Protein AF-W2GTE9-F1 (afdb_monomer_lite)

Organism: Phytophthora nicotianae (NCBI:txid4792)

Foldseek 3Di:
DDDDDDDDDDDDDDDDDDDDDDDDDDDDDDDDDDDDDDDDDDDDDDDDDDDDDDDDDDDDDDDDDDDDDDDDDDDDDDDDDDDDDDDDDDDDDDDDDDDDDDDDDDDDPPPPPDPPDQLDDDPPDDPVVVVVSVVVVVVVVVVVVVVVVVVVVVVVVVVVVVVVVVVVVVVVVVVVVVVVVVVVVVVVVVVVVVVVVVVVVVVVVVVVVVVVVVVVVVVVVVVVVVVVVVVVVVVVVVVVVVVVVVVVVVCVVVVVVVVVVVVVCVVVVVVVVVVVVVVVVVVVVVVVVVVVVVVVCVVVVVVVVVVVVVVVVVVVVVVVVVVVVVVVVVVVVVVVVVVVVVVVVVVVVVVVVVVVVVVVVVVVVVVVVVVVVVVVVVVVVVVVVVVVVVVVVVVVVVVVVVVVVVVVVVVVVVVVVVVVVVVVVVVVVVVVVVVVVVVVVVVVVVVVVVVVVVVVVVVVVVVVPVVPDDDDDDDDDPPVVVVVVVVVVVVVVVVVVVVVVVVVVVVVVVVVVVVVVVVVVVVVVVVVVVVVVVVVVVVVVVVVVVVVVVVVVVVVVVVVVVVVVVVVVVCVVVPNDPPVVVVVVVVVVVVVVVVVVVVVVVVVVVVVVVVVVVVVVVVVVVVVVVVVVVVVVVVVVVVVVVVVVVVVVVVVVVVVVVVVVVVVVVVVVVVVVVVVVVVVVVVVVVVVVVVVVVVVVVVVVVVVVVVVVVVVVVVVVVVVVVVVVVVVVVVVVVVVVVVVVVVVVVVVVVVPDDDDDDDDYDDDDDDDDDDDVVVVVVVVVVVVVVVVVVVVVVVVVVVVVVVVVVVVVVVVVVVVSVVSVVVVPPPDDCPDPVVVVVVVVVVVVVVVVVVVVVVVVVVVVVVVVVVVVVVVVVVVVVVVVVVVVVVVVVVVVVVVVVVVVVVVVVVVVVVVVVVVVVVVVVVVVVCVVDPDDPDPPDDDPVRVVVVVVVVVLVVQQVLQVVVVVCVVPVVCVVVVQVVCVVVPHHRDPDRPPPDDDDDDDDDDDDDDDDDDDDDDDDDDDDDDDDDDDDDDDDDDDDDDDDDDDDDDDDDD

Secondary structure (DSSP, 8-state):
-------------------------------------------------------------------------------------------------------------------SSSSSPPTT--HHHHHHHHHHHHHHHHHHHHHHHHHHHHHHHHHHHHHHHHHHHHHHHHHHHHHHHHHHHHHHHHHHHHHHHHHHHHHHHHHHHHHHHHHHHHHHHHHHHHHHHHHHHHHHHHHHHHHHHHHHHHHHHHHHHHHHHHHHHHHHHHHHHHHHHHHHHHHHHHHHHHHHHHHHHHHHHHHHHHHHHHHHHHHHHHHHHHHHHHHHHHHHHHHHHHHHHHHHHHHHHHHHHHHHHHHHHHHHHHHHHHHHHHHHHHHHHHHHHHHHHHHHHHHHHHHHHHHHHHHHHHHHHHHHHHHHHHHHHHHHHHHHHHHHHHHHHHHHHHHHHHHHHHHHHHHHHHHHHTTS-------S--SHHHHHHHHHHHHHHHHHHHHHHHHHHHHHHHHHHHHHHHHHHHHHHHHHHHHHHHHHHHHHHHHHHHHHHHHHHHHHHHHHHHHHHHHHHHHHHTT---HHHHHHHHHHHHHHHHHHHHHHHHHHHHHHHHHHHHHHHHHHHHHHHHHHHHHHHHHHHHHHHHHHHHHHHHHHHHHHHHHHHHHHHHHHHHHHHHHHHHHHHHHHHHHHHHHHHHHHHHHHHHHHHHHHHHHHHHHHHHHHHHHHHHHHHHHHHHHHHHHHHHHHHHHHHHTT-------------------TTHHHHHHHHHHHHHHHHHHHHHHHHHHHHHHHHHHHHHHHHHHHHHHHHHHTT----TTSHHHHHHHHHHHHHHHHHHHHHHHHHHHHHHHHHHHHHHHHHHHHHHHHHHHHHHHHHHHHHHHHHHHHHHHHHHHHHHHHHHHHHHHHHHHHHHHHHS-----TT---HHHHHHHHHHHHHHHHHHHHHHHHHHHH-GGGHHHHHHHHHHTT----SS-TT-SSS-------------------------------------------------------

Radius of gyration: 98.83 Å; chains: 1; bounding box: 204×147×346 Å

InterPro domains:
  IPR033290 Coiled-coil domain-containing protein 39 [PF24161] (120-968)
  IPR033290 Coiled-coil domain-containing protein 39 [PTHR18962] (83-1035)

pLDDT: mean 71.69, std 21.59, range [23.38, 97.81]

Sequence (1052 aa):
MPGSYASNDDASEAAVGEAPIDFDAEDAGAAGDVDLKSPVIDTGGDNNWEEENTQQNDVDKDDGPQSVDSEPGHYSWKRADGRQRSQSLDEEDEDEADNNSEVSDKRDVTVRTLPTGIDDLPLFADEKNRELHAQIRIKEARYEAAKRELAETRSRVEIMTEHLKNVQQELLHTQALHGAKLKEVESEEHMRQLAEREIGRVAQEAKVLDAEAAELERKLAGLQGSLFKGNEAMDAFKLQMNWNQDEMEQWAVAARQKEEDAMALERYRRADEARIKELTLALEKLTQQLTRAKREVDDEATETQAKQIELDKTAEEFRSLHAERAKLVAQWQSTLEAMRARDEEITQASEQFALAQRGLQSKQELLGEQKRRLQQQEAANNEAQAQLAGKERTQSKAQQELQETGARLQAFRDQVELLKSELSSAVAALNQQRSNNSNRDDRLEAMKQELEVARARFKGTRKALERCRDTTLDAEALAKQAEADLAAMENEVKRLDKEIAAQKEQMFRKSQQLFALRQQEANLVAELSGAKSAAQNLRAKLRSLDAQALRQQELVYNGEFQIQQMERKVARASGERSADETKALQAQIQVLQMELDRVQAEQVMLTAQCKKLEDERRAQERSRKALIAQQREVDAQIAEHELRNESCAHALKAALKNKEELLIQHDLQALEVRRLRDLLHARADEVLSLENRDFQLKKSMEERKREIAAHQELQRAANKAFEDERHRVSVELADRESRVRKLQAKFETLCKMGAYADDGDDAGEVGKERSQAYFVIRAAQRREELQREGDELDDKIRIAEKDVRALKKTLAHLEERNSAYRKSFHRADLAGDDAQRLAALETQAKMAEDTFFKKKKELARVELDVTSETQRLREVETQRDFARANATQLEGALAQVDREVQTERAKWGKVVKKLERQMREHKQFAVSAGGFDDDGTWRTKEQVMLEALELKEISASLLYTLGQLANEFPEIGDPLQMAVHEVGMHIPAVPPGRTAAARADGAGLPRPMSARSDKSDRSVRSAGSNGSYRSNGSTGSGVRVAAPISKVQLGF

Structure (mmCIF, N/CA/C/O backbone):
data_AF-W2GTE9-F1
#
_entry.id   AF-W2GTE9-F1
#
loop_
_atom_site.group_PDB
_atom_site.id
_atom_site.type_symbol
_atom_site.label_atom_id
_atom_site.label_alt_id
_atom_site.label_comp_id
_atom_site.label_asym_id
_atom_site.label_entity_id
_atom_site.label_seq_id
_atom_site.pdbx_PDB_ins_code
_atom_site.Cartn_x
_atom_site.Cartn_y
_atom_site.Cartn_z
_atom_site.occupancy
_atom_site.B_iso_or_equiv
_atom_site.auth_seq_id
_atom_site.auth_comp_id
_atom_site.auth_asym_id
_atom_site.auth_atom_id
_atom_site.pdbx_PDB_model_num
ATOM 1 N N . MET A 1 1 ? 39.087 -50.801 23.832 1.00 28.39 1 MET A N 1
ATOM 2 C CA . MET A 1 1 ? 39.394 -50.633 22.393 1.00 28.39 1 MET A CA 1
ATOM 3 C C . MET A 1 1 ? 38.844 -49.283 21.934 1.00 28.39 1 MET A C 1
ATOM 5 O O . MET A 1 1 ? 37.946 -48.798 22.616 1.00 28.39 1 MET A O 1
ATOM 9 N N . PRO A 1 2 ? 39.470 -48.621 20.943 1.00 47.47 2 PRO A N 1
ATOM 10 C CA . PRO A 1 2 ? 39.851 -47.202 21.065 1.00 47.47 2 PRO A CA 1
ATOM 11 C C . PRO A 1 2 ? 39.222 -46.312 19.965 1.00 47.47 2 PRO A C 1
ATOM 13 O O . PRO A 1 2 ? 38.417 -46.810 19.186 1.00 47.47 2 PRO A O 1
ATOM 16 N N . GLY A 1 3 ? 39.517 -45.011 19.832 1.00 36.88 3 GLY A N 1
ATOM 17 C CA . GLY A 1 3 ? 40.464 -44.109 20.528 1.00 36.88 3 GLY A CA 1
ATOM 18 C C . GLY A 1 3 ? 40.067 -42.632 20.301 1.00 36.88 3 GLY A C 1
ATOM 19 O O . GLY A 1 3 ? 39.115 -42.400 19.567 1.00 36.88 3 GLY A O 1
ATOM 20 N N . SER A 1 4 ? 40.616 -41.575 20.920 1.00 38.06 4 SER A N 1
ATOM 21 C CA . SER A 1 4 ? 41.922 -41.271 21.559 1.00 38.06 4 SER A CA 1
ATOM 22 C C . SER A 1 4 ? 43.070 -40.888 20.602 1.00 38.06 4 SER A C 1
ATOM 24 O O . SER A 1 4 ? 43.428 -41.715 19.768 1.00 38.06 4 SER A O 1
ATOM 26 N N . TYR A 1 5 ? 43.711 -39.729 20.867 1.00 36.69 5 TYR A N 1
ATOM 27 C CA . TYR A 1 5 ? 44.859 -39.085 20.170 1.00 36.69 5 TYR A CA 1
ATOM 28 C C . TYR A 1 5 ? 44.521 -38.353 18.840 1.00 36.69 5 TYR A C 1
ATOM 30 O O . TYR A 1 5 ? 43.675 -38.833 18.096 1.00 36.69 5 TYR A O 1
ATOM 38 N N . ALA A 1 6 ? 45.119 -37.198 18.478 1.00 34.75 6 ALA A N 1
ATOM 39 C CA . ALA A 1 6 ? 46.128 -36.358 19.162 1.00 34.75 6 ALA A CA 1
ATOM 40 C C . ALA A 1 6 ? 46.194 -34.880 18.651 1.00 34.75 6 ALA A C 1
ATOM 42 O O . ALA A 1 6 ? 45.901 -34.617 17.491 1.00 34.75 6 ALA A O 1
ATOM 43 N N . SER A 1 7 ? 46.595 -33.972 19.561 1.00 34.28 7 SER A N 1
ATOM 44 C CA . SER A 1 7 ? 47.542 -32.816 19.482 1.00 34.28 7 SER A CA 1
ATOM 45 C C . SER A 1 7 ? 48.217 -32.425 18.130 1.00 34.28 7 SER A C 1
ATOM 47 O O . SER A 1 7 ? 48.515 -33.323 17.348 1.00 34.28 7 SER A O 1
ATOM 49 N N . ASN A 1 8 ? 48.652 -31.175 17.845 1.00 35.53 8 ASN A N 1
ATOM 50 C CA . ASN A 1 8 ? 48.775 -29.950 18.676 1.00 35.53 8 ASN A CA 1
ATOM 51 C C . ASN A 1 8 ? 49.121 -28.646 17.877 1.00 35.53 8 ASN A C 1
ATOM 53 O O . ASN A 1 8 ? 49.469 -28.727 16.704 1.00 35.53 8 ASN A O 1
ATOM 57 N N . ASP A 1 9 ? 49.159 -27.522 18.622 1.00 33.81 9 ASP A N 1
ATOM 58 C CA . ASP A 1 9 ? 50.021 -26.308 18.521 1.00 33.81 9 ASP A CA 1
ATOM 59 C C . ASP A 1 9 ? 49.685 -25.059 17.655 1.00 33.81 9 ASP A C 1
ATOM 61 O O . ASP A 1 9 ? 49.223 -25.135 16.520 1.00 33.81 9 ASP A O 1
ATOM 65 N N . ASP A 1 10 ? 50.022 -23.914 18.286 1.00 32.41 10 ASP A N 1
ATOM 66 C CA . ASP A 1 10 ? 50.207 -22.505 17.866 1.00 32.41 10 ASP A CA 1
ATOM 67 C C . ASP A 1 10 ? 49.034 -21.657 17.290 1.00 32.41 10 ASP A C 1
ATOM 69 O O . ASP A 1 10 ? 48.365 -22.043 16.339 1.00 32.41 10 ASP A O 1
ATOM 73 N N . ALA A 1 11 ? 48.765 -20.423 17.774 1.00 33.59 11 ALA A N 1
ATOM 74 C CA . ALA A 1 11 ? 49.326 -19.680 18.927 1.00 33.59 11 ALA A CA 1
ATOM 75 C C . ALA A 1 11 ? 48.423 -18.502 19.410 1.00 33.59 11 ALA A C 1
ATOM 77 O O . ALA A 1 11 ? 47.488 -18.097 18.725 1.00 33.59 11 ALA A O 1
ATOM 78 N N . SER A 1 12 ? 48.785 -17.912 20.566 1.00 34.38 12 SER A N 1
ATOM 79 C CA . SER A 1 12 ? 48.313 -16.640 21.182 1.00 34.38 12 SER A CA 1
ATOM 80 C C . SER A 1 12 ? 46.837 -16.492 21.627 1.00 34.38 12 SER A C 1
ATOM 82 O O . SER A 1 12 ? 45.940 -16.251 20.829 1.00 34.38 12 SER A O 1
ATOM 84 N N . GLU A 1 13 ? 46.652 -16.590 22.954 1.00 34.44 13 GLU A N 1
ATOM 85 C CA . GLU A 1 13 ? 46.175 -15.540 23.897 1.00 34.44 13 GLU A CA 1
ATOM 86 C C . GLU A 1 13 ? 44.920 -14.696 23.540 1.00 34.44 13 GLU A C 1
ATOM 88 O O . GLU A 1 13 ? 44.914 -13.979 22.549 1.00 34.44 13 GLU A O 1
ATOM 93 N N . ALA A 1 14 ? 43.782 -14.756 24.260 1.00 32.41 14 ALA A N 1
ATOM 94 C CA . ALA A 1 14 ? 43.482 -14.490 25.694 1.00 32.41 14 ALA A CA 1
ATOM 95 C C . ALA A 1 14 ? 43.058 -13.021 25.984 1.00 32.41 14 ALA A C 1
ATOM 97 O O . ALA A 1 14 ? 43.575 -12.107 25.360 1.00 32.41 14 ALA A O 1
ATOM 98 N N . ALA A 1 15 ? 42.176 -12.692 26.945 1.00 33.78 15 ALA A N 1
ATOM 99 C CA . ALA A 1 15 ? 41.101 -13.437 27.633 1.00 33.78 15 ALA A CA 1
ATOM 100 C C . ALA A 1 15 ? 40.252 -12.463 28.501 1.00 33.78 15 ALA A C 1
ATOM 102 O O . ALA A 1 15 ? 40.849 -11.630 29.173 1.00 33.78 15 ALA A O 1
ATOM 103 N N . VAL A 1 16 ? 38.918 -12.661 28.591 1.00 32.28 16 VAL A N 1
ATOM 104 C CA . VAL A 1 16 ? 37.971 -12.018 29.561 1.00 32.28 16 VAL A CA 1
ATOM 105 C C . VAL A 1 16 ? 37.824 -10.474 29.431 1.00 32.28 16 VAL A C 1
ATOM 107 O O . VAL A 1 16 ? 38.778 -9.771 29.141 1.00 32.28 16 VAL A O 1
ATOM 110 N N . GLY A 1 17 ? 36.663 -9.837 29.637 1.00 31.61 17 GLY A N 1
ATOM 111 C CA . GLY A 1 17 ? 35.296 -10.323 29.871 1.00 31.61 17 GLY A CA 1
ATOM 112 C C . GLY A 1 17 ? 34.441 -9.315 30.670 1.00 31.61 17 GLY A C 1
ATOM 113 O O . GLY A 1 17 ? 34.983 -8.501 31.408 1.00 31.61 17 GLY A O 1
ATOM 114 N N . GLU A 1 18 ? 33.114 -9.441 30.541 1.00 31.62 18 GLU A N 1
ATOM 115 C CA . GLU A 1 18 ? 32.053 -8.751 31.313 1.00 31.62 18 GLU A CA 1
ATOM 116 C C . GLU A 1 18 ? 31.859 -7.222 31.112 1.00 31.62 18 GLU A C 1
ATOM 118 O O . GLU A 1 18 ? 32.712 -6.501 30.604 1.00 31.62 18 GLU A O 1
ATOM 123 N N . ALA A 1 19 ? 30.641 -6.766 31.438 1.00 32.28 19 ALA A N 1
ATOM 124 C CA . ALA A 1 19 ? 30.058 -5.435 31.172 1.00 32.28 19 ALA A CA 1
ATOM 125 C C . ALA A 1 19 ? 29.883 -4.664 32.528 1.00 32.28 19 ALA A C 1
ATOM 127 O O . ALA A 1 19 ? 30.718 -4.926 33.400 1.00 32.28 19 ALA A O 1
ATOM 128 N N . PRO A 1 20 ? 28.880 -3.787 32.838 1.00 50.00 20 PRO A N 1
ATOM 129 C CA . PRO A 1 20 ? 27.760 -3.198 32.059 1.00 50.00 20 PRO A CA 1
ATOM 130 C C . PRO A 1 20 ? 27.426 -1.688 32.362 1.00 50.00 20 PRO A C 1
ATOM 132 O O . PRO A 1 20 ? 28.143 -1.075 33.142 1.00 50.00 20 PRO A O 1
ATOM 135 N N . ILE A 1 21 ? 26.327 -1.143 31.771 1.00 34.72 21 ILE A N 1
ATOM 136 C CA . ILE A 1 21 ? 25.236 -0.287 32.377 1.00 34.72 21 ILE A CA 1
ATOM 137 C C . ILE A 1 21 ? 25.628 1.015 33.156 1.00 34.72 21 ILE A C 1
ATOM 139 O O . ILE A 1 21 ? 26.518 0.973 33.998 1.00 34.72 21 ILE A O 1
ATOM 143 N N . ASP A 1 22 ? 24.986 2.201 33.060 1.00 31.56 22 ASP A N 1
ATOM 144 C CA . ASP A 1 22 ? 23.800 2.746 32.333 1.00 31.56 22 ASP A CA 1
ATOM 145 C C . ASP A 1 22 ? 23.712 4.309 32.497 1.00 31.56 22 ASP A C 1
ATOM 147 O O . ASP A 1 22 ? 24.492 4.838 33.285 1.00 31.56 22 ASP A O 1
ATOM 151 N N . PHE A 1 23 ? 22.768 4.994 31.797 1.00 31.14 23 PHE A N 1
ATOM 152 C CA . PHE A 1 23 ? 21.902 6.181 32.162 1.00 31.14 23 PHE A CA 1
ATOM 153 C C . PHE A 1 23 ? 22.464 7.421 32.961 1.00 31.14 23 PHE A C 1
ATOM 155 O O . PHE A 1 23 ? 23.319 7.268 33.825 1.00 31.14 23 PHE A O 1
ATOM 162 N N . ASP A 1 24 ? 22.004 8.694 32.847 1.00 32.12 24 ASP A N 1
ATOM 163 C CA . ASP A 1 24 ? 21.029 9.415 31.973 1.00 32.12 24 ASP A CA 1
ATOM 164 C C . ASP A 1 24 ? 21.099 10.980 32.132 1.00 32.12 24 ASP A C 1
ATOM 166 O O . ASP A 1 24 ? 21.828 11.465 32.999 1.00 32.12 24 ASP A O 1
ATOM 170 N N . ALA A 1 25 ? 20.253 11.709 31.371 1.00 34.56 25 ALA A N 1
ATOM 171 C CA . ALA A 1 25 ? 19.489 12.954 31.685 1.00 34.56 25 ALA A CA 1
ATOM 172 C C . ALA A 1 25 ? 20.090 14.406 31.734 1.00 34.56 25 ALA A C 1
ATOM 174 O O . ALA A 1 25 ? 20.950 14.712 32.554 1.00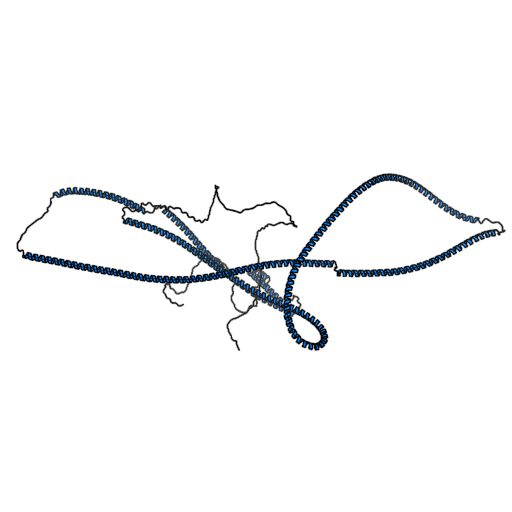 34.56 25 ALA A O 1
ATOM 175 N N . GLU A 1 26 ? 19.448 15.297 30.934 1.00 34.97 26 GLU A N 1
ATOM 176 C CA . GLU A 1 26 ? 18.990 16.716 31.165 1.00 34.97 26 GLU A CA 1
ATOM 177 C C . GLU A 1 26 ? 20.026 17.852 31.482 1.00 34.97 26 GLU A C 1
ATOM 179 O O . GLU A 1 26 ? 21.171 17.573 31.818 1.00 34.97 26 GLU A O 1
ATOM 184 N N . ASP A 1 27 ? 19.794 19.179 31.311 1.00 31.89 27 ASP A N 1
ATOM 185 C CA . ASP A 1 27 ? 18.585 20.050 31.171 1.00 31.89 27 ASP A CA 1
ATOM 186 C C . ASP A 1 27 ? 18.837 21.342 30.286 1.00 31.89 27 ASP A C 1
ATOM 188 O O . ASP A 1 27 ? 19.883 21.467 29.647 1.00 31.89 27 ASP A O 1
ATOM 192 N N . ALA A 1 28 ? 17.878 22.290 30.208 1.00 33.28 28 ALA A N 1
ATOM 193 C CA . ALA A 1 28 ? 17.751 23.490 29.333 1.00 33.28 28 ALA A CA 1
ATOM 194 C C . ALA A 1 28 ? 18.516 24.785 29.796 1.00 33.28 28 ALA A C 1
ATOM 196 O O . ALA A 1 28 ? 19.281 24.729 30.751 1.00 33.28 28 ALA A O 1
ATOM 197 N N . GLY A 1 29 ? 18.410 26.012 29.219 1.00 33.56 29 GLY A N 1
ATOM 198 C CA . GLY A 1 29 ? 17.621 26.603 28.104 1.00 33.56 29 GLY A CA 1
ATOM 199 C C . GLY A 1 29 ? 17.705 28.166 28.012 1.00 33.56 29 GLY A C 1
ATOM 200 O O . GLY A 1 29 ? 18.511 28.767 28.715 1.00 33.56 29 GLY A O 1
ATOM 201 N N . ALA A 1 30 ? 16.809 28.810 27.219 1.00 36.34 30 ALA A N 1
ATOM 202 C CA . ALA A 1 30 ? 16.474 30.275 27.150 1.00 36.34 30 ALA A CA 1
ATOM 203 C C . ALA A 1 30 ? 17.510 31.267 26.506 1.00 36.34 30 ALA A C 1
ATOM 205 O O . ALA A 1 30 ? 18.694 30.958 26.483 1.00 36.34 30 ALA A O 1
ATOM 206 N N . ALA A 1 31 ? 17.204 32.471 25.951 1.00 35.41 31 ALA A N 1
ATOM 207 C CA . ALA A 1 31 ? 15.970 33.228 25.577 1.00 35.41 31 ALA A CA 1
ATOM 208 C C . ALA A 1 31 ? 16.257 34.226 24.397 1.00 35.41 31 ALA A C 1
ATOM 210 O O . ALA A 1 31 ? 17.398 34.658 24.259 1.00 35.41 31 ALA A O 1
ATOM 211 N N . GLY A 1 32 ? 15.305 34.574 23.503 1.00 32.59 32 GLY A N 1
ATOM 212 C CA . GLY A 1 32 ? 14.514 35.846 23.491 1.00 32.59 32 GLY A CA 1
ATOM 213 C C . GLY A 1 32 ? 14.658 36.614 22.138 1.00 32.59 32 GLY A C 1
ATOM 214 O O . GLY A 1 32 ? 15.614 36.325 21.425 1.00 32.59 32 GLY A O 1
ATOM 215 N N . ASP A 1 33 ? 13.821 37.570 21.679 1.00 33.97 33 ASP A N 1
ATOM 216 C CA . ASP A 1 33 ? 12.537 38.159 22.152 1.00 33.97 33 ASP A CA 1
ATOM 217 C C . ASP A 1 33 ? 11.866 39.075 21.045 1.00 33.97 33 ASP A C 1
ATOM 219 O O . ASP A 1 33 ? 12.492 39.300 20.008 1.00 33.97 33 ASP A O 1
ATOM 223 N N . VAL A 1 34 ? 10.669 39.661 21.305 1.00 33.88 34 VAL A N 1
ATOM 224 C CA . VAL A 1 34 ? 10.015 40.885 20.707 1.00 33.88 34 VAL A CA 1
ATOM 225 C C . VAL A 1 34 ? 8.959 40.775 19.551 1.00 33.88 34 VAL A C 1
ATOM 227 O O . VAL A 1 34 ? 9.316 40.763 18.377 1.00 33.88 34 VAL A O 1
ATOM 230 N N . ASP A 1 35 ? 7.654 40.834 19.917 1.00 33.66 35 ASP A N 1
ATOM 231 C CA . ASP A 1 35 ? 6.525 41.733 19.478 1.00 33.66 35 ASP A CA 1
ATOM 232 C C . ASP A 1 35 ? 6.219 42.121 17.988 1.00 33.66 35 ASP A C 1
ATOM 234 O O . ASP A 1 35 ? 7.111 42.222 17.157 1.00 33.66 35 ASP A O 1
ATOM 238 N N . LEU A 1 36 ? 4.996 42.509 17.532 1.00 35.19 36 LEU A N 1
ATOM 239 C CA . LEU A 1 36 ? 3.596 42.549 18.056 1.00 35.19 36 LEU A CA 1
ATOM 240 C C . LEU A 1 36 ? 2.571 42.882 16.923 1.00 35.19 36 LEU A C 1
ATOM 242 O O . LEU A 1 36 ? 2.816 43.846 16.195 1.00 35.19 36 LEU A O 1
ATOM 246 N N . LYS A 1 37 ? 1.380 42.231 16.868 1.00 30.53 37 LYS A N 1
ATOM 247 C CA . LYS A 1 37 ? 0.006 42.839 16.734 1.00 30.53 37 LYS A CA 1
ATOM 248 C C . LYS A 1 37 ? -1.124 41.878 16.290 1.00 30.53 37 LYS A C 1
ATOM 250 O O . LYS A 1 37 ? -0.923 40.977 15.488 1.00 30.53 37 LYS A O 1
ATOM 255 N N . SER A 1 38 ? -2.332 42.150 16.799 1.00 33.56 38 SER A N 1
ATOM 256 C CA . SER A 1 38 ? -3.639 41.489 16.542 1.00 33.56 38 SER A CA 1
ATOM 257 C C . SER A 1 38 ? -4.482 42.274 15.485 1.00 33.56 38 SER A C 1
ATOM 259 O O . SER A 1 38 ? -3.957 43.293 15.023 1.00 33.56 38 SER A O 1
ATOM 261 N N . PRO A 1 39 ? -5.735 41.902 15.075 1.00 45.78 39 PRO A N 1
ATOM 262 C CA . PRO A 1 39 ? -6.889 41.512 15.921 1.00 45.78 39 PRO A CA 1
ATOM 263 C C . PRO A 1 39 ? -7.787 40.351 15.405 1.00 45.78 39 PRO A C 1
ATOM 265 O O . PRO A 1 39 ? -7.500 39.707 14.402 1.00 45.78 39 PRO A O 1
ATOM 268 N N . VAL A 1 40 ? -8.889 40.108 16.131 1.00 32.41 40 VAL A N 1
ATOM 269 C CA . VAL A 1 40 ? -9.946 39.091 15.916 1.00 32.41 40 VAL A CA 1
ATOM 270 C C . VAL A 1 40 ? -11.323 39.778 15.862 1.00 32.41 40 VAL A C 1
ATOM 272 O O . VAL A 1 40 ? -11.482 40.797 16.528 1.00 32.41 40 VAL A O 1
ATOM 275 N N . ILE A 1 41 ? -12.275 39.214 15.101 1.00 31.19 41 ILE A N 1
ATOM 276 C CA . ILE A 1 41 ? -13.767 39.265 15.172 1.00 31.19 41 ILE A CA 1
ATOM 277 C C . ILE A 1 41 ? -14.232 38.427 13.953 1.00 31.19 41 ILE A C 1
ATOM 279 O O . ILE A 1 41 ? -13.698 38.634 12.868 1.00 31.19 41 ILE A O 1
ATOM 283 N N . ASP A 1 42 ? -15.026 37.353 14.014 1.00 30.55 42 ASP A N 1
ATOM 284 C CA . ASP A 1 42 ? -16.249 36.979 14.758 1.00 30.55 42 ASP A CA 1
ATOM 285 C C . ASP A 1 42 ? -17.576 37.407 14.089 1.00 30.55 42 ASP A C 1
ATOM 287 O O . ASP A 1 42 ? -17.818 38.577 13.814 1.00 30.55 42 ASP A O 1
ATOM 291 N N . THR A 1 43 ? -18.403 36.405 13.783 1.00 32.44 43 THR A N 1
ATOM 292 C CA . THR A 1 43 ? -19.860 36.386 13.529 1.00 32.44 43 THR A CA 1
ATOM 293 C C . THR A 1 43 ? -20.217 34.932 13.171 1.00 32.44 43 THR A C 1
ATOM 295 O O . THR A 1 43 ? -19.457 34.257 12.483 1.00 32.44 43 THR A O 1
ATOM 298 N N . GLY A 1 44 ? -21.359 34.368 13.555 1.00 29.73 44 GLY A N 1
ATOM 299 C CA . GLY A 1 44 ? -22.413 34.863 14.439 1.00 29.73 44 GLY A CA 1
ATOM 300 C C . GLY A 1 44 ? -23.639 33.951 14.307 1.00 29.73 44 GLY A C 1
ATOM 301 O O . GLY A 1 44 ? -23.992 33.560 13.196 1.00 29.73 44 GLY A O 1
ATOM 302 N N . GLY A 1 45 ? -24.278 33.584 15.416 1.00 26.81 45 GLY A N 1
ATOM 303 C CA . GLY A 1 45 ? -25.435 32.686 15.407 1.00 26.81 45 GLY A CA 1
ATOM 304 C C . GLY A 1 45 ? -26.200 32.790 16.717 1.00 26.81 45 GLY A C 1
ATOM 305 O O . GLY A 1 45 ? -25.696 32.372 17.754 1.00 26.81 45 GLY A O 1
ATOM 306 N N . ASP A 1 46 ? -27.387 33.387 16.661 1.00 34.00 46 ASP A N 1
ATOM 307 C CA . ASP A 1 46 ? -28.144 33.799 17.840 1.00 34.00 46 ASP A CA 1
ATOM 308 C C . ASP A 1 46 ? -29.639 33.535 17.632 1.00 34.00 46 ASP A C 1
ATOM 310 O O . ASP A 1 46 ? -30.204 33.952 16.617 1.00 34.00 46 ASP A O 1
ATOM 314 N N . ASN A 1 47 ? -30.247 32.798 18.564 1.00 31.89 47 ASN A N 1
ATOM 315 C CA . ASN A 1 47 ? -31.497 33.139 19.254 1.00 31.89 47 ASN A CA 1
ATOM 316 C C . ASN A 1 47 ? -31.934 31.981 20.172 1.00 31.89 47 ASN A C 1
ATOM 318 O O . ASN A 1 47 ? -31.771 30.804 19.852 1.00 31.89 47 ASN A O 1
ATOM 322 N N . ASN A 1 48 ? -32.528 32.341 21.307 1.00 30.97 48 ASN A N 1
ATOM 323 C CA . ASN A 1 48 ? -33.149 31.441 22.284 1.00 30.97 48 ASN A CA 1
ATOM 324 C C . ASN A 1 48 ? -34.682 31.645 22.300 1.00 30.97 48 ASN A C 1
ATOM 326 O O . ASN A 1 48 ? -35.162 32.603 21.697 1.00 30.97 48 ASN A O 1
ATOM 330 N N . TRP A 1 49 ? -35.379 30.796 23.068 1.00 29.14 49 TRP A N 1
ATOM 331 C CA . TRP A 1 49 ? -36.641 31.015 23.809 1.00 29.14 49 TRP A CA 1
ATOM 332 C C . TRP A 1 49 ? -37.779 30.010 23.528 1.00 29.14 49 TRP A C 1
ATOM 334 O O . TRP A 1 49 ? -38.353 29.971 22.449 1.00 29.14 49 TRP A O 1
ATOM 344 N N . GLU A 1 50 ? -38.078 29.257 24.595 1.00 28.84 50 GLU A N 1
ATOM 345 C CA . GLU A 1 50 ? -39.376 28.727 25.060 1.00 28.84 50 GLU A CA 1
ATOM 346 C C . GLU A 1 50 ? -40.269 27.820 24.173 1.00 28.84 50 GLU A C 1
ATOM 348 O O . GLU A 1 50 ? -40.959 28.249 23.260 1.00 28.84 50 GLU A O 1
ATOM 353 N N . GLU A 1 51 ? -40.338 26.564 24.640 1.00 28.94 51 GLU A N 1
ATOM 354 C CA . GLU A 1 51 ? -41.556 25.833 25.051 1.00 28.94 51 GLU A CA 1
ATOM 355 C C . GLU A 1 51 ? -42.580 25.213 24.063 1.00 28.94 51 GLU A C 1
ATOM 357 O O . GLU A 1 51 ? -42.854 25.652 22.956 1.00 28.94 51 GLU A O 1
ATOM 362 N N . GLU A 1 52 ? -43.139 24.114 24.587 1.00 28.88 52 GLU A N 1
ATOM 363 C CA . GLU A 1 52 ? -44.452 23.488 24.378 1.00 28.88 52 GLU A CA 1
ATOM 364 C C . GLU A 1 52 ? -45.030 23.157 22.973 1.00 28.88 52 GLU A C 1
ATOM 366 O O . GLU A 1 52 ? -45.775 23.916 22.368 1.00 28.88 52 GLU A O 1
ATOM 371 N N . ASN A 1 53 ? -44.922 21.856 22.650 1.00 28.55 53 ASN A N 1
ATOM 372 C CA . ASN A 1 53 ? -46.057 20.902 22.705 1.00 28.55 53 ASN A CA 1
ATOM 373 C C . ASN A 1 53 ? -47.118 20.855 21.564 1.00 28.55 53 ASN A C 1
ATOM 375 O O . ASN A 1 53 ? -47.391 21.792 20.826 1.00 28.55 53 ASN A O 1
ATOM 379 N N . THR A 1 54 ? -47.804 19.706 21.529 1.00 30.20 54 THR A N 1
ATOM 380 C CA . THR A 1 54 ? -49.059 19.354 20.832 1.00 30.20 54 THR A CA 1
ATOM 381 C C . THR A 1 54 ? -49.113 19.255 19.301 1.00 30.20 54 THR A C 1
ATOM 383 O O . THR A 1 54 ? -48.716 20.120 18.532 1.00 30.20 54 THR A O 1
ATOM 386 N N . GLN A 1 55 ? -49.717 18.144 18.873 1.00 29.12 55 GLN A N 1
ATOM 387 C CA . GLN A 1 55 ? -50.166 17.858 17.513 1.00 29.12 55 GLN A CA 1
ATOM 388 C C . GLN A 1 55 ? -51.490 18.581 17.234 1.00 29.12 55 GLN A C 1
ATOM 390 O O . GLN A 1 55 ? -52.355 18.579 18.109 1.00 29.12 55 GLN A O 1
ATOM 395 N N . GLN A 1 56 ? -51.748 18.973 15.982 1.00 30.44 56 GLN A N 1
ATOM 396 C CA . GLN A 1 56 ? -53.076 18.737 15.401 1.00 30.44 56 GLN A CA 1
ATOM 397 C C . GLN A 1 56 ? -53.061 18.711 13.867 1.00 30.44 56 GLN A C 1
ATOM 399 O O . GLN A 1 56 ? -52.318 19.448 13.224 1.00 30.44 56 GLN A O 1
ATOM 404 N N . ASN A 1 57 ? -53.894 17.842 13.290 1.00 30.97 57 ASN A N 1
ATOM 405 C CA . ASN A 1 57 ? -54.320 17.956 11.895 1.00 30.97 57 ASN A CA 1
ATOM 406 C C . ASN A 1 57 ? -55.415 19.026 11.812 1.00 30.97 57 ASN A C 1
ATOM 408 O O . ASN A 1 57 ? -56.209 19.111 12.746 1.00 30.97 57 ASN A O 1
ATOM 412 N N . ASP A 1 58 ? -55.567 19.686 10.662 1.00 31.09 58 ASP A N 1
ATOM 413 C CA . ASP A 1 58 ? -56.876 19.685 9.994 1.00 31.09 58 ASP A CA 1
ATOM 414 C C . ASP A 1 58 ? -56.780 20.035 8.496 1.00 31.09 58 ASP A C 1
ATOM 416 O O . ASP A 1 58 ? -55.697 20.311 7.975 1.00 31.09 58 ASP A O 1
ATOM 420 N N . VAL A 1 59 ? -57.907 19.924 7.787 1.00 31.95 59 VAL A N 1
ATOM 421 C CA . VAL A 1 59 ? -58.009 19.878 6.315 1.00 31.95 59 VAL A CA 1
ATOM 422 C C . VAL A 1 59 ? -58.960 20.955 5.785 1.00 31.95 59 VAL A C 1
ATOM 424 O O . VAL A 1 59 ? -60.094 20.984 6.251 1.00 31.95 59 VAL A O 1
ATOM 427 N N . ASP A 1 60 ? -58.563 21.739 4.763 1.00 32.50 60 ASP A N 1
ATOM 428 C CA . ASP A 1 60 ? -59.359 21.966 3.526 1.00 32.50 60 ASP A CA 1
ATOM 429 C C . ASP A 1 60 ? -58.784 23.015 2.529 1.00 32.50 60 ASP A C 1
ATOM 431 O O . ASP A 1 60 ? -58.306 24.057 2.960 1.00 32.50 60 ASP A O 1
ATOM 435 N N . LYS A 1 61 ? -58.972 22.745 1.215 1.00 33.88 61 LYS A N 1
ATOM 436 C CA . LYS A 1 61 ? -59.401 23.652 0.098 1.00 33.88 61 LYS A CA 1
ATOM 437 C C . LYS A 1 61 ? -58.640 24.961 -0.245 1.00 33.88 61 LYS A C 1
ATOM 439 O O . LYS A 1 61 ? -58.167 25.665 0.632 1.00 33.88 61 LYS A O 1
ATOM 444 N N . ASP A 1 62 ? -58.596 25.439 -1.501 1.00 32.69 62 ASP A N 1
ATOM 445 C CA . ASP A 1 62 ? -58.813 24.860 -2.856 1.00 32.69 62 ASP A CA 1
ATOM 446 C C . ASP A 1 62 ? -58.226 25.844 -3.922 1.00 32.69 62 ASP A C 1
ATOM 448 O O . ASP A 1 62 ? -57.497 26.765 -3.557 1.00 32.69 62 ASP A O 1
ATOM 452 N N . ASP A 1 63 ? -58.599 25.678 -5.200 1.00 33.34 63 ASP A N 1
ATOM 453 C CA . ASP A 1 63 ? -58.371 26.536 -6.385 1.00 33.34 63 ASP A CA 1
ATOM 454 C C . ASP A 1 63 ? -56.975 26.467 -7.060 1.00 33.34 63 ASP A C 1
ATOM 456 O O . ASP A 1 63 ? -55.984 27.056 -6.631 1.00 33.34 63 ASP A O 1
ATOM 460 N N . GLY A 1 64 ? -56.928 25.760 -8.203 1.00 29.33 64 GLY A N 1
ATOM 461 C CA . GLY A 1 64 ? -55.815 25.727 -9.174 1.00 29.33 64 GLY A CA 1
ATOM 462 C C . GLY A 1 64 ? -56.066 26.657 -10.383 1.00 29.33 64 GLY A C 1
ATOM 463 O O . GLY A 1 64 ? -56.473 27.797 -10.163 1.00 29.33 64 GLY A O 1
ATOM 464 N N . PRO A 1 65 ? -55.922 26.223 -11.663 1.00 46.59 65 PRO A N 1
ATOM 465 C CA . PRO A 1 65 ? -55.420 24.934 -12.183 1.00 46.59 65 PRO A CA 1
ATOM 466 C C . PRO A 1 65 ? -54.418 25.042 -13.377 1.00 46.59 65 PRO A C 1
ATOM 468 O O . PRO A 1 65 ? -54.402 26.057 -14.052 1.00 46.59 65 PRO A O 1
ATOM 471 N N . GLN A 1 66 ? -53.702 23.938 -13.694 1.00 30.91 66 GLN A N 1
ATOM 472 C CA . GLN A 1 66 ? -53.293 23.423 -15.045 1.00 30.91 66 GLN A CA 1
ATOM 473 C C . GLN A 1 66 ? -52.590 24.402 -16.068 1.00 30.91 66 GLN A C 1
ATOM 475 O O . GLN A 1 66 ? -52.530 25.600 -15.869 1.00 30.91 66 GLN A O 1
ATOM 480 N N . SER A 1 67 ? -51.947 24.020 -17.189 1.00 29.36 67 SER A N 1
ATOM 481 C CA . SER A 1 67 ? -52.000 22.808 -18.025 1.00 29.36 67 SER A CA 1
ATOM 482 C C . SER A 1 67 ? -50.782 22.652 -18.990 1.00 29.36 67 SER A C 1
ATOM 484 O O . SER A 1 67 ? -50.385 23.639 -19.596 1.00 29.36 67 SER A O 1
ATOM 486 N N . VAL A 1 68 ? -50.303 21.411 -19.197 1.00 31.50 68 VAL A N 1
ATOM 487 C CA . VAL A 1 68 ? -49.645 20.785 -20.393 1.00 31.50 68 VAL A CA 1
ATOM 488 C C . VAL A 1 68 ? -48.552 21.443 -21.295 1.00 31.50 68 VAL A C 1
ATOM 490 O O . VAL A 1 68 ? -48.725 22.513 -21.865 1.00 31.50 68 VAL A O 1
ATOM 493 N N . ASP A 1 69 ? -47.543 20.592 -21.580 1.00 28.88 69 ASP A N 1
ATOM 494 C CA . ASP A 1 69 ? -46.950 20.196 -22.889 1.00 28.88 69 ASP A CA 1
ATOM 495 C C . ASP A 1 69 ? -45.834 20.949 -23.665 1.00 28.88 69 ASP A C 1
ATOM 497 O O . ASP A 1 69 ? -45.830 22.160 -23.857 1.00 28.88 69 ASP A O 1
ATOM 501 N N . SER A 1 70 ? -45.021 20.082 -24.306 1.00 31.84 70 SER A N 1
ATOM 502 C CA . SER A 1 70 ? -44.286 20.191 -25.591 1.00 31.84 70 SER A CA 1
ATOM 503 C C . SER A 1 70 ? -42.751 20.359 -25.606 1.00 31.84 70 SER A C 1
ATOM 505 O O . SER A 1 70 ? -42.145 21.108 -24.848 1.00 31.84 70 SER A O 1
ATOM 507 N N . GLU A 1 71 ? -42.146 19.599 -26.530 1.00 29.55 71 GLU A N 1
ATOM 508 C CA . GLU A 1 71 ? -40.711 19.332 -26.743 1.00 29.55 71 GLU A CA 1
ATOM 509 C C . GLU A 1 71 ? -39.971 20.379 -27.628 1.00 29.55 71 GLU A C 1
ATOM 511 O O . GLU A 1 71 ? -40.613 21.236 -28.240 1.00 29.55 71 GLU A O 1
ATOM 516 N N . PRO A 1 72 ? -38.616 20.351 -27.710 1.00 52.38 72 PRO A N 1
ATOM 517 C CA . PRO A 1 72 ? -37.807 21.428 -28.308 1.00 52.38 72 PRO A CA 1
ATOM 518 C C . PRO A 1 72 ? -37.435 21.237 -29.798 1.00 52.38 72 PRO A C 1
ATOM 520 O O . PRO A 1 72 ? -37.434 20.122 -30.315 1.00 52.38 72 PRO A O 1
ATOM 523 N N . GLY A 1 73 ? -36.989 22.310 -30.482 1.00 29.47 73 GLY A N 1
ATOM 524 C CA . GLY A 1 73 ? -36.444 22.194 -31.849 1.00 29.47 73 GLY A CA 1
ATOM 525 C C . GLY A 1 73 ? -35.733 23.418 -32.474 1.00 29.47 73 GLY A C 1
ATOM 526 O O . GLY A 1 73 ? -36.296 24.498 -32.576 1.00 29.47 73 GLY A O 1
ATOM 527 N N . HIS A 1 74 ? -34.519 23.167 -32.990 1.00 27.14 74 HIS A N 1
ATOM 528 C CA . HIS A 1 74 ? -33.831 23.779 -34.154 1.00 27.14 74 HIS A CA 1
ATOM 529 C C . HIS A 1 74 ? -33.498 25.298 -34.295 1.00 27.14 74 HIS A C 1
ATOM 531 O O . HIS A 1 74 ? -34.296 26.116 -34.733 1.00 27.14 74 HIS A O 1
ATOM 537 N N . TYR A 1 75 ? -32.197 25.596 -34.133 1.00 26.67 75 TYR A N 1
ATOM 538 C CA . TYR A 1 75 ? -31.284 26.399 -34.990 1.00 26.67 75 TYR A CA 1
ATOM 539 C C . TYR A 1 75 ? -31.777 27.510 -35.969 1.00 26.67 75 TYR A C 1
ATOM 541 O O . TYR A 1 75 ? -32.307 27.218 -37.034 1.00 26.67 75 TYR A O 1
ATOM 549 N N . SER A 1 76 ? -31.268 28.735 -35.722 1.00 29.50 76 SER A N 1
ATOM 550 C CA . SER A 1 76 ? -30.463 29.616 -36.625 1.00 29.50 76 SER A CA 1
ATOM 551 C C . SER A 1 76 ? -30.974 30.092 -38.010 1.00 29.50 76 SER A C 1
ATOM 553 O O . SER A 1 76 ? -31.210 29.273 -38.891 1.00 29.50 76 SER A O 1
ATOM 555 N N . TRP A 1 77 ? -30.943 31.423 -38.267 1.00 23.38 77 TRP A N 1
ATOM 556 C CA . TRP A 1 77 ? -30.085 32.095 -39.295 1.00 23.38 77 TRP A CA 1
ATOM 557 C C . TRP A 1 77 ? -30.329 33.632 -39.444 1.00 23.38 77 TRP A C 1
ATOM 559 O O . TRP A 1 77 ? -31.433 34.103 -39.200 1.00 23.38 77 TRP A O 1
ATOM 569 N N . LYS A 1 78 ? -29.327 34.361 -40.001 1.00 27.64 78 LYS A N 1
ATOM 570 C CA . LYS A 1 78 ? -29.282 35.804 -40.444 1.00 27.64 78 LYS A CA 1
ATOM 571 C C . LYS A 1 78 ? -29.107 36.857 -39.317 1.00 27.64 78 LYS A C 1
ATOM 573 O O . LYS A 1 78 ? -29.623 36.651 -38.233 1.00 27.64 78 LYS A O 1
ATOM 578 N N . ARG A 1 79 ? -28.266 37.917 -39.411 1.00 29.58 79 ARG A N 1
ATOM 579 C CA . ARG A 1 79 ? -27.918 38.958 -40.443 1.00 29.58 79 ARG A CA 1
ATOM 580 C C . ARG A 1 79 ? -28.984 40.076 -40.578 1.00 29.58 79 ARG A C 1
ATOM 582 O O . ARG A 1 79 ? -30.147 39.724 -40.714 1.00 29.58 79 ARG A O 1
ATOM 589 N N . ALA A 1 80 ? -28.668 41.385 -40.653 1.00 28.84 80 ALA A N 1
ATOM 590 C CA . ALA A 1 80 ? -27.391 42.141 -40.557 1.00 28.84 80 ALA A CA 1
ATOM 591 C C . ALA A 1 80 ? -27.629 43.684 -40.382 1.00 28.84 80 ALA A C 1
ATOM 593 O O . ALA A 1 80 ? -28.772 44.102 -40.233 1.00 28.84 80 ALA A O 1
ATOM 594 N N . ASP A 1 81 ? -26.548 44.483 -40.492 1.00 31.83 81 ASP A N 1
ATOM 595 C CA . ASP A 1 81 ? -26.451 45.953 -40.722 1.00 31.83 81 ASP A CA 1
ATOM 596 C C . ASP A 1 81 ? -26.641 46.931 -39.527 1.00 31.83 81 ASP A C 1
ATOM 598 O O . ASP A 1 81 ? -27.345 46.632 -38.570 1.00 31.83 81 ASP A O 1
ATOM 602 N N . GLY A 1 82 ? -25.976 48.113 -39.553 1.00 31.20 82 GLY A N 1
ATOM 603 C CA . GLY A 1 82 ? -26.045 49.093 -38.434 1.00 31.20 82 GLY A CA 1
ATOM 604 C C . GLY A 1 82 ? -25.370 50.487 -38.566 1.00 31.20 82 GLY A C 1
ATOM 605 O O . GLY A 1 82 ? -26.033 51.481 -38.301 1.00 31.20 82 GLY A O 1
ATOM 606 N N . ARG A 1 83 ? -24.106 50.586 -39.032 1.00 31.39 83 ARG A N 1
ATOM 607 C CA . ARG A 1 83 ? -23.316 51.829 -39.329 1.00 31.39 83 ARG A CA 1
ATOM 608 C C . ARG A 1 83 ? -22.844 52.795 -38.193 1.00 31.39 83 ARG A C 1
ATOM 610 O O . ARG A 1 83 ? -23.621 53.338 -37.429 1.00 31.39 83 ARG A O 1
ATOM 617 N N . GLN A 1 84 ? -21.570 53.207 -38.356 1.00 27.56 84 GLN A N 1
ATOM 618 C CA . GLN A 1 84 ? -20.989 54.574 -38.231 1.00 27.56 84 GLN A CA 1
ATOM 619 C C . GLN A 1 84 ? -20.521 55.203 -36.881 1.00 27.56 84 GLN A C 1
ATOM 621 O O . GLN A 1 84 ? -21.279 55.862 -36.183 1.00 27.56 84 GLN A O 1
ATOM 626 N N . ARG A 1 85 ? -19.173 55.289 -36.774 1.00 25.58 85 ARG A N 1
ATOM 627 C CA . ARG A 1 85 ? -18.354 56.541 -36.737 1.00 25.58 85 ARG A CA 1
ATOM 628 C C . ARG A 1 85 ? -17.695 57.009 -35.411 1.00 25.58 85 ARG A C 1
ATOM 630 O O . ARG A 1 85 ? -18.101 58.002 -34.828 1.00 25.58 85 ARG A O 1
ATOM 637 N N . SER A 1 86 ? -16.542 56.389 -35.123 1.00 25.50 86 SER A N 1
ATOM 638 C CA . SER A 1 86 ? -15.229 56.991 -34.763 1.00 25.50 86 SER A CA 1
ATOM 639 C C . SER A 1 86 ? -15.091 58.081 -33.681 1.00 25.50 86 SER A C 1
ATOM 641 O O . SER A 1 86 ? -15.553 59.202 -33.894 1.00 25.50 86 SER A O 1
ATOM 643 N N . GLN A 1 87 ? -14.172 57.853 -32.729 1.00 27.34 87 GLN A N 1
ATOM 644 C CA . GLN A 1 87 ? -13.020 58.745 -32.471 1.00 27.34 87 GLN A CA 1
ATOM 645 C C . GLN A 1 87 ? -11.990 58.102 -31.518 1.00 27.34 87 GLN A C 1
ATOM 647 O O . GLN A 1 87 ? -12.420 57.549 -30.515 1.00 27.34 87 GLN A O 1
ATOM 652 N N . SER A 1 88 ? -10.683 58.292 -31.802 1.00 26.83 88 SER A N 1
ATOM 653 C CA . SER A 1 88 ? -9.509 58.206 -30.881 1.00 26.83 88 SER A CA 1
ATOM 654 C C . SER A 1 88 ? -9.257 56.907 -30.084 1.00 26.83 88 SER A C 1
ATOM 656 O O . SER A 1 88 ? -10.191 56.177 -29.788 1.00 26.83 88 SER A O 1
ATOM 658 N N . LEU A 1 89 ? -8.041 56.577 -29.636 1.00 28.69 89 LEU A N 1
ATOM 659 C CA . LEU A 1 89 ? -6.644 56.960 -29.953 1.00 28.69 89 LEU A CA 1
ATOM 660 C C . LEU A 1 89 ? -5.768 55.900 -29.244 1.00 28.69 89 LEU A C 1
ATOM 662 O O . LEU A 1 89 ? -6.145 55.541 -28.133 1.00 28.69 89 LEU A O 1
ATOM 666 N N . ASP A 1 90 ? -4.633 55.513 -29.843 1.00 30.20 90 ASP A N 1
ATOM 667 C CA . ASP A 1 90 ? -3.450 54.906 -29.183 1.00 30.20 90 ASP A CA 1
ATOM 668 C C . ASP A 1 90 ? -3.682 53.541 -28.450 1.00 30.20 90 ASP A C 1
ATOM 670 O O . ASP A 1 90 ? -4.805 53.185 -28.107 1.00 30.20 90 ASP A O 1
ATOM 674 N N . GLU A 1 91 ? -2.718 52.641 -28.225 1.00 31.97 91 GLU A N 1
ATOM 675 C CA . GLU A 1 91 ? -1.315 52.492 -28.657 1.00 31.97 91 GLU A CA 1
ATOM 676 C C . GLU A 1 91 ? -0.959 50.973 -28.636 1.00 31.97 91 GLU A C 1
ATOM 678 O O . GLU A 1 91 ? -1.624 50.210 -27.942 1.00 31.97 91 GLU A O 1
ATOM 683 N N . GLU A 1 92 ? 0.052 50.572 -29.420 1.00 30.36 92 GLU A N 1
ATOM 684 C CA . GLU A 1 92 ? 0.958 49.396 -29.287 1.00 30.36 92 GLU A CA 1
ATOM 685 C C . GLU A 1 92 ? 0.428 47.979 -28.894 1.00 30.36 92 GLU A C 1
ATOM 687 O O . GLU A 1 92 ? 0.022 47.733 -27.764 1.00 30.36 92 GLU A O 1
ATOM 692 N N . ASP A 1 93 ? 0.576 47.042 -29.853 1.00 30.17 93 ASP A N 1
ATOM 693 C CA . ASP A 1 93 ? 1.271 45.728 -29.778 1.00 30.17 93 ASP A CA 1
ATOM 694 C C . ASP A 1 93 ? 0.848 44.642 -28.737 1.00 30.17 93 ASP A C 1
ATOM 696 O O . ASP A 1 93 ? 0.441 44.919 -27.617 1.00 30.17 93 ASP A O 1
ATOM 700 N N . GLU A 1 94 ? 0.909 43.328 -29.011 1.00 31.98 94 GLU A N 1
ATOM 701 C CA . GLU A 1 94 ? 1.545 42.547 -30.093 1.00 31.98 94 GLU A CA 1
ATOM 702 C C . GLU A 1 94 ? 0.710 41.253 -30.347 1.00 31.98 94 GLU A C 1
ATOM 704 O O . GLU A 1 94 ? 0.293 40.605 -29.386 1.00 31.98 94 GLU A O 1
ATOM 709 N N . ASP A 1 95 ? 0.453 40.855 -31.605 1.00 29.34 95 ASP A N 1
ATOM 710 C CA . ASP A 1 95 ? -0.322 39.636 -31.956 1.00 29.34 95 ASP A CA 1
ATOM 711 C C . ASP A 1 95 ? 0.602 38.481 -32.413 1.00 29.34 95 ASP A C 1
ATOM 713 O O . ASP A 1 95 ? 1.215 38.539 -33.483 1.00 29.34 95 ASP A O 1
ATOM 717 N N . GLU A 1 96 ? 0.655 37.391 -31.639 1.00 37.97 96 GLU A N 1
ATOM 718 C CA . GLU A 1 96 ? 1.272 36.107 -32.026 1.00 37.97 96 GLU A CA 1
ATOM 719 C C . GLU A 1 96 ? 0.299 35.305 -32.912 1.00 37.97 96 GLU A C 1
ATOM 721 O O . GLU A 1 96 ? -0.710 34.779 -32.433 1.00 37.97 96 GLU A O 1
ATOM 726 N N . ALA A 1 97 ? 0.578 35.217 -34.219 1.00 33.12 97 ALA A N 1
ATOM 727 C CA . ALA A 1 97 ? -0.256 34.472 -35.165 1.00 33.12 97 ALA A CA 1
ATOM 728 C C . ALA A 1 97 ? 0.545 33.859 -36.332 1.00 33.12 97 ALA A C 1
ATOM 730 O O . ALA A 1 97 ? 0.676 34.449 -37.407 1.00 33.12 97 ALA A O 1
ATOM 731 N N . ASP A 1 98 ? 1.010 32.622 -36.144 1.00 39.56 98 ASP A N 1
ATOM 732 C CA . ASP A 1 98 ? 1.404 31.732 -37.244 1.00 39.56 98 ASP A CA 1
ATOM 733 C C . ASP A 1 98 ? 0.230 31.547 -38.224 1.00 39.56 98 ASP A C 1
ATOM 735 O O . ASP A 1 98 ? -0.879 31.182 -37.816 1.00 39.56 98 ASP A O 1
ATOM 739 N N . ASN A 1 99 ? 0.442 31.797 -39.524 1.00 31.50 99 ASN A N 1
ATOM 740 C CA . ASN A 1 99 ? -0.544 31.398 -40.524 1.00 31.50 99 ASN A CA 1
ATOM 741 C C . ASN A 1 99 ? 0.008 31.171 -41.939 1.00 31.50 99 ASN A C 1
ATOM 743 O O . ASN A 1 99 ? 0.681 32.004 -42.548 1.00 31.50 99 ASN A O 1
ATOM 747 N N . ASN A 1 100 ? -0.398 30.037 -42.498 1.00 39.72 100 ASN A N 1
ATOM 748 C CA . ASN A 1 100 ? -0.125 29.603 -43.857 1.00 39.72 100 ASN A CA 1
ATOM 749 C C . ASN A 1 100 ? -1.083 30.291 -44.848 1.00 39.72 100 ASN A C 1
ATOM 751 O O . ASN A 1 100 ? -2.296 30.099 -44.760 1.00 39.72 100 ASN A O 1
ATOM 755 N N . SER A 1 101 ? -0.567 31.020 -45.845 1.00 30.58 101 SER A N 1
ATOM 756 C CA . SER A 1 101 ? -1.382 31.392 -47.011 1.00 30.58 101 SER A CA 1
ATOM 757 C C . SER A 1 101 ? -0.611 31.376 -48.332 1.00 30.58 101 SER A C 1
ATOM 759 O O . SER A 1 101 ? 0.502 31.883 -48.465 1.00 30.58 101 SER A O 1
ATOM 761 N N . GLU A 1 102 ? -1.248 30.771 -49.330 1.00 40.94 102 GLU A N 1
ATOM 762 C CA . GLU A 1 102 ? -0.768 30.634 -50.698 1.00 40.94 102 GLU A CA 1
ATOM 763 C C . GLU A 1 102 ? -1.179 31.873 -51.511 1.00 40.94 102 GLU A C 1
ATOM 765 O O . GLU A 1 102 ? -2.349 32.038 -51.859 1.00 40.94 102 GLU A O 1
ATOM 770 N N . VAL A 1 103 ? -0.225 32.754 -51.833 1.00 30.70 103 VAL A N 1
ATOM 771 C CA . VAL A 1 103 ? -0.465 33.909 -52.716 1.00 30.70 103 VAL A CA 1
ATOM 772 C C . VAL A 1 103 ? 0.504 33.890 -53.891 1.00 30.70 103 VAL A C 1
ATOM 774 O O . VAL A 1 103 ? 1.683 34.224 -53.774 1.00 30.70 103 VAL A O 1
ATOM 777 N N . SER A 1 104 ? -0.027 33.546 -55.062 1.00 36.81 104 SER A N 1
ATOM 778 C CA . SER A 1 104 ? 0.611 33.873 -56.333 1.00 36.81 104 SER A CA 1
ATOM 779 C C . SER A 1 104 ? 0.378 35.351 -56.638 1.00 36.81 104 SER A C 1
ATOM 781 O O . SER A 1 104 ? -0.765 35.753 -56.846 1.00 36.81 104 SER A O 1
ATOM 783 N N . ASP A 1 105 ? 1.444 36.148 -56.738 1.00 30.00 105 ASP A N 1
ATOM 784 C CA . ASP A 1 105 ? 1.373 37.372 -57.535 1.00 30.00 105 ASP A CA 1
ATOM 785 C C . ASP A 1 105 ? 2.680 37.681 -58.275 1.00 30.00 105 ASP A C 1
ATOM 787 O O . ASP A 1 105 ? 3.768 37.196 -57.945 1.00 30.00 105 ASP A O 1
ATOM 791 N N . LYS A 1 106 ? 2.544 38.440 -59.359 1.00 40.44 106 LYS A N 1
ATOM 792 C CA . LYS A 1 106 ? 3.551 38.583 -60.408 1.00 40.44 106 LYS A CA 1
ATOM 793 C C . LYS A 1 106 ? 4.647 39.549 -59.983 1.00 40.44 106 LYS A C 1
ATOM 795 O O . LYS A 1 106 ? 4.386 40.675 -59.568 1.00 40.44 106 LYS A O 1
ATOM 800 N N . ARG A 1 107 ? 5.894 39.156 -60.233 1.00 31.42 107 ARG A N 1
ATOM 801 C CA . ARG A 1 107 ? 7.005 40.098 -60.380 1.00 31.42 107 ARG A CA 1
ATOM 802 C C . ARG A 1 107 ? 7.527 40.002 -61.801 1.00 31.42 107 ARG A C 1
ATOM 804 O O . ARG A 1 107 ? 8.271 39.080 -62.127 1.00 31.42 107 ARG A O 1
ATOM 811 N N . ASP A 1 108 ? 7.131 40.963 -62.631 1.00 32.94 108 ASP A N 1
ATOM 812 C CA . ASP A 1 108 ? 7.773 41.194 -63.919 1.00 32.94 108 ASP A CA 1
ATOM 813 C C . ASP A 1 108 ? 9.257 41.478 -63.675 1.00 32.94 108 ASP A C 1
ATOM 815 O O . ASP A 1 108 ? 9.641 42.554 -63.209 1.00 32.94 108 ASP A O 1
ATOM 819 N N . VAL A 1 109 ? 10.112 40.505 -63.991 1.00 32.53 109 VAL A N 1
ATOM 820 C CA . VAL A 1 109 ? 11.553 40.738 -64.063 1.00 32.53 109 VAL A CA 1
ATOM 821 C C . VAL A 1 109 ? 11.788 41.590 -65.302 1.00 32.53 109 VAL A C 1
ATOM 823 O O . VAL A 1 109 ? 11.994 41.078 -66.402 1.00 32.53 109 VAL A O 1
ATOM 826 N N . THR A 1 110 ? 11.738 42.911 -65.125 1.00 32.53 110 THR A N 1
ATOM 827 C CA . THR A 1 110 ? 12.095 43.879 -66.162 1.00 32.53 110 THR A CA 1
ATOM 828 C C . THR A 1 110 ? 13.577 43.721 -66.482 1.00 32.53 110 THR A C 1
ATOM 830 O O . THR A 1 110 ? 14.437 44.373 -65.881 1.00 32.53 110 THR A O 1
ATOM 833 N N . VAL A 1 111 ? 13.885 42.826 -67.421 1.00 32.72 111 VAL A N 1
ATOM 834 C CA . VAL A 1 111 ? 15.222 42.660 -67.980 1.00 32.72 111 VAL A CA 1
ATOM 835 C C . VAL A 1 111 ? 15.627 44.008 -68.562 1.00 32.72 111 VAL A C 1
ATOM 837 O O . VAL A 1 111 ? 15.137 44.415 -69.614 1.00 32.72 111 VAL A O 1
ATOM 840 N N . ARG A 1 112 ? 16.526 44.718 -67.870 1.00 32.94 112 ARG A N 1
ATOM 841 C CA . ARG A 1 112 ? 17.196 45.900 -68.414 1.00 32.94 112 ARG A CA 1
ATOM 842 C C . ARG A 1 112 ? 18.107 45.441 -69.548 1.00 32.94 112 ARG A C 1
ATOM 844 O O . ARG A 1 112 ? 19.296 45.205 -69.346 1.00 32.94 112 ARG A O 1
ATOM 851 N N . THR A 1 113 ? 17.537 45.314 -70.741 1.00 31.91 113 THR A N 1
ATOM 852 C CA . THR A 1 113 ? 18.281 45.171 -71.988 1.00 31.91 113 THR A CA 1
ATOM 853 C C . THR A 1 113 ? 19.150 46.412 -72.158 1.00 31.91 113 THR A C 1
ATOM 855 O O . THR A 1 113 ? 18.662 47.478 -72.542 1.00 31.91 113 THR A O 1
ATOM 858 N N . LEU A 1 114 ? 20.433 46.288 -71.815 1.00 32.59 114 LEU A N 1
ATOM 859 C CA . LEU A 1 114 ? 21.444 47.299 -72.109 1.00 32.59 114 LEU A CA 1
ATOM 860 C C . LEU A 1 114 ? 21.408 47.611 -73.617 1.00 32.59 114 LEU A C 1
ATOM 862 O O . LEU A 1 114 ? 21.279 46.668 -74.400 1.00 32.59 114 LEU A O 1
ATOM 866 N N . PRO A 1 115 ? 21.505 48.885 -74.047 1.00 33.97 115 PRO A N 1
ATOM 867 C CA . PRO A 1 115 ? 21.395 49.242 -75.460 1.00 33.97 115 PRO A CA 1
ATOM 868 C C . PRO A 1 115 ? 22.400 48.487 -76.345 1.00 33.97 115 PRO A C 1
ATOM 870 O O . PRO A 1 115 ? 23.604 48.749 -76.322 1.00 33.97 115 PRO A O 1
ATOM 873 N N . THR A 1 116 ? 21.898 47.548 -77.148 1.00 44.34 116 THR A N 1
ATOM 874 C CA . THR A 1 116 ? 22.689 46.665 -78.017 1.00 44.34 116 THR A CA 1
ATOM 875 C C . THR A 1 116 ? 23.178 47.415 -79.258 1.00 44.34 116 THR A C 1
ATOM 877 O O . THR A 1 116 ? 22.588 47.300 -80.330 1.00 44.34 116 THR A O 1
ATOM 880 N N . GLY A 1 117 ? 24.220 48.241 -79.099 1.00 50.22 117 GLY A N 1
ATOM 881 C CA . GLY A 1 117 ? 24.712 49.114 -80.176 1.00 50.22 117 GLY A CA 1
ATOM 882 C C . GLY A 1 117 ? 26.217 49.416 -80.219 1.00 50.22 117 GLY A C 1
ATOM 883 O O . GLY A 1 117 ? 26.638 50.144 -81.113 1.00 50.22 117 GLY A O 1
ATOM 884 N N . ILE A 1 118 ? 27.032 48.906 -79.283 1.00 50.03 118 ILE A N 1
ATOM 885 C CA . ILE A 1 118 ? 28.480 49.226 -79.197 1.00 50.03 118 ILE A CA 1
ATOM 886 C C . ILE A 1 118 ? 29.379 47.968 -79.241 1.00 50.03 118 ILE A C 1
ATOM 888 O O . ILE A 1 118 ? 30.541 48.058 -79.633 1.00 50.03 118 ILE A O 1
ATOM 892 N N . ASP A 1 119 ? 28.827 46.789 -78.942 1.00 54.91 119 ASP A N 1
ATOM 893 C CA . ASP A 1 119 ? 29.580 45.548 -78.687 1.00 54.91 119 ASP A CA 1
ATOM 894 C C . ASP A 1 119 ? 29.792 44.634 -79.918 1.00 54.91 119 ASP A C 1
ATOM 896 O O . ASP A 1 119 ? 30.405 43.570 -79.794 1.00 54.91 119 ASP A O 1
ATOM 900 N N . ASP A 1 120 ? 29.321 45.041 -81.103 1.00 60.88 120 ASP A N 1
ATOM 901 C CA . ASP A 1 120 ? 29.432 44.266 -82.348 1.00 60.88 120 ASP A CA 1
ATOM 902 C C . ASP A 1 120 ? 30.671 44.613 -83.195 1.00 60.88 120 ASP A C 1
ATOM 904 O O . ASP A 1 120 ? 31.030 45.780 -83.430 1.00 60.88 120 ASP A O 1
ATOM 908 N N . LEU A 1 121 ? 31.305 43.561 -83.727 1.00 59.19 121 LEU A N 1
ATOM 909 C CA . LEU A 1 121 ? 32.458 43.674 -84.621 1.00 59.19 121 LEU A CA 1
ATOM 910 C C . LEU A 1 121 ? 32.090 44.370 -85.947 1.00 59.19 121 LEU A C 1
ATOM 912 O O . LEU A 1 121 ? 30.982 44.201 -86.457 1.00 59.19 121 LEU A O 1
ATOM 916 N N . PRO A 1 122 ? 33.026 45.116 -86.568 1.00 61.31 122 PRO A N 1
ATOM 917 C CA . PRO A 1 122 ? 32.791 45.740 -87.866 1.00 61.31 122 PRO A CA 1
ATOM 918 C C . PRO A 1 122 ? 32.368 44.747 -88.960 1.00 61.31 122 PRO A C 1
ATOM 920 O O . PRO A 1 122 ? 32.884 43.631 -89.052 1.00 61.31 122 PRO A O 1
ATOM 923 N N . LEU A 1 123 ? 31.525 45.208 -89.889 1.00 57.56 123 LEU A N 1
ATOM 924 C CA . LEU A 1 123 ? 31.097 44.434 -91.065 1.00 57.56 123 LEU A CA 1
ATOM 925 C C . LEU A 1 123 ? 32.257 43.986 -91.980 1.00 57.56 123 LEU A C 1
ATOM 927 O O . LEU A 1 123 ? 32.078 43.046 -92.750 1.00 57.56 123 LEU A O 1
ATOM 931 N N . PHE A 1 124 ? 33.443 44.596 -91.862 1.00 58.59 124 PHE A N 1
ATOM 932 C CA . PHE A 1 124 ? 34.661 44.196 -92.581 1.00 58.59 124 PHE A CA 1
ATOM 933 C C . PHE A 1 124 ? 35.593 43.254 -91.792 1.00 58.59 124 PHE A C 1
ATOM 935 O O . PHE A 1 124 ? 36.611 42.838 -92.330 1.00 58.59 124 PHE A O 1
ATOM 942 N N . ALA A 1 125 ? 35.297 42.935 -90.525 1.00 62.34 125 ALA A N 1
ATOM 943 C CA . ALA A 1 125 ? 36.181 42.110 -89.701 1.00 62.34 125 ALA A CA 1
ATOM 944 C C . ALA A 1 125 ? 36.297 40.676 -90.246 1.00 62.34 125 ALA A C 1
ATOM 946 O O . ALA A 1 125 ? 35.272 40.022 -90.457 1.00 62.34 125 ALA A O 1
ATOM 947 N N . ASP A 1 126 ? 37.536 40.200 -90.414 1.00 69.88 126 ASP A N 1
ATOM 948 C CA . ASP A 1 126 ? 37.851 38.859 -90.924 1.00 69.88 126 ASP A CA 1
ATOM 949 C C . ASP A 1 126 ? 37.144 37.752 -90.134 1.00 69.88 126 ASP A C 1
ATOM 951 O O . ASP A 1 126 ? 36.940 37.863 -88.921 1.00 69.88 126 ASP A O 1
ATOM 955 N N . GLU A 1 127 ? 36.851 36.633 -90.796 1.00 75.38 127 GLU A N 1
ATOM 956 C CA . GLU A 1 127 ? 36.156 35.486 -90.193 1.00 75.38 127 GLU A CA 1
ATOM 957 C C . GLU A 1 127 ? 36.856 34.997 -88.916 1.00 75.38 127 GLU A C 1
ATOM 959 O O . GLU A 1 127 ? 36.211 34.866 -87.879 1.00 75.38 127 GLU A O 1
ATOM 964 N N . LYS A 1 128 ? 38.192 34.897 -88.932 1.00 76.88 128 LYS A N 1
ATOM 965 C CA . LYS A 1 128 ? 39.022 34.556 -87.759 1.00 76.88 128 LYS A CA 1
ATOM 966 C C . LYS A 1 128 ? 38.804 35.490 -86.563 1.00 76.88 128 LYS A C 1
ATOM 968 O O . LYS A 1 128 ? 38.841 35.051 -85.417 1.00 76.88 128 LYS A O 1
ATOM 973 N N . ASN A 1 129 ? 38.570 36.780 -86.812 1.00 77.25 129 ASN A N 1
ATOM 974 C CA . ASN A 1 129 ? 38.327 37.770 -85.762 1.00 77.25 129 ASN A CA 1
ATOM 975 C C . ASN A 1 129 ? 36.895 37.657 -85.208 1.00 77.25 129 ASN A C 1
ATOM 977 O O . ASN A 1 129 ? 36.686 37.838 -84.007 1.00 77.25 129 ASN A O 1
ATOM 981 N N . ARG A 1 130 ? 35.920 37.277 -86.048 1.00 76.75 130 ARG A N 1
ATOM 982 C CA . ARG A 1 130 ? 34.552 36.940 -85.613 1.00 76.75 130 ARG A CA 1
ATOM 983 C C . ARG A 1 130 ? 34.519 35.652 -84.794 1.00 76.75 130 ARG A C 1
ATOM 985 O O . ARG A 1 130 ? 33.902 35.638 -83.733 1.00 76.75 130 ARG A O 1
ATOM 992 N N . GLU A 1 131 ? 35.230 34.614 -85.231 1.00 80.31 131 GLU A N 1
ATOM 993 C CA . GLU A 1 131 ? 35.411 33.368 -84.479 1.00 80.31 131 GLU A CA 1
ATOM 994 C C . GLU A 1 131 ? 36.079 33.622 -83.123 1.00 80.31 131 GLU A C 1
ATOM 996 O O . GLU A 1 131 ? 35.596 33.131 -82.104 1.00 80.31 131 GLU A O 1
ATOM 1001 N N . LEU A 1 132 ? 37.146 34.430 -83.080 1.00 81.31 132 LEU A N 1
ATOM 1002 C CA . LEU A 1 132 ? 37.804 34.810 -81.829 1.00 81.31 132 LEU A CA 1
ATOM 1003 C C . LEU A 1 132 ? 36.868 35.588 -80.898 1.00 81.31 132 LEU A C 1
ATOM 1005 O O . LEU A 1 132 ? 36.808 35.257 -79.715 1.00 81.31 132 LEU A O 1
ATOM 1009 N N . HIS A 1 133 ? 36.095 36.558 -81.398 1.00 79.88 133 HIS A N 1
ATOM 1010 C CA . HIS A 1 133 ? 35.110 37.263 -80.570 1.00 79.88 133 HIS A CA 1
ATOM 1011 C C . HIS A 1 133 ? 34.013 36.319 -80.060 1.00 79.88 133 HIS A C 1
ATOM 1013 O O . HIS A 1 133 ? 33.710 36.336 -78.870 1.00 79.88 133 HIS A O 1
ATOM 1019 N N . ALA A 1 134 ? 33.474 35.431 -80.901 1.00 80.94 134 ALA A N 1
ATOM 1020 C CA . ALA A 1 134 ? 32.493 34.430 -80.480 1.00 80.94 134 ALA A CA 1
ATOM 1021 C C . ALA A 1 134 ? 33.064 33.482 -79.407 1.00 80.94 134 ALA A C 1
ATOM 1023 O O . ALA A 1 134 ? 32.414 33.225 -78.394 1.00 80.94 134 ALA A O 1
ATOM 1024 N N . GLN A 1 135 ? 34.310 33.021 -79.565 1.00 84.38 135 GLN A N 1
ATOM 1025 C CA . GLN A 1 135 ? 35.008 32.232 -78.546 1.00 84.38 135 GLN A CA 1
ATOM 1026 C C . GLN A 1 135 ? 35.246 33.020 -77.251 1.00 84.38 135 GLN A C 1
ATOM 1028 O O . GLN A 1 135 ? 35.151 32.435 -76.172 1.00 84.38 135 GLN A O 1
ATOM 1033 N N . ILE A 1 136 ? 35.552 34.319 -77.333 1.00 83.25 136 ILE A N 1
ATOM 1034 C CA . ILE A 1 136 ? 35.686 35.201 -76.167 1.00 83.25 136 ILE A CA 1
ATOM 1035 C C . ILE A 1 136 ? 34.334 35.341 -75.464 1.00 83.25 136 ILE A C 1
ATOM 1037 O O . ILE A 1 136 ? 34.273 35.059 -74.275 1.00 83.25 136 ILE A O 1
ATOM 1041 N N . ARG A 1 137 ? 33.234 35.624 -76.172 1.00 82.50 137 ARG A N 1
ATOM 1042 C CA . ARG A 1 137 ? 31.889 35.705 -75.570 1.00 82.50 137 ARG A CA 1
ATOM 1043 C C . ARG A 1 137 ? 31.432 34.390 -74.940 1.00 82.50 137 ARG A C 1
ATOM 1045 O O . ARG A 1 137 ? 30.869 34.401 -73.850 1.00 82.50 137 ARG A O 1
ATOM 1052 N N . ILE A 1 138 ? 31.740 33.245 -75.553 1.00 85.38 138 ILE A N 1
ATOM 1053 C CA . ILE A 1 138 ? 31.487 31.924 -74.951 1.00 85.38 138 ILE A CA 1
ATOM 1054 C C . ILE A 1 138 ? 32.334 31.724 -73.680 1.00 85.38 138 ILE A C 1
ATOM 1056 O O . ILE A 1 138 ? 31.847 31.143 -72.709 1.00 85.38 138 ILE A O 1
ATOM 1060 N N . LYS A 1 139 ? 33.581 32.214 -73.645 1.00 86.62 139 LYS A N 1
ATOM 1061 C CA . LYS A 1 139 ? 34.445 32.173 -72.450 1.00 86.62 139 LYS A CA 1
ATOM 1062 C C . LYS A 1 139 ? 33.986 33.151 -71.362 1.00 86.62 139 LYS A C 1
ATOM 1064 O O . LYS A 1 139 ? 33.983 32.758 -70.203 1.00 86.62 139 LYS A O 1
ATOM 1069 N N . GLU A 1 140 ? 33.541 34.357 -71.709 1.00 82.19 140 GLU A N 1
ATOM 1070 C CA . GLU A 1 140 ? 32.947 35.343 -70.791 1.00 82.19 140 GLU A CA 1
ATOM 1071 C C . GLU A 1 140 ? 31.656 34.808 -70.161 1.00 82.19 140 GLU A C 1
ATOM 1073 O O . GLU A 1 140 ? 31.512 34.829 -68.941 1.00 82.19 140 GLU A O 1
ATOM 1078 N N . ALA A 1 141 ? 30.749 34.248 -70.968 1.00 82.62 141 ALA A N 1
ATOM 1079 C CA . ALA A 1 141 ? 29.510 33.646 -70.482 1.00 82.62 141 ALA A CA 1
ATOM 1080 C C . ALA A 1 141 ? 29.775 32.447 -69.554 1.00 82.62 141 ALA A C 1
ATOM 1082 O O . ALA A 1 141 ? 29.134 32.326 -6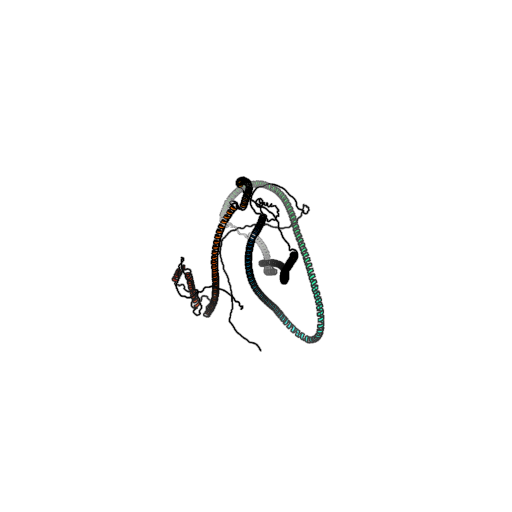8.510 1.00 82.62 141 ALA A O 1
ATOM 1083 N N . ARG A 1 142 ? 30.757 31.594 -69.888 1.00 87.56 142 ARG A N 1
ATOM 1084 C CA . ARG A 1 142 ? 31.216 30.500 -69.012 1.00 87.56 142 ARG A CA 1
ATOM 1085 C C . ARG A 1 142 ? 31.894 31.011 -67.742 1.00 87.56 142 ARG A C 1
ATOM 1087 O O . ARG A 1 142 ? 31.682 30.426 -66.689 1.00 87.56 142 ARG A O 1
ATOM 1094 N N . TYR A 1 143 ? 32.671 32.090 -67.819 1.00 87.50 143 TYR A N 1
ATOM 1095 C CA . TYR A 1 143 ? 33.315 32.703 -66.659 1.00 87.50 143 TYR A CA 1
ATOM 1096 C C . TYR A 1 143 ? 32.283 33.299 -65.698 1.00 87.50 143 TYR A C 1
ATOM 1098 O O . TYR A 1 143 ? 32.321 32.992 -64.513 1.00 87.50 143 TYR A O 1
ATOM 1106 N N . GLU A 1 144 ? 31.313 34.076 -66.186 1.00 85.69 144 GLU A N 1
ATOM 1107 C CA . GLU A 1 144 ? 30.250 34.632 -65.339 1.00 85.69 144 GLU A CA 1
ATOM 1108 C C . GLU A 1 144 ? 29.250 33.569 -64.852 1.00 85.69 144 GLU A C 1
ATOM 1110 O O . GLU A 1 144 ? 28.598 33.786 -63.833 1.00 85.69 144 GLU A O 1
ATOM 1115 N N . ALA A 1 145 ? 29.122 32.421 -65.531 1.00 88.50 145 ALA A N 1
ATOM 1116 C CA . ALA A 1 145 ? 28.404 31.253 -65.008 1.00 88.50 145 ALA A CA 1
ATOM 1117 C C . ALA A 1 145 ? 29.183 30.590 -63.861 1.00 88.50 145 ALA A C 1
ATOM 1119 O O . ALA A 1 145 ? 28.689 30.559 -62.738 1.00 88.50 145 ALA A O 1
ATOM 1120 N N . ALA A 1 146 ? 30.437 30.191 -64.100 1.00 88.81 146 ALA A N 1
ATOM 1121 C CA . ALA A 1 146 ? 31.302 29.588 -63.085 1.00 88.81 146 ALA A CA 1
ATOM 1122 C C . ALA A 1 146 ? 31.533 30.514 -61.875 1.00 88.81 146 ALA A C 1
ATOM 1124 O O . ALA A 1 146 ? 31.668 30.050 -60.751 1.00 88.81 146 ALA A O 1
ATOM 1125 N N . LYS A 1 147 ? 31.542 31.836 -62.075 1.00 90.19 147 LYS A N 1
ATOM 1126 C CA . LYS A 1 147 ? 31.636 32.850 -61.012 1.00 90.19 147 LYS A CA 1
ATOM 1127 C C . LYS A 1 147 ? 30.356 32.960 -60.177 1.00 90.19 147 LYS A C 1
ATOM 1129 O O . LYS A 1 147 ? 30.462 33.239 -58.986 1.00 90.19 147 LYS A O 1
ATOM 1134 N N . ARG A 1 148 ? 29.175 32.713 -60.761 1.00 89.94 148 ARG A N 1
ATOM 1135 C CA . ARG A 1 148 ? 27.910 32.575 -60.014 1.00 89.94 148 ARG A CA 1
ATOM 1136 C C . ARG A 1 148 ? 27.871 31.261 -59.241 1.00 89.94 148 ARG A C 1
ATOM 1138 O O . ARG A 1 148 ? 27.726 31.310 -58.029 1.00 89.94 148 ARG A O 1
ATOM 1145 N N . GLU A 1 149 ? 28.177 30.136 -59.885 1.00 91.06 149 GLU A N 1
ATOM 1146 C CA . GLU A 1 149 ? 28.327 28.828 -59.221 1.00 91.06 149 GLU A CA 1
ATOM 1147 C C . GLU A 1 149 ? 29.340 28.884 -58.058 1.00 91.06 149 GLU A C 1
ATOM 1149 O O . GLU A 1 149 ? 29.114 28.319 -56.988 1.00 91.06 149 GLU A O 1
ATOM 1154 N N . LEU A 1 150 ? 30.450 29.611 -58.221 1.00 90.56 150 LEU A N 1
ATOM 1155 C CA . LEU A 1 150 ? 31.482 29.785 -57.194 1.00 90.56 150 LEU A CA 1
ATOM 1156 C C . LEU A 1 150 ? 31.062 30.755 -56.072 1.00 90.56 150 LEU A C 1
ATOM 1158 O O . LEU A 1 150 ? 31.518 30.603 -54.941 1.00 90.56 150 LEU A O 1
ATOM 1162 N N . ALA A 1 151 ? 30.176 31.718 -56.340 1.00 90.12 151 ALA A N 1
ATOM 1163 C CA . ALA A 1 151 ? 29.562 32.556 -55.307 1.00 90.12 151 ALA A CA 1
ATOM 1164 C C . ALA A 1 151 ? 28.481 31.789 -54.522 1.00 90.12 151 ALA A C 1
ATOM 1166 O O . ALA A 1 151 ? 28.481 31.813 -53.294 1.00 90.12 151 ALA A O 1
ATOM 1167 N N . GLU A 1 152 ? 27.620 31.045 -55.218 1.00 91.25 152 GLU A N 1
ATOM 1168 C CA . GLU A 1 152 ? 26.584 30.185 -54.636 1.00 91.25 152 GLU A CA 1
ATOM 1169 C C . GLU A 1 152 ? 27.200 29.075 -53.772 1.00 91.25 152 GLU A C 1
ATOM 1171 O O . GLU A 1 152 ? 26.769 28.852 -52.643 1.00 91.25 152 GLU A O 1
ATOM 1176 N N . THR A 1 153 ? 28.265 28.418 -54.246 1.00 89.56 153 THR A N 1
ATOM 1177 C CA . THR A 1 153 ? 28.977 27.402 -53.453 1.00 89.56 153 THR A CA 1
ATOM 1178 C C . THR A 1 153 ? 29.765 27.995 -52.288 1.00 89.56 153 THR A C 1
ATOM 1180 O O . THR A 1 153 ? 29.829 27.339 -51.251 1.00 89.56 153 THR A O 1
ATOM 1183 N N . ARG A 1 154 ? 30.303 29.222 -52.389 1.00 92.50 154 ARG A N 1
ATOM 1184 C CA . ARG A 1 154 ? 30.878 29.934 -51.230 1.00 92.50 154 ARG A CA 1
ATOM 1185 C C . ARG A 1 154 ? 29.823 30.232 -50.175 1.00 92.50 154 ARG A C 1
ATOM 1187 O O . ARG A 1 154 ? 29.995 29.787 -49.049 1.00 92.50 154 ARG A O 1
ATOM 1194 N N . SER A 1 155 ? 28.709 30.856 -50.558 1.00 90.88 155 SER A N 1
ATOM 1195 C CA . SER A 1 155 ? 27.595 31.134 -49.644 1.00 90.88 155 SER A CA 1
ATOM 1196 C C . SER A 1 155 ? 27.052 29.849 -49.007 1.00 90.88 155 SER A C 1
ATOM 1198 O O . SER A 1 155 ? 26.847 29.794 -47.796 1.00 90.88 155 SER A O 1
ATOM 1200 N N . ARG A 1 156 ? 26.923 28.757 -49.777 1.00 92.56 156 ARG A N 1
ATOM 1201 C CA . ARG A 1 156 ? 26.534 27.450 -49.227 1.00 92.56 156 ARG A CA 1
ATOM 1202 C C . ARG A 1 156 ? 27.573 26.890 -48.252 1.00 92.56 156 ARG A C 1
ATOM 1204 O O . ARG A 1 156 ? 27.184 26.305 -47.250 1.00 92.56 156 ARG A O 1
ATOM 1211 N N . VAL A 1 157 ? 28.871 27.043 -48.522 1.00 92.88 157 VAL A N 1
ATOM 1212 C CA . VAL A 1 157 ? 29.940 26.630 -47.594 1.00 92.88 157 VAL A CA 1
ATOM 1213 C C . VAL A 1 157 ? 29.923 27.485 -46.328 1.00 92.88 157 VAL A C 1
ATOM 1215 O O . VAL A 1 157 ? 30.014 26.923 -45.244 1.00 92.88 157 VAL A O 1
ATOM 1218 N N . GLU A 1 158 ? 29.741 28.799 -46.436 1.00 93.62 158 GLU A N 1
ATOM 1219 C CA . GLU A 1 158 ? 29.612 29.721 -45.301 1.00 93.62 158 GLU A CA 1
ATOM 1220 C C . GLU A 1 158 ? 28.441 29.290 -44.400 1.00 93.62 158 GLU A C 1
ATOM 1222 O O . GLU A 1 158 ? 28.681 28.912 -43.250 1.00 93.62 158 GLU A O 1
ATOM 1227 N N . ILE A 1 159 ? 27.230 29.159 -44.958 1.00 94.50 159 ILE A N 1
ATOM 1228 C CA . ILE A 1 159 ? 26.032 28.655 -44.259 1.00 94.50 159 ILE A CA 1
ATOM 1229 C C . ILE A 1 159 ? 26.275 27.265 -43.644 1.00 94.50 159 ILE A C 1
ATOM 1231 O O . ILE A 1 159 ? 25.924 27.026 -42.490 1.00 94.50 159 ILE A O 1
ATOM 1235 N N . MET A 1 160 ? 26.917 26.338 -44.367 1.00 89.31 160 MET A N 1
ATOM 1236 C CA . MET A 1 160 ? 27.246 25.011 -43.829 1.00 89.31 160 MET A CA 1
ATOM 1237 C C . MET A 1 160 ? 28.278 25.067 -42.693 1.00 89.31 160 MET A C 1
ATOM 1239 O O . MET A 1 160 ? 28.193 24.254 -41.776 1.00 89.31 160 MET A O 1
ATOM 1243 N N . THR A 1 161 ? 29.231 26.006 -42.706 1.00 92.94 161 THR A N 1
ATOM 1244 C CA . THR A 1 161 ? 30.179 26.185 -41.591 1.00 92.94 161 THR A CA 1
ATOM 1245 C C . THR A 1 161 ? 29.543 26.854 -40.379 1.00 92.94 161 THR A C 1
ATOM 1247 O O . THR A 1 161 ? 29.940 26.552 -39.258 1.00 92.94 161 THR A O 1
ATOM 1250 N N . GLU A 1 162 ? 28.550 27.722 -40.563 1.00 93.19 162 GLU A N 1
ATOM 1251 C CA . GLU A 1 162 ? 27.773 28.299 -39.461 1.00 93.19 162 GLU A CA 1
ATOM 1252 C C . GLU A 1 162 ? 26.837 27.259 -38.848 1.00 93.19 162 GLU A C 1
ATOM 1254 O O . GLU A 1 162 ? 26.899 27.021 -37.644 1.00 93.19 162 GLU A O 1
ATOM 1259 N N . HIS A 1 163 ? 26.097 26.515 -39.671 1.00 91.25 163 HIS A N 1
ATOM 1260 C CA . HIS A 1 163 ? 25.318 25.366 -39.211 1.00 91.25 163 HIS A CA 1
ATOM 1261 C C . HIS A 1 163 ? 26.195 24.329 -38.484 1.00 91.25 163 HIS A C 1
ATOM 1263 O O . HIS A 1 163 ? 25.788 23.782 -37.463 1.00 91.25 163 HIS A O 1
ATOM 1269 N N . LEU A 1 164 ? 27.421 24.072 -38.957 1.00 92.50 164 LEU A N 1
ATOM 1270 C CA . LEU A 1 164 ? 28.360 23.167 -38.287 1.00 92.50 164 LEU A CA 1
ATOM 1271 C C . LEU A 1 164 ? 28.852 23.712 -36.934 1.00 92.50 164 LEU A C 1
ATOM 1273 O O . LEU A 1 164 ? 28.979 22.921 -36.002 1.00 92.50 164 LEU A O 1
ATOM 1277 N N . LYS A 1 165 ? 29.072 25.028 -36.782 1.00 94.31 165 LYS A N 1
ATOM 1278 C CA . LYS A 1 165 ? 29.352 25.644 -35.467 1.00 94.31 165 LYS A CA 1
ATOM 1279 C C . LYS A 1 165 ? 28.162 25.481 -34.521 1.00 94.31 165 LYS A C 1
ATOM 1281 O O . LYS A 1 165 ? 28.364 25.100 -33.374 1.00 94.31 165 LYS A O 1
ATOM 1286 N N . ASN A 1 166 ? 26.940 25.705 -35.005 1.00 94.06 166 ASN A N 1
ATOM 1287 C CA . ASN A 1 166 ? 25.725 25.570 -34.198 1.00 94.06 166 ASN A CA 1
ATOM 1288 C C . ASN A 1 166 ? 25.524 24.110 -33.753 1.00 94.06 166 ASN A C 1
ATOM 1290 O O . ASN A 1 166 ? 25.302 23.850 -32.577 1.00 94.06 166 ASN A O 1
ATOM 1294 N N . VAL A 1 167 ? 25.720 23.137 -34.651 1.00 95.12 167 VAL A N 1
ATOM 1295 C CA . VAL A 1 167 ? 25.706 21.700 -34.310 1.00 95.12 167 VAL A CA 1
ATOM 1296 C C . VAL A 1 167 ? 26.820 21.332 -33.320 1.00 95.12 167 VAL A C 1
ATOM 1298 O O . VAL A 1 167 ? 26.604 20.491 -32.453 1.00 95.12 167 VAL A O 1
ATOM 1301 N N . GLN A 1 168 ? 27.998 21.959 -33.397 1.00 93.00 168 GLN A N 1
ATOM 1302 C CA . GLN A 1 168 ? 29.058 21.777 -32.396 1.00 93.00 168 GLN A CA 1
ATOM 1303 C C . GLN A 1 168 ? 28.693 22.386 -31.033 1.00 93.00 168 GLN A C 1
ATOM 1305 O O . GLN A 1 168 ? 29.014 21.786 -30.010 1.00 93.00 168 GLN A O 1
ATOM 1310 N N . GLN A 1 169 ? 28.006 23.530 -31.000 1.00 94.81 169 GLN A N 1
ATOM 1311 C CA . GLN A 1 169 ? 27.495 24.130 -29.763 1.00 94.81 169 GLN A CA 1
ATOM 1312 C C . GLN A 1 169 ? 26.412 23.249 -29.132 1.00 94.81 169 GLN A C 1
ATOM 1314 O O . GLN A 1 169 ? 26.539 22.896 -27.966 1.00 94.81 169 GLN A O 1
ATOM 1319 N N . GLU A 1 170 ? 25.437 22.772 -29.908 1.00 91.81 170 GLU A N 1
ATOM 1320 C CA . GLU A 1 170 ? 24.410 21.842 -29.420 1.00 91.81 170 GLU A CA 1
ATOM 1321 C C . GLU A 1 170 ? 24.986 20.492 -28.972 1.00 91.81 170 GLU A C 1
ATOM 1323 O O . GLU A 1 170 ? 24.527 19.909 -27.988 1.00 91.81 170 GLU A O 1
ATOM 1328 N N . LEU A 1 171 ? 26.051 20.007 -29.616 1.00 93.88 171 LEU A N 1
ATOM 1329 C CA . LEU A 1 171 ? 26.786 18.828 -29.154 1.00 93.88 171 LEU A CA 1
ATOM 1330 C C . LEU A 1 171 ? 27.492 19.079 -27.809 1.00 93.88 171 LEU A C 1
ATOM 1332 O O . LEU A 1 171 ? 27.517 18.188 -26.963 1.00 93.88 171 LEU A O 1
ATOM 1336 N N . LEU A 1 172 ? 28.013 20.286 -27.564 1.00 94.31 172 LEU A N 1
ATOM 1337 C CA . LEU A 1 172 ? 28.574 20.664 -26.261 1.00 94.31 172 LEU A CA 1
ATOM 1338 C C . LEU A 1 172 ? 27.482 20.875 -25.197 1.00 94.31 172 LEU A C 1
ATOM 1340 O O . LEU A 1 172 ? 27.659 20.437 -24.061 1.00 94.31 172 LEU A O 1
ATOM 1344 N N . HIS A 1 173 ? 26.340 21.473 -25.549 1.00 93.44 173 HIS A N 1
ATOM 1345 C CA . HIS A 1 173 ? 25.190 21.638 -24.652 1.00 93.44 173 HIS A CA 1
ATOM 1346 C C . HIS A 1 173 ? 24.609 20.281 -24.231 1.00 93.44 173 HIS A C 1
ATOM 1348 O O . HIS A 1 173 ? 24.408 20.033 -23.042 1.00 93.44 173 HIS A O 1
ATOM 1354 N N . THR A 1 174 ? 24.414 19.360 -25.179 1.00 92.75 174 THR A N 1
ATOM 1355 C CA . THR A 1 174 ? 23.934 17.997 -24.891 1.00 92.75 174 THR A CA 1
ATOM 1356 C C . THR A 1 174 ? 24.959 17.161 -24.120 1.00 92.75 174 THR A C 1
ATOM 1358 O O . THR A 1 174 ? 24.565 16.417 -23.223 1.00 92.75 174 THR A O 1
ATOM 1361 N N . GLN A 1 175 ? 26.266 17.325 -24.364 1.00 91.31 175 GLN A N 1
ATOM 1362 C CA . GLN A 1 175 ? 27.311 16.719 -23.525 1.00 91.31 175 GLN A CA 1
ATOM 1363 C C . GLN A 1 175 ? 27.316 17.276 -22.093 1.00 91.31 175 GLN A C 1
ATOM 1365 O O . GLN A 1 175 ? 27.442 16.501 -21.145 1.00 91.31 175 GLN A O 1
ATOM 1370 N N . ALA A 1 176 ? 27.139 18.588 -21.913 1.00 92.69 176 ALA A N 1
ATOM 1371 C CA . ALA A 1 176 ? 27.044 19.206 -20.591 1.00 92.69 176 ALA A CA 1
ATOM 1372 C C . ALA A 1 176 ? 25.791 18.735 -19.831 1.00 92.69 176 ALA A C 1
ATOM 1374 O O . ALA A 1 176 ? 25.888 18.365 -18.661 1.00 92.69 176 ALA A O 1
ATOM 1375 N N . LEU A 1 177 ? 24.640 18.665 -20.508 1.00 93.25 177 LEU A N 1
ATOM 1376 C CA . LEU A 1 177 ? 23.388 18.138 -19.958 1.00 93.25 177 LEU A CA 1
ATOM 1377 C C . LEU A 1 177 ? 23.504 16.651 -19.587 1.00 93.25 177 LEU A C 1
ATOM 1379 O O . LEU A 1 177 ? 23.057 16.249 -18.516 1.00 93.25 177 LEU A O 1
ATOM 1383 N N . HIS A 1 178 ? 24.151 15.838 -20.426 1.00 93.69 178 HIS A N 1
ATOM 1384 C CA . HIS A 1 178 ? 24.427 14.434 -20.116 1.00 93.69 178 HIS A CA 1
ATOM 1385 C C . HIS A 1 178 ? 25.365 14.292 -18.906 1.00 93.69 178 HIS A C 1
ATOM 1387 O O . HIS A 1 178 ? 25.093 13.496 -18.013 1.00 93.69 178 HIS A O 1
ATOM 1393 N N . GLY A 1 179 ? 26.417 15.113 -18.821 1.00 93.50 179 GLY A N 1
ATOM 1394 C CA . GLY A 1 179 ? 27.324 15.156 -17.669 1.00 93.50 179 GLY A CA 1
ATOM 1395 C C . GLY A 1 179 ? 26.670 15.650 -16.372 1.00 93.50 179 GLY A C 1
ATOM 1396 O O . GLY A 1 179 ? 27.088 15.240 -15.291 1.00 93.50 179 GLY A O 1
ATOM 1397 N N . ALA A 1 180 ? 25.636 16.493 -16.456 1.00 93.50 180 ALA A N 1
ATOM 1398 C CA . ALA A 1 180 ? 24.787 16.839 -15.316 1.00 93.50 180 ALA A CA 1
ATOM 1399 C C . ALA A 1 180 ? 23.894 15.653 -14.915 1.00 93.50 180 ALA A C 1
ATOM 1401 O O . ALA A 1 180 ? 23.913 15.242 -13.758 1.00 93.50 180 ALA A O 1
ATOM 1402 N N . LYS A 1 181 ? 23.208 15.025 -15.880 1.00 93.38 181 LYS A N 1
ATOM 1403 C CA . LYS A 1 181 ? 22.342 13.860 -15.635 1.00 93.38 181 LYS A CA 1
ATOM 1404 C C . LYS A 1 181 ? 23.086 12.649 -15.068 1.00 93.38 181 LYS A C 1
ATOM 1406 O O . LYS A 1 181 ? 22.523 11.953 -14.233 1.00 93.38 181 LYS A O 1
ATOM 1411 N N . LEU A 1 182 ? 24.345 12.418 -15.447 1.00 94.75 182 LEU A N 1
ATOM 1412 C CA . LEU A 1 182 ? 25.177 11.384 -14.818 1.00 94.75 182 LEU A CA 1
ATOM 1413 C C . LEU A 1 182 ? 25.418 11.668 -13.327 1.00 94.75 182 LEU A C 1
ATOM 1415 O O . LEU A 1 182 ? 25.273 10.762 -12.516 1.00 94.75 182 LEU A O 1
ATOM 1419 N N . LYS A 1 183 ? 25.696 12.922 -12.947 1.00 93.81 183 LYS A N 1
ATOM 1420 C CA . LYS A 1 183 ? 25.866 13.315 -11.534 1.00 93.81 183 LYS A CA 1
ATOM 1421 C C . LYS A 1 183 ? 24.565 13.253 -10.739 1.00 93.81 183 LYS A C 1
ATOM 1423 O O . LYS A 1 183 ? 24.590 12.931 -9.556 1.00 93.81 183 LYS A O 1
ATOM 1428 N N . GLU A 1 184 ? 23.436 13.555 -11.379 1.00 92.06 184 GLU A N 1
ATOM 1429 C CA . GLU A 1 184 ? 22.117 13.358 -10.775 1.00 92.06 184 GLU A CA 1
ATOM 1430 C C . GLU A 1 184 ? 21.901 11.868 -10.465 1.00 92.06 184 GLU A C 1
ATOM 1432 O O . GLU A 1 184 ? 21.653 11.532 -9.310 1.00 92.06 184 GLU A O 1
ATOM 1437 N N . VAL A 1 185 ? 22.141 10.970 -11.430 1.00 93.62 185 VAL A N 1
ATOM 1438 C CA . VAL A 1 185 ? 22.077 9.507 -11.229 1.00 93.62 185 VAL A CA 1
ATOM 1439 C C . VAL A 1 185 ? 23.052 9.025 -10.146 1.00 93.62 185 VAL A C 1
ATOM 1441 O O . VAL A 1 185 ? 22.647 8.266 -9.272 1.00 93.62 185 VAL A O 1
ATOM 1444 N N . GLU A 1 186 ? 24.303 9.498 -10.123 1.00 94.62 186 GLU A N 1
ATOM 1445 C CA . GLU A 1 186 ? 25.267 9.194 -9.046 1.00 94.62 186 GLU A CA 1
ATOM 1446 C C . GLU A 1 186 ? 24.734 9.609 -7.658 1.00 94.62 186 GLU A C 1
ATOM 1448 O O . GLU A 1 186 ? 24.931 8.901 -6.665 1.00 94.62 186 GLU A O 1
ATOM 1453 N N . SER A 1 187 ? 24.024 10.739 -7.575 1.00 93.06 187 SER A N 1
ATOM 1454 C CA . SER A 1 187 ? 23.428 11.219 -6.325 1.00 93.06 187 SER A CA 1
ATOM 1455 C C . SER A 1 187 ? 22.149 10.466 -5.936 1.00 93.06 187 SER A C 1
ATOM 1457 O O . SER A 1 187 ? 21.962 10.166 -4.756 1.00 93.06 187 SER A O 1
ATOM 1459 N N . GLU A 1 188 ? 21.314 10.077 -6.905 1.00 92.94 188 GLU A N 1
ATOM 1460 C CA . GLU A 1 188 ? 20.158 9.196 -6.701 1.00 92.94 188 GLU A CA 1
ATOM 1461 C C . GLU A 1 188 ? 20.597 7.795 -6.250 1.00 92.94 188 GLU A C 1
ATOM 1463 O O . GLU A 1 188 ? 20.025 7.248 -5.306 1.00 92.94 188 GLU A O 1
ATOM 1468 N N . GLU A 1 189 ? 21.659 7.230 -6.835 1.00 93.12 189 GLU A N 1
ATOM 1469 C CA . GLU A 1 189 ? 22.240 5.960 -6.391 1.00 93.12 189 GLU A CA 1
ATOM 1470 C C . GLU A 1 189 ? 22.791 6.046 -4.964 1.00 93.12 189 GLU A C 1
ATOM 1472 O O . GLU A 1 189 ? 22.579 5.127 -4.169 1.00 93.12 189 GLU A O 1
ATOM 1477 N N . HIS A 1 190 ? 23.457 7.146 -4.605 1.00 94.19 190 HIS A N 1
ATOM 1478 C CA . HIS A 1 190 ? 23.925 7.369 -3.237 1.00 94.19 190 HIS A CA 1
ATOM 1479 C C . HIS A 1 190 ? 22.757 7.481 -2.240 1.00 94.19 190 HIS A C 1
ATOM 1481 O O . HIS A 1 190 ? 22.791 6.855 -1.176 1.00 94.19 190 HIS A O 1
ATOM 1487 N N . MET A 1 191 ? 21.694 8.211 -2.596 1.00 90.62 191 MET A N 1
ATOM 1488 C CA . MET A 1 191 ? 20.478 8.320 -1.780 1.00 90.62 191 MET A CA 1
ATOM 1489 C C . MET A 1 191 ? 19.748 6.977 -1.649 1.00 90.62 191 MET A C 1
ATOM 1491 O O . MET A 1 191 ? 19.339 6.618 -0.543 1.00 90.62 191 MET A O 1
ATOM 1495 N N . ARG A 1 192 ? 19.663 6.182 -2.726 1.00 93.50 192 ARG A N 1
ATOM 1496 C CA . ARG A 1 192 ? 19.136 4.808 -2.686 1.00 93.50 192 ARG A CA 1
ATOM 1497 C C . ARG A 1 192 ? 19.946 3.932 -1.733 1.00 93.50 192 ARG A C 1
ATOM 1499 O O . ARG A 1 192 ? 19.358 3.266 -0.890 1.00 93.50 192 ARG A O 1
ATOM 1506 N N . GLN A 1 193 ? 21.278 3.972 -1.798 1.00 94.69 193 GLN A N 1
ATOM 1507 C CA . GLN A 1 193 ? 22.126 3.203 -0.880 1.00 94.69 193 GLN A CA 1
ATOM 1508 C C . GLN A 1 193 ? 21.972 3.635 0.589 1.00 94.69 193 GLN A C 1
ATOM 1510 O O . GLN A 1 193 ? 22.118 2.805 1.484 1.00 94.69 193 GLN A O 1
ATOM 1515 N N . LEU A 1 194 ? 21.712 4.917 0.869 1.00 92.81 194 LEU A N 1
ATOM 1516 C CA . LEU A 1 194 ? 21.397 5.379 2.226 1.00 92.81 194 LEU A CA 1
ATOM 1517 C C . LEU A 1 194 ? 20.040 4.838 2.696 1.00 92.81 194 LEU A C 1
ATOM 1519 O O . LEU A 1 194 ? 19.964 4.286 3.793 1.00 92.81 194 LEU A O 1
ATOM 1523 N N . ALA A 1 195 ? 19.008 4.911 1.852 1.00 90.12 195 ALA A N 1
ATOM 1524 C CA . ALA A 1 195 ? 17.695 4.343 2.149 1.00 90.12 195 ALA A CA 1
ATOM 1525 C C . ALA A 1 195 ? 17.756 2.817 2.355 1.00 90.12 195 ALA A C 1
ATOM 1527 O O . ALA A 1 195 ? 17.177 2.308 3.307 1.00 90.12 195 ALA A O 1
ATOM 1528 N N . GLU A 1 196 ? 18.509 2.082 1.533 1.00 92.81 196 GLU A N 1
ATOM 1529 C CA . GLU A 1 196 ? 18.703 0.630 1.668 1.00 92.81 196 GLU A CA 1
ATOM 1530 C C . GLU A 1 196 ? 19.430 0.247 2.967 1.00 92.81 196 GLU A C 1
ATOM 1532 O O . GLU A 1 196 ? 19.069 -0.745 3.602 1.00 92.81 196 GLU A O 1
ATOM 1537 N N . ARG A 1 197 ? 20.412 1.047 3.410 1.00 94.06 197 ARG A N 1
ATOM 1538 C CA . ARG A 1 197 ? 21.074 0.859 4.716 1.00 94.06 197 ARG A CA 1
ATOM 1539 C C . ARG A 1 197 ? 20.114 1.103 5.878 1.00 94.06 197 ARG A C 1
ATOM 1541 O O . ARG A 1 197 ? 20.114 0.321 6.824 1.00 94.06 197 ARG A O 1
ATOM 1548 N N . GLU A 1 198 ? 19.283 2.139 5.795 1.00 90.75 198 GLU A N 1
ATOM 1549 C CA . GLU A 1 198 ? 18.314 2.476 6.844 1.00 90.75 198 GLU A CA 1
ATOM 1550 C C . GLU A 1 198 ? 17.156 1.467 6.908 1.00 90.75 198 GLU A C 1
ATOM 1552 O O . GLU A 1 198 ? 16.800 1.004 7.990 1.00 90.75 198 GLU A O 1
ATOM 1557 N N . ILE A 1 199 ? 16.644 1.013 5.759 1.00 92.44 199 ILE A N 1
ATOM 1558 C CA . ILE A 1 199 ? 15.710 -0.121 5.673 1.00 92.44 199 ILE A CA 1
ATOM 1559 C C . ILE A 1 199 ? 16.351 -1.378 6.278 1.00 92.44 199 ILE A C 1
ATOM 1561 O O . ILE A 1 199 ? 15.696 -2.096 7.029 1.00 92.44 199 ILE A O 1
ATOM 1565 N N . GLY A 1 200 ? 17.640 -1.625 6.014 1.00 93.25 200 GLY A N 1
ATOM 1566 C CA . GLY A 1 200 ? 18.402 -2.713 6.630 1.00 93.25 200 GLY A CA 1
ATOM 1567 C C . GLY A 1 200 ? 18.509 -2.603 8.156 1.00 93.25 200 GLY A C 1
ATOM 1568 O O . GLY A 1 200 ? 18.359 -3.616 8.842 1.00 93.25 200 GLY A O 1
ATOM 1569 N N . ARG A 1 201 ? 18.712 -1.389 8.691 1.00 94.56 201 ARG A N 1
ATOM 1570 C CA . ARG A 1 201 ? 18.729 -1.098 10.135 1.00 94.56 201 ARG A CA 1
ATOM 1571 C C . ARG A 1 201 ? 17.362 -1.362 10.766 1.00 94.56 201 ARG A C 1
ATOM 1573 O O . ARG A 1 201 ? 17.261 -2.194 11.665 1.00 94.56 201 ARG A O 1
ATOM 1580 N N . VAL A 1 202 ? 16.305 -0.748 10.235 1.00 92.00 202 VAL A N 1
ATOM 1581 C CA . VAL A 1 202 ? 14.926 -0.902 10.733 1.00 92.00 202 VAL A CA 1
ATOM 1582 C C . VAL A 1 202 ? 14.453 -2.359 10.631 1.00 92.00 202 VAL A C 1
ATOM 1584 O O . VAL A 1 202 ? 13.841 -2.874 11.562 1.00 92.00 202 VAL A O 1
ATOM 1587 N N . ALA A 1 203 ? 14.800 -3.079 9.560 1.00 92.81 203 ALA A N 1
ATOM 1588 C CA . ALA A 1 203 ? 14.492 -4.504 9.411 1.00 92.81 203 ALA A CA 1
ATOM 1589 C C . ALA A 1 203 ? 15.321 -5.424 10.330 1.00 92.81 203 ALA A C 1
ATOM 1591 O O . ALA A 1 203 ? 14.990 -6.604 10.471 1.00 92.81 203 ALA A O 1
ATOM 1592 N N . GLN A 1 204 ? 16.407 -4.933 10.931 1.00 93.62 204 GLN A N 1
ATOM 1593 C CA . GLN A 1 204 ? 17.148 -5.651 11.966 1.00 93.62 204 GLN A CA 1
ATOM 1594 C C . GLN A 1 204 ? 16.589 -5.341 13.361 1.00 93.62 204 GLN A C 1
ATOM 1596 O O . GLN A 1 204 ? 16.439 -6.261 14.160 1.00 93.62 204 GLN A O 1
ATOM 1601 N N . GLU A 1 205 ? 16.205 -4.091 13.623 1.00 93.19 205 GLU A N 1
ATOM 1602 C CA . GLU A 1 205 ? 15.518 -3.670 14.853 1.00 93.19 205 GLU A CA 1
ATOM 1603 C C . GLU A 1 205 ? 14.148 -4.352 14.994 1.00 93.19 205 GLU A C 1
ATOM 1605 O O . GLU A 1 205 ? 13.850 -4.910 16.049 1.00 93.19 205 GLU A O 1
ATOM 1610 N N . ALA A 1 206 ? 13.373 -4.450 13.908 1.00 90.88 206 ALA A N 1
ATOM 1611 C CA . ALA A 1 206 ? 12.121 -5.206 13.874 1.00 90.88 206 ALA A CA 1
ATOM 1612 C C . ALA A 1 206 ? 12.308 -6.678 14.290 1.00 90.88 206 ALA A C 1
ATOM 1614 O O . ALA A 1 206 ? 11.550 -7.176 15.112 1.00 90.88 206 ALA A O 1
ATOM 1615 N N . LYS A 1 207 ? 13.366 -7.359 13.820 1.00 93.56 207 LYS A N 1
ATOM 1616 C CA . LYS A 1 207 ? 13.657 -8.755 14.212 1.00 93.56 207 LYS A CA 1
ATOM 1617 C C . LYS A 1 207 ? 14.040 -8.907 15.684 1.00 93.56 207 LYS A C 1
ATOM 1619 O O . LYS A 1 207 ? 13.825 -9.978 16.248 1.00 93.56 207 LYS A O 1
ATOM 1624 N N . VAL A 1 208 ? 14.647 -7.884 16.290 1.00 95.38 208 VAL A N 1
ATOM 1625 C CA . VAL A 1 208 ? 14.936 -7.878 17.733 1.00 95.38 208 VAL A CA 1
ATOM 1626 C C . VAL A 1 208 ? 13.626 -7.745 18.507 1.00 95.38 208 VAL A C 1
ATOM 1628 O O . VAL A 1 208 ? 13.362 -8.567 19.379 1.00 95.38 208 VAL A O 1
ATOM 1631 N N . LEU A 1 209 ? 12.757 -6.811 18.110 1.00 91.69 209 LEU A N 1
ATOM 1632 C CA . LEU A 1 209 ? 11.429 -6.636 18.708 1.00 91.69 209 LEU A CA 1
ATOM 1633 C C . LEU A 1 209 ? 10.529 -7.874 18.523 1.00 91.69 209 LEU A C 1
ATOM 1635 O O . LEU A 1 209 ? 9.859 -8.276 19.470 1.00 91.69 209 LEU A O 1
ATOM 1639 N N . ASP A 1 210 ? 10.563 -8.538 17.363 1.00 93.50 210 ASP A N 1
ATOM 1640 C CA . ASP A 1 210 ? 9.868 -9.814 17.122 1.00 93.50 210 ASP A CA 1
ATOM 1641 C C . ASP A 1 210 ? 10.395 -10.935 18.038 1.00 93.50 210 ASP A C 1
ATOM 1643 O O . ASP A 1 210 ? 9.625 -11.757 18.543 1.00 93.50 210 ASP A O 1
ATOM 1647 N N . ALA A 1 211 ? 11.710 -10.982 18.281 1.00 93.56 211 ALA A N 1
ATOM 1648 C CA . ALA A 1 211 ? 12.319 -11.959 19.182 1.00 93.56 211 ALA A CA 1
ATOM 1649 C C . ALA A 1 211 ? 11.959 -11.690 20.654 1.00 93.56 211 ALA A C 1
ATOM 1651 O O . ALA A 1 211 ? 11.652 -12.634 21.388 1.00 93.56 211 ALA A O 1
ATOM 1652 N N . GLU A 1 212 ? 11.937 -10.423 21.070 1.00 94.56 212 GLU A N 1
ATOM 1653 C CA . GLU A 1 212 ? 11.479 -9.990 22.394 1.00 94.56 212 GLU A CA 1
ATOM 1654 C C . GLU A 1 212 ? 9.984 -10.268 22.594 1.00 94.56 212 GLU A C 1
ATOM 1656 O O . GLU A 1 212 ? 9.600 -10.815 23.630 1.00 94.56 212 GLU A O 1
ATOM 1661 N N . ALA A 1 213 ? 9.147 -9.996 21.590 1.00 90.75 213 ALA A N 1
ATOM 1662 C CA . ALA A 1 213 ? 7.727 -10.336 21.592 1.00 90.75 213 ALA A CA 1
ATOM 1663 C C . ALA A 1 213 ? 7.518 -11.853 21.718 1.00 90.75 213 ALA A C 1
ATOM 1665 O O . ALA A 1 213 ? 6.794 -12.297 22.609 1.00 90.75 213 ALA A O 1
ATOM 1666 N N . ALA A 1 214 ? 8.225 -12.666 20.926 1.00 92.88 214 ALA A N 1
ATOM 1667 C CA . ALA A 1 214 ? 8.173 -14.125 21.028 1.00 92.88 214 ALA A CA 1
ATOM 1668 C C . ALA A 1 214 ? 8.703 -14.652 22.379 1.00 92.88 214 ALA A C 1
ATOM 1670 O O . ALA A 1 214 ? 8.261 -15.696 22.864 1.00 92.88 214 ALA A O 1
ATOM 1671 N N . GLU A 1 215 ? 9.640 -13.956 23.028 1.00 94.50 215 GLU A N 1
ATOM 1672 C CA . GLU A 1 215 ? 10.020 -14.254 24.409 1.00 94.50 215 GLU A CA 1
ATOM 1673 C C . GLU A 1 215 ? 8.937 -13.872 25.422 1.00 94.50 215 GLU A C 1
ATOM 1675 O O . GLU A 1 215 ? 8.697 -14.640 26.355 1.00 94.50 215 GLU A O 1
ATOM 1680 N N . LEU A 1 216 ? 8.285 -12.719 25.267 1.00 91.38 216 LEU A N 1
ATOM 1681 C CA . LEU A 1 216 ? 7.173 -12.293 26.117 1.00 91.38 216 LEU A CA 1
ATOM 1682 C C . LEU A 1 216 ? 5.976 -13.240 25.976 1.00 91.38 216 LEU A C 1
ATOM 1684 O O . LEU A 1 216 ? 5.409 -13.631 26.993 1.00 91.38 216 LEU A O 1
ATOM 1688 N N . GLU A 1 217 ? 5.664 -13.713 24.769 1.00 91.44 217 GLU A N 1
ATOM 1689 C CA . GLU A 1 217 ? 4.668 -14.763 24.531 1.00 91.44 217 GLU A CA 1
ATOM 1690 C C . GLU A 1 217 ? 5.045 -16.082 25.217 1.00 91.44 217 GLU A C 1
ATOM 1692 O O . GLU A 1 217 ? 4.207 -16.677 25.891 1.00 91.44 217 GLU A O 1
ATOM 1697 N N . ARG A 1 218 ? 6.309 -16.531 25.138 1.00 92.88 218 ARG A N 1
ATOM 1698 C CA . ARG A 1 218 ? 6.773 -17.731 25.870 1.00 92.88 218 ARG A CA 1
ATOM 1699 C C . ARG A 1 218 ? 6.681 -17.553 27.387 1.00 92.88 218 ARG A C 1
ATOM 1701 O O . ARG A 1 218 ? 6.274 -18.485 28.082 1.00 92.88 218 ARG A O 1
ATOM 1708 N N . LYS A 1 219 ? 7.036 -16.374 27.910 1.00 92.44 219 LYS A N 1
ATOM 1709 C CA . LYS A 1 219 ? 6.926 -16.029 29.339 1.00 92.44 219 LYS A CA 1
ATOM 1710 C C . LYS A 1 219 ? 5.454 -16.017 29.774 1.00 92.44 219 LYS A C 1
ATOM 1712 O O . LYS A 1 219 ? 5.117 -16.621 30.789 1.00 92.44 219 LYS A O 1
ATOM 1717 N N . LEU A 1 220 ? 4.568 -15.429 28.970 1.00 91.56 220 LEU A N 1
ATOM 1718 C CA . LEU A 1 220 ? 3.123 -15.366 29.199 1.00 91.56 220 LEU A CA 1
ATOM 1719 C C . LEU A 1 220 ? 2.463 -16.750 29.113 1.00 91.56 220 LEU A C 1
ATOM 1721 O O . LEU A 1 220 ? 1.693 -17.097 30.002 1.00 91.56 220 LEU A O 1
ATOM 1725 N N . ALA A 1 221 ? 2.816 -17.580 28.130 1.00 91.06 221 ALA A N 1
ATOM 1726 C CA . ALA A 1 221 ? 2.371 -18.972 28.037 1.00 91.06 221 ALA A CA 1
ATOM 1727 C C . ALA A 1 221 ? 2.892 -19.821 29.214 1.00 91.06 221 ALA A C 1
ATOM 1729 O O . ALA A 1 221 ? 2.176 -20.678 29.730 1.00 91.06 221 ALA A O 1
ATOM 1730 N N . GLY A 1 222 ? 4.109 -19.548 29.698 1.00 92.94 222 GLY A N 1
ATOM 1731 C CA . GLY A 1 222 ? 4.649 -20.137 30.926 1.00 92.94 222 GLY A CA 1
ATOM 1732 C C . GLY A 1 222 ? 3.851 -19.750 32.176 1.00 92.94 222 GLY A C 1
ATOM 1733 O O . GLY A 1 222 ? 3.547 -20.616 32.996 1.00 92.94 222 GLY A O 1
ATOM 1734 N N . LEU A 1 223 ? 3.454 -18.478 32.294 1.00 90.12 223 LEU A N 1
ATOM 1735 C CA . LEU A 1 223 ? 2.604 -17.968 33.378 1.00 90.12 223 LEU A CA 1
ATOM 1736 C C . LEU A 1 223 ? 1.156 -18.474 33.286 1.00 90.12 223 LEU A C 1
ATOM 1738 O O . LEU A 1 223 ? 0.561 -18.811 34.304 1.00 90.12 223 LEU A O 1
ATOM 1742 N N . GLN A 1 224 ? 0.593 -18.600 32.083 1.00 90.12 224 GLN A N 1
ATOM 1743 C CA . GLN A 1 224 ? -0.701 -19.253 31.866 1.00 90.12 224 GLN A CA 1
ATOM 1744 C C . GLN A 1 224 ? -0.631 -20.744 32.215 1.00 90.12 224 GLN A C 1
ATOM 1746 O O . GLN A 1 224 ? -1.541 -21.265 32.850 1.00 90.12 224 GLN A O 1
ATOM 1751 N N . GLY A 1 225 ? 0.465 -21.425 31.872 1.00 90.94 225 GLY A N 1
ATOM 1752 C CA . GLY A 1 225 ? 0.701 -22.822 32.231 1.00 90.94 225 GLY A CA 1
ATOM 1753 C C . GLY A 1 225 ? 0.903 -23.045 33.734 1.00 90.94 225 GLY A C 1
ATOM 1754 O O . GLY A 1 225 ? 0.476 -24.077 34.253 1.00 90.94 225 GLY A O 1
ATOM 1755 N N . SER A 1 226 ? 1.513 -22.097 34.456 1.00 90.94 226 SER A N 1
ATOM 1756 C CA . SER A 1 226 ? 1.626 -22.164 35.920 1.00 90.94 226 SER A CA 1
ATOM 1757 C C . SER A 1 226 ? 0.323 -21.777 36.624 1.00 90.94 226 SER A C 1
ATOM 1759 O O . SER A 1 226 ? -0.033 -22.436 37.598 1.00 90.94 226 SER A O 1
ATOM 1761 N N . LEU A 1 227 ? -0.440 -20.809 36.101 1.00 89.94 227 LEU A N 1
ATOM 1762 C CA . LEU A 1 227 ? -1.806 -20.509 36.550 1.00 89.94 227 LEU A CA 1
ATOM 1763 C C . LEU A 1 227 ? -2.749 -21.694 36.332 1.00 89.94 227 LEU A C 1
ATOM 1765 O O . LEU A 1 227 ? -3.482 -22.048 37.249 1.00 89.94 227 LEU A O 1
ATOM 1769 N N . PHE A 1 228 ? -2.700 -22.341 35.164 1.00 90.88 228 PHE A N 1
ATOM 1770 C CA . PHE A 1 228 ? -3.510 -23.524 34.877 1.00 90.88 228 PHE A CA 1
ATOM 1771 C C . PHE A 1 228 ? -3.176 -24.657 35.846 1.00 90.88 228 PHE A C 1
ATOM 1773 O O . PHE A 1 228 ? -4.075 -25.155 36.508 1.00 90.88 228 PHE A O 1
ATOM 1780 N N . LYS A 1 229 ? -1.890 -24.995 36.023 1.00 90.19 229 LYS A N 1
ATOM 1781 C CA . LYS A 1 229 ? -1.455 -26.012 37.000 1.00 90.19 229 LYS A CA 1
ATOM 1782 C C . LYS A 1 229 ? -1.783 -25.632 38.445 1.00 90.19 229 LYS A C 1
ATOM 1784 O O . LYS A 1 229 ? -2.086 -26.507 39.245 1.00 90.19 229 LYS A O 1
ATOM 1789 N N . GLY A 1 230 ? -1.726 -24.347 38.790 1.00 90.69 230 GLY A N 1
ATOM 1790 C CA . GLY A 1 230 ? -2.118 -23.839 40.105 1.00 90.69 230 GLY A CA 1
ATOM 1791 C C . GLY A 1 230 ? -3.621 -23.960 40.352 1.00 90.69 230 GLY A C 1
ATOM 1792 O O . GLY A 1 230 ? -4.030 -24.344 41.445 1.00 90.69 230 GLY A O 1
ATOM 1793 N N . ASN A 1 231 ? -4.445 -23.700 39.333 1.00 89.69 231 ASN A N 1
ATOM 1794 C CA . ASN A 1 231 ? -5.889 -23.881 39.416 1.00 89.69 231 ASN A CA 1
ATOM 1795 C C . ASN A 1 231 ? -6.285 -25.365 39.376 1.00 89.69 231 ASN A C 1
ATOM 1797 O O . ASN A 1 231 ? -7.108 -25.776 40.178 1.00 89.69 231 ASN A O 1
ATOM 1801 N N . GLU A 1 232 ? -5.656 -26.182 38.531 1.00 89.31 232 GLU A N 1
ATOM 1802 C CA . GLU A 1 232 ? -5.799 -27.645 38.501 1.00 89.31 232 GLU A CA 1
ATOM 1803 C C . GLU A 1 232 ? -5.422 -28.260 39.855 1.00 89.31 232 GLU A C 1
ATOM 1805 O O . GLU A 1 232 ? -6.175 -29.066 40.390 1.00 89.31 232 GLU A O 1
ATOM 1810 N N . ALA A 1 233 ? -4.320 -27.820 40.474 1.00 87.94 233 ALA A N 1
ATOM 1811 C CA . ALA A 1 233 ? -3.952 -28.223 41.829 1.00 87.94 233 ALA A CA 1
ATOM 1812 C C . ALA A 1 233 ? -4.955 -27.723 42.882 1.00 87.94 233 ALA A C 1
ATOM 1814 O O . ALA A 1 233 ? -5.265 -28.454 43.816 1.00 87.94 233 ALA A O 1
ATOM 1815 N N . MET A 1 234 ? -5.498 -26.509 42.745 1.00 88.81 234 MET A N 1
ATOM 1816 C CA . MET A 1 234 ? -6.521 -25.993 43.659 1.00 88.81 234 MET A CA 1
ATOM 1817 C C . MET A 1 234 ? -7.869 -26.713 43.503 1.00 88.81 234 MET A C 1
ATOM 1819 O O . MET A 1 234 ? -8.533 -26.962 44.504 1.00 88.81 234 MET A O 1
ATOM 1823 N N . ASP A 1 235 ? -8.265 -27.095 42.292 1.00 86.56 235 ASP A N 1
ATOM 1824 C CA . ASP A 1 235 ? -9.470 -27.884 42.030 1.00 86.56 235 ASP A CA 1
ATOM 1825 C C . ASP A 1 235 ? -9.273 -29.355 42.424 1.00 86.56 235 ASP A C 1
ATOM 1827 O O . ASP A 1 235 ? -10.187 -29.956 42.983 1.00 86.56 235 ASP A O 1
ATOM 1831 N N . ALA A 1 236 ? -8.062 -29.902 42.281 1.00 86.19 236 ALA A N 1
ATOM 1832 C CA . ALA A 1 236 ? -7.678 -31.180 42.876 1.00 86.19 236 ALA A CA 1
ATOM 1833 C C . ALA A 1 236 ? -7.694 -31.120 44.412 1.00 86.19 236 ALA A C 1
ATOM 1835 O O . ALA A 1 236 ? -8.176 -32.057 45.038 1.00 86.19 236 ALA A O 1
ATOM 1836 N N . PHE A 1 237 ? -7.262 -30.017 45.037 1.00 86.56 237 PHE A N 1
ATOM 1837 C CA . PHE A 1 237 ? -7.405 -29.818 46.483 1.00 86.56 237 PHE A CA 1
ATOM 1838 C C . PHE A 1 237 ? -8.864 -29.623 46.910 1.00 86.56 237 PHE A C 1
ATOM 1840 O O . PHE A 1 237 ? -9.225 -30.116 47.971 1.00 86.56 237 PHE A O 1
ATOM 1847 N N . LYS A 1 238 ? -9.729 -28.976 46.114 1.00 88.12 238 LYS A N 1
ATOM 1848 C CA . LYS A 1 238 ? -11.182 -28.927 46.381 1.00 88.12 238 LYS A CA 1
ATOM 1849 C C . LYS A 1 238 ? -11.810 -30.312 46.266 1.00 88.12 238 LYS A C 1
ATOM 1851 O O . LYS A 1 238 ? -12.575 -30.691 47.144 1.00 88.12 238 LYS A O 1
ATOM 1856 N N . LEU A 1 239 ? -11.467 -31.077 45.229 1.00 85.88 239 LEU A N 1
ATOM 1857 C CA . LEU A 1 239 ? -11.947 -32.445 45.044 1.00 85.88 239 LEU A CA 1
ATOM 1858 C C . LEU A 1 239 ? -11.428 -33.363 46.153 1.00 85.88 239 LEU A C 1
ATOM 1860 O O . LEU A 1 239 ? -12.199 -34.153 46.671 1.00 85.88 239 LEU A O 1
ATOM 1864 N N . GLN A 1 240 ? -10.171 -33.215 46.579 1.00 86.94 240 GLN A N 1
ATOM 1865 C CA . GLN A 1 240 ? -9.613 -33.938 47.720 1.00 86.94 240 GLN A CA 1
ATOM 1866 C C . GLN A 1 240 ? -10.227 -33.475 49.047 1.00 86.94 240 GLN A C 1
ATOM 1868 O O . GLN A 1 240 ? -10.430 -34.297 49.925 1.00 86.94 240 GLN A O 1
ATOM 1873 N N . MET A 1 241 ? -10.559 -32.194 49.218 1.00 82.38 241 MET A N 1
ATOM 1874 C CA . MET A 1 241 ? -11.280 -31.693 50.395 1.00 82.38 241 MET A CA 1
ATOM 1875 C C . MET A 1 241 ? -12.692 -32.286 50.451 1.00 82.38 241 MET A C 1
ATOM 1877 O O . MET A 1 241 ? -13.104 -32.763 51.506 1.00 82.38 241 MET A O 1
ATOM 1881 N N . ASN A 1 242 ? -13.398 -32.316 49.314 1.00 86.31 242 ASN A N 1
ATOM 1882 C CA . ASN A 1 242 ? -14.714 -32.935 49.201 1.00 86.31 242 ASN A CA 1
ATOM 1883 C C . ASN A 1 242 ? -14.614 -34.444 49.419 1.00 86.31 242 ASN A C 1
ATOM 1885 O O . ASN A 1 242 ? -15.320 -34.947 50.269 1.00 86.31 242 ASN A O 1
ATOM 1889 N N . TRP A 1 243 ? -13.677 -35.148 48.776 1.00 83.06 243 TRP A N 1
ATOM 1890 C CA . TRP A 1 243 ? -13.434 -36.573 49.012 1.00 83.06 243 TRP A CA 1
ATOM 1891 C C . TRP A 1 243 ? -13.023 -36.872 50.448 1.00 83.06 243 TRP A C 1
ATOM 1893 O O . TRP A 1 243 ? -13.521 -37.839 50.990 1.00 83.06 243 TRP A O 1
ATOM 1903 N N . ASN A 1 244 ? -12.187 -36.061 51.100 1.00 83.88 244 ASN A N 1
ATOM 1904 C CA . ASN A 1 244 ? -11.841 -36.238 52.513 1.00 83.88 244 ASN A CA 1
ATOM 1905 C C . ASN A 1 244 ? -13.067 -36.021 53.418 1.00 83.88 244 ASN A C 1
ATOM 1907 O O . ASN A 1 244 ? -13.168 -36.657 54.465 1.00 83.88 244 ASN A O 1
ATOM 1911 N N . GLN A 1 245 ? -13.989 -35.126 53.044 1.00 82.75 245 GLN A N 1
ATOM 1912 C CA . GLN A 1 245 ? -15.246 -34.917 53.763 1.00 82.75 245 GLN A CA 1
ATOM 1913 C C . GLN A 1 245 ? -16.241 -36.054 53.489 1.00 82.75 245 GLN A C 1
ATOM 1915 O O . GLN A 1 245 ? -16.730 -36.651 54.440 1.00 82.75 245 GLN A O 1
ATOM 1920 N N . ASP A 1 246 ? -16.476 -36.409 52.227 1.00 80.06 246 ASP A N 1
ATOM 1921 C CA . ASP A 1 246 ? -17.272 -37.557 51.791 1.00 80.06 246 ASP A CA 1
ATOM 1922 C C . ASP A 1 246 ? -16.738 -38.849 52.418 1.00 80.06 246 ASP A C 1
ATOM 1924 O O . ASP A 1 246 ? -17.527 -39.703 52.799 1.00 80.06 246 ASP A O 1
ATOM 1928 N N . GLU A 1 247 ? -15.416 -39.008 52.531 1.00 80.25 247 GLU A N 1
ATOM 1929 C CA . GLU A 1 247 ? -14.730 -40.136 53.162 1.00 80.25 247 GLU A CA 1
ATOM 1930 C C . GLU A 1 247 ? -14.875 -40.080 54.686 1.00 80.25 247 GLU A C 1
ATOM 1932 O O . GLU A 1 247 ? -15.157 -41.106 55.288 1.00 80.25 247 GLU A O 1
ATOM 1937 N N . MET A 1 248 ? -14.772 -38.918 55.337 1.00 74.81 248 MET A N 1
ATOM 1938 C CA . MET A 1 248 ? -15.070 -38.774 56.772 1.00 74.81 248 MET A CA 1
ATOM 1939 C C . MET A 1 248 ? -16.539 -39.085 57.093 1.00 74.81 248 MET A C 1
ATOM 1941 O O . MET A 1 248 ? -16.827 -39.782 58.068 1.00 74.81 248 MET A O 1
ATOM 1945 N N . GLU A 1 249 ? -17.471 -38.610 56.269 1.00 79.50 249 GLU A N 1
ATOM 1946 C CA . GLU A 1 249 ? -18.901 -38.896 56.383 1.00 79.50 249 GLU A CA 1
ATOM 1947 C C . GLU A 1 249 ? -19.184 -40.372 56.063 1.00 79.50 249 GLU A C 1
ATOM 1949 O O . GLU A 1 249 ? -19.917 -41.025 56.807 1.00 79.50 249 GLU A O 1
ATOM 1954 N N . GLN A 1 250 ? -18.520 -40.952 55.057 1.00 76.81 250 GLN A N 1
ATOM 1955 C CA . GLN A 1 250 ? -18.562 -42.387 54.767 1.00 76.81 250 GLN A CA 1
ATOM 1956 C C . GLN A 1 250 ? -17.899 -43.231 55.853 1.00 76.81 250 GLN A C 1
ATOM 1958 O O . GLN A 1 250 ? -18.421 -44.299 56.117 1.00 76.81 250 GLN A O 1
ATOM 1963 N N . TRP A 1 251 ? -16.834 -42.807 56.537 1.00 76.69 251 TRP A N 1
ATOM 1964 C CA . TRP A 1 251 ? -16.264 -43.538 57.677 1.00 76.69 251 TRP A CA 1
ATOM 1965 C C . TRP A 1 251 ? -17.146 -43.409 58.917 1.00 76.69 251 TRP A C 1
ATOM 1967 O O . TRP A 1 251 ? -17.268 -44.377 59.661 1.00 76.69 251 TRP A O 1
ATOM 1977 N N . ALA A 1 252 ? -17.818 -42.276 59.134 1.00 74.06 252 ALA A N 1
ATOM 1978 C CA . ALA A 1 252 ? -18.799 -42.130 60.209 1.00 74.06 252 ALA A CA 1
ATOM 1979 C C . ALA A 1 252 ? -20.046 -43.000 59.960 1.00 74.06 252 ALA A C 1
ATOM 1981 O O . ALA A 1 252 ? -20.505 -43.713 60.858 1.00 74.06 252 ALA A O 1
ATOM 1982 N N . VAL A 1 253 ? -20.565 -42.995 58.728 1.00 77.00 253 VAL A N 1
ATOM 1983 C CA . VAL A 1 253 ? -21.677 -43.851 58.295 1.00 77.00 253 VAL A CA 1
ATOM 1984 C C . VAL A 1 253 ? -21.252 -45.318 58.259 1.00 77.00 253 VAL A C 1
ATOM 1986 O O . VAL A 1 253 ? -21.988 -46.150 58.772 1.00 77.00 253 VAL A O 1
ATOM 1989 N N . ALA A 1 254 ? -20.065 -45.652 57.752 1.00 69.06 254 ALA A N 1
ATOM 1990 C CA . ALA A 1 254 ? -19.555 -47.018 57.683 1.00 69.06 254 ALA A CA 1
ATOM 1991 C C . ALA A 1 254 ? -19.139 -47.559 59.050 1.00 69.06 254 ALA A C 1
ATOM 1993 O O . ALA A 1 254 ? -19.296 -48.749 59.258 1.00 69.06 254 ALA A O 1
ATOM 1994 N N . ALA A 1 255 ? -18.670 -46.751 60.005 1.00 73.81 255 ALA A N 1
ATOM 1995 C CA . ALA A 1 255 ? -18.454 -47.209 61.379 1.00 73.81 255 ALA A CA 1
ATOM 1996 C C . ALA A 1 255 ? -19.788 -47.621 62.016 1.00 73.81 255 ALA A C 1
ATOM 1998 O O . ALA A 1 255 ? -19.923 -48.737 62.513 1.00 73.81 255 ALA A O 1
ATOM 1999 N N . ARG A 1 256 ? -20.809 -46.766 61.890 1.00 72.44 256 ARG A N 1
ATOM 2000 C CA . ARG A 1 256 ? -22.174 -47.016 62.374 1.00 72.44 256 ARG A CA 1
ATOM 2001 C C . ARG A 1 256 ? -22.823 -48.221 61.681 1.00 72.44 256 ARG A C 1
ATOM 2003 O O . ARG A 1 256 ? -23.322 -49.128 62.340 1.00 72.44 256 ARG A O 1
ATOM 2010 N N . GLN A 1 257 ? -22.710 -48.291 60.356 1.00 66.75 257 GLN A N 1
ATOM 2011 C CA . GLN A 1 257 ? -23.111 -49.447 59.556 1.00 66.75 257 GLN A CA 1
ATOM 2012 C C . GLN A 1 257 ? -22.232 -50.673 59.813 1.00 66.75 257 GLN A C 1
ATOM 2014 O O . GLN A 1 257 ? -22.682 -51.763 59.516 1.00 66.75 257 GLN A O 1
ATOM 2019 N N . LYS A 1 258 ? -21.015 -50.565 60.363 1.00 70.06 258 LYS A N 1
ATOM 2020 C CA . LYS A 1 258 ? -20.186 -51.722 60.748 1.00 70.06 258 LYS A CA 1
ATOM 2021 C C . LYS A 1 258 ? -20.508 -52.237 62.143 1.00 70.06 258 LYS A C 1
ATOM 2023 O O . LYS A 1 258 ? -20.356 -53.433 62.360 1.00 70.06 258 LYS A O 1
ATOM 2028 N N . GLU A 1 259 ? -21.033 -51.411 63.044 1.00 69.69 259 GLU A N 1
ATOM 2029 C CA . GLU A 1 259 ? -21.688 -51.895 64.267 1.00 69.69 259 GLU A CA 1
ATOM 2030 C C . GLU A 1 259 ? -23.003 -52.623 63.929 1.00 69.69 259 GLU A C 1
ATOM 2032 O O . GLU A 1 259 ? -23.242 -53.739 64.403 1.00 69.69 259 GLU A O 1
ATOM 2037 N N . GLU A 1 260 ? -23.821 -52.048 63.041 1.00 70.00 260 GLU A N 1
ATOM 2038 C CA . GLU A 1 260 ? -25.065 -52.662 62.556 1.00 70.00 260 GLU A CA 1
ATOM 2039 C C . GLU A 1 260 ? -24.796 -53.916 61.694 1.00 70.00 260 GLU A C 1
ATOM 2041 O O . GLU A 1 260 ? -25.393 -54.968 61.943 1.00 70.00 260 GLU A O 1
ATOM 2046 N N . ASP A 1 261 ? -23.828 -53.871 60.770 1.00 57.50 261 ASP A N 1
ATOM 2047 C CA . ASP A 1 261 ? -23.368 -55.020 59.978 1.00 57.50 261 ASP A CA 1
ATOM 2048 C C . ASP A 1 261 ? -22.710 -56.077 60.854 1.00 57.50 261 ASP A C 1
ATOM 2050 O O . ASP A 1 261 ? -22.877 -57.246 60.557 1.00 57.50 261 ASP A O 1
ATOM 2054 N N . ALA A 1 262 ? -21.969 -55.755 61.919 1.00 69.88 262 ALA A N 1
ATOM 2055 C CA . ALA A 1 262 ? -21.415 -56.794 62.793 1.00 69.88 262 ALA A CA 1
ATOM 2056 C C . ALA A 1 262 ? -22.548 -57.601 63.447 1.00 69.88 262 ALA A C 1
ATOM 2058 O O . ALA A 1 262 ? -22.531 -58.836 63.442 1.00 69.88 262 ALA A O 1
ATOM 2059 N N . MET A 1 263 ? -23.591 -56.910 63.920 1.00 68.69 263 MET A N 1
ATOM 2060 C CA . MET A 1 263 ? -24.808 -57.540 64.441 1.00 68.69 263 MET A CA 1
ATOM 2061 C C . MET A 1 263 ? -25.625 -58.275 63.364 1.00 68.69 263 MET A C 1
ATOM 2063 O O . MET A 1 263 ? -26.358 -59.213 63.700 1.00 68.69 263 MET A O 1
ATOM 2067 N N . ALA A 1 264 ? -25.504 -57.889 62.090 1.00 61.44 264 ALA A N 1
ATOM 2068 C CA . ALA A 1 264 ? -26.146 -58.555 60.960 1.00 61.44 264 ALA A CA 1
ATOM 2069 C C . ALA A 1 264 ? -25.338 -59.754 60.429 1.00 61.44 264 ALA A C 1
ATOM 2071 O O . ALA A 1 264 ? -25.914 -60.811 60.211 1.00 61.44 264 ALA A O 1
ATOM 2072 N N . LEU A 1 265 ? -24.016 -59.649 60.290 1.00 61.00 265 LEU A N 1
ATOM 2073 C CA . LEU A 1 265 ? -23.076 -60.679 59.829 1.00 61.00 265 LEU A CA 1
ATOM 2074 C C . LEU A 1 265 ? -23.025 -61.868 60.788 1.00 61.00 265 LEU A C 1
ATOM 2076 O O . LEU A 1 265 ? -22.980 -63.009 60.337 1.00 61.00 265 LEU A O 1
ATOM 2080 N N . GLU A 1 266 ? -23.138 -61.637 62.099 1.00 62.41 266 GLU A N 1
ATOM 2081 C CA . GLU A 1 266 ? -23.317 -62.702 63.099 1.00 62.41 266 GLU A CA 1
ATOM 2082 C C . GLU A 1 266 ? -24.587 -63.547 62.819 1.00 62.41 266 GLU A C 1
ATOM 2084 O O . GLU A 1 266 ? -24.666 -64.723 63.181 1.00 62.41 266 GLU A O 1
ATOM 2089 N N . ARG A 1 267 ? -25.582 -62.981 62.122 1.00 63.91 267 ARG A N 1
ATOM 2090 C CA . ARG A 1 267 ? -26.826 -63.658 61.711 1.00 63.91 267 ARG A CA 1
ATOM 2091 C C . ARG A 1 267 ? -26.726 -64.198 60.279 1.00 63.91 267 ARG A C 1
ATOM 2093 O O . ARG A 1 267 ? -27.042 -65.366 60.058 1.00 63.91 267 ARG A O 1
ATOM 2100 N N . TYR A 1 268 ? -26.238 -63.395 59.333 1.00 54.62 268 TYR A N 1
ATOM 2101 C CA . TYR A 1 268 ? -26.106 -63.753 57.921 1.00 54.62 268 TYR A CA 1
ATOM 2102 C C . TYR A 1 268 ? -25.061 -64.836 57.681 1.00 54.62 268 TYR A C 1
ATOM 2104 O O . TYR A 1 268 ? -25.377 -65.783 56.978 1.00 54.62 268 TYR A O 1
ATOM 2112 N N . ARG A 1 269 ? -23.912 -64.846 58.371 1.00 66.94 269 ARG A N 1
ATOM 2113 C CA . ARG A 1 269 ? -22.907 -65.921 58.240 1.00 66.94 269 ARG A CA 1
ATOM 2114 C C . ARG A 1 269 ? -23.494 -67.322 58.474 1.00 66.94 269 ARG A C 1
ATOM 2116 O O . ARG A 1 269 ? -23.108 -68.273 57.799 1.00 66.94 269 ARG A O 1
ATOM 2123 N N . ARG A 1 270 ? -24.467 -67.447 59.389 1.00 61.41 270 ARG A N 1
ATOM 2124 C CA . ARG A 1 270 ? -25.192 -68.705 59.666 1.00 61.41 270 ARG A CA 1
ATOM 2125 C C . ARG A 1 270 ? -26.203 -69.085 58.568 1.00 61.41 270 ARG A C 1
ATOM 2127 O O . ARG A 1 270 ? -26.586 -70.248 58.488 1.00 61.41 270 ARG A O 1
ATOM 2134 N N . ALA A 1 271 ? -26.619 -68.138 57.728 1.00 62.97 271 ALA A N 1
ATOM 2135 C CA . ALA A 1 271 ? -27.436 -68.361 56.533 1.00 62.97 271 ALA A CA 1
ATOM 2136 C C . ALA A 1 271 ? -26.579 -68.540 55.261 1.00 62.97 271 ALA A C 1
ATOM 2138 O O . ALA A 1 271 ? -26.900 -69.374 54.414 1.00 62.97 271 ALA A O 1
ATOM 2139 N N . ASP A 1 272 ? -25.461 -67.824 55.140 1.00 55.25 272 ASP A N 1
ATOM 2140 C CA . ASP A 1 272 ? -24.583 -67.826 53.969 1.00 55.25 272 ASP A CA 1
ATOM 2141 C C . ASP A 1 272 ? -23.872 -69.171 53.778 1.00 55.25 272 ASP A C 1
ATOM 2143 O O . ASP A 1 272 ? -23.769 -69.655 52.654 1.00 55.25 272 ASP A O 1
ATOM 2147 N N . GLU A 1 273 ? -23.487 -69.868 54.853 1.00 66.75 273 GLU A N 1
ATOM 2148 C CA . GLU A 1 273 ? -22.939 -71.238 54.767 1.00 66.75 273 GLU A CA 1
ATOM 2149 C C . GLU A 1 273 ? -23.943 -72.279 54.207 1.00 66.75 273 GLU A C 1
ATOM 2151 O O . GLU A 1 273 ? -23.545 -73.368 53.756 1.00 66.75 273 GLU A O 1
ATOM 2156 N N . ALA A 1 274 ? -25.241 -71.947 54.189 1.00 64.12 274 ALA A N 1
ATOM 2157 C CA . ALA A 1 274 ? -26.262 -72.660 53.422 1.00 64.12 274 ALA A CA 1
ATOM 2158 C C . ALA A 1 274 ? -26.426 -72.059 52.012 1.00 64.12 274 ALA A C 1
ATOM 2160 O O . ALA A 1 274 ? -26.387 -72.794 51.022 1.00 64.12 274 ALA A O 1
ATOM 2161 N N . ARG A 1 275 ? -26.533 -70.728 51.901 1.00 61.16 275 ARG A N 1
ATOM 2162 C CA . ARG A 1 275 ? -26.806 -70.013 50.644 1.00 61.16 275 ARG A CA 1
ATOM 2163 C C . ARG A 1 275 ? -25.695 -70.160 49.599 1.00 61.16 275 ARG A C 1
ATOM 2165 O O . ARG A 1 275 ? -26.000 -70.284 48.419 1.00 61.16 275 ARG A O 1
ATOM 2172 N N . ILE A 1 276 ? -24.426 -70.252 50.001 1.00 65.44 276 ILE A N 1
ATOM 2173 C CA . ILE A 1 276 ? -23.263 -70.482 49.118 1.00 65.44 276 ILE A CA 1
ATOM 2174 C C . ILE A 1 276 ? -23.405 -71.785 48.302 1.00 65.44 276 ILE A C 1
ATOM 2176 O O . ILE A 1 276 ? -22.957 -71.853 47.153 1.00 65.44 276 ILE A O 1
ATOM 2180 N N . LYS A 1 277 ? -24.075 -72.806 48.857 1.00 62.16 277 LYS A N 1
ATOM 2181 C CA . LYS A 1 277 ? -24.316 -74.101 48.191 1.00 62.16 277 LYS A CA 1
ATOM 2182 C C . LYS A 1 277 ? -25.463 -74.042 47.176 1.00 62.16 277 LYS A C 1
ATOM 2184 O O . LYS A 1 277 ? -25.438 -74.779 46.198 1.00 62.16 277 LYS A O 1
ATOM 2189 N N . GLU A 1 278 ? -26.434 -73.146 47.363 1.00 70.19 278 GLU A N 1
ATOM 2190 C CA . GLU A 1 278 ? -27.400 -72.806 46.308 1.00 70.19 278 GLU A CA 1
ATOM 2191 C C . GLU A 1 278 ? -26.761 -71.911 45.238 1.00 70.19 278 GLU A C 1
ATOM 2193 O O . GLU A 1 278 ? -26.949 -72.141 44.046 1.00 70.19 278 GLU A O 1
ATOM 2198 N N . LEU A 1 279 ? -25.990 -70.899 45.651 1.00 56.19 279 LEU A N 1
ATOM 2199 C CA . LEU A 1 279 ? -25.438 -69.875 44.761 1.00 56.19 279 LEU A CA 1
ATOM 2200 C C . LEU A 1 279 ? -24.406 -70.422 43.771 1.00 56.19 279 LEU A C 1
ATOM 2202 O O . LEU A 1 279 ? -24.338 -69.928 42.651 1.00 56.19 279 LEU A O 1
ATOM 2206 N N . THR A 1 280 ? -23.653 -71.465 44.123 1.00 64.25 280 THR A N 1
ATOM 2207 C CA . THR A 1 280 ? -22.761 -72.153 43.169 1.00 64.25 280 THR A CA 1
ATOM 2208 C C . THR A 1 280 ? -23.539 -72.853 42.051 1.00 64.25 280 THR A C 1
ATOM 2210 O O . THR A 1 280 ? -23.161 -72.742 40.888 1.00 64.25 280 THR A O 1
ATOM 2213 N N . LEU A 1 281 ? -24.675 -73.482 42.365 1.00 68.06 281 LEU A N 1
ATOM 2214 C CA . LEU A 1 281 ? -25.563 -74.106 41.372 1.00 68.06 281 LEU A CA 1
ATOM 2215 C C . LEU A 1 281 ? -26.398 -73.053 40.608 1.00 68.06 281 LEU A C 1
ATOM 2217 O O . LEU A 1 281 ? -26.763 -73.249 39.447 1.00 68.06 281 LEU A O 1
ATOM 2221 N N . ALA A 1 282 ? -26.657 -71.896 41.225 1.00 60.88 282 ALA A N 1
ATOM 2222 C CA . ALA A 1 282 ? -27.254 -70.742 40.559 1.00 60.88 282 ALA A CA 1
ATOM 2223 C C . ALA A 1 282 ? -26.282 -70.061 39.580 1.00 60.88 282 ALA A C 1
ATOM 2225 O O . ALA A 1 282 ? -26.715 -69.693 38.495 1.00 60.88 282 ALA A O 1
ATOM 2226 N N . LEU A 1 283 ? -24.988 -69.931 39.906 1.00 60.91 283 LEU A N 1
ATOM 2227 C CA . LEU A 1 283 ? -23.958 -69.298 39.061 1.00 60.91 283 LEU A CA 1
ATOM 2228 C C . LEU A 1 283 ? -23.831 -69.947 37.674 1.00 60.91 283 LEU A C 1
ATOM 2230 O O . LEU A 1 283 ? -23.651 -69.255 36.670 1.00 60.91 283 LEU A O 1
ATOM 2234 N N . GLU A 1 284 ? -23.972 -71.268 37.599 1.00 67.56 284 GLU A N 1
ATOM 2235 C CA . GLU A 1 284 ? -23.883 -72.027 36.345 1.00 67.56 284 GLU A CA 1
ATOM 2236 C C . GLU A 1 284 ? -25.121 -71.820 35.446 1.00 67.56 284 GLU A C 1
ATOM 2238 O O . GLU A 1 284 ? -25.018 -71.772 34.219 1.00 67.56 284 GLU A O 1
ATOM 2243 N N . LYS A 1 285 ? -26.296 -71.574 36.045 1.00 65.56 285 LYS A N 1
ATOM 2244 C CA . LYS A 1 285 ? -27.492 -71.108 35.317 1.00 65.56 285 LYS A CA 1
ATOM 2245 C C . LYS A 1 285 ? -27.398 -69.624 34.964 1.00 65.56 285 LYS A C 1
ATOM 2247 O O . LYS A 1 285 ? -27.720 -69.247 33.841 1.00 65.56 285 LYS A O 1
ATOM 2252 N N . LEU A 1 286 ? -26.908 -68.800 35.888 1.00 58.91 286 LEU A N 1
ATOM 2253 C CA . LEU A 1 286 ? -26.752 -67.357 35.726 1.00 58.91 286 LEU A CA 1
ATOM 2254 C C . LEU A 1 286 ? -25.728 -66.997 34.651 1.00 58.91 286 LEU A C 1
ATOM 2256 O O . LEU A 1 286 ? -25.887 -65.964 34.025 1.00 58.91 286 LEU A O 1
ATOM 2260 N N . THR A 1 287 ? -24.730 -67.832 34.357 1.00 66.69 287 THR A N 1
ATOM 2261 C CA . THR A 1 287 ? -23.807 -67.617 33.222 1.00 66.69 287 THR A CA 1
ATOM 2262 C C . THR A 1 287 ? -24.435 -67.965 31.864 1.00 66.69 287 THR A C 1
ATOM 2264 O O . THR A 1 287 ? -24.191 -67.269 30.873 1.00 66.69 287 THR A O 1
ATOM 2267 N N . GLN A 1 288 ? -25.326 -68.961 31.804 1.00 71.94 288 GLN A N 1
ATOM 2268 C CA . GLN A 1 288 ? -26.162 -69.199 30.616 1.00 71.94 288 GLN A CA 1
ATOM 2269 C C . GLN A 1 288 ? -27.251 -68.128 30.446 1.00 71.94 288 GLN A C 1
ATOM 2271 O O . GLN A 1 288 ? -27.591 -67.768 29.322 1.00 71.94 288 GLN A O 1
ATOM 2276 N N . GLN A 1 289 ? -27.771 -67.577 31.546 1.00 67.94 289 GLN A N 1
ATOM 2277 C CA . GLN A 1 289 ? -28.662 -66.419 31.507 1.00 67.94 289 GLN A CA 1
ATOM 2278 C C . GLN A 1 289 ? -27.894 -65.153 31.116 1.00 67.94 289 GLN A C 1
ATOM 2280 O O . GLN A 1 289 ? -28.354 -64.461 30.228 1.00 67.94 289 GLN A O 1
ATOM 2285 N N . LEU A 1 290 ? -26.689 -64.902 31.638 1.00 67.50 290 LEU A N 1
ATOM 2286 C CA . LEU A 1 290 ? -25.830 -63.762 31.276 1.00 67.50 290 LEU A CA 1
ATOM 2287 C C . LEU A 1 290 ? -25.535 -63.714 29.771 1.00 67.50 290 LEU A C 1
ATOM 2289 O O . LEU A 1 290 ? -25.458 -62.639 29.195 1.00 67.50 290 LEU A O 1
ATOM 2293 N N . THR A 1 291 ? -25.364 -64.863 29.116 1.00 71.50 291 THR A N 1
ATOM 2294 C CA . THR A 1 291 ? -25.103 -64.921 27.665 1.00 71.50 291 THR A CA 1
ATOM 2295 C C . THR A 1 291 ? -26.357 -64.755 26.801 1.00 71.50 291 THR A C 1
ATOM 2297 O O . THR A 1 291 ? -26.225 -64.406 25.629 1.00 71.50 291 THR A O 1
ATOM 2300 N N . ARG A 1 292 ? -27.559 -64.938 27.366 1.00 73.94 292 ARG A N 1
ATOM 2301 C CA . ARG A 1 292 ? -28.836 -64.554 26.736 1.00 73.94 292 ARG A CA 1
ATOM 2302 C C . ARG A 1 292 ? -29.169 -63.099 27.029 1.00 73.94 292 ARG A C 1
ATOM 2304 O O . ARG A 1 292 ? -29.278 -62.331 26.090 1.00 73.94 292 ARG A O 1
ATOM 2311 N N . ALA A 1 293 ? -29.135 -62.712 28.300 1.00 67.38 293 ALA A N 1
ATOM 2312 C CA . ALA A 1 293 ? -29.281 -61.351 28.792 1.00 67.38 293 ALA A CA 1
ATOM 2313 C C . ALA A 1 293 ? -28.302 -60.373 28.134 1.00 67.38 293 ALA A C 1
ATOM 2315 O O . ALA A 1 293 ? -28.656 -59.224 27.953 1.00 67.38 293 ALA A O 1
ATOM 2316 N N . LYS A 1 294 ? -27.094 -60.794 27.728 1.00 71.38 294 LYS A N 1
ATOM 2317 C CA . LYS A 1 294 ? -26.209 -59.951 26.906 1.00 71.38 294 LYS A CA 1
ATOM 2318 C C . LYS A 1 294 ? -26.769 -59.684 25.514 1.00 71.38 294 LYS A C 1
ATOM 2320 O O . LYS A 1 294 ? -26.741 -58.541 25.107 1.00 71.38 294 LYS A O 1
ATOM 2325 N N . ARG A 1 295 ? -27.322 -60.689 24.829 1.00 74.69 295 ARG A N 1
ATOM 2326 C CA . ARG A 1 295 ? -27.999 -60.479 23.537 1.00 74.69 295 ARG A CA 1
ATOM 2327 C C . ARG A 1 295 ? -29.283 -59.685 23.706 1.00 74.69 295 ARG A C 1
ATOM 2329 O O . ARG A 1 295 ? -29.490 -58.752 22.965 1.00 74.69 295 ARG A O 1
ATOM 2336 N N . GLU A 1 296 ? -30.077 -59.997 24.725 1.00 75.00 296 GLU A N 1
ATOM 2337 C CA . GLU A 1 296 ? -31.279 -59.236 25.075 1.00 75.00 296 GLU A CA 1
ATOM 2338 C C . GLU A 1 296 ? -30.925 -57.780 25.440 1.00 75.00 296 GLU A C 1
ATOM 2340 O O . GLU A 1 296 ? -31.686 -56.888 25.104 1.00 75.00 296 GLU A O 1
ATOM 2345 N N . VAL A 1 297 ? -29.755 -57.514 26.041 1.00 75.25 297 VAL A N 1
ATOM 2346 C CA . VAL A 1 297 ? -29.214 -56.161 26.286 1.00 75.25 297 VAL A CA 1
ATOM 2347 C C . VAL A 1 297 ? -28.607 -55.528 25.035 1.00 75.25 297 VAL A C 1
ATOM 2349 O O . VAL A 1 297 ? -28.707 -54.319 24.909 1.00 75.25 297 VAL A O 1
ATOM 2352 N N . ASP A 1 298 ? -28.002 -56.278 24.113 1.00 76.81 298 ASP A N 1
ATOM 2353 C CA . ASP A 1 298 ? -27.528 -55.746 22.827 1.00 76.81 298 ASP A CA 1
ATOM 2354 C C . ASP A 1 298 ? -28.735 -55.366 21.940 1.00 76.81 298 ASP A C 1
ATOM 2356 O O . ASP A 1 298 ? -28.795 -54.258 21.406 1.00 76.81 298 ASP A O 1
ATOM 2360 N N . ASP A 1 299 ? -29.741 -56.242 21.864 1.00 80.25 299 ASP A N 1
ATOM 2361 C CA . ASP A 1 299 ? -31.014 -56.045 21.169 1.00 80.25 299 ASP A CA 1
ATOM 2362 C C . ASP A 1 299 ? -31.786 -54.870 21.802 1.00 80.25 299 ASP A C 1
ATOM 2364 O O . ASP A 1 299 ? -32.049 -53.886 21.110 1.00 80.25 299 ASP A O 1
ATOM 2368 N N . GLU A 1 300 ? -32.043 -54.875 23.120 1.00 77.19 300 GLU A N 1
ATOM 2369 C CA . GLU A 1 300 ? -32.655 -53.736 23.830 1.00 77.19 300 GLU A CA 1
ATOM 2370 C C . GLU A 1 300 ? -31.767 -52.488 23.825 1.00 77.19 300 GLU A C 1
ATOM 2372 O O . GLU A 1 300 ? -32.303 -51.395 23.938 1.00 77.19 300 GLU A O 1
ATOM 2377 N N . ALA A 1 301 ? -30.442 -52.569 23.661 1.00 79.38 301 ALA A N 1
ATOM 2378 C CA . ALA A 1 301 ? -29.611 -51.381 23.457 1.00 79.38 301 ALA A CA 1
ATOM 2379 C C . ALA A 1 301 ? -29.821 -50.797 22.058 1.00 79.38 301 ALA A C 1
ATOM 2381 O O . ALA A 1 301 ? -29.880 -49.576 21.937 1.00 79.38 301 ALA A O 1
ATOM 2382 N N . THR A 1 302 ? -29.996 -51.617 21.016 1.00 77.81 302 THR A N 1
ATOM 2383 C CA . THR A 1 302 ? -30.389 -51.110 19.689 1.00 77.81 302 THR A CA 1
ATOM 2384 C C . THR A 1 302 ? -31.831 -50.606 19.671 1.00 77.81 302 THR A C 1
ATOM 2386 O O . THR A 1 302 ? -32.090 -49.555 19.090 1.00 77.81 302 THR A O 1
ATOM 2389 N N . GLU A 1 303 ? -32.760 -51.266 20.369 1.00 80.06 303 GLU A N 1
ATOM 2390 C CA . GLU A 1 303 ? -34.148 -50.813 20.476 1.00 80.06 303 GLU A CA 1
ATOM 2391 C C . GLU A 1 303 ? -34.259 -49.571 21.374 1.00 80.06 303 GLU A C 1
ATOM 2393 O O . GLU A 1 303 ? -35.024 -48.665 21.067 1.00 80.06 303 GLU A O 1
ATOM 2398 N N . THR A 1 304 ? -33.446 -49.456 22.428 1.00 78.81 304 THR A N 1
ATOM 2399 C CA . THR A 1 304 ? -33.327 -48.244 23.255 1.00 78.81 304 THR A CA 1
ATOM 2400 C C . THR A 1 304 ? -32.606 -47.133 22.506 1.00 78.81 304 THR A C 1
ATOM 2402 O O . THR A 1 304 ? -32.992 -45.991 22.674 1.00 78.81 304 THR A O 1
ATOM 2405 N N . GLN A 1 305 ? -31.633 -47.409 21.631 1.00 79.50 305 GLN A N 1
ATOM 2406 C CA . GLN A 1 305 ? -31.052 -46.391 20.743 1.00 79.50 305 GLN A CA 1
ATOM 2407 C C . GLN A 1 305 ? -32.057 -45.928 19.681 1.00 79.50 305 GLN A C 1
ATOM 2409 O O . GLN A 1 305 ? -32.139 -44.733 19.418 1.00 79.50 305 GLN A O 1
ATOM 2414 N N . ALA A 1 306 ? -32.872 -46.827 19.123 1.00 77.62 306 ALA A N 1
ATOM 2415 C CA . ALA A 1 306 ? -33.971 -46.459 18.232 1.00 77.62 306 ALA A CA 1
ATOM 2416 C C . ALA A 1 306 ? -35.019 -45.609 18.971 1.00 77.62 306 ALA A C 1
ATOM 2418 O O . ALA A 1 306 ? -35.325 -44.506 18.528 1.00 77.62 306 ALA A O 1
ATOM 2419 N N . LYS A 1 307 ? -35.473 -46.053 20.152 1.00 79.81 307 LYS A N 1
ATOM 2420 C CA . LYS A 1 307 ? -36.355 -45.288 21.051 1.00 79.81 307 LYS A CA 1
ATOM 2421 C C . LYS A 1 307 ? -35.710 -43.979 21.513 1.00 79.81 307 LYS A C 1
ATOM 2423 O O . LYS A 1 307 ? -36.429 -43.011 21.685 1.00 79.81 307 LYS A O 1
ATOM 2428 N N . GLN A 1 308 ? -34.390 -43.908 21.692 1.00 78.00 308 GLN A N 1
ATOM 2429 C CA . GLN A 1 308 ? -33.663 -42.682 22.043 1.00 78.00 308 GLN A CA 1
ATOM 2430 C C . GLN A 1 308 ? -33.645 -41.722 20.856 1.00 78.00 308 GLN A C 1
ATOM 2432 O O . GLN A 1 308 ? -33.913 -40.551 21.052 1.00 78.00 308 GLN A O 1
ATOM 2437 N N . ILE A 1 309 ? -33.432 -42.197 19.627 1.00 79.44 309 ILE A N 1
ATOM 2438 C CA . ILE A 1 309 ? -33.540 -41.376 18.411 1.00 79.44 309 ILE A CA 1
ATOM 2439 C C . ILE A 1 309 ? -34.989 -40.907 18.201 1.00 79.44 309 ILE A C 1
ATOM 2441 O O . ILE A 1 309 ? -35.212 -39.757 17.831 1.00 79.44 309 ILE A O 1
ATOM 2445 N N . GLU A 1 310 ? -35.987 -41.747 18.485 1.00 80.25 310 GLU A N 1
ATOM 2446 C CA . GLU A 1 310 ? -37.401 -41.356 18.479 1.00 80.25 310 GLU A CA 1
ATOM 2447 C C . GLU A 1 310 ? -37.748 -40.386 19.619 1.00 80.25 310 GLU A C 1
ATOM 2449 O O . GLU A 1 310 ? -38.526 -39.461 19.401 1.00 80.25 310 GLU A O 1
ATOM 2454 N N . LEU A 1 311 ? -37.154 -40.525 20.808 1.00 82.00 311 LEU A N 1
ATOM 2455 C CA . LEU A 1 311 ? -37.311 -39.608 21.944 1.00 82.00 311 LEU A CA 1
ATOM 2456 C C . LEU A 1 311 ? -36.577 -38.286 21.723 1.00 82.00 311 LEU A C 1
ATOM 2458 O O . LEU A 1 311 ? -37.108 -37.246 22.082 1.00 82.00 311 LEU A O 1
ATOM 2462 N N . ASP A 1 312 ? -35.407 -38.296 21.094 1.00 82.19 312 ASP A N 1
ATOM 2463 C CA . ASP A 1 312 ? -34.635 -37.105 20.750 1.00 82.19 312 ASP A CA 1
ATOM 2464 C C . ASP A 1 312 ? -35.336 -36.350 19.620 1.00 82.19 312 ASP A C 1
ATOM 2466 O O . ASP A 1 312 ? -35.528 -35.139 19.733 1.00 82.19 312 ASP A O 1
ATOM 2470 N N . LYS A 1 313 ? -35.825 -37.058 18.589 1.00 85.00 313 LYS A N 1
ATOM 2471 C CA . LYS A 1 313 ? -36.643 -36.490 17.507 1.00 85.00 313 LYS A CA 1
ATOM 2472 C C . LYS A 1 313 ? -37.987 -35.980 18.018 1.00 85.00 313 LYS A C 1
ATOM 2474 O O . LYS A 1 313 ? -38.356 -34.856 17.701 1.00 85.00 313 LYS A O 1
ATOM 2479 N N . THR A 1 314 ? -38.707 -36.739 18.846 1.00 82.56 314 THR A N 1
ATOM 2480 C CA . THR A 1 314 ? -39.934 -36.220 19.473 1.00 82.56 314 THR A CA 1
ATOM 2481 C C . THR A 1 314 ? -39.625 -35.127 20.488 1.00 82.56 314 TH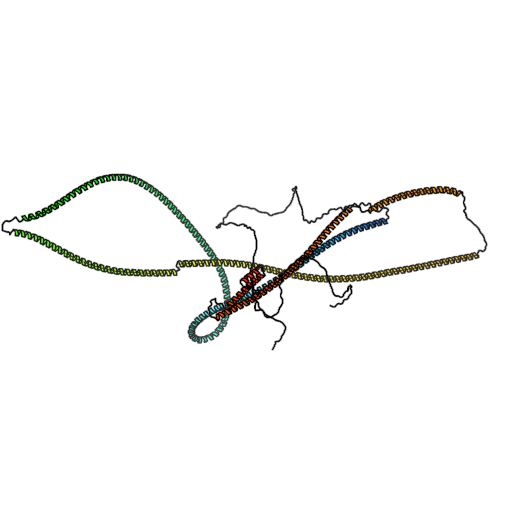R A C 1
ATOM 2483 O O . THR A 1 314 ? -40.454 -34.248 20.658 1.00 82.56 314 THR A O 1
ATOM 2486 N N . ALA A 1 315 ? -38.432 -35.066 21.090 1.00 81.06 315 ALA A N 1
ATOM 2487 C CA . ALA A 1 315 ? -37.979 -33.919 21.877 1.00 81.06 315 ALA A CA 1
ATOM 2488 C C . ALA A 1 315 ? -37.586 -32.717 21.003 1.00 81.06 315 ALA A C 1
ATOM 2490 O O . ALA A 1 315 ? -37.658 -31.589 21.481 1.00 81.06 315 ALA A O 1
ATOM 2491 N N . GLU A 1 316 ? -37.162 -32.902 19.750 1.00 82.56 316 GLU A N 1
ATOM 2492 C CA . GLU A 1 316 ? -37.001 -31.830 18.756 1.00 82.56 316 GLU A CA 1
ATOM 2493 C C . GLU A 1 316 ? -38.359 -31.320 18.270 1.00 82.56 316 GLU A C 1
ATOM 2495 O O . GLU A 1 316 ? -38.571 -30.111 18.258 1.00 82.56 316 GLU A O 1
ATOM 2500 N N . GLU A 1 317 ? -39.308 -32.214 17.988 1.00 84.69 317 GLU A N 1
ATOM 2501 C CA . GLU A 1 317 ? -40.702 -31.879 17.667 1.00 84.69 317 GLU A CA 1
ATOM 2502 C C . GLU A 1 317 ? -41.414 -31.238 18.872 1.00 84.69 317 GLU A C 1
ATOM 2504 O O . GLU A 1 317 ? -42.118 -30.246 18.721 1.00 84.69 317 GLU A O 1
ATOM 2509 N N . PHE A 1 318 ? -41.171 -31.698 20.103 1.00 83.06 318 PHE A N 1
ATOM 2510 C CA . PHE A 1 318 ? -41.628 -31.013 21.313 1.00 83.06 318 PHE A CA 1
ATOM 2511 C C . PHE A 1 318 ? -40.922 -29.671 21.479 1.00 83.06 318 PHE A C 1
ATOM 2513 O O . PHE A 1 318 ? -41.583 -28.723 21.879 1.00 83.06 318 PHE A O 1
ATOM 2520 N N . ARG A 1 319 ? -39.628 -29.527 21.159 1.00 85.81 319 ARG A N 1
ATOM 2521 C CA . ARG A 1 319 ? -38.938 -28.223 21.185 1.00 85.81 319 ARG A CA 1
ATOM 2522 C C . ARG A 1 319 ? -39.492 -27.268 20.124 1.00 85.81 319 ARG A C 1
ATOM 2524 O O . ARG A 1 319 ? -39.667 -26.092 20.439 1.00 85.81 319 ARG A O 1
ATOM 2531 N N . SER A 1 320 ? -39.836 -27.737 18.922 1.00 85.06 320 SER A N 1
ATOM 2532 C CA . SER A 1 320 ? -40.477 -26.909 17.894 1.00 85.06 320 SER A CA 1
ATOM 2533 C C . SER A 1 320 ? -41.907 -26.544 18.291 1.00 85.06 320 SER A C 1
ATOM 2535 O O . SER A 1 320 ? -42.234 -25.362 18.299 1.00 85.06 320 SER A O 1
ATOM 2537 N N . LEU A 1 321 ? -42.716 -27.503 18.751 1.00 86.44 321 LEU A N 1
ATOM 2538 C CA . LEU A 1 321 ? -44.071 -27.267 19.263 1.00 86.44 321 LEU A CA 1
ATOM 2539 C C . LEU A 1 321 ? -44.076 -26.403 20.532 1.00 86.44 321 LEU A C 1
ATOM 2541 O O . LEU A 1 321 ? -44.993 -25.610 20.718 1.00 86.44 321 LEU A O 1
ATOM 2545 N N . HIS A 1 322 ? -43.058 -26.481 21.393 1.00 86.81 322 HIS A N 1
ATOM 2546 C CA . HIS A 1 322 ? -42.886 -25.564 22.524 1.00 86.81 322 HIS A CA 1
ATOM 2547 C C . HIS A 1 322 ? -42.432 -24.176 22.072 1.00 86.81 322 HIS A C 1
ATOM 2549 O O . HIS A 1 322 ? -42.871 -23.201 22.672 1.00 86.81 322 HIS A O 1
ATOM 2555 N N . ALA A 1 323 ? -41.617 -24.048 21.022 1.00 84.25 323 ALA A N 1
ATOM 2556 C CA . ALA A 1 323 ? -41.258 -22.753 20.442 1.00 84.25 323 ALA A CA 1
ATOM 2557 C C . ALA A 1 323 ? -42.442 -22.108 19.696 1.00 84.25 323 ALA A C 1
ATOM 2559 O O . ALA A 1 323 ? -42.638 -20.899 19.780 1.00 84.25 323 ALA A O 1
ATOM 2560 N N . GLU A 1 324 ? -43.268 -22.895 19.009 1.00 86.25 324 GLU A N 1
ATOM 2561 C CA . GLU A 1 324 ? -44.524 -22.461 18.387 1.00 86.25 324 GLU A CA 1
ATOM 2562 C C . GLU A 1 324 ? -45.570 -22.107 19.439 1.00 86.25 324 GLU A C 1
ATOM 2564 O O . GLU A 1 324 ? -46.159 -21.032 19.370 1.00 86.25 324 GLU A O 1
ATOM 2569 N N . ARG A 1 325 ? -45.731 -22.932 20.481 1.00 88.38 325 ARG A N 1
ATOM 2570 C CA . ARG A 1 325 ? -46.558 -22.609 21.648 1.00 88.38 325 ARG A CA 1
ATOM 2571 C C . ARG A 1 325 ? -46.042 -21.372 22.375 1.00 88.38 325 ARG A C 1
ATOM 2573 O O . ARG A 1 325 ? -46.861 -20.579 22.807 1.00 88.38 325 ARG A O 1
ATOM 2580 N N . ALA A 1 326 ? -44.731 -21.167 22.498 1.00 85.50 326 ALA A N 1
ATOM 2581 C CA . ALA A 1 326 ? -44.165 -19.959 23.098 1.00 85.50 326 ALA A CA 1
ATOM 2582 C C . ALA A 1 326 ? -44.419 -18.723 22.225 1.00 85.50 326 ALA A C 1
ATOM 2584 O O . ALA A 1 326 ? -44.780 -17.684 22.763 1.00 85.50 326 ALA A O 1
ATOM 2585 N N . LYS A 1 327 ? -44.327 -18.834 20.892 1.00 86.06 327 LYS A N 1
ATOM 2586 C CA . LYS A 1 327 ? -44.731 -17.766 19.957 1.00 86.06 327 LYS A CA 1
ATOM 2587 C C . LYS A 1 327 ? -46.228 -17.465 20.056 1.00 86.06 327 LYS A C 1
ATOM 2589 O O . LYS A 1 327 ? -46.588 -16.301 20.155 1.00 86.06 327 LYS A O 1
ATOM 2594 N N . LEU A 1 328 ? -47.086 -18.487 20.093 1.00 89.44 328 LEU A N 1
ATOM 2595 C CA . LEU A 1 328 ? -48.537 -18.348 20.267 1.00 89.44 328 LEU A CA 1
ATOM 2596 C C . LEU A 1 328 ? -48.904 -17.774 21.639 1.00 89.44 328 LEU A C 1
ATOM 2598 O O . LEU A 1 328 ? -49.797 -16.942 21.724 1.00 89.44 328 LEU A O 1
ATOM 2602 N N . VAL A 1 329 ? -48.210 -18.174 22.707 1.00 89.19 329 VAL A N 1
ATOM 2603 C CA . VAL A 1 329 ? -48.396 -17.626 24.057 1.00 89.19 329 VAL A CA 1
ATOM 2604 C C . VAL A 1 329 ? -47.889 -16.189 24.130 1.00 89.19 329 VAL A C 1
ATOM 2606 O O . VAL A 1 329 ? -48.595 -15.373 24.698 1.00 89.19 329 VAL A O 1
ATOM 2609 N N . ALA A 1 330 ? -46.764 -15.840 23.501 1.00 84.06 330 ALA A N 1
ATOM 2610 C CA . ALA A 1 330 ? -46.274 -14.462 23.429 1.00 84.06 330 ALA A CA 1
ATOM 2611 C C . ALA A 1 330 ? -47.186 -13.564 22.571 1.00 84.06 330 ALA A C 1
ATOM 2613 O O . ALA A 1 330 ? -47.461 -12.430 22.946 1.00 84.06 330 ALA A O 1
ATOM 2614 N N . GLN A 1 331 ? -47.719 -14.076 21.457 1.00 86.81 331 GLN A N 1
ATOM 2615 C CA . GLN A 1 331 ? -48.754 -13.398 20.667 1.00 86.81 331 GLN A CA 1
ATOM 2616 C C . GLN A 1 331 ? -50.036 -13.215 21.486 1.00 86.81 331 GLN A C 1
ATOM 2618 O O . GLN A 1 331 ? -50.594 -12.124 21.506 1.00 86.81 331 GLN A O 1
ATOM 2623 N N . TRP A 1 332 ? -50.479 -14.249 22.206 1.00 88.94 332 TRP A N 1
ATOM 2624 C CA . TRP A 1 332 ? -51.672 -14.191 23.050 1.00 88.94 332 TRP A CA 1
ATOM 2625 C C . TRP A 1 332 ? -51.495 -13.249 24.249 1.00 88.94 332 TRP A C 1
ATOM 2627 O O . TRP A 1 332 ? -52.391 -12.458 24.530 1.00 88.94 332 TRP A O 1
ATOM 2637 N N . GLN A 1 333 ? -50.327 -13.268 24.898 1.00 87.12 333 GLN A N 1
ATOM 2638 C CA . GLN A 1 333 ? -49.918 -12.316 25.933 1.00 87.12 333 GLN A CA 1
ATOM 2639 C C . GLN A 1 333 ? -49.907 -10.897 25.377 1.00 87.12 333 GLN A C 1
ATOM 2641 O O . GLN A 1 333 ? -50.573 -10.048 25.946 1.00 87.12 333 GLN A O 1
ATOM 2646 N N . SER A 1 334 ? -49.300 -10.660 24.212 1.00 82.88 334 SER A N 1
ATOM 2647 C CA . SER A 1 334 ? -49.329 -9.352 23.549 1.00 82.88 334 SER A CA 1
ATOM 2648 C C . SER A 1 334 ? -50.757 -8.899 23.203 1.00 82.88 334 SER A C 1
ATOM 2650 O O . SER A 1 334 ? -51.091 -7.735 23.410 1.00 82.88 334 SER A O 1
ATOM 2652 N N . THR A 1 335 ? -51.654 -9.800 22.774 1.00 85.81 335 THR A N 1
ATOM 2653 C CA . THR A 1 335 ? -53.078 -9.452 22.589 1.00 85.81 335 THR A CA 1
ATOM 2654 C C . THR A 1 335 ? -53.827 -9.227 23.904 1.00 85.81 335 THR A C 1
ATOM 2656 O O . THR A 1 335 ? -54.749 -8.420 23.927 1.00 85.81 335 THR A O 1
ATOM 2659 N N . LEU A 1 336 ? -53.439 -9.890 24.998 1.00 86.12 336 LEU A N 1
ATOM 2660 C CA . LEU A 1 336 ? -53.986 -9.662 26.340 1.00 86.12 336 LEU A CA 1
ATOM 2661 C C . LEU A 1 336 ? -53.457 -8.374 26.971 1.00 86.12 336 LEU A C 1
ATOM 2663 O O . LEU A 1 336 ? -54.187 -7.724 27.704 1.00 86.12 336 LEU A O 1
ATOM 2667 N N . GLU A 1 337 ? -52.214 -8.000 26.697 1.00 85.69 337 GLU A N 1
ATOM 2668 C CA . GLU A 1 337 ? -51.595 -6.743 27.113 1.00 85.69 337 GLU A CA 1
ATOM 2669 C C . GLU A 1 337 ? -52.197 -5.583 26.322 1.00 85.69 337 GLU A C 1
ATOM 2671 O O . GLU A 1 337 ? -52.592 -4.593 26.922 1.00 85.69 337 GLU A O 1
ATOM 2676 N N . ALA A 1 338 ? -52.406 -5.741 25.011 1.00 82.62 338 ALA A N 1
ATOM 2677 C CA . ALA A 1 338 ? -53.162 -4.787 24.201 1.00 82.62 338 ALA A CA 1
ATOM 2678 C C . ALA A 1 338 ? -54.644 -4.695 24.618 1.00 82.62 338 ALA A C 1
ATOM 2680 O O . ALA A 1 338 ? -55.213 -3.606 24.604 1.00 82.62 338 ALA A O 1
ATOM 2681 N N . MET A 1 339 ? -55.271 -5.811 25.016 1.00 81.31 339 MET A N 1
ATOM 2682 C CA . MET A 1 339 ? -56.634 -5.822 25.564 1.00 81.31 339 MET A CA 1
ATOM 2683 C C . MET A 1 339 ? -56.692 -5.140 26.933 1.00 81.31 339 MET A C 1
ATOM 2685 O O . MET A 1 339 ? -57.549 -4.294 27.126 1.00 81.31 339 MET A O 1
ATOM 2689 N N . ARG A 1 340 ? -55.753 -5.421 27.844 1.00 84.00 340 ARG A N 1
ATOM 2690 C CA . ARG A 1 340 ? -55.662 -4.761 29.157 1.00 84.00 340 ARG A CA 1
ATOM 2691 C C . ARG A 1 340 ? -55.354 -3.279 29.038 1.00 84.00 340 ARG A C 1
ATOM 2693 O O . ARG A 1 340 ? -56.023 -2.499 29.689 1.00 84.00 340 ARG A O 1
ATOM 2700 N N . ALA A 1 341 ? -54.419 -2.885 28.176 1.00 81.25 341 ALA A N 1
ATOM 2701 C CA . ALA A 1 341 ? -54.155 -1.480 27.888 1.00 81.25 341 ALA A CA 1
ATOM 2702 C C . ALA A 1 341 ? -55.413 -0.792 27.337 1.00 81.25 341 ALA A C 1
ATOM 2704 O O . ALA A 1 341 ? -55.728 0.314 27.753 1.00 81.25 341 ALA A O 1
ATOM 2705 N N . ARG A 1 342 ? -56.194 -1.469 26.483 1.00 83.94 342 ARG A N 1
ATOM 2706 C CA . ARG A 1 342 ? -57.500 -0.974 26.021 1.00 83.94 342 ARG A CA 1
ATOM 2707 C C . ARG A 1 342 ? -58.556 -0.911 27.119 1.00 83.94 342 ARG A C 1
ATOM 2709 O O . ARG A 1 342 ? -59.300 0.061 27.167 1.00 83.94 342 ARG A O 1
ATOM 2716 N N . ASP A 1 343 ? -58.625 -1.903 27.996 1.00 86.56 343 ASP A N 1
ATOM 2717 C CA . ASP A 1 343 ? -59.536 -1.904 29.140 1.00 86.56 343 ASP A CA 1
ATOM 2718 C C . ASP A 1 343 ? -59.142 -0.811 30.151 1.00 86.56 343 ASP A C 1
ATOM 2720 O O . ASP A 1 343 ? -60.020 -0.167 30.711 1.00 86.56 343 ASP A O 1
ATOM 2724 N N . GLU A 1 344 ? -57.847 -0.535 30.328 1.00 86.00 344 GLU A N 1
ATOM 2725 C CA . GLU A 1 344 ? -57.298 0.546 31.157 1.00 86.00 344 GLU A CA 1
ATOM 2726 C C . GLU A 1 344 ? -57.489 1.933 30.514 1.00 86.00 344 GLU A C 1
ATOM 2728 O O . GLU A 1 344 ? -57.831 2.883 31.214 1.00 86.00 344 GLU A O 1
ATOM 2733 N N . GLU A 1 345 ? -57.359 2.064 29.188 1.00 84.50 345 GLU A N 1
ATOM 2734 C CA . GLU A 1 345 ? -57.785 3.248 28.423 1.00 84.50 345 GLU A CA 1
ATOM 2735 C C . GLU A 1 345 ? -59.295 3.495 28.616 1.00 84.50 345 GLU A C 1
ATOM 2737 O O . GLU A 1 345 ? -59.721 4.630 28.842 1.00 84.50 345 GLU A O 1
ATOM 2742 N N . ILE A 1 346 ? -60.113 2.436 28.578 1.00 84.75 346 ILE A N 1
ATOM 2743 C CA . ILE A 1 346 ? -61.569 2.501 28.763 1.00 84.75 346 ILE A CA 1
ATOM 2744 C C . ILE A 1 346 ? -61.941 2.827 30.216 1.00 84.75 346 ILE A C 1
ATOM 2746 O O . ILE A 1 346 ? -62.834 3.654 30.422 1.00 84.75 346 ILE A O 1
ATOM 2750 N N . THR A 1 347 ? -61.282 2.251 31.230 1.00 84.75 347 THR A N 1
ATOM 2751 C CA . THR A 1 347 ? -61.551 2.614 32.631 1.00 84.75 347 THR A CA 1
ATOM 2752 C C . THR A 1 347 ? -61.132 4.050 32.896 1.00 84.75 347 THR A C 1
ATOM 2754 O O . THR A 1 347 ? -61.966 4.804 33.392 1.00 84.75 347 THR A O 1
ATOM 2757 N N . GLN A 1 348 ? -59.940 4.481 32.470 1.00 84.12 348 GLN A N 1
ATOM 2758 C CA . GLN A 1 348 ? -59.493 5.875 32.589 1.00 84.12 348 GLN A CA 1
ATOM 2759 C C . GLN A 1 348 ? -60.451 6.846 31.885 1.00 84.12 348 GLN A C 1
ATOM 2761 O O . GLN A 1 348 ? -60.850 7.847 32.481 1.00 84.12 348 GLN A O 1
ATOM 2766 N N . ALA A 1 349 ? -60.900 6.541 30.664 1.00 80.50 349 ALA A N 1
ATOM 2767 C CA . ALA A 1 349 ? -61.906 7.344 29.968 1.00 80.50 349 ALA A CA 1
ATOM 2768 C C . ALA A 1 349 ? -63.253 7.366 30.718 1.00 80.50 349 ALA A C 1
ATOM 2770 O O . ALA A 1 349 ? -63.894 8.415 30.810 1.00 80.50 349 ALA A O 1
ATOM 2771 N N . SER A 1 350 ? -63.674 6.240 31.306 1.00 80.06 350 SER A N 1
ATOM 2772 C CA . SER A 1 350 ? -64.902 6.157 32.110 1.00 80.06 350 SER A CA 1
ATOM 2773 C C . SER A 1 350 ? -64.794 6.907 33.444 1.00 80.06 350 SER A C 1
ATOM 2775 O O . SER A 1 350 ? -65.769 7.517 33.882 1.00 80.06 350 SER A O 1
ATOM 2777 N N . GLU A 1 351 ? -63.612 6.936 34.064 1.00 82.62 351 GLU A N 1
ATOM 2778 C CA . GLU A 1 351 ? -63.327 7.680 35.290 1.00 82.62 351 GLU A CA 1
ATOM 2779 C C . GLU A 1 351 ? -63.260 9.180 35.013 1.00 82.62 351 GLU A C 1
ATOM 2781 O O . GLU A 1 351 ? -63.889 9.956 35.731 1.00 82.62 351 GLU A O 1
ATOM 2786 N N . GLN A 1 352 ? -62.597 9.600 33.932 1.00 82.44 352 GLN A N 1
ATOM 2787 C CA . GLN A 1 352 ? -62.616 10.987 33.460 1.00 82.44 352 GLN A CA 1
ATOM 2788 C C . GLN A 1 352 ? -64.045 11.440 33.125 1.00 82.44 352 GLN A C 1
ATOM 2790 O O . GLN A 1 352 ? -64.459 12.522 33.546 1.00 82.44 352 GLN A O 1
ATOM 2795 N N . PHE A 1 353 ? -64.840 10.597 32.457 1.00 82.12 353 PHE A N 1
ATOM 2796 C CA . PHE A 1 353 ? -66.256 10.866 32.197 1.00 82.12 353 PHE A CA 1
ATOM 2797 C C . PHE A 1 353 ? -67.072 10.961 33.496 1.00 82.12 353 PHE A C 1
ATOM 2799 O O . PHE A 1 353 ? -67.846 11.902 33.665 1.00 82.12 353 PHE A O 1
ATOM 2806 N N . ALA A 1 354 ? -66.868 10.055 34.457 1.00 81.81 354 ALA A N 1
ATOM 2807 C CA . ALA A 1 354 ? -67.545 10.082 35.754 1.00 81.81 354 ALA A CA 1
ATOM 2808 C C . ALA A 1 354 ? -67.134 11.293 36.612 1.00 81.81 354 ALA A C 1
ATOM 2810 O O . ALA A 1 354 ? -67.977 11.871 37.302 1.00 81.81 354 ALA A O 1
ATOM 2811 N N . LEU A 1 355 ? -65.871 11.723 36.555 1.00 80.88 355 LEU A N 1
ATOM 2812 C CA . LEU A 1 355 ? -65.378 12.947 37.192 1.00 80.88 355 LEU A CA 1
ATOM 2813 C C . LEU A 1 355 ? -65.978 14.194 36.534 1.00 80.88 355 LEU A C 1
ATOM 2815 O O . LEU A 1 355 ? -66.467 15.075 37.242 1.00 80.88 355 LEU A O 1
ATOM 2819 N N . ALA A 1 356 ? -66.035 14.247 35.201 1.00 77.38 356 ALA A N 1
ATOM 2820 C CA . ALA A 1 356 ? -66.702 15.319 34.466 1.00 77.38 356 ALA A CA 1
ATOM 2821 C C . ALA A 1 356 ? -68.211 15.369 34.771 1.00 77.38 356 ALA A C 1
ATOM 2823 O O . ALA A 1 356 ? -68.763 16.449 34.985 1.00 77.38 356 ALA A O 1
ATOM 2824 N N . GLN A 1 357 ? -68.874 14.213 34.874 1.00 81.00 357 GLN A N 1
ATOM 2825 C CA . GLN A 1 357 ? -70.300 14.110 35.188 1.00 81.00 357 GLN A CA 1
ATOM 2826 C C . GLN A 1 357 ? -70.605 14.483 36.648 1.00 81.00 357 GLN A C 1
ATOM 2828 O O . GLN A 1 357 ? -71.567 15.213 36.890 1.00 81.00 357 GLN A O 1
ATOM 2833 N N . ARG A 1 358 ? -69.759 14.093 37.613 1.00 78.25 358 ARG A N 1
ATOM 2834 C CA . ARG A 1 358 ? -69.815 14.588 39.005 1.00 78.25 358 ARG A CA 1
ATOM 2835 C C . ARG A 1 358 ? -69.551 16.091 39.080 1.00 78.25 358 ARG A C 1
ATOM 2837 O O . ARG A 1 358 ? -70.246 16.797 39.803 1.00 78.25 358 ARG A O 1
ATOM 2844 N N . GLY A 1 359 ? -68.595 16.602 38.304 1.00 75.75 359 GLY A N 1
ATOM 2845 C CA . GLY A 1 359 ? -68.316 18.034 38.190 1.00 75.75 359 GLY A CA 1
ATOM 2846 C C . GLY A 1 359 ? -69.490 18.821 37.598 1.00 75.75 359 GLY A C 1
ATOM 2847 O O . GLY A 1 359 ? -69.775 19.930 38.047 1.00 75.75 359 GLY A O 1
ATOM 2848 N N . LEU A 1 360 ? -70.213 18.240 36.637 1.00 77.69 360 LEU A N 1
ATOM 2849 C CA . LEU A 1 360 ? -71.448 18.797 36.086 1.00 77.69 360 LEU A CA 1
ATOM 2850 C C . LEU A 1 360 ? -72.585 18.779 37.118 1.00 77.69 360 LEU A C 1
ATOM 2852 O O . LEU A 1 360 ? -73.240 19.803 37.297 1.00 77.69 360 LEU A O 1
ATOM 2856 N N . GLN A 1 361 ? -72.788 17.661 37.821 1.00 76.06 361 GLN A N 1
ATOM 2857 C CA . GLN A 1 361 ? -73.792 17.528 38.884 1.00 76.06 361 GLN A CA 1
ATOM 2858 C C . GLN A 1 361 ? -73.534 18.521 40.022 1.00 76.06 361 GLN A C 1
ATOM 2860 O O . GLN A 1 361 ? -74.406 19.329 40.317 1.00 76.06 361 GLN A O 1
ATOM 2865 N N . SER A 1 362 ? -72.313 18.573 40.560 1.00 76.69 362 SER A N 1
ATOM 2866 C CA . SER A 1 362 ? -71.928 19.529 41.606 1.00 76.69 362 SER A CA 1
ATOM 2867 C C . SER A 1 362 ? -72.112 20.988 41.158 1.00 76.69 362 SER A C 1
ATOM 2869 O O . SER A 1 362 ? -72.635 21.807 41.913 1.00 76.69 362 SER A O 1
ATOM 2871 N N . LYS A 1 363 ? -71.782 21.327 39.901 1.00 77.62 363 LYS A N 1
ATOM 2872 C CA . LYS A 1 363 ? -72.063 22.663 39.342 1.00 77.62 363 LYS A CA 1
ATOM 2873 C C . LYS A 1 363 ? -73.565 22.945 39.210 1.00 77.62 363 LYS A C 1
ATOM 2875 O O . LYS A 1 363 ? -73.968 24.083 39.440 1.00 77.62 363 LYS A O 1
ATOM 2880 N N . GLN A 1 364 ? -74.391 21.954 38.866 1.00 77.50 364 GLN A N 1
ATOM 2881 C CA . GLN A 1 364 ? -75.855 22.086 38.803 1.00 77.50 364 GLN A CA 1
ATOM 2882 C C . GLN A 1 364 ? -76.486 22.228 40.196 1.00 77.50 364 GLN A C 1
ATOM 2884 O O . GLN A 1 364 ? -77.365 23.072 40.377 1.00 77.50 364 GLN A O 1
ATOM 2889 N N . GLU A 1 365 ? -76.011 21.463 41.179 1.00 77.00 365 GLU A N 1
ATOM 2890 C CA . GLU A 1 365 ? -76.410 21.551 42.587 1.00 77.00 365 GLU A CA 1
ATOM 2891 C C . GLU A 1 365 ? -76.068 22.928 43.156 1.00 77.00 365 GLU A C 1
ATOM 2893 O O . GLU A 1 365 ? -76.966 23.614 43.643 1.00 77.00 365 GLU A O 1
ATOM 2898 N N . LEU A 1 366 ? -74.829 23.402 42.969 1.00 77.94 366 LEU A N 1
ATOM 2899 C CA . LEU A 1 366 ? -74.406 24.746 43.369 1.00 77.94 366 LEU A CA 1
ATOM 2900 C C . LEU A 1 366 ? -75.273 25.835 42.706 1.00 77.94 366 LEU A C 1
ATOM 2902 O O . LEU A 1 366 ? -75.667 26.801 43.357 1.00 77.94 366 LEU A O 1
ATOM 2906 N N . LEU A 1 367 ? -75.636 25.679 41.426 1.00 75.38 367 LEU A N 1
ATOM 2907 C CA . LEU A 1 367 ? -76.559 26.591 40.733 1.00 75.38 367 LEU A CA 1
ATOM 2908 C C . LEU A 1 367 ? -77.976 26.560 41.334 1.00 75.38 367 LEU A C 1
ATOM 2910 O O . LEU A 1 367 ? -78.647 27.593 41.389 1.00 75.38 367 LEU A O 1
ATOM 2914 N N . GLY A 1 368 ? -78.435 25.394 41.790 1.00 77.56 368 GLY A N 1
ATOM 2915 C CA . GLY A 1 368 ? -79.698 25.222 42.510 1.00 77.56 368 GLY A CA 1
ATOM 2916 C C . GLY A 1 368 ? -79.676 25.855 43.904 1.00 77.56 368 GLY A C 1
ATOM 2917 O O . GLY A 1 368 ? -80.627 26.541 44.282 1.00 77.56 368 GLY A O 1
ATOM 2918 N N . GLU A 1 369 ? -78.583 25.687 44.647 1.00 78.75 369 GLU A N 1
ATOM 2919 C CA . GLU A 1 369 ? -78.372 26.302 45.959 1.00 78.75 369 GLU A CA 1
ATOM 2920 C C . GLU A 1 369 ? -78.282 27.824 45.870 1.00 78.75 369 GLU A C 1
ATOM 2922 O O . GLU A 1 369 ? -78.977 28.510 46.616 1.00 78.75 369 GLU A O 1
ATOM 2927 N N . GLN A 1 370 ? -77.514 28.372 44.923 1.00 74.12 370 GLN A N 1
ATOM 2928 C CA . GLN A 1 370 ? -77.417 29.824 44.733 1.00 74.12 370 GLN A CA 1
ATOM 2929 C C . GLN A 1 370 ? -78.768 30.432 44.320 1.00 74.12 370 GLN A C 1
ATOM 2931 O O . GLN A 1 370 ? -79.142 31.487 44.831 1.00 74.12 370 GLN A O 1
ATOM 2936 N N . LYS A 1 371 ? -79.564 29.744 43.484 1.00 75.25 371 LYS A N 1
ATOM 2937 C CA . LYS A 1 371 ? -80.945 30.161 43.165 1.00 75.25 371 LYS A CA 1
ATOM 2938 C C . LYS A 1 371 ? -81.862 30.149 44.394 1.00 75.25 371 LYS A C 1
ATOM 2940 O O . LYS A 1 371 ? -82.593 31.113 44.607 1.00 75.25 371 LYS A O 1
ATOM 2945 N N . ARG A 1 372 ? -81.802 29.104 45.230 1.00 77.94 372 ARG A N 1
ATOM 2946 C CA . ARG A 1 372 ? -82.562 29.034 46.495 1.00 77.94 372 ARG A CA 1
ATOM 2947 C C . ARG A 1 372 ? -82.125 30.116 47.485 1.00 77.94 372 ARG A C 1
ATOM 2949 O O . ARG A 1 372 ? -82.974 30.740 48.114 1.00 77.94 372 ARG A O 1
ATOM 2956 N N . ARG A 1 373 ? -80.818 30.370 47.595 1.00 75.50 373 ARG A N 1
ATOM 2957 C CA . ARG A 1 373 ? -80.231 31.404 48.458 1.00 75.50 373 ARG A CA 1
ATOM 2958 C C . ARG A 1 373 ? -80.669 32.805 48.041 1.00 75.50 373 ARG A C 1
ATOM 2960 O O . ARG A 1 373 ? -81.024 33.594 48.912 1.00 75.50 373 ARG A O 1
ATOM 2967 N N . LEU A 1 374 ? -80.701 33.090 46.736 1.00 77.56 374 LEU A N 1
ATOM 2968 C CA . LEU A 1 374 ? -81.218 34.349 46.196 1.00 77.56 374 LEU A CA 1
ATOM 2969 C C . LEU A 1 374 ? -82.686 34.553 46.603 1.00 77.56 374 LEU A C 1
ATOM 2971 O O . LEU A 1 374 ? -83.001 35.539 47.261 1.00 77.56 374 LEU A O 1
ATOM 2975 N N . GLN A 1 375 ? -83.550 33.567 46.334 1.00 80.31 375 GLN A N 1
ATOM 2976 C CA . GLN A 1 375 ? -84.976 33.616 46.693 1.00 80.31 375 GLN A CA 1
ATOM 2977 C C . GLN A 1 375 ? -85.209 33.782 48.207 1.00 80.31 375 GLN A C 1
ATOM 2979 O O . GLN A 1 375 ? -86.104 34.516 48.627 1.00 80.31 375 GLN A O 1
ATOM 2984 N N . GLN A 1 376 ? -84.391 33.137 49.045 1.00 79.12 376 GLN A N 1
ATOM 2985 C CA . GLN A 1 376 ? -84.446 33.304 50.501 1.00 79.12 376 GLN A CA 1
ATOM 2986 C C . GLN A 1 376 ? -84.006 34.706 50.951 1.00 79.12 376 GLN A C 1
ATOM 2988 O O . GLN A 1 376 ? -84.614 35.264 51.863 1.00 79.12 376 GLN A O 1
ATOM 2993 N N . GLN A 1 377 ? -82.992 35.301 50.315 1.00 74.00 377 GLN A N 1
ATOM 2994 C CA . GLN A 1 377 ? -82.551 36.667 50.623 1.00 74.00 377 GLN A CA 1
ATOM 2995 C C . GLN A 1 377 ? -83.539 37.734 50.124 1.00 74.00 377 GLN A C 1
ATOM 2997 O O . GLN A 1 377 ? -83.758 38.725 50.821 1.00 74.00 377 GLN A O 1
ATOM 3002 N N . GLU A 1 378 ? -84.189 37.520 48.979 1.00 77.44 378 GLU A N 1
ATOM 3003 C CA . GLU A 1 378 ? -85.288 38.362 48.486 1.00 77.44 378 GLU A CA 1
ATOM 3004 C C . GLU A 1 378 ? -86.481 38.342 49.457 1.00 77.44 378 GLU A C 1
ATOM 3006 O O . GLU A 1 378 ? -86.971 39.398 49.864 1.00 77.44 378 GLU A O 1
ATOM 3011 N N . ALA A 1 379 ? -86.903 37.153 49.905 1.00 79.94 379 ALA A N 1
ATOM 3012 C CA . ALA A 1 379 ? -87.967 37.006 50.899 1.00 79.94 379 ALA A CA 1
ATOM 3013 C C . ALA A 1 379 ? -87.611 37.674 52.243 1.00 79.94 379 ALA A C 1
ATOM 3015 O O . ALA A 1 379 ? -88.412 38.442 52.779 1.00 79.94 379 ALA A O 1
ATOM 3016 N N . ALA A 1 380 ? -86.397 37.443 52.754 1.00 78.19 380 ALA A N 1
ATOM 3017 C CA . ALA A 1 380 ? -85.937 38.016 54.019 1.00 78.19 380 ALA A CA 1
ATOM 3018 C C . ALA A 1 380 ? -85.827 39.553 53.980 1.00 78.19 380 ALA A C 1
ATOM 3020 O O . ALA A 1 380 ? -86.176 40.211 54.960 1.00 78.19 380 ALA A O 1
ATOM 3021 N N . ASN A 1 381 ? -85.400 40.143 52.856 1.00 75.31 381 ASN A N 1
ATOM 3022 C CA . ASN A 1 381 ? -85.381 41.602 52.687 1.00 75.31 381 ASN A CA 1
ATOM 3023 C C . ASN A 1 381 ? -86.794 42.202 52.718 1.00 75.31 381 ASN A C 1
ATOM 3025 O O . ASN A 1 381 ? -87.014 43.208 53.395 1.00 75.31 381 ASN A O 1
ATOM 3029 N N . ASN A 1 382 ? -87.756 41.576 52.035 1.00 80.00 382 ASN A N 1
ATOM 3030 C CA . ASN A 1 382 ? -89.149 42.030 52.035 1.00 80.00 382 ASN A CA 1
ATOM 3031 C C . ASN A 1 382 ? -89.764 41.979 53.446 1.00 80.00 382 ASN A C 1
ATOM 3033 O O . ASN A 1 382 ? -90.441 42.922 53.864 1.00 80.00 382 ASN A O 1
ATOM 3037 N N . GLU A 1 383 ? -89.488 40.921 54.217 1.00 82.19 383 GLU A N 1
ATOM 3038 C CA . GLU A 1 383 ? -89.952 40.826 55.605 1.00 82.19 383 GLU A CA 1
ATOM 3039 C C . GLU A 1 383 ? -89.260 41.857 56.517 1.00 82.19 383 GLU A C 1
ATOM 3041 O O . GLU A 1 383 ? -89.926 42.539 57.301 1.00 82.19 383 GLU A O 1
ATOM 3046 N N . ALA A 1 384 ? -87.944 42.047 56.382 1.00 75.88 384 ALA A N 1
ATOM 3047 C CA . ALA A 1 384 ? -87.191 43.028 57.164 1.00 75.88 384 ALA A CA 1
ATOM 3048 C C . ALA A 1 384 ? -87.685 44.470 56.936 1.00 75.88 384 ALA A C 1
ATOM 3050 O O . ALA A 1 384 ? -87.833 45.227 57.899 1.00 75.88 384 ALA A O 1
ATOM 3051 N N . GLN A 1 385 ? -88.010 44.840 55.691 1.00 75.75 385 GLN A N 1
ATOM 3052 C CA . GLN A 1 385 ? -88.606 46.143 55.367 1.00 75.75 385 GLN A CA 1
ATOM 3053 C C . GLN A 1 385 ? -89.982 46.327 56.030 1.00 75.75 385 GLN A C 1
ATOM 3055 O O . GLN A 1 385 ? -90.248 47.381 56.616 1.00 75.75 385 GLN A O 1
ATOM 3060 N N . ALA A 1 386 ? -90.833 45.295 56.020 1.00 78.50 386 ALA A N 1
ATOM 3061 C CA . ALA A 1 386 ? -92.126 45.332 56.706 1.00 78.50 386 ALA A CA 1
ATOM 3062 C C . ALA A 1 386 ? -91.974 45.479 58.235 1.00 78.50 386 ALA A C 1
ATOM 3064 O O . ALA A 1 386 ? -92.701 46.258 58.861 1.00 78.50 386 ALA A O 1
ATOM 3065 N N . GLN A 1 387 ? -91.000 44.790 58.843 1.00 80.06 387 GLN A N 1
ATOM 3066 C CA . GLN A 1 387 ? -90.718 44.903 60.278 1.00 80.06 387 GLN A CA 1
ATOM 3067 C C . GLN A 1 387 ? -90.151 46.281 60.671 1.00 80.06 387 GLN A C 1
ATOM 3069 O O . GLN A 1 387 ? -90.499 46.792 61.741 1.00 80.06 387 GLN A O 1
ATOM 3074 N N . LEU A 1 388 ? -89.317 46.907 59.829 1.00 74.19 388 LEU A N 1
ATOM 3075 C CA . LEU A 1 388 ? -88.802 48.268 60.050 1.00 74.19 388 LEU A CA 1
ATOM 3076 C C . LEU A 1 388 ? -89.936 49.303 60.059 1.00 74.19 388 LEU A C 1
ATOM 3078 O O . LEU A 1 388 ? -90.117 49.995 61.063 1.00 74.19 388 LEU A O 1
ATOM 3082 N N . ALA A 1 389 ? -90.775 49.314 59.018 1.00 76.38 389 ALA A N 1
ATOM 3083 C CA . ALA A 1 389 ? -91.931 50.212 58.923 1.00 76.38 389 ALA A CA 1
ATOM 3084 C C . ALA A 1 389 ? -92.952 50.011 60.068 1.00 76.38 389 ALA A C 1
ATOM 3086 O O . ALA A 1 389 ? -93.690 50.932 60.431 1.00 76.38 389 ALA A O 1
ATOM 3087 N N . GLY A 1 390 ? -93.001 48.813 60.664 1.00 81.88 390 GLY A N 1
ATOM 3088 C CA . GLY A 1 390 ? -93.738 48.550 61.901 1.00 81.88 390 GLY A CA 1
ATOM 3089 C C . GLY A 1 390 ? -93.101 49.212 63.130 1.00 81.88 390 GLY A C 1
ATOM 3090 O O . GLY A 1 390 ? -93.789 49.904 63.886 1.00 81.88 390 GLY A O 1
ATOM 3091 N N . LYS A 1 391 ? -91.787 49.038 63.324 1.00 79.56 391 LYS A N 1
ATOM 3092 C CA . LYS A 1 391 ? -91.048 49.557 64.489 1.00 79.56 391 LYS A CA 1
ATOM 3093 C C . LYS A 1 391 ? -91.011 51.086 64.533 1.00 79.56 391 LYS A C 1
ATOM 3095 O O . LYS A 1 391 ? -91.301 51.651 65.589 1.00 79.56 391 LYS A O 1
ATOM 3100 N N . GLU A 1 392 ? -90.778 51.758 63.409 1.00 79.62 392 GLU A N 1
ATOM 3101 C CA . GLU A 1 392 ? -90.777 53.231 63.312 1.00 79.62 392 GLU A CA 1
ATOM 3102 C C . GLU A 1 392 ? -92.085 53.851 63.840 1.00 79.62 392 GLU A C 1
ATOM 3104 O O . GLU A 1 392 ? -92.074 54.789 64.643 1.00 79.62 392 GLU A O 1
ATOM 3109 N N . ARG A 1 393 ? -93.231 53.257 63.477 1.00 81.06 393 ARG A N 1
ATOM 3110 C CA . ARG A 1 393 ? -94.564 53.684 63.943 1.00 81.06 393 ARG A CA 1
ATOM 3111 C C . ARG A 1 393 ? -94.754 53.509 65.452 1.00 81.06 393 ARG A C 1
ATOM 3113 O O . ARG A 1 393 ? -95.494 54.282 66.058 1.00 81.06 393 ARG A O 1
ATOM 3120 N N . THR A 1 394 ? -94.110 52.516 66.068 1.00 80.81 394 THR A N 1
ATOM 3121 C CA . THR A 1 394 ? -94.140 52.336 67.533 1.00 80.81 394 THR A CA 1
ATOM 3122 C C . THR A 1 394 ? -93.206 53.308 68.256 1.00 80.81 394 THR A C 1
ATOM 3124 O O . THR A 1 394 ? -93.594 53.882 69.271 1.00 80.81 394 THR A O 1
ATOM 3127 N N . GLN A 1 395 ? -92.021 53.573 67.695 1.00 79.25 395 GLN A N 1
ATOM 3128 C CA . GLN A 1 395 ? -91.044 54.511 68.253 1.00 79.25 395 GLN A CA 1
ATOM 3129 C C . GLN A 1 395 ? -91.589 55.946 68.299 1.00 79.25 395 GLN A C 1
ATOM 3131 O O . GLN A 1 395 ? -91.440 56.625 69.315 1.00 79.25 395 GLN A O 1
ATOM 3136 N N . SER A 1 396 ? -92.280 56.382 67.240 1.00 78.88 396 SER A N 1
ATOM 3137 C CA . SER A 1 396 ? -92.912 57.707 67.180 1.00 78.88 396 SER A CA 1
ATOM 3138 C C . SER A 1 396 ? -93.959 57.922 68.287 1.00 78.88 396 SER A C 1
ATOM 3140 O O . SER A 1 396 ? -93.980 58.986 68.904 1.00 78.88 396 SER A O 1
ATOM 3142 N N . LYS A 1 397 ? -94.772 56.903 68.609 1.00 82.88 397 LYS A N 1
ATOM 3143 C CA . LYS A 1 397 ? -95.756 56.975 69.707 1.00 82.88 397 LYS A CA 1
ATOM 3144 C C . LYS A 1 397 ? -95.091 57.064 71.081 1.00 82.88 397 LYS A C 1
ATOM 3146 O O . LYS A 1 397 ? -95.419 57.952 71.863 1.00 82.88 397 LYS A O 1
ATOM 3151 N N . ALA A 1 398 ? -94.108 56.200 71.342 1.00 77.88 398 ALA A N 1
ATOM 3152 C CA . ALA A 1 398 ? -93.393 56.174 72.619 1.00 77.88 398 ALA A CA 1
ATOM 3153 C C . ALA A 1 398 ? -92.689 57.512 72.937 1.00 77.88 398 ALA A C 1
ATOM 3155 O O . ALA A 1 398 ? -92.590 57.903 74.100 1.00 77.88 398 ALA A O 1
ATOM 3156 N N . GLN A 1 399 ? -92.239 58.249 71.914 1.00 79.06 399 GLN A N 1
ATOM 3157 C CA . GLN A 1 399 ? -91.655 59.585 72.088 1.00 79.06 399 GLN A CA 1
ATOM 3158 C C . GLN A 1 399 ? -92.675 60.641 72.552 1.00 79.06 399 GLN A C 1
ATOM 3160 O O . GLN A 1 399 ? -92.311 61.511 73.344 1.00 79.06 399 GLN A O 1
ATOM 3165 N N . GLN A 1 400 ? -93.940 60.562 72.120 1.00 81.62 400 GLN A N 1
ATOM 3166 C CA . GLN A 1 400 ? -95.001 61.469 72.585 1.00 81.62 400 GLN A CA 1
ATOM 3167 C C . GLN A 1 400 ? -95.402 61.161 74.037 1.00 81.62 400 GLN A C 1
ATOM 3169 O O . GLN A 1 400 ? -95.446 62.062 74.876 1.00 81.62 400 GLN A O 1
ATOM 3174 N N . GLU A 1 401 ? -95.604 59.882 74.363 1.00 81.06 401 GLU A N 1
ATOM 3175 C CA . GLU A 1 401 ? -95.959 59.427 75.717 1.00 81.06 401 GLU A CA 1
ATOM 3176 C C . GLU A 1 401 ? -94.886 59.809 76.761 1.00 81.06 401 GLU A C 1
ATOM 3178 O O . GLU A 1 401 ? -95.207 60.182 77.897 1.00 81.06 401 GLU A O 1
ATOM 3183 N N . LEU A 1 402 ? -93.604 59.798 76.372 1.00 79.44 402 LEU A N 1
ATOM 3184 C CA . LEU A 1 402 ? -92.491 60.225 77.225 1.00 79.44 402 LEU A CA 1
ATOM 3185 C C . LEU A 1 402 ? -92.504 61.738 77.526 1.00 79.44 402 LEU A C 1
ATOM 3187 O O . LEU A 1 402 ? -92.175 62.141 78.644 1.00 79.44 402 LEU A O 1
ATOM 3191 N N . GLN A 1 403 ? -92.911 62.584 76.572 1.00 81.69 403 GLN A N 1
ATOM 3192 C CA . GLN A 1 403 ? -93.032 64.031 76.808 1.00 81.69 403 GLN A CA 1
ATOM 3193 C C . GLN A 1 403 ? -94.177 64.355 77.778 1.00 81.69 403 GLN A C 1
ATOM 3195 O O . GLN A 1 403 ? -93.984 65.125 78.724 1.00 81.69 403 GLN A O 1
ATOM 3200 N N . GLU A 1 404 ? -95.347 63.734 77.600 1.00 83.94 404 GLU A N 1
ATOM 3201 C CA . GLU A 1 404 ? -96.489 63.942 78.500 1.00 83.94 404 GLU A CA 1
ATOM 3202 C C . GLU A 1 404 ? -96.210 63.479 79.934 1.00 83.94 404 GLU A C 1
ATOM 3204 O O . GLU A 1 404 ? -96.566 64.162 80.899 1.00 83.94 404 GLU A O 1
ATOM 3209 N N . THR A 1 405 ? -95.577 62.314 80.093 1.00 79.06 405 THR A N 1
ATOM 3210 C CA . THR A 1 405 ? -95.258 61.767 81.419 1.00 79.06 405 THR A CA 1
ATOM 3211 C C . THR A 1 405 ? -94.183 62.586 82.133 1.00 79.06 405 THR A C 1
ATOM 3213 O O . THR A 1 405 ? -94.320 62.838 83.333 1.00 79.06 405 THR A O 1
ATOM 3216 N N . GLY A 1 406 ? -93.177 63.092 81.408 1.00 81.06 406 GLY A N 1
ATOM 3217 C CA . GLY A 1 406 ? -92.158 63.995 81.951 1.00 81.06 406 GLY A CA 1
ATOM 3218 C C . GLY A 1 406 ? -92.745 65.277 82.555 1.00 81.06 406 GLY A C 1
ATOM 3219 O O . GLY A 1 406 ? -92.396 65.640 83.681 1.00 81.06 406 GLY A O 1
ATOM 3220 N N . ALA A 1 407 ? -93.693 65.917 81.861 1.00 81.12 407 ALA A N 1
ATOM 3221 C CA . ALA A 1 407 ? -94.358 67.131 82.346 1.00 81.12 407 ALA A CA 1
ATOM 3222 C C . ALA A 1 407 ? -95.141 66.899 83.655 1.00 81.12 407 ALA A C 1
ATOM 3224 O O . ALA A 1 407 ? -95.055 67.704 84.585 1.00 81.12 407 ALA A O 1
ATOM 3225 N N . ARG A 1 408 ? -95.859 65.771 83.765 1.00 82.88 408 ARG A N 1
ATOM 3226 C CA . ARG A 1 408 ? -96.619 65.409 84.979 1.00 82.88 408 ARG A CA 1
ATOM 3227 C C . ARG A 1 408 ? -95.700 65.123 86.171 1.00 82.88 408 ARG A C 1
ATOM 3229 O O . ARG A 1 408 ? -96.017 65.506 87.294 1.00 82.88 408 ARG A O 1
ATOM 3236 N N . LEU A 1 409 ? -94.559 64.468 85.939 1.00 81.25 409 LEU A N 1
ATOM 3237 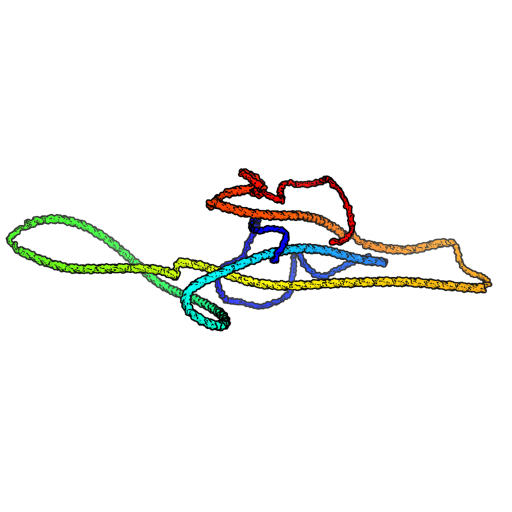C CA . LEU A 1 409 ? -93.616 64.085 86.996 1.00 81.25 409 LEU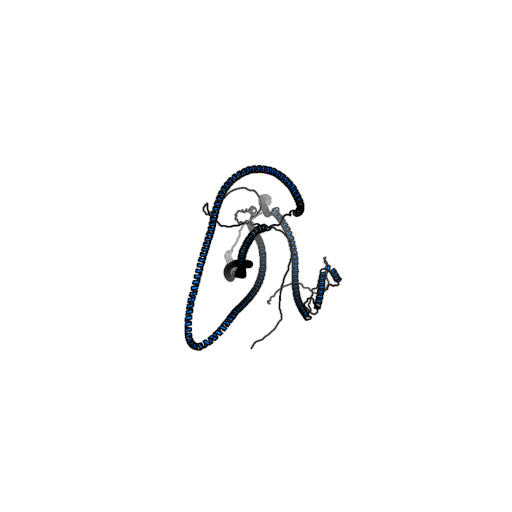 A CA 1
ATOM 3238 C C . LEU A 1 409 ? -92.954 65.315 87.639 1.00 81.25 409 LEU A C 1
ATOM 3240 O O . LEU A 1 409 ? -92.763 65.338 88.854 1.00 81.25 409 LEU A O 1
ATOM 3244 N N . GLN A 1 410 ? -92.671 66.361 86.856 1.00 81.56 410 GLN A N 1
ATOM 3245 C CA . GLN A 1 410 ? -92.116 67.606 87.390 1.00 81.56 410 GLN A CA 1
ATOM 3246 C C . GLN A 1 410 ? -93.093 68.296 88.360 1.00 81.56 410 GLN A C 1
ATOM 3248 O O . GLN A 1 410 ? -92.718 68.554 89.499 1.00 81.56 410 GLN A O 1
ATOM 3253 N N . ALA A 1 411 ? -94.365 68.460 87.978 1.00 80.44 411 ALA A N 1
ATOM 3254 C CA . ALA A 1 411 ? -95.382 69.086 88.832 1.00 80.44 411 ALA A CA 1
ATOM 3255 C C . ALA A 1 411 ? -95.612 68.352 90.175 1.00 80.44 411 ALA A C 1
ATOM 3257 O O . ALA A 1 411 ? -95.946 68.981 91.180 1.00 80.44 411 ALA A O 1
ATOM 3258 N N . PHE A 1 412 ? -95.407 67.029 90.225 1.00 81.75 412 PHE A N 1
ATOM 3259 C CA . PHE A 1 412 ? -95.459 66.270 91.481 1.00 81.75 412 PHE A CA 1
ATOM 3260 C C . PHE A 1 412 ? -94.244 66.500 92.394 1.00 81.75 412 PHE A C 1
ATOM 3262 O O . PHE A 1 412 ? -94.375 66.365 93.611 1.00 81.75 412 PHE A O 1
ATOM 3269 N N . ARG A 1 413 ? -93.066 66.851 91.857 1.00 81.50 413 ARG A N 1
ATOM 3270 C CA . ARG A 1 413 ? -91.881 67.157 92.682 1.00 81.50 413 ARG A CA 1
ATOM 3271 C C . ARG A 1 413 ? -92.088 68.440 93.476 1.00 81.50 413 ARG A C 1
ATOM 3273 O O . ARG A 1 413 ? -91.877 68.433 94.686 1.00 81.50 413 ARG A O 1
ATOM 3280 N N . ASP A 1 414 ? -92.585 69.480 92.814 1.00 82.31 414 ASP A N 1
ATOM 3281 C CA . ASP A 1 414 ? -92.806 70.805 93.401 1.00 82.31 414 ASP A CA 1
ATOM 3282 C C . ASP A 1 414 ? -93.774 70.734 94.607 1.00 82.31 414 ASP A C 1
ATOM 3284 O O . ASP A 1 414 ? -93.545 71.347 95.651 1.00 82.31 414 ASP A O 1
ATOM 3288 N N . GLN A 1 415 ? -94.812 69.890 94.516 1.00 83.50 415 GLN A N 1
ATOM 3289 C CA . GLN A 1 415 ? -95.747 69.612 95.618 1.00 83.50 415 GLN A CA 1
ATOM 3290 C C . GLN A 1 415 ? -95.085 68.901 96.813 1.00 83.50 415 GLN A C 1
ATOM 3292 O O . GLN A 1 415 ? -95.420 69.170 97.968 1.00 83.50 415 GLN A O 1
ATOM 3297 N N . VAL A 1 416 ? -94.132 67.998 96.561 1.00 81.50 416 VAL A N 1
ATOM 3298 C CA . VAL A 1 416 ? -93.423 67.252 97.615 1.00 81.50 416 VAL A CA 1
ATOM 3299 C C . VAL A 1 416 ? -92.425 68.139 98.370 1.00 81.50 416 VAL A C 1
ATOM 3301 O O . VAL A 1 416 ? -92.184 67.902 99.555 1.00 81.50 416 VAL A O 1
ATOM 3304 N N . GLU A 1 417 ? -91.854 69.167 97.740 1.00 80.62 417 GLU A N 1
ATOM 3305 C CA . GLU A 1 417 ? -90.947 70.099 98.431 1.00 80.62 417 GLU A CA 1
ATOM 3306 C C . GLU A 1 417 ? -91.690 71.031 99.398 1.00 80.62 417 GLU A C 1
ATOM 3308 O O . GLU A 1 417 ? -91.231 71.224 100.528 1.00 80.62 417 GLU A O 1
ATOM 3313 N N . LEU A 1 418 ? -92.888 71.497 99.025 1.00 79.88 418 LEU A N 1
ATOM 3314 C CA . LEU A 1 418 ? -93.788 72.229 99.924 1.00 79.88 418 LEU A CA 1
ATOM 3315 C C . LEU A 1 418 ? -94.097 71.419 101.196 1.00 79.88 418 LEU A C 1
ATOM 3317 O O . LEU A 1 418 ? -93.808 71.883 102.301 1.00 79.88 418 LEU A O 1
ATOM 3321 N N . LEU A 1 419 ? -94.565 70.174 101.050 1.00 78.62 419 LEU A N 1
ATOM 3322 C CA . LEU A 1 419 ? -94.910 69.302 102.186 1.00 78.62 419 LEU A CA 1
ATOM 3323 C C . LEU A 1 419 ? -93.710 68.980 103.100 1.00 78.62 419 LEU A C 1
ATOM 3325 O O . LEU A 1 419 ? -93.865 68.853 104.318 1.00 78.62 419 LEU A O 1
ATOM 3329 N N . LYS A 1 420 ? -92.491 68.879 102.549 1.00 79.50 420 LYS A N 1
ATOM 3330 C CA . LYS A 1 420 ? -91.263 68.722 103.354 1.00 79.50 420 LYS A CA 1
ATOM 3331 C C . LYS A 1 420 ? -90.990 69.945 104.233 1.00 79.50 420 LYS A C 1
ATOM 3333 O O . LYS A 1 420 ? -90.551 69.778 105.373 1.00 79.50 420 LYS A O 1
ATOM 3338 N N . SER A 1 421 ? -91.241 71.154 103.722 1.00 77.69 421 SER A N 1
ATOM 3339 C CA . SER A 1 421 ? -91.006 72.393 104.474 1.00 77.69 421 SER A CA 1
ATOM 3340 C C . SER A 1 421 ? -91.920 72.483 105.706 1.00 77.69 421 SER A C 1
ATOM 3342 O O . SER A 1 421 ? -91.429 72.700 106.817 1.00 77.69 421 SER A O 1
ATOM 3344 N N . GLU A 1 422 ? -93.212 72.179 105.549 1.00 79.50 422 GLU A N 1
ATOM 3345 C CA . GLU A 1 422 ? -94.204 72.162 106.633 1.00 79.50 422 GLU A CA 1
ATOM 3346 C C . GLU A 1 422 ? -93.846 71.134 107.718 1.00 79.50 422 GLU A C 1
ATOM 3348 O O . GLU A 1 422 ? -93.808 71.457 108.911 1.00 79.50 422 GLU A O 1
ATOM 3353 N N . LEU A 1 423 ? -93.492 69.910 107.305 1.00 79.06 423 LEU A N 1
ATOM 3354 C CA . LEU A 1 423 ? -93.104 68.833 108.218 1.00 79.06 423 LEU A CA 1
ATOM 3355 C C . LEU A 1 423 ? -91.869 69.200 109.058 1.00 79.06 423 LEU A C 1
ATOM 3357 O O . LEU A 1 423 ? -91.819 68.888 110.250 1.00 79.06 423 LEU A O 1
ATOM 3361 N N . SER A 1 424 ? -90.891 69.897 108.467 1.00 78.94 424 SER A N 1
ATOM 3362 C CA . SER A 1 424 ? -89.681 70.328 109.184 1.00 78.94 424 SER A CA 1
ATOM 3363 C C . SER A 1 424 ? -89.991 71.285 110.347 1.00 78.94 424 SER A C 1
ATOM 3365 O O . SER A 1 424 ? -89.412 71.154 111.428 1.00 78.94 424 SER A O 1
ATOM 3367 N N . SER A 1 425 ? -90.969 72.181 110.166 1.00 78.50 425 SER A N 1
ATOM 3368 C CA . SER A 1 425 ? -91.417 73.131 111.191 1.00 78.50 425 SER A CA 1
ATOM 3369 C C . SER A 1 425 ? -92.131 72.426 112.352 1.00 78.50 425 SER A C 1
ATOM 3371 O O . SER A 1 425 ? -91.820 72.658 113.524 1.00 78.50 425 SER A O 1
ATOM 3373 N N . ALA A 1 426 ? -93.018 71.474 112.038 1.00 76.38 426 ALA A N 1
ATOM 3374 C CA . ALA A 1 426 ? -93.734 70.682 113.040 1.00 76.38 426 ALA A CA 1
ATOM 3375 C C . ALA A 1 426 ? -92.789 69.849 113.934 1.00 76.38 426 ALA A C 1
ATOM 3377 O O . ALA A 1 426 ? -92.989 69.760 115.150 1.00 76.38 426 ALA A O 1
ATOM 3378 N N . VAL A 1 427 ? -91.724 69.276 113.358 1.00 76.88 427 VAL A N 1
ATOM 3379 C CA . VAL A 1 427 ? -90.716 68.496 114.103 1.00 76.88 427 VAL A CA 1
ATOM 3380 C C . VAL A 1 427 ? -89.923 69.368 115.086 1.00 76.88 427 VAL A C 1
ATOM 3382 O O . VAL A 1 427 ? -89.644 68.924 116.204 1.00 76.88 427 VAL A O 1
ATOM 3385 N N . ALA A 1 428 ? -89.601 70.614 114.723 1.00 78.56 428 ALA A N 1
ATOM 3386 C CA . ALA A 1 428 ? -88.893 71.538 115.611 1.00 78.56 428 ALA A CA 1
ATOM 3387 C C . ALA A 1 428 ? -89.710 71.859 116.880 1.00 78.56 428 ALA A C 1
ATOM 3389 O O . ALA A 1 428 ? -89.195 71.742 117.998 1.00 78.56 428 ALA A O 1
ATOM 3390 N N . ALA A 1 429 ? -91.002 72.168 116.723 1.00 76.38 429 ALA A N 1
ATOM 3391 C CA . ALA A 1 429 ? -91.905 72.458 117.840 1.00 76.38 429 ALA A CA 1
ATOM 3392 C C . ALA A 1 429 ? -92.079 71.256 118.795 1.00 76.38 429 ALA A C 1
ATOM 3394 O O . ALA A 1 429 ? -92.071 71.419 120.020 1.00 76.38 429 ALA A O 1
ATOM 3395 N N . LEU A 1 430 ? -92.175 70.035 118.253 1.00 80.06 430 LEU A N 1
ATOM 3396 C CA . LEU A 1 430 ? -92.319 68.807 119.046 1.00 80.06 430 LEU A CA 1
ATOM 3397 C C . LEU A 1 430 ? -91.115 68.565 119.975 1.00 80.06 430 LEU A C 1
ATOM 3399 O O . LEU A 1 430 ? -91.280 68.176 121.134 1.00 80.06 430 LEU A O 1
ATOM 3403 N N . ASN A 1 431 ? -89.898 68.810 119.484 1.00 79.88 431 ASN A N 1
ATOM 3404 C CA . ASN A 1 431 ? -88.676 68.592 120.259 1.00 79.88 431 ASN A CA 1
ATOM 3405 C C . ASN A 1 431 ? -88.510 69.619 121.394 1.00 79.88 431 ASN A C 1
ATOM 3407 O O . ASN A 1 431 ? -88.052 69.258 122.480 1.00 79.88 431 ASN A O 1
ATOM 3411 N N . GLN A 1 432 ? -88.966 70.862 121.200 1.00 78.81 432 GLN A N 1
ATOM 3412 C CA . GLN A 1 432 ? -88.988 71.875 122.263 1.00 78.81 432 GLN A CA 1
ATOM 3413 C C . GLN A 1 432 ? -89.943 71.487 123.411 1.00 78.81 432 GLN A C 1
ATOM 3415 O O . GLN A 1 432 ? -89.597 71.640 124.583 1.00 78.81 432 GLN A O 1
ATOM 3420 N N . GLN A 1 433 ? -91.112 70.915 123.094 1.00 78.75 433 GLN A N 1
ATOM 3421 C CA . GLN A 1 433 ? -92.039 70.359 124.092 1.00 78.75 433 GLN A CA 1
ATOM 3422 C C . GLN A 1 433 ? -91.418 69.204 124.895 1.00 78.75 433 GLN A C 1
ATOM 3424 O O . GLN A 1 433 ? -91.510 69.189 126.121 1.00 78.75 433 GLN A O 1
ATOM 3429 N N . ARG A 1 434 ? -90.723 68.270 124.231 1.00 79.31 434 ARG A N 1
ATOM 3430 C CA . ARG A 1 434 ? -90.072 67.123 124.898 1.00 79.31 434 ARG A CA 1
ATOM 3431 C C . ARG A 1 434 ? -89.047 67.553 125.955 1.00 79.31 434 ARG A C 1
ATOM 3433 O O . ARG A 1 434 ? -89.077 67.031 127.067 1.00 79.31 434 ARG A O 1
ATOM 3440 N N . SER A 1 435 ? -88.213 68.550 125.648 1.00 75.88 435 SER A N 1
ATOM 3441 C CA . SER A 1 435 ? -87.248 69.123 126.605 1.00 75.88 435 SER A CA 1
ATOM 3442 C C . SER A 1 435 ? -87.930 69.690 127.865 1.00 75.88 435 SER A C 1
ATOM 3444 O O . SER A 1 435 ? -87.503 69.438 128.992 1.00 75.88 435 SER A O 1
ATOM 3446 N N . ASN A 1 436 ? -89.062 70.383 127.697 1.00 78.31 436 ASN A N 1
ATOM 3447 C CA . ASN A 1 436 ? -89.819 70.984 128.802 1.00 78.31 436 ASN A CA 1
ATOM 3448 C C . ASN A 1 436 ? -90.508 69.976 129.741 1.00 78.31 436 ASN A C 1
ATOM 3450 O O . ASN A 1 436 ? -90.922 70.373 130.836 1.00 78.31 436 ASN A O 1
ATOM 3454 N N . ASN A 1 437 ? -90.650 68.710 129.339 1.00 75.50 437 ASN A N 1
ATOM 3455 C CA . ASN A 1 437 ? -91.210 67.661 130.194 1.00 75.50 437 ASN A CA 1
ATOM 3456 C C . ASN A 1 437 ? -90.123 66.931 130.993 1.00 75.50 437 ASN A C 1
ATOM 3458 O O . ASN A 1 437 ? -90.303 66.774 132.196 1.00 75.50 437 ASN A O 1
ATOM 3462 N N . SER A 1 438 ? -88.958 66.637 130.396 1.00 79.88 438 SER A N 1
ATOM 3463 C CA . SER A 1 438 ? -87.803 66.077 131.131 1.00 79.88 438 SER A CA 1
ATOM 3464 C C . SER A 1 438 ? -87.475 66.912 132.379 1.00 79.88 438 SER A C 1
ATOM 3466 O O . SER A 1 438 ? -87.469 66.406 133.496 1.00 79.88 438 SER A O 1
ATOM 3468 N N . ASN A 1 439 ? -87.380 68.238 132.204 1.00 76.00 439 ASN A N 1
ATOM 3469 C CA . ASN A 1 439 ? -87.110 69.204 133.277 1.00 76.00 439 ASN A CA 1
ATOM 3470 C C . ASN A 1 439 ? -88.201 69.284 134.379 1.00 76.00 439 ASN A C 1
ATOM 3472 O O . ASN A 1 439 ? -88.020 69.997 135.374 1.00 76.00 439 ASN A O 1
ATOM 3476 N N . ARG A 1 440 ? -89.358 68.628 134.200 1.00 75.81 440 ARG A N 1
ATOM 3477 C CA . ARG A 1 440 ? -90.411 68.480 135.223 1.00 75.81 440 ARG A CA 1
ATOM 3478 C C . ARG A 1 440 ? -90.302 67.154 135.965 1.00 75.81 440 ARG A C 1
ATOM 3480 O O . ARG A 1 440 ? -90.479 67.151 137.183 1.00 75.81 440 ARG A O 1
ATOM 3487 N N . ASP A 1 441 ? -89.997 66.070 135.260 1.00 72.94 441 ASP A N 1
ATOM 3488 C CA . ASP A 1 441 ? -89.888 64.737 135.853 1.00 72.94 441 ASP A CA 1
ATOM 3489 C C . ASP A 1 441 ? -88.719 64.670 136.852 1.00 72.94 441 ASP A C 1
ATOM 3491 O O . ASP A 1 441 ? -88.917 64.229 137.986 1.00 72.94 441 ASP A O 1
ATOM 3495 N N . ASP A 1 442 ? -87.569 65.274 136.524 1.00 73.88 442 ASP A N 1
ATOM 3496 C CA . ASP A 1 442 ? -86.410 65.400 137.431 1.00 73.88 442 ASP A CA 1
ATOM 3497 C C . ASP A 1 442 ? -86.773 66.056 138.784 1.00 73.88 442 ASP A C 1
ATOM 3499 O O . ASP A 1 442 ? -86.242 65.707 139.842 1.00 73.88 442 ASP A O 1
ATOM 3503 N N . ARG A 1 443 ? -87.725 67.003 138.781 1.00 73.00 443 ARG A N 1
ATOM 3504 C CA . ARG A 1 443 ? -88.203 67.687 139.999 1.00 73.00 443 ARG A CA 1
ATOM 3505 C C . ARG A 1 443 ? -89.164 66.827 140.819 1.00 73.00 443 ARG A C 1
ATOM 3507 O O . ARG A 1 443 ? -89.191 66.948 142.044 1.00 73.00 443 ARG A O 1
ATOM 3514 N N . LEU A 1 444 ? -89.945 65.964 140.166 1.00 71.69 444 LEU A N 1
ATOM 3515 C CA . LEU A 1 444 ? -90.819 65.003 140.843 1.00 71.69 444 LEU A CA 1
ATOM 3516 C C . LEU A 1 444 ? -90.014 63.896 141.530 1.00 71.69 444 LEU A C 1
ATOM 3518 O O . LEU A 1 444 ? -90.438 63.402 142.572 1.00 71.69 444 LEU A O 1
ATOM 3522 N N . GLU A 1 445 ? -88.862 63.513 140.984 1.00 74.94 445 GLU A N 1
ATOM 3523 C CA . GLU A 1 445 ? -87.962 62.519 141.581 1.00 74.94 445 GLU A CA 1
ATOM 3524 C C . GLU A 1 445 ? -87.362 63.028 142.905 1.00 74.94 445 GLU A C 1
ATOM 3526 O O . GLU A 1 445 ? -87.417 62.322 143.914 1.00 74.94 445 GLU A O 1
ATOM 3531 N N . ALA A 1 446 ? -86.892 64.281 142.942 1.00 72.62 446 ALA A N 1
ATOM 3532 C CA . ALA A 1 446 ? -86.354 64.909 144.154 1.00 72.62 446 ALA A CA 1
ATOM 3533 C C . ALA A 1 446 ? -87.375 64.937 145.314 1.00 72.62 446 ALA A C 1
ATOM 3535 O O . ALA A 1 446 ? -87.065 64.506 146.426 1.00 72.62 446 ALA A O 1
ATOM 3536 N N . MET A 1 447 ? -88.623 65.348 145.051 1.00 67.88 447 MET A N 1
ATOM 3537 C CA . MET A 1 447 ? -89.684 65.379 146.075 1.00 67.88 447 MET A CA 1
ATOM 3538 C C . MET A 1 447 ? -90.069 63.993 146.622 1.00 67.88 447 MET A C 1
ATOM 3540 O O . MET A 1 447 ? -90.504 63.891 147.771 1.00 67.88 447 MET A O 1
ATOM 3544 N N . LYS A 1 448 ? -89.907 62.909 145.846 1.00 72.75 448 LYS A N 1
ATOM 3545 C CA . LYS A 1 448 ? -90.163 61.542 146.346 1.00 72.75 448 LYS A CA 1
ATOM 3546 C C . LYS A 1 448 ? -89.168 61.160 147.448 1.00 72.75 448 LYS A C 1
ATOM 3548 O O . LYS A 1 448 ? -89.573 60.548 148.434 1.00 72.75 448 LYS A O 1
ATOM 3553 N N . GLN A 1 449 ? -87.897 61.544 147.303 1.00 72.62 449 GLN A N 1
ATOM 3554 C CA . GLN A 1 449 ? -86.823 61.165 148.230 1.00 72.62 449 GLN A CA 1
ATOM 3555 C C . GLN A 1 449 ? -87.000 61.814 149.616 1.00 72.62 449 GLN A C 1
ATOM 3557 O O . GLN A 1 449 ? -86.825 61.148 150.638 1.00 72.62 449 GLN A O 1
ATOM 3562 N N . GLU A 1 450 ? -87.448 63.073 149.678 1.00 70.69 450 GLU A N 1
ATOM 3563 C CA . GLU A 1 450 ? -87.763 63.751 150.948 1.00 70.69 450 GLU A CA 1
ATOM 3564 C C . GLU A 1 450 ? -88.933 63.082 151.701 1.00 70.69 450 GLU A C 1
ATOM 3566 O O . GLU A 1 450 ? -88.916 62.958 152.933 1.00 70.69 450 GLU A O 1
ATOM 3571 N N . LEU A 1 451 ? -89.940 62.591 150.965 1.00 67.06 451 LEU A N 1
ATOM 3572 C CA . LEU A 1 451 ? -91.139 61.966 151.532 1.00 67.06 451 LEU A CA 1
ATOM 3573 C C . LEU A 1 451 ? -90.831 60.657 152.285 1.00 67.06 451 LEU A C 1
ATOM 3575 O O . LEU A 1 451 ? -91.487 60.338 153.284 1.00 67.06 451 LEU A O 1
ATOM 3579 N N . GLU A 1 452 ? -89.842 59.884 151.833 1.00 69.94 452 GLU A N 1
ATOM 3580 C CA . GLU A 1 452 ? -89.476 58.611 152.469 1.00 69.94 452 GLU A CA 1
ATOM 3581 C C . GLU A 1 452 ? -88.783 58.820 153.825 1.00 69.94 452 GLU A C 1
ATOM 3583 O O . GLU A 1 452 ? -89.108 58.139 154.805 1.00 69.94 452 GLU A O 1
ATOM 3588 N N . VAL A 1 453 ? -87.921 59.838 153.928 1.00 70.69 453 VAL A N 1
ATOM 3589 C CA . VAL A 1 453 ? -87.258 60.229 155.186 1.00 70.69 453 VAL A CA 1
ATOM 3590 C C . VAL A 1 453 ? -88.285 60.659 156.243 1.00 70.69 453 VAL A C 1
ATOM 3592 O O . VAL A 1 453 ? -88.161 60.304 157.421 1.00 70.69 453 VAL A O 1
ATOM 3595 N N . ALA A 1 454 ? -89.352 61.355 155.836 1.00 62.62 454 ALA A N 1
ATOM 3596 C CA . ALA A 1 454 ? -90.459 61.708 156.727 1.00 62.62 454 ALA A CA 1
ATOM 3597 C C . ALA A 1 454 ? -91.238 60.469 157.221 1.00 62.62 454 ALA A C 1
ATOM 3599 O O . ALA A 1 454 ? -91.550 60.356 158.413 1.00 62.62 454 ALA A O 1
ATOM 3600 N N . ARG A 1 455 ? -91.504 59.495 156.337 1.00 65.38 455 ARG A N 1
ATOM 3601 C CA . ARG A 1 455 ? -92.221 58.247 156.672 1.00 65.38 455 ARG A CA 1
ATOM 3602 C C . ARG A 1 455 ? -91.474 57.380 157.689 1.00 65.38 455 ARG A C 1
ATOM 3604 O O . ARG A 1 455 ? -92.121 56.763 158.540 1.00 65.38 455 ARG A O 1
ATOM 3611 N N . ALA A 1 456 ? -90.140 57.367 157.656 1.00 62.12 456 ALA A N 1
ATOM 3612 C CA . ALA A 1 456 ? -89.324 56.652 158.640 1.00 62.12 456 ALA A CA 1
ATOM 3613 C C . ALA A 1 456 ? -89.574 57.149 160.080 1.00 62.12 456 ALA A C 1
ATOM 3615 O O . ALA A 1 456 ? -89.733 56.340 160.997 1.00 62.12 456 ALA A O 1
ATOM 3616 N N . ARG A 1 457 ? -89.695 58.471 160.278 1.00 60.19 457 ARG A N 1
ATOM 3617 C CA . ARG A 1 457 ? -89.940 59.079 161.600 1.00 60.19 457 ARG A CA 1
ATOM 3618 C C . ARG A 1 457 ? -91.333 58.745 162.154 1.00 60.19 457 ARG A C 1
ATOM 3620 O O . ARG A 1 457 ? -91.466 58.460 163.342 1.00 60.19 457 ARG A O 1
ATOM 3627 N N . PHE A 1 458 ? -92.358 58.698 161.299 1.00 58.00 458 PHE A N 1
ATOM 3628 C CA . PHE A 1 458 ? -93.751 58.462 161.717 1.00 58.00 458 PHE A CA 1
ATOM 3629 C C . PHE A 1 458 ? -94.023 57.028 162.222 1.00 58.00 458 PHE A C 1
ATOM 3631 O O . PHE A 1 458 ? -94.900 56.812 163.060 1.00 58.00 458 PHE A O 1
ATOM 3638 N N . LYS A 1 459 ? -93.253 56.024 161.772 1.00 62.09 459 LYS A N 1
ATOM 3639 C CA . LYS A 1 459 ? -93.375 54.640 162.282 1.00 62.09 459 LYS A CA 1
ATOM 3640 C C . LYS A 1 459 ? -92.878 54.470 163.725 1.00 62.09 459 LYS A C 1
ATOM 3642 O O . LYS A 1 459 ? -93.322 53.540 164.397 1.00 62.09 459 LYS A O 1
ATOM 3647 N N . GLY A 1 460 ? -91.987 55.344 164.201 1.00 59.34 460 GLY A N 1
ATOM 3648 C CA . GLY A 1 460 ? -91.478 55.306 165.576 1.00 59.34 460 GLY A CA 1
ATOM 3649 C C . GLY A 1 460 ? -92.516 55.758 166.605 1.00 59.34 460 GLY A C 1
ATOM 3650 O O . GLY A 1 460 ? -92.731 55.079 167.606 1.00 59.34 460 GLY A O 1
ATOM 3651 N N . THR A 1 461 ? -93.212 56.865 166.332 1.00 52.62 461 THR A N 1
ATOM 3652 C CA . THR A 1 461 ? -94.170 57.472 167.272 1.00 52.62 461 THR A CA 1
ATOM 3653 C C . THR A 1 461 ? -95.439 56.642 167.462 1.00 52.62 461 THR A C 1
ATOM 3655 O O . THR A 1 461 ? -95.922 56.534 168.587 1.00 52.62 461 THR A O 1
ATOM 3658 N N . ARG A 1 462 ? -95.956 55.977 166.416 1.00 54.16 462 ARG A N 1
ATOM 3659 C CA . ARG A 1 462 ? -97.165 55.135 166.544 1.00 54.16 462 ARG A CA 1
ATOM 3660 C C . ARG A 1 462 ? -96.988 53.982 167.545 1.00 54.16 462 ARG A C 1
ATOM 3662 O O . ARG A 1 462 ? -97.865 53.761 168.376 1.00 54.16 462 ARG A O 1
ATOM 3669 N N . LYS A 1 463 ? -95.829 53.308 167.536 1.00 57.66 463 LYS A N 1
ATOM 3670 C CA . LYS A 1 463 ? -95.514 52.206 168.471 1.00 57.66 463 LYS A CA 1
ATOM 3671 C C . LYS A 1 463 ? -95.385 52.639 169.941 1.00 57.66 463 LYS A C 1
ATOM 3673 O O . LYS A 1 463 ? -95.302 51.773 170.810 1.00 57.66 463 LYS A O 1
ATOM 3678 N N . ALA A 1 464 ? -95.365 53.943 170.225 1.00 48.00 464 ALA A N 1
ATOM 3679 C CA . ALA A 1 464 ? -95.356 54.480 171.583 1.00 48.00 464 ALA A CA 1
ATOM 3680 C C . ALA A 1 464 ? -96.765 54.752 172.149 1.00 48.00 464 ALA A C 1
ATOM 3682 O O . ALA A 1 464 ? -96.889 54.892 173.362 1.00 48.00 464 ALA A O 1
ATOM 3683 N N . LEU A 1 465 ? -97.816 54.814 171.315 1.00 43.56 465 LEU A N 1
ATOM 3684 C CA . LEU A 1 465 ? -99.172 55.177 171.762 1.00 43.56 465 LEU A CA 1
ATOM 3685 C C . LEU A 1 465 ? -100.098 53.971 171.993 1.00 43.56 465 LEU A C 1
ATOM 3687 O O . LEU A 1 465 ? -100.880 53.976 172.939 1.00 43.56 465 LEU A O 1
ATOM 3691 N N . GLU A 1 466 ? -99.964 52.908 171.191 1.00 48.62 466 GLU A N 1
ATOM 3692 C CA . GLU A 1 466 ? -100.761 51.662 171.289 1.00 48.62 466 GLU A CA 1
ATOM 3693 C C . GLU A 1 466 ? -100.471 50.836 172.570 1.00 48.62 466 GLU A C 1
ATOM 3695 O O . GLU A 1 466 ? -100.999 49.745 172.743 1.00 48.62 466 GLU A O 1
ATOM 3700 N N . ARG A 1 467 ? -99.633 51.348 173.486 1.00 49.59 467 ARG A N 1
ATOM 3701 C CA . ARG A 1 467 ? -99.366 50.777 174.821 1.00 49.59 467 ARG A CA 1
ATOM 3702 C C . ARG A 1 467 ? -100.055 51.527 175.972 1.00 49.59 467 ARG A C 1
ATOM 3704 O O . ARG A 1 467 ? -99.858 51.152 177.122 1.00 49.59 467 ARG A O 1
ATOM 3711 N N . CYS A 1 468 ? -100.809 52.592 175.686 1.00 35.31 468 CYS A N 1
ATOM 3712 C CA . CYS A 1 468 ? -101.316 53.523 176.708 1.00 35.31 468 CYS A CA 1
ATOM 3713 C C . CYS A 1 468 ? -102.849 53.545 176.861 1.00 35.31 468 CYS A C 1
ATOM 3715 O O . CYS A 1 468 ? -103.357 54.301 177.685 1.00 35.31 468 CYS A O 1
ATOM 3717 N N . ARG A 1 469 ? -103.567 52.740 176.070 1.00 32.75 469 ARG A N 1
ATOM 3718 C CA . ARG A 1 469 ? -105.006 52.428 176.136 1.00 32.75 469 ARG A CA 1
ATOM 3719 C C . ARG A 1 469 ? -105.208 51.131 175.328 1.00 32.75 469 ARG A C 1
ATOM 3721 O O . ARG A 1 469 ? -104.601 51.017 174.269 1.00 32.75 469 ARG A O 1
ATOM 3728 N N . ASP A 1 470 ? -105.945 50.120 175.781 1.00 34.94 470 ASP A N 1
ATOM 3729 C CA . ASP A 1 470 ? -106.945 50.124 176.856 1.00 34.94 470 ASP A CA 1
ATOM 3730 C C . ASP A 1 470 ? -106.676 49.128 177.999 1.00 34.94 470 ASP A C 1
ATOM 3732 O O . ASP A 1 470 ? -106.014 48.101 177.851 1.00 34.94 470 ASP A O 1
ATOM 3736 N N . THR A 1 471 ? -107.252 49.456 179.153 1.00 39.41 471 THR A N 1
ATOM 3737 C CA . THR A 1 471 ? -107.533 48.561 180.283 1.00 39.41 471 THR A CA 1
ATOM 3738 C C . THR A 1 471 ? -109.052 48.526 180.506 1.00 39.41 471 THR A C 1
ATOM 3740 O O . THR A 1 471 ? -109.770 49.332 179.921 1.00 39.41 471 THR A O 1
ATOM 3743 N N . THR A 1 472 ? -109.528 47.663 181.415 1.00 33.28 472 THR A N 1
ATOM 3744 C CA . THR A 1 472 ? -110.939 47.500 181.853 1.00 33.28 472 THR A CA 1
ATOM 3745 C C . THR A 1 472 ? -111.871 46.760 180.864 1.00 33.28 472 THR A C 1
ATOM 3747 O O . THR A 1 472 ? -111.760 46.949 179.661 1.00 33.28 472 THR A O 1
ATOM 3750 N N . LEU A 1 473 ? -112.791 45.884 181.305 1.00 36.22 473 LEU A N 1
ATOM 3751 C CA . LEU A 1 473 ? -113.102 45.451 182.683 1.00 36.22 473 LEU A CA 1
ATOM 3752 C C . LEU A 1 473 ? -113.626 43.999 182.766 1.00 36.22 473 LEU A C 1
ATOM 3754 O O . LEU A 1 473 ? -114.402 43.563 181.926 1.00 36.22 473 LEU A O 1
ATOM 3758 N N . ASP A 1 474 ? -113.229 43.362 183.870 1.00 35.62 474 ASP A N 1
ATOM 3759 C CA . ASP A 1 474 ? -113.778 42.192 184.576 1.00 35.62 474 ASP A CA 1
ATOM 3760 C C . ASP A 1 474 ? -113.840 40.795 183.931 1.00 35.62 474 ASP A C 1
ATOM 3762 O O . ASP A 1 474 ? -113.759 40.604 182.719 1.00 35.62 474 ASP A O 1
ATOM 3766 N N . ALA A 1 475 ? -113.906 39.793 184.812 1.00 53.06 475 ALA A N 1
ATOM 3767 C CA . ALA A 1 475 ? -113.604 38.398 184.518 1.00 53.06 475 ALA A CA 1
ATOM 3768 C C . ALA A 1 475 ? -114.756 37.439 184.866 1.00 53.06 475 ALA A C 1
ATOM 3770 O O . ALA A 1 475 ? -114.701 36.726 185.866 1.00 53.06 475 ALA A O 1
ATOM 3771 N N . GLU A 1 476 ? -115.734 37.313 183.966 1.00 41.75 476 GLU A N 1
ATOM 3772 C CA . GLU A 1 476 ? -116.556 36.099 183.899 1.00 41.75 476 GLU A CA 1
ATOM 3773 C C . GLU A 1 476 ? -116.751 35.633 182.443 1.00 41.75 476 GLU A C 1
ATOM 3775 O O . GLU A 1 476 ? -117.360 36.312 181.624 1.00 41.75 476 GLU A O 1
ATOM 3780 N N . ALA A 1 477 ? -116.196 34.452 182.135 1.00 43.19 477 ALA A N 1
ATOM 3781 C CA . ALA A 1 477 ? -116.369 33.677 180.900 1.00 43.19 477 ALA A CA 1
ATOM 3782 C C . ALA A 1 477 ? -116.148 34.426 179.552 1.00 43.19 477 ALA A C 1
ATOM 3784 O O . ALA A 1 477 ? -117.093 34.803 178.869 1.00 43.19 477 ALA A O 1
ATOM 3785 N N . LEU A 1 478 ? -114.944 34.503 178.968 1.00 48.94 478 LEU A N 1
ATOM 3786 C CA . LEU A 1 478 ? -113.754 33.641 179.123 1.00 48.94 478 LEU A CA 1
ATOM 3787 C C . LEU A 1 478 ? -114.037 32.119 179.028 1.00 48.94 478 LEU A C 1
ATOM 3789 O O . LEU A 1 478 ? -113.232 31.302 179.457 1.00 48.94 478 LEU A O 1
ATOM 3793 N N . ALA A 1 479 ? -115.190 31.739 178.461 1.00 51.81 479 ALA A N 1
ATOM 3794 C CA . ALA A 1 479 ? -115.559 30.343 178.200 1.00 51.81 479 ALA A CA 1
ATOM 3795 C C . ALA A 1 479 ? -116.179 30.161 176.803 1.00 51.81 479 ALA A C 1
ATOM 3797 O O . ALA A 1 479 ? -115.652 29.406 175.996 1.00 51.81 479 ALA A O 1
ATOM 3798 N N . LYS A 1 480 ? -117.238 30.912 176.463 1.00 46.94 480 LYS A N 1
ATOM 3799 C CA . LYS A 1 480 ? -117.962 30.720 175.187 1.00 46.94 480 LYS A CA 1
ATOM 3800 C C . LYS A 1 480 ? -117.244 31.240 173.943 1.00 46.94 480 LYS A C 1
ATOM 3802 O O . LYS A 1 480 ? -117.450 30.716 172.855 1.00 46.94 480 LYS A O 1
ATOM 3807 N N . GLN A 1 481 ? -116.381 32.246 174.074 1.00 51.22 481 GLN A N 1
ATOM 3808 C CA . GLN A 1 481 ? -115.629 32.746 172.918 1.00 51.22 481 GLN A CA 1
ATOM 3809 C C . GLN A 1 481 ? -114.523 31.762 172.488 1.00 51.22 481 GLN A C 1
ATOM 3811 O O . GLN A 1 481 ? -114.258 31.626 171.299 1.00 51.22 481 GLN A O 1
ATOM 3816 N N . ALA A 1 482 ? -113.997 30.962 173.427 1.00 52.91 482 ALA A N 1
ATOM 3817 C CA . ALA A 1 482 ? -113.103 29.848 173.115 1.00 52.91 482 ALA A CA 1
ATOM 3818 C C . ALA A 1 482 ? -113.799 28.727 172.313 1.00 52.91 482 ALA A C 1
ATOM 3820 O O . ALA A 1 482 ? -113.158 28.095 171.478 1.00 52.91 482 ALA A O 1
ATOM 3821 N N . GLU A 1 483 ? -115.108 28.508 172.507 1.00 52.88 483 GLU A N 1
ATOM 3822 C CA . GLU A 1 483 ? -115.897 27.569 171.690 1.00 52.88 483 GLU A CA 1
ATOM 3823 C C . GLU A 1 483 ? -116.069 28.081 170.246 1.00 52.88 483 GLU A C 1
ATOM 3825 O O . GLU A 1 483 ? -115.986 27.302 169.295 1.00 52.88 483 GLU A O 1
ATOM 3830 N N . ALA A 1 484 ? -116.251 29.395 170.065 1.00 57.34 484 ALA A N 1
ATOM 3831 C CA . ALA A 1 484 ? -116.366 30.020 168.745 1.00 57.34 484 ALA A CA 1
ATOM 3832 C C . ALA A 1 484 ? -115.040 29.995 167.959 1.00 57.34 484 ALA A C 1
ATOM 3834 O O . ALA A 1 484 ? -115.025 29.619 166.784 1.00 57.34 484 ALA A O 1
ATOM 3835 N N . ASP A 1 485 ? -113.923 30.335 168.607 1.00 54.28 485 ASP A N 1
ATOM 3836 C CA . ASP A 1 485 ? -112.608 30.372 167.956 1.00 54.28 485 ASP A CA 1
ATOM 3837 C C . ASP A 1 485 ? -112.071 28.959 167.644 1.00 54.28 485 ASP A C 1
ATOM 3839 O O . ASP A 1 485 ? -111.435 28.754 166.604 1.00 54.28 485 ASP A O 1
ATOM 3843 N N . LEU A 1 486 ? -112.400 27.947 168.464 1.00 56.38 486 LEU A N 1
ATOM 3844 C CA . LEU A 1 486 ? -112.150 26.537 168.126 1.00 56.38 486 LEU A CA 1
ATOM 3845 C C . LEU A 1 486 ? -112.938 26.095 166.885 1.00 56.38 486 LEU A C 1
ATOM 3847 O O . LEU A 1 486 ? -112.367 25.455 166.001 1.00 56.38 486 LEU A O 1
ATOM 3851 N N . ALA A 1 487 ? -114.214 26.476 166.770 1.00 58.34 487 ALA A N 1
ATOM 3852 C CA . ALA A 1 487 ? -115.030 26.152 165.599 1.00 58.34 487 ALA A CA 1
ATOM 3853 C C . ALA A 1 487 ? -114.512 26.819 164.307 1.00 58.34 487 ALA A C 1
ATOM 3855 O O . ALA A 1 487 ? -114.632 26.238 163.224 1.00 58.34 487 ALA A O 1
ATOM 3856 N N . ALA A 1 488 ? -113.897 28.002 164.396 1.00 60.38 488 ALA A N 1
ATOM 3857 C CA . ALA A 1 488 ? -113.216 28.628 163.263 1.00 60.38 488 ALA A CA 1
ATOM 3858 C C . ALA A 1 488 ? -111.948 27.848 162.861 1.00 60.38 488 ALA A C 1
ATOM 3860 O O . ALA A 1 488 ? -111.791 27.476 161.694 1.00 60.38 488 ALA A O 1
ATOM 3861 N N . MET A 1 489 ? -111.077 27.533 163.826 1.00 60.72 489 MET A N 1
ATOM 3862 C CA . MET A 1 489 ? -109.811 26.830 163.575 1.00 60.72 489 MET A CA 1
ATOM 3863 C C . MET A 1 489 ? -110.008 25.391 163.072 1.00 60.72 489 MET A C 1
ATOM 3865 O O . MET A 1 489 ? -109.300 24.959 162.160 1.00 60.72 489 MET A O 1
ATOM 3869 N N . GLU A 1 490 ? -111.000 24.657 163.588 1.00 59.19 490 GLU A N 1
ATOM 3870 C CA . GLU A 1 490 ? -111.316 23.304 163.112 1.00 59.19 490 GLU A CA 1
ATOM 3871 C C . GLU A 1 490 ? -111.674 23.258 161.620 1.00 59.19 490 GLU A C 1
ATOM 3873 O O . GLU A 1 490 ? -111.349 22.284 160.938 1.00 59.19 490 GLU A O 1
ATOM 3878 N N . ASN A 1 491 ? -112.361 24.279 161.103 1.00 61.84 491 ASN A N 1
ATOM 3879 C CA . ASN A 1 491 ? -112.765 24.314 159.698 1.00 61.84 491 ASN A CA 1
ATOM 3880 C C . ASN A 1 491 ? -111.584 24.615 158.765 1.00 61.84 491 ASN A C 1
ATOM 3882 O O . ASN A 1 491 ? -111.499 24.026 157.686 1.00 61.84 491 ASN A O 1
ATOM 3886 N N . GLU A 1 492 ? -110.637 25.449 159.200 1.00 62.72 492 GLU A N 1
ATOM 3887 C CA . GLU A 1 492 ? -109.445 25.775 158.411 1.00 62.72 492 GLU A CA 1
ATOM 3888 C C . GLU A 1 492 ? -108.464 24.589 158.335 1.00 62.72 492 GLU A C 1
ATOM 3890 O O . GLU A 1 492 ? -107.955 24.270 157.257 1.00 62.72 492 GLU A O 1
ATOM 3895 N N . VAL A 1 493 ? -108.288 23.837 159.431 1.00 62.84 493 VAL A N 1
ATOM 3896 C CA . VAL A 1 493 ? -107.516 22.575 159.425 1.00 62.84 493 VAL A CA 1
ATOM 3897 C C . VAL A 1 493 ? -108.145 21.553 158.464 1.00 62.84 493 VAL A C 1
ATOM 3899 O O . VAL A 1 493 ? -107.454 21.002 157.604 1.00 62.84 493 VAL A O 1
ATOM 3902 N N . LYS A 1 494 ? -109.476 21.380 158.507 1.00 63.22 494 LYS A N 1
ATOM 3903 C CA . LYS A 1 494 ? -110.225 20.483 157.598 1.00 63.22 494 LYS A CA 1
ATOM 3904 C C . LYS A 1 494 ? -110.182 20.909 156.120 1.00 63.22 494 LYS A C 1
ATOM 3906 O O . LYS A 1 494 ? -110.532 20.095 155.257 1.00 63.22 494 LYS A O 1
ATOM 3911 N N . ARG A 1 495 ? -109.775 22.147 155.805 1.00 72.19 495 ARG A N 1
ATOM 3912 C CA . ARG A 1 495 ? -109.469 22.601 154.436 1.00 72.19 495 ARG A CA 1
ATOM 3913 C C . ARG A 1 495 ? -108.062 22.165 154.023 1.00 72.19 495 ARG A C 1
ATOM 3915 O O . ARG A 1 495 ? -107.904 21.518 152.988 1.00 72.19 495 ARG A O 1
ATOM 3922 N N . LEU A 1 496 ? -107.064 22.456 154.857 1.00 65.56 496 LEU A N 1
ATOM 3923 C CA . LEU A 1 496 ? -105.653 22.173 154.574 1.00 65.56 496 LEU A CA 1
ATOM 3924 C C . LEU A 1 496 ? -105.358 20.667 154.445 1.00 65.56 496 LEU A C 1
ATOM 3926 O O . LEU A 1 496 ? -104.638 20.270 153.528 1.00 65.56 496 LEU A O 1
ATOM 3930 N N . ASP A 1 497 ? -105.975 19.810 155.265 1.00 67.06 497 ASP A N 1
ATOM 3931 C CA . ASP A 1 497 ? -105.810 18.350 155.150 1.00 67.06 497 ASP A CA 1
ATOM 3932 C C . ASP A 1 497 ? -106.286 17.795 153.793 1.00 67.06 497 ASP A C 1
ATOM 3934 O O . ASP A 1 497 ? -105.669 16.881 153.236 1.00 67.06 497 ASP A O 1
ATOM 3938 N N . LYS A 1 498 ? -107.346 18.373 153.209 1.00 69.81 498 LYS A N 1
ATOM 3939 C CA . LYS A 1 498 ? -107.854 17.975 151.882 1.00 69.81 498 LYS A CA 1
ATOM 3940 C C . LYS A 1 498 ? -106.901 18.387 150.761 1.00 69.81 498 LYS A C 1
ATOM 3942 O O . LYS A 1 498 ? -106.691 17.620 149.822 1.00 69.81 498 LYS A O 1
ATOM 3947 N N . GLU A 1 499 ? -106.290 19.564 150.873 1.00 70.00 499 GLU A N 1
ATOM 3948 C CA . GLU A 1 499 ? -105.284 20.048 149.919 1.00 70.00 499 GLU A CA 1
ATOM 3949 C C . GLU A 1 499 ? -103.996 19.207 149.988 1.00 70.00 499 GLU A C 1
ATOM 3951 O O . GLU A 1 499 ? -103.459 18.806 148.951 1.00 70.00 499 GLU A O 1
ATOM 3956 N N . ILE A 1 500 ? -103.558 18.829 151.195 1.00 71.25 500 ILE A N 1
ATOM 3957 C CA . ILE A 1 500 ? -102.411 17.932 151.413 1.00 71.25 500 ILE A CA 1
ATOM 3958 C C . ILE A 1 500 ? -102.683 16.522 150.859 1.00 71.25 500 ILE A C 1
ATOM 3960 O O . ILE A 1 500 ? -101.792 15.920 150.251 1.00 71.25 500 ILE A O 1
ATOM 3964 N N . ALA A 1 501 ? -103.898 15.987 151.026 1.00 72.12 501 ALA A N 1
ATOM 3965 C CA . ALA A 1 501 ? -104.282 14.695 150.453 1.00 72.12 501 ALA A CA 1
ATOM 3966 C C . ALA A 1 501 ? -104.227 14.712 148.912 1.00 72.12 501 ALA A C 1
ATOM 3968 O O . ALA A 1 501 ? -103.603 13.836 148.307 1.00 72.12 501 ALA A O 1
ATOM 3969 N N . ALA A 1 502 ? -104.793 15.746 148.280 1.00 75.81 502 ALA A N 1
ATOM 3970 C CA . ALA A 1 502 ? -104.798 15.892 146.824 1.00 75.81 502 ALA A CA 1
ATOM 3971 C C . ALA A 1 502 ? -103.378 15.995 146.227 1.00 75.81 502 ALA A C 1
ATOM 3973 O O . ALA A 1 502 ? -103.087 15.377 145.198 1.00 75.81 502 ALA A O 1
ATOM 3974 N N . GLN A 1 503 ? -102.466 16.727 146.879 1.00 73.31 503 GLN A N 1
ATOM 3975 C CA . GLN A 1 503 ? -101.077 16.842 146.415 1.00 73.31 503 GLN A CA 1
ATOM 3976 C C . GLN A 1 503 ? -100.292 15.526 146.544 1.00 73.31 503 GLN A C 1
ATOM 3978 O O . GLN A 1 503 ? -99.511 15.191 145.648 1.00 73.31 503 GLN A O 1
ATOM 3983 N N . LYS A 1 504 ? -100.522 14.741 147.608 1.00 73.38 504 LYS A N 1
ATOM 3984 C CA . LYS A 1 504 ? -99.873 13.429 147.793 1.00 73.38 504 LYS A CA 1
ATOM 3985 C C . LYS A 1 504 ? -100.223 12.447 146.672 1.00 73.38 504 LYS A C 1
ATOM 3987 O O . LYS A 1 504 ? -99.330 11.764 146.170 1.00 73.38 504 LYS A O 1
ATOM 3992 N N . GLU A 1 505 ? -101.476 12.412 146.217 1.00 77.06 505 GLU A N 1
ATOM 3993 C CA . GLU A 1 505 ? -101.856 11.517 145.117 1.00 77.06 505 GLU A CA 1
ATOM 3994 C C . GLU A 1 505 ? -101.290 11.972 143.758 1.00 77.06 505 GLU A C 1
ATOM 3996 O O . GLU A 1 505 ? -100.805 11.143 142.981 1.00 77.06 505 GLU A O 1
ATOM 4001 N N . GLN A 1 506 ? -101.248 13.283 143.482 1.00 76.44 506 GLN A N 1
ATOM 4002 C CA . GLN A 1 506 ? -100.585 13.797 142.274 1.00 76.44 506 GLN A CA 1
ATOM 4003 C C . GLN A 1 506 ? -99.085 13.451 142.240 1.00 76.44 506 GLN A C 1
ATOM 4005 O O . GLN A 1 506 ? -98.567 13.074 141.184 1.00 76.44 506 GLN A O 1
ATOM 4010 N N . MET A 1 507 ? -98.397 13.521 143.385 1.00 74.06 507 MET A N 1
ATOM 4011 C CA . MET A 1 507 ? -96.993 13.108 143.518 1.00 74.06 507 MET A CA 1
ATOM 4012 C C . MET A 1 507 ? -96.788 11.612 143.251 1.00 74.06 507 MET A C 1
ATOM 4014 O O . MET A 1 507 ? -95.840 11.245 142.548 1.00 74.06 507 MET A O 1
ATOM 4018 N N . PHE A 1 508 ? -97.674 10.747 143.756 1.00 78.25 508 PHE A N 1
ATOM 4019 C CA . PHE A 1 508 ? -97.593 9.304 143.509 1.00 78.25 508 PHE A CA 1
ATOM 4020 C C . PHE A 1 508 ? -97.763 8.974 142.017 1.00 78.25 508 PHE A C 1
ATOM 4022 O O . PHE A 1 508 ? -96.911 8.304 141.430 1.00 78.25 508 PHE A O 1
ATOM 4029 N N . ARG A 1 509 ? -98.798 9.531 141.368 1.00 80.06 509 ARG A N 1
ATOM 4030 C CA . ARG A 1 509 ? -99.061 9.316 139.932 1.00 80.06 509 ARG A CA 1
ATOM 4031 C C . ARG A 1 509 ? -97.896 9.797 139.050 1.00 80.06 509 ARG A C 1
ATOM 4033 O O . ARG A 1 509 ? -97.490 9.077 138.139 1.00 80.06 509 ARG A O 1
ATOM 4040 N N . LYS A 1 510 ? -97.297 10.961 139.347 1.00 79.88 510 LYS A N 1
ATOM 4041 C CA . LYS A 1 510 ? -96.111 11.460 138.618 1.00 79.88 510 LYS A CA 1
ATOM 4042 C C . LYS A 1 510 ? -94.857 10.614 138.862 1.00 79.88 510 LYS A C 1
ATOM 4044 O O . LYS A 1 510 ? -94.113 10.362 137.917 1.00 79.88 510 LYS A O 1
ATOM 4049 N N . SER A 1 511 ? -94.640 10.126 140.085 1.00 77.94 511 SER A N 1
ATOM 4050 C CA . SER A 1 511 ? -93.527 9.209 140.390 1.00 77.94 511 SER A CA 1
ATOM 4051 C C . SER A 1 511 ? -93.628 7.898 139.600 1.00 77.94 511 SER A C 1
ATOM 4053 O O . SER A 1 511 ? -92.629 7.426 139.060 1.00 77.94 511 SER A O 1
ATOM 4055 N N . GLN A 1 512 ? -94.837 7.342 139.464 1.00 79.94 512 GLN A N 1
ATOM 4056 C CA . GLN A 1 512 ? -95.075 6.116 138.695 1.00 79.94 512 GLN A CA 1
ATOM 4057 C C . GLN A 1 512 ? -94.831 6.316 137.186 1.00 79.94 512 GLN A C 1
ATOM 4059 O O . GLN A 1 512 ? -94.201 5.474 136.546 1.00 79.94 512 GLN A O 1
ATOM 4064 N N . GLN A 1 513 ? -95.250 7.458 136.627 1.00 79.62 513 GLN A N 1
ATOM 4065 C CA . GLN A 1 513 ? -94.953 7.835 135.236 1.00 79.62 513 GLN A CA 1
ATOM 4066 C C . GLN A 1 513 ? -93.444 8.009 134.990 1.00 79.62 513 GLN A C 1
ATOM 4068 O O . GLN A 1 513 ? -92.920 7.527 133.986 1.00 79.62 513 GLN A O 1
ATOM 4073 N N . LEU A 1 514 ? -92.727 8.648 135.920 1.00 80.62 514 LEU A N 1
ATOM 4074 C CA . LEU A 1 514 ? -91.281 8.868 135.815 1.00 80.62 514 LEU A CA 1
ATOM 4075 C C . LEU A 1 514 ? -90.479 7.556 135.895 1.00 80.62 514 LEU A C 1
ATOM 4077 O O . LEU A 1 514 ? -89.455 7.425 135.224 1.00 80.62 514 LEU A O 1
ATOM 4081 N N . PHE A 1 515 ? -90.957 6.562 136.652 1.00 84.50 515 PHE A N 1
ATOM 4082 C CA . PHE A 1 515 ? -90.375 5.217 136.654 1.00 84.50 515 PHE A CA 1
ATOM 4083 C C . PHE A 1 515 ? -90.553 4.509 135.299 1.00 84.50 515 PHE A C 1
ATOM 4085 O O . PHE A 1 515 ? -89.586 3.978 134.754 1.00 84.50 515 PHE A O 1
ATOM 4092 N N . ALA A 1 516 ? -91.756 4.560 134.714 1.00 83.19 516 ALA A N 1
ATOM 4093 C CA . ALA A 1 516 ? -92.031 3.952 133.410 1.00 83.19 516 ALA A CA 1
ATOM 4094 C C . ALA A 1 516 ? -91.172 4.555 132.279 1.00 83.19 516 ALA A C 1
ATOM 4096 O O . ALA A 1 516 ? -90.628 3.816 131.459 1.00 83.19 516 ALA A O 1
ATOM 4097 N N . LEU A 1 517 ? -90.987 5.881 132.274 1.00 80.75 517 LEU A N 1
ATOM 4098 C CA . LEU A 1 517 ? -90.132 6.566 131.297 1.00 80.75 517 LEU A CA 1
ATOM 4099 C C . LEU A 1 517 ? -88.653 6.169 131.432 1.00 80.75 517 LEU A C 1
ATOM 4101 O O . LEU A 1 517 ? -88.006 5.903 130.422 1.00 80.75 517 LEU A O 1
ATOM 4105 N N . ARG A 1 518 ? -88.126 6.031 132.658 1.00 82.56 518 ARG A N 1
ATOM 4106 C CA . ARG A 1 518 ? -86.752 5.537 132.886 1.00 82.56 518 ARG A CA 1
ATOM 4107 C C . ARG A 1 518 ? -86.544 4.098 132.410 1.00 82.56 518 ARG A C 1
ATOM 4109 O O . ARG A 1 518 ? -85.470 3.768 131.916 1.00 82.56 518 ARG A O 1
ATOM 4116 N N . GLN A 1 519 ? -87.563 3.245 132.522 1.00 85.06 519 GLN A N 1
ATOM 4117 C CA . GLN A 1 519 ? -87.499 1.878 131.999 1.00 85.06 519 GLN A CA 1
ATOM 4118 C C . GLN A 1 519 ? -87.426 1.861 130.460 1.00 85.06 519 GLN A C 1
ATOM 4120 O O . GLN A 1 519 ? -86.698 1.052 129.889 1.00 85.06 519 GLN A O 1
ATOM 4125 N N . GLN A 1 520 ? -88.137 2.773 129.788 1.00 82.25 520 GLN A N 1
ATOM 4126 C CA . GLN A 1 520 ? -88.066 2.942 128.330 1.00 82.25 520 GLN A CA 1
ATOM 4127 C C . GLN A 1 520 ? -86.721 3.534 127.882 1.00 82.25 520 GLN A C 1
ATOM 4129 O O . GLN A 1 520 ? -86.127 3.042 126.925 1.00 82.25 520 GLN A O 1
ATOM 4134 N N . GLU A 1 521 ? -86.204 4.532 128.604 1.00 82.00 521 GLU A N 1
ATOM 4135 C CA . GLU A 1 521 ? -84.876 5.119 128.379 1.00 82.00 521 GLU A CA 1
ATOM 4136 C C . GLU A 1 521 ? -83.767 4.054 128.457 1.00 82.00 521 GLU A C 1
ATOM 4138 O O . GLU A 1 521 ? -82.949 3.948 127.544 1.00 82.00 521 GLU A O 1
ATOM 4143 N N . ALA A 1 522 ? -83.784 3.202 129.489 1.00 84.69 522 ALA A N 1
ATOM 4144 C CA . ALA A 1 522 ? -82.819 2.112 129.646 1.00 84.69 522 ALA A CA 1
ATOM 4145 C C . ALA A 1 522 ? -82.849 1.109 128.475 1.00 84.69 522 ALA A C 1
ATOM 4147 O O . ALA A 1 522 ? -81.791 0.705 127.984 1.00 84.69 522 ALA A O 1
ATOM 4148 N N . ASN A 1 523 ? -84.042 0.749 127.987 1.00 85.69 523 ASN A N 1
ATOM 4149 C CA . ASN A 1 523 ? -84.194 -0.143 126.834 1.00 85.69 523 ASN A CA 1
ATOM 4150 C C . ASN A 1 523 ? -83.635 0.497 125.547 1.00 85.69 523 ASN A C 1
ATOM 4152 O O . ASN A 1 523 ? -82.845 -0.130 124.841 1.00 85.69 523 ASN A O 1
ATOM 4156 N N . LEU A 1 524 ? -83.963 1.766 125.279 1.00 84.50 524 LEU A N 1
ATOM 4157 C CA . LEU A 1 524 ? -83.463 2.503 124.109 1.00 84.50 524 LEU A CA 1
ATOM 4158 C C . LEU A 1 524 ? -81.937 2.697 124.142 1.00 84.50 524 LEU A C 1
ATOM 4160 O O . LEU A 1 524 ? -81.282 2.647 123.100 1.00 84.50 524 LEU A O 1
ATOM 4164 N N . VAL A 1 525 ? -81.342 2.875 125.327 1.00 84.56 525 VAL A N 1
ATOM 4165 C CA . VAL A 1 525 ? -79.879 2.917 125.502 1.00 84.56 525 VAL A CA 1
ATOM 4166 C C . VAL A 1 525 ? -79.237 1.563 125.171 1.00 84.56 525 VAL A C 1
ATOM 4168 O O . VAL A 1 525 ? -78.188 1.533 124.518 1.00 84.56 525 VAL A O 1
ATOM 4171 N N . ALA A 1 526 ? -79.868 0.447 125.550 1.00 83.00 526 ALA A N 1
ATOM 4172 C CA . ALA A 1 526 ? -79.400 -0.891 125.187 1.00 83.00 526 ALA A CA 1
ATOM 4173 C C . ALA A 1 526 ? -79.469 -1.124 123.665 1.00 83.00 526 ALA A C 1
ATOM 4175 O O . ALA A 1 526 ? -78.465 -1.521 123.066 1.00 83.00 526 ALA A O 1
ATOM 4176 N N . GLU A 1 527 ? -80.587 -0.786 123.018 1.00 84.12 527 GLU A N 1
ATOM 4177 C CA . GLU A 1 527 ? -80.745 -0.866 121.556 1.00 84.12 527 GLU A CA 1
ATOM 4178 C C . GLU A 1 527 ? -79.724 0.012 120.813 1.00 84.12 527 GLU A C 1
ATOM 4180 O O . GLU A 1 527 ? -79.052 -0.457 119.890 1.00 84.12 527 GLU A O 1
ATOM 4185 N N . LEU A 1 528 ? -79.505 1.253 121.269 1.00 78.19 528 LEU A N 1
ATOM 4186 C CA . LEU A 1 528 ? -78.464 2.142 120.738 1.00 78.19 528 LEU A CA 1
ATOM 4187 C C . LEU A 1 528 ? -77.053 1.557 120.875 1.00 78.19 528 LEU A C 1
ATOM 4189 O O . LEU A 1 528 ? -76.203 1.819 120.020 1.00 78.19 528 LEU A O 1
ATOM 4193 N N . SER A 1 529 ? -76.775 0.783 121.928 1.00 85.69 529 SER A N 1
ATOM 4194 C CA . SER A 1 529 ? -75.479 0.115 122.099 1.00 85.69 529 SER A CA 1
ATOM 4195 C C . SER A 1 529 ? -75.287 -1.034 121.096 1.00 85.69 529 SER A C 1
ATOM 4197 O O . SER A 1 529 ? -74.226 -1.125 120.473 1.00 85.69 529 SER A O 1
ATOM 4199 N N . GLY A 1 530 ? -76.334 -1.832 120.847 1.00 84.62 530 GLY A N 1
ATOM 4200 C CA . GLY A 1 530 ? -76.339 -2.899 119.841 1.00 84.62 530 GLY A CA 1
ATOM 4201 C C . GLY A 1 530 ? -76.246 -2.368 118.407 1.00 84.62 530 GLY A C 1
ATOM 4202 O O . GLY A 1 530 ? -75.459 -2.866 117.601 1.00 84.62 530 GLY A O 1
ATOM 4203 N N . ALA A 1 531 ? -76.965 -1.287 118.095 1.00 81.38 531 ALA A N 1
ATOM 4204 C CA . ALA A 1 531 ? -76.863 -0.613 116.801 1.00 81.38 531 ALA A CA 1
ATOM 4205 C C . ALA A 1 531 ? -75.454 -0.030 116.564 1.00 81.38 531 ALA A C 1
ATOM 4207 O O . ALA A 1 531 ? -74.914 -0.125 115.458 1.00 81.38 531 ALA A O 1
ATOM 4208 N N . LYS A 1 532 ? -74.815 0.529 117.603 1.00 86.12 532 LYS A N 1
ATOM 4209 C CA . LYS A 1 532 ? -73.437 1.047 117.523 1.00 86.12 532 LYS A CA 1
ATOM 4210 C C . LYS A 1 532 ? -72.402 -0.055 117.284 1.00 86.12 532 LYS A C 1
ATOM 4212 O O . LYS A 1 532 ? -71.508 0.156 116.463 1.00 86.12 532 LYS A O 1
ATOM 4217 N N . SER A 1 533 ? -72.509 -1.211 117.944 1.00 82.06 533 SER A N 1
ATOM 4218 C CA . SER A 1 533 ? -71.574 -2.328 117.728 1.00 82.06 533 SER A CA 1
ATOM 4219 C C . SER A 1 533 ? -71.764 -2.974 116.350 1.00 82.06 533 SER A C 1
ATOM 4221 O O . SER A 1 533 ? -70.780 -3.187 115.639 1.00 82.06 533 SER A O 1
ATOM 4223 N N . ALA A 1 534 ? -73.008 -3.154 115.891 1.00 82.75 534 ALA A N 1
ATOM 4224 C CA . ALA A 1 534 ? -73.303 -3.575 114.519 1.00 82.75 534 ALA A CA 1
ATOM 4225 C C . ALA A 1 534 ? -72.700 -2.611 113.476 1.00 82.75 534 ALA A C 1
ATOM 4227 O O . ALA A 1 534 ? -72.034 -3.044 112.533 1.00 82.75 534 ALA A O 1
ATOM 4228 N N . ALA A 1 535 ? -72.836 -1.296 113.683 1.00 81.94 535 ALA A N 1
ATOM 4229 C CA . ALA A 1 535 ? -72.248 -0.280 112.809 1.00 81.94 535 ALA A CA 1
ATOM 4230 C C . ALA A 1 535 ? -70.705 -0.236 112.850 1.00 81.94 535 ALA A C 1
ATOM 4232 O O . ALA A 1 535 ? -70.085 0.195 111.875 1.00 81.94 535 ALA A O 1
ATOM 4233 N N . GLN A 1 536 ? -70.056 -0.664 113.939 1.00 86.56 536 GLN A N 1
ATOM 4234 C CA . GLN A 1 536 ? -68.598 -0.846 113.967 1.00 86.56 536 GLN A CA 1
ATOM 4235 C C . GLN A 1 536 ? -68.169 -2.103 113.200 1.00 86.56 536 GLN A C 1
ATOM 4237 O O . GLN A 1 536 ? -67.248 -2.020 112.388 1.00 86.56 536 GLN A O 1
ATOM 4242 N N . ASN A 1 537 ? -68.875 -3.224 113.367 1.00 85.44 537 ASN A N 1
ATOM 4243 C CA . ASN A 1 537 ? -68.600 -4.465 112.635 1.00 85.44 537 ASN A CA 1
ATOM 4244 C C . ASN A 1 537 ? -68.758 -4.281 111.115 1.00 85.44 537 ASN A C 1
ATOM 4246 O O . ASN A 1 537 ? -67.898 -4.712 110.346 1.00 85.44 537 ASN A O 1
ATOM 4250 N N . LEU A 1 538 ? -69.799 -3.563 110.676 1.00 83.88 538 LEU A N 1
ATOM 4251 C CA . LEU A 1 538 ? -69.980 -3.207 109.265 1.00 83.88 538 LEU A CA 1
ATOM 4252 C C . LEU A 1 538 ? -68.847 -2.308 108.747 1.00 83.88 538 LEU A C 1
ATOM 4254 O O . LEU A 1 538 ? -68.312 -2.580 107.677 1.00 83.88 538 LEU A O 1
ATOM 4258 N N . ARG A 1 539 ? -68.400 -1.299 109.513 1.00 86.88 539 ARG A N 1
ATOM 4259 C CA . ARG A 1 539 ? -67.238 -0.462 109.140 1.00 86.88 539 ARG A CA 1
ATOM 4260 C C . ARG A 1 539 ? -65.926 -1.248 109.069 1.00 86.88 539 ARG A C 1
ATOM 4262 O O . ARG A 1 539 ? -65.102 -0.960 108.205 1.00 86.88 539 ARG A O 1
ATOM 4269 N N . ALA A 1 540 ? -65.723 -2.234 109.942 1.00 85.44 540 ALA A N 1
ATOM 4270 C CA . ALA A 1 540 ? -64.566 -3.127 109.875 1.00 85.44 540 ALA A CA 1
ATOM 4271 C C . ALA A 1 540 ? -64.608 -4.009 108.613 1.00 85.44 540 ALA A C 1
ATOM 4273 O O . ALA A 1 540 ? -63.591 -4.170 107.939 1.00 85.44 540 ALA A O 1
ATOM 4274 N N . LYS A 1 541 ? -65.795 -4.512 108.244 1.00 87.62 541 LYS A N 1
ATOM 4275 C CA . LYS A 1 541 ? -66.001 -5.261 106.997 1.00 87.62 541 LYS A CA 1
ATOM 4276 C C . LYS A 1 541 ? -65.776 -4.390 105.755 1.00 87.62 541 LYS A C 1
ATOM 4278 O O . LYS A 1 541 ? -65.155 -4.866 104.813 1.00 87.62 541 LYS A O 1
ATOM 4283 N N . LEU A 1 542 ? -66.208 -3.127 105.788 1.00 84.06 542 LEU A N 1
ATOM 4284 C CA . LEU A 1 542 ? -66.015 -2.148 104.711 1.00 84.06 542 LEU A CA 1
ATOM 4285 C C . LEU A 1 542 ? -64.518 -1.902 104.458 1.00 84.06 542 LEU A C 1
ATOM 4287 O O . LEU A 1 542 ? -64.041 -2.200 103.371 1.00 84.06 542 LEU A O 1
ATOM 4291 N N . ARG A 1 543 ? -63.743 -1.575 105.504 1.00 87.88 543 ARG A N 1
ATOM 4292 C CA . ARG A 1 543 ? -62.271 -1.439 105.421 1.00 87.88 543 ARG A CA 1
ATOM 4293 C C . ARG A 1 543 ? -61.569 -2.689 104.878 1.00 87.88 543 ARG A C 1
ATOM 4295 O O . ARG A 1 543 ? -60.559 -2.580 104.189 1.00 87.88 543 ARG A O 1
ATOM 4302 N N . SER A 1 544 ? -62.085 -3.879 105.195 1.00 86.69 544 SER A N 1
ATOM 4303 C CA . SER A 1 544 ? -61.560 -5.145 104.666 1.00 86.69 544 SER A CA 1
ATOM 4304 C C . SER A 1 544 ? -61.840 -5.340 103.172 1.00 86.69 544 SER A C 1
ATOM 4306 O O . SER A 1 544 ? -61.111 -6.102 102.541 1.00 86.69 544 SER A O 1
ATOM 4308 N N . LEU A 1 545 ? -62.882 -4.710 102.624 1.00 86.19 545 LEU A N 1
ATOM 4309 C CA . LEU A 1 545 ? -63.190 -4.707 101.193 1.00 86.19 545 LEU A CA 1
ATOM 4310 C C . LEU A 1 545 ? -62.413 -3.595 100.477 1.00 86.19 545 LEU A C 1
ATOM 4312 O O . LEU A 1 545 ? -61.828 -3.863 99.433 1.00 86.19 545 LEU A O 1
ATOM 4316 N N . ASP A 1 546 ? -62.294 -2.407 101.077 1.00 87.25 546 ASP A N 1
ATOM 4317 C CA . ASP A 1 546 ? -61.475 -1.299 100.558 1.00 87.25 546 ASP A CA 1
ATOM 4318 C C . ASP A 1 546 ? -60.010 -1.738 100.352 1.00 87.25 546 ASP A C 1
ATOM 4320 O O . ASP A 1 546 ? -59.415 -1.515 99.298 1.00 87.25 546 ASP A O 1
ATOM 4324 N N . ALA A 1 547 ? -59.443 -2.457 101.330 1.00 85.56 547 ALA A N 1
ATOM 4325 C CA . ALA A 1 547 ? -58.096 -3.024 101.245 1.00 85.56 547 ALA A CA 1
ATOM 4326 C C . ALA A 1 547 ? -57.957 -4.142 100.188 1.00 85.56 547 ALA A C 1
ATOM 4328 O O . ALA A 1 547 ? -56.863 -4.367 99.671 1.00 85.56 547 ALA A O 1
ATOM 4329 N N . GLN A 1 548 ? -59.044 -4.845 99.851 1.00 85.62 548 GLN A N 1
ATOM 4330 C CA . GLN A 1 548 ? -59.054 -5.822 98.755 1.00 85.62 548 GLN A CA 1
ATOM 4331 C C . GLN A 1 548 ? -59.170 -5.130 97.391 1.00 85.62 548 GLN A C 1
ATOM 4333 O O . GLN A 1 548 ? -58.477 -5.535 96.461 1.00 85.62 548 GLN A O 1
ATOM 4338 N N . ALA A 1 549 ? -59.965 -4.062 97.286 1.00 84.25 549 ALA A N 1
ATOM 4339 C CA . ALA A 1 549 ? -60.106 -3.259 96.074 1.00 84.25 549 ALA A CA 1
ATOM 4340 C C . ALA A 1 549 ? -58.794 -2.549 95.697 1.00 84.25 549 ALA A C 1
ATOM 4342 O O . ALA A 1 549 ? -58.375 -2.625 94.544 1.00 84.25 549 ALA A O 1
ATOM 4343 N N . LEU A 1 550 ? -58.089 -1.951 96.667 1.00 85.62 550 LEU A N 1
ATOM 4344 C CA . LEU A 1 550 ? -56.748 -1.382 96.455 1.00 85.62 550 LEU A CA 1
ATOM 4345 C C . LEU A 1 550 ? -55.764 -2.433 95.922 1.00 85.62 550 LEU A C 1
ATOM 4347 O O . LEU A 1 550 ? -55.095 -2.210 94.918 1.00 85.62 550 LEU A O 1
ATOM 4351 N N . ARG A 1 551 ? -55.739 -3.626 96.526 1.00 85.44 551 ARG A N 1
ATOM 4352 C CA . ARG A 1 551 ? -54.864 -4.721 96.082 1.00 85.44 551 ARG A CA 1
ATOM 4353 C C . ARG A 1 551 ? -55.241 -5.275 94.701 1.00 85.44 551 ARG A C 1
ATOM 4355 O O . ARG A 1 551 ? -54.383 -5.778 93.981 1.00 85.44 551 ARG A O 1
ATOM 4362 N N . GLN A 1 552 ? -56.512 -5.180 94.311 1.00 81.81 552 GLN A N 1
ATOM 4363 C CA . GLN A 1 552 ? -56.957 -5.480 92.947 1.00 81.81 552 GLN A CA 1
ATOM 4364 C C . GLN A 1 552 ? -56.511 -4.395 91.957 1.00 81.81 552 GLN A C 1
ATOM 4366 O O . GLN A 1 552 ? -56.059 -4.745 90.873 1.00 81.81 552 GLN A O 1
ATOM 4371 N N . GLN A 1 553 ? -56.545 -3.112 92.330 1.00 83.06 553 GLN A N 1
ATOM 4372 C CA . GLN A 1 553 ? -56.000 -2.018 91.513 1.00 83.06 553 GLN A CA 1
ATOM 4373 C C . GLN A 1 553 ? -54.481 -2.152 91.317 1.00 83.06 553 GLN A C 1
ATOM 4375 O O . GLN A 1 553 ? -54.002 -2.008 90.196 1.00 83.06 553 GLN A O 1
ATOM 4380 N N . GLU A 1 554 ? -53.728 -2.518 92.360 1.00 85.19 554 GLU A N 1
ATOM 4381 C CA . GLU A 1 554 ? -52.296 -2.843 92.256 1.00 85.19 554 GLU A CA 1
ATOM 4382 C C . GLU A 1 554 ? -52.039 -4.001 91.277 1.00 85.19 554 GLU A C 1
ATOM 4384 O O . GLU A 1 554 ? -51.112 -3.938 90.469 1.00 85.19 554 GLU A O 1
ATOM 4389 N N . LEU A 1 555 ? -52.854 -5.061 91.318 1.00 85.75 555 LEU A N 1
ATOM 4390 C CA . LEU A 1 555 ? -52.738 -6.197 90.397 1.00 85.75 555 LEU A CA 1
ATOM 4391 C C . LEU A 1 555 ? -53.105 -5.823 88.953 1.00 85.75 555 LEU A C 1
ATOM 4393 O O . LEU A 1 555 ? -52.404 -6.244 88.035 1.00 85.75 555 LEU A O 1
ATOM 4397 N N . VAL A 1 556 ? -54.147 -5.010 88.753 1.00 86.06 556 VAL A N 1
ATOM 4398 C CA . VAL A 1 556 ? -54.536 -4.491 87.431 1.00 86.06 556 VAL A CA 1
ATOM 4399 C C . VAL A 1 556 ? -53.427 -3.615 86.854 1.00 86.06 556 VAL A C 1
ATOM 4401 O O . VAL A 1 556 ? -52.974 -3.897 85.752 1.00 86.06 556 VAL A O 1
ATOM 4404 N N . TYR A 1 557 ? -52.900 -2.650 87.610 1.00 89.75 557 TYR A N 1
ATOM 4405 C CA . TYR A 1 557 ? -51.827 -1.761 87.148 1.00 89.75 557 TYR A CA 1
ATOM 4406 C C . TYR A 1 557 ? -50.531 -2.518 86.801 1.00 89.75 557 TYR A C 1
ATOM 4408 O O . TYR A 1 557 ? -49.887 -2.240 85.789 1.00 89.75 557 TYR A O 1
ATOM 4416 N N . ASN A 1 558 ? -50.158 -3.528 87.597 1.00 87.88 558 ASN A N 1
ATOM 4417 C CA . ASN A 1 558 ? -49.031 -4.406 87.261 1.00 87.88 558 ASN A CA 1
ATOM 4418 C C . ASN A 1 558 ? -49.306 -5.249 86.000 1.00 87.88 558 ASN A C 1
ATOM 4420 O O . ASN A 1 558 ? -48.390 -5.473 85.207 1.00 87.88 558 ASN A O 1
ATOM 4424 N N . GLY A 1 559 ? -50.553 -5.685 85.795 1.00 82.38 559 GLY A N 1
ATOM 4425 C CA . GLY A 1 559 ? -51.000 -6.349 84.570 1.00 82.38 559 GLY A CA 1
ATOM 4426 C C . GLY A 1 559 ? -50.913 -5.432 83.349 1.00 82.38 559 GLY A C 1
ATOM 4427 O O . GLY A 1 559 ? -50.275 -5.796 82.368 1.00 82.38 559 GLY A O 1
ATOM 4428 N N . GLU A 1 560 ? -51.465 -4.222 83.428 1.00 83.75 560 GLU A N 1
ATOM 4429 C CA . GLU A 1 560 ? -51.407 -3.187 82.386 1.00 83.75 560 GLU A CA 1
ATOM 4430 C C . GLU A 1 560 ? -49.961 -2.823 82.020 1.00 83.75 560 GLU A C 1
ATOM 4432 O O . GLU A 1 560 ? -49.626 -2.726 80.842 1.00 83.75 560 GLU A O 1
ATOM 4437 N N . PHE A 1 561 ? -49.065 -2.695 83.003 1.00 88.38 561 PHE A N 1
ATOM 4438 C CA . PHE A 1 561 ? -47.645 -2.439 82.752 1.00 88.38 561 PHE A CA 1
ATOM 4439 C C . PHE A 1 561 ? -46.944 -3.612 82.042 1.00 88.38 561 PHE A C 1
ATOM 4441 O O . PHE A 1 561 ? -46.130 -3.394 81.141 1.00 88.38 561 PHE A O 1
ATOM 4448 N N . GLN A 1 562 ? -47.266 -4.860 82.402 1.00 86.00 562 GLN A N 1
ATOM 4449 C CA . GLN A 1 562 ? -46.754 -6.040 81.695 1.00 86.00 562 GLN A CA 1
ATOM 4450 C C . GLN A 1 562 ? -47.339 -6.159 80.282 1.00 86.00 562 GLN A C 1
ATOM 4452 O O . GLN A 1 562 ? -46.592 -6.463 79.351 1.00 86.00 562 GLN A O 1
ATOM 4457 N N . ILE A 1 563 ? -48.627 -5.850 80.104 1.00 81.94 563 ILE A N 1
ATOM 4458 C CA . ILE A 1 563 ? -49.293 -5.767 78.799 1.00 81.94 563 ILE A CA 1
ATOM 4459 C C . ILE A 1 563 ? -48.585 -4.725 77.931 1.00 81.94 563 ILE A C 1
ATOM 4461 O O . ILE A 1 563 ? -48.093 -5.097 76.874 1.00 81.94 563 ILE A O 1
ATOM 4465 N N . GLN A 1 564 ? -48.357 -3.497 78.408 1.00 81.69 564 GLN A N 1
ATOM 4466 C CA . GLN A 1 564 ? -47.613 -2.475 77.656 1.00 81.69 564 GLN A CA 1
ATOM 4467 C C . GLN A 1 564 ? -46.179 -2.890 77.295 1.00 81.69 564 GLN A C 1
ATOM 4469 O O . GLN A 1 564 ? -45.669 -2.507 76.240 1.00 81.69 564 GLN A O 1
ATOM 4474 N N . GLN A 1 565 ? -45.488 -3.663 78.141 1.00 80.38 565 GLN A N 1
ATOM 4475 C CA . GLN A 1 565 ? -44.182 -4.218 77.768 1.00 80.38 565 GLN A CA 1
ATOM 4476 C C . GLN A 1 565 ? -44.289 -5.307 76.696 1.00 80.38 565 GLN A C 1
ATOM 4478 O O . GLN A 1 565 ? -43.394 -5.415 75.856 1.00 80.38 565 GLN A O 1
ATOM 4483 N N . MET A 1 566 ? -45.344 -6.120 76.723 1.00 77.94 566 MET A N 1
ATOM 4484 C CA . MET A 1 566 ? -45.597 -7.141 75.709 1.00 77.94 566 MET A CA 1
ATOM 4485 C C . MET A 1 566 ? -46.070 -6.520 74.394 1.00 77.94 566 MET A C 1
ATOM 4487 O O . MET A 1 566 ? -45.535 -6.887 73.359 1.00 77.94 566 MET A O 1
ATOM 4491 N N . GLU A 1 567 ? -46.940 -5.513 74.416 1.00 77.19 567 GLU A N 1
ATOM 4492 C CA . GLU A 1 567 ? -47.342 -4.711 73.254 1.00 77.19 567 GLU A CA 1
ATOM 4493 C C . GLU A 1 567 ? -46.123 -4.074 72.577 1.00 77.19 567 GLU A C 1
ATOM 4495 O O . GLU A 1 567 ? -45.935 -4.247 71.379 1.00 77.19 567 GLU A O 1
ATOM 4500 N N . ARG A 1 568 ? -45.205 -3.453 73.333 1.00 75.06 568 ARG A N 1
ATOM 4501 C CA . ARG A 1 568 ? -43.949 -2.902 72.777 1.00 75.06 568 ARG A CA 1
ATOM 4502 C C . ARG A 1 568 ? -42.999 -3.966 72.210 1.00 75.06 568 ARG A C 1
ATOM 4504 O O . ARG A 1 568 ? -42.153 -3.632 71.381 1.00 75.06 568 ARG A O 1
ATOM 4511 N N . LYS A 1 569 ? -43.093 -5.226 72.650 1.00 78.62 569 LYS A N 1
ATOM 4512 C CA . LYS A 1 569 ? -42.345 -6.361 72.072 1.00 78.62 569 LYS A CA 1
ATOM 4513 C C . LYS A 1 569 ? -43.043 -6.915 70.829 1.00 78.62 569 LYS A C 1
ATOM 4515 O O . LYS A 1 569 ? -42.363 -7.224 69.857 1.00 78.62 569 LYS A O 1
ATOM 4520 N N . VAL A 1 570 ? -44.373 -6.996 70.849 1.00 77.44 570 VAL A N 1
ATOM 4521 C CA . VAL A 1 570 ? -45.214 -7.425 69.724 1.00 77.44 570 VAL A CA 1
ATOM 4522 C C . VAL A 1 570 ? -45.110 -6.428 68.575 1.00 77.44 570 VAL A C 1
ATOM 4524 O O . VAL A 1 570 ? -44.814 -6.867 67.477 1.00 77.44 570 VAL A O 1
ATOM 4527 N N . ALA A 1 571 ? -45.207 -5.120 68.829 1.00 72.12 571 ALA A N 1
ATOM 4528 C CA . ALA A 1 571 ? -45.013 -4.060 67.836 1.00 72.12 571 ALA A CA 1
ATOM 4529 C C . ALA A 1 571 ? -43.661 -4.196 67.106 1.00 72.12 571 ALA A C 1
ATOM 4531 O O . ALA A 1 571 ? -43.603 -4.265 65.879 1.00 72.12 571 ALA A O 1
ATOM 4532 N N . ARG A 1 572 ? -42.564 -4.376 67.860 1.00 71.31 572 ARG A N 1
ATOM 4533 C CA . ARG A 1 572 ? -41.230 -4.639 67.284 1.00 71.31 572 ARG A CA 1
ATOM 4534 C C . ARG A 1 572 ? -41.171 -5.943 66.482 1.00 71.31 572 ARG A C 1
ATOM 4536 O O . ARG A 1 572 ? -40.463 -5.999 65.480 1.00 71.31 572 ARG A O 1
ATOM 4543 N N . ALA A 1 573 ? -41.892 -6.981 66.909 1.00 69.62 573 ALA A N 1
ATOM 4544 C CA . ALA A 1 573 ? -41.973 -8.263 66.208 1.00 69.62 573 ALA A CA 1
ATOM 4545 C C . ALA A 1 573 ? -42.878 -8.216 64.959 1.00 69.62 573 ALA A C 1
ATOM 4547 O O . ALA A 1 573 ? -42.629 -8.957 64.012 1.00 69.62 573 ALA A O 1
ATOM 4548 N N . SER A 1 574 ? -43.879 -7.330 64.921 1.00 66.19 574 SER A N 1
ATOM 4549 C CA . SER A 1 574 ? -44.741 -7.063 63.761 1.00 66.19 574 SER A CA 1
ATOM 4550 C C . SER A 1 574 ? -44.176 -6.003 62.806 1.00 66.19 574 SER A C 1
ATOM 4552 O O . SER A 1 574 ? -44.827 -5.665 61.823 1.00 66.19 574 SER A O 1
ATOM 4554 N N . GLY A 1 575 ? -42.964 -5.498 63.063 1.00 64.00 575 GLY A N 1
ATOM 4555 C CA . GLY A 1 575 ? -42.226 -4.600 62.169 1.00 64.00 575 GLY A CA 1
ATOM 4556 C C . GLY A 1 575 ? -42.274 -3.111 62.530 1.00 64.00 575 GLY A C 1
ATOM 4557 O O . GLY A 1 575 ? -41.560 -2.327 61.905 1.00 64.00 575 GLY A O 1
ATOM 4558 N N . GLU A 1 576 ? -43.031 -2.711 63.554 1.00 62.22 576 GLU A N 1
ATOM 4559 C CA . GLU A 1 576 ? -43.054 -1.332 64.051 1.00 62.22 576 GLU A CA 1
ATOM 4560 C C . GLU A 1 576 ? -41.767 -1.032 64.838 1.00 62.22 576 GLU A C 1
ATOM 4562 O O . GLU A 1 576 ? -41.614 -1.350 66.023 1.00 62.22 576 GLU A O 1
ATOM 4567 N N . ARG A 1 577 ? -40.802 -0.440 64.132 1.00 65.62 577 ARG A N 1
ATOM 4568 C CA . ARG A 1 577 ? -39.546 0.082 64.685 1.00 65.62 577 ARG A CA 1
ATOM 4569 C C . ARG A 1 577 ? -39.751 1.497 65.233 1.00 65.62 577 ARG A C 1
ATOM 4571 O O . ARG A 1 577 ? -40.744 2.154 64.925 1.00 65.62 577 ARG A O 1
ATOM 4578 N N . SER A 1 578 ? -38.823 1.975 66.061 1.00 73.81 578 SER A N 1
ATOM 4579 C CA . SER A 1 578 ? -38.870 3.352 66.572 1.00 73.81 578 SER A CA 1
ATOM 4580 C C . SER A 1 578 ? -38.834 4.361 65.420 1.00 73.81 578 SER A C 1
ATOM 4582 O O . SER A 1 578 ? -38.172 4.113 64.415 1.00 73.81 578 SER A O 1
ATOM 4584 N N . ALA A 1 579 ? -39.468 5.528 65.578 1.00 74.19 579 ALA A N 1
ATOM 4585 C CA . ALA A 1 579 ? -39.524 6.559 64.534 1.00 74.19 579 ALA A CA 1
ATOM 4586 C C . ALA A 1 579 ? -38.128 6.958 64.006 1.00 74.19 579 ALA A C 1
ATOM 4588 O O . ALA A 1 579 ? -37.949 7.204 62.810 1.00 74.19 579 ALA A O 1
ATOM 4589 N N . ASP A 1 580 ? -37.125 6.969 64.886 1.00 77.44 580 ASP A N 1
ATOM 4590 C CA . ASP A 1 580 ? -35.734 7.271 64.537 1.00 77.44 580 ASP A CA 1
ATOM 4591 C C . ASP A 1 580 ? -35.019 6.083 63.869 1.00 77.44 580 ASP A C 1
ATOM 4593 O O . ASP A 1 580 ? -34.216 6.287 62.963 1.00 77.44 580 ASP A O 1
ATOM 4597 N N . GLU A 1 581 ? -35.367 4.841 64.231 1.00 77.00 581 GLU A N 1
ATOM 4598 C CA . GLU A 1 581 ? -34.895 3.634 63.536 1.00 77.00 581 GLU A CA 1
ATOM 4599 C C . GLU A 1 581 ? -35.465 3.585 62.109 1.00 77.00 581 GLU A C 1
ATOM 4601 O O . GLU A 1 581 ? -34.716 3.349 61.164 1.00 77.00 581 GLU A O 1
ATOM 4606 N N . THR A 1 582 ? -36.760 3.875 61.916 1.00 80.06 582 THR A N 1
ATOM 4607 C CA . THR A 1 582 ? -37.361 3.973 60.573 1.00 80.06 582 THR A CA 1
ATOM 4608 C C . THR A 1 582 ? -36.733 5.082 59.736 1.00 80.06 582 THR A C 1
ATOM 4610 O O . THR A 1 582 ? -36.458 4.847 58.563 1.00 80.06 582 THR A O 1
ATOM 4613 N N . LYS A 1 583 ? -36.430 6.252 60.319 1.00 83.81 583 LYS A N 1
ATOM 4614 C CA . LYS A 1 583 ? -35.725 7.335 59.610 1.00 83.81 583 LYS A CA 1
ATOM 4615 C C . LYS A 1 583 ? -34.307 6.938 59.214 1.00 83.81 583 LYS A C 1
ATOM 4617 O O . LYS A 1 583 ? -33.926 7.164 58.070 1.00 83.81 583 LYS A O 1
ATOM 4622 N N . ALA A 1 584 ? -33.541 6.340 60.128 1.00 85.56 584 ALA A N 1
ATOM 4623 C CA . ALA A 1 584 ? -32.189 5.870 59.840 1.00 85.56 584 ALA A CA 1
ATOM 4624 C C . ALA A 1 584 ? -32.196 4.835 58.705 1.00 85.56 584 ALA A C 1
ATOM 4626 O O . ALA A 1 584 ? -31.416 4.950 57.764 1.00 85.56 584 ALA A O 1
ATOM 4627 N N . LEU A 1 585 ? -33.136 3.886 58.744 1.00 83.56 585 LEU A N 1
ATOM 4628 C CA . LEU A 1 585 ? -33.316 2.876 57.703 1.00 83.56 585 LEU A CA 1
ATOM 4629 C C . LEU A 1 585 ? -33.801 3.469 56.376 1.00 83.56 585 LEU A C 1
ATOM 4631 O O . LEU A 1 585 ? -33.310 3.051 55.337 1.00 83.56 585 LEU A O 1
ATOM 4635 N N . GLN A 1 586 ? -34.711 4.449 56.372 1.00 87.62 586 GLN A N 1
ATOM 4636 C CA . GLN A 1 586 ? -35.139 5.120 55.136 1.00 87.62 586 GLN A CA 1
ATOM 4637 C C . GLN A 1 586 ? -34.028 5.977 54.523 1.00 87.62 586 GLN A C 1
ATOM 4639 O O . GLN A 1 586 ? -33.904 5.991 53.303 1.00 87.62 586 GLN A O 1
ATOM 4644 N N . ALA A 1 587 ? -33.179 6.617 55.332 1.00 89.50 587 ALA A N 1
ATOM 4645 C CA . ALA A 1 587 ? -31.974 7.282 54.838 1.00 89.50 587 ALA A CA 1
ATOM 4646 C C . ALA A 1 587 ? -30.976 6.269 54.247 1.00 89.50 587 ALA A C 1
ATOM 4648 O O . ALA A 1 587 ? -30.436 6.497 53.169 1.00 89.50 587 ALA A O 1
ATOM 4649 N N . GLN A 1 588 ? -30.782 5.115 54.897 1.00 92.69 588 GLN A N 1
ATOM 4650 C CA . GLN A 1 588 ? -29.937 4.035 54.373 1.00 92.69 588 GLN A CA 1
ATOM 4651 C C . GLN A 1 588 ? -30.495 3.439 53.072 1.00 92.69 588 GLN A C 1
ATOM 4653 O O . GLN A 1 588 ? -29.735 3.203 52.139 1.00 92.69 588 GLN A O 1
ATOM 4658 N N . ILE A 1 589 ? -31.817 3.259 52.981 1.00 91.62 589 ILE A N 1
ATOM 4659 C CA . ILE A 1 589 ? -32.506 2.850 51.752 1.00 91.62 589 ILE A CA 1
ATOM 4660 C C . ILE A 1 589 ? -32.310 3.909 50.666 1.00 91.62 589 ILE A C 1
ATOM 4662 O O . ILE A 1 589 ? -31.939 3.535 49.568 1.00 91.62 589 ILE A O 1
ATOM 4666 N N . GLN A 1 590 ? -32.471 5.207 50.951 1.00 93.19 590 GLN A N 1
ATOM 4667 C CA . GLN A 1 590 ? -32.228 6.272 49.966 1.00 93.19 590 GLN A CA 1
ATOM 4668 C C . GLN A 1 590 ? -30.783 6.290 49.454 1.00 93.19 590 GLN A C 1
ATOM 4670 O O . GLN A 1 590 ? -30.585 6.418 48.250 1.00 93.19 590 GLN A O 1
ATOM 4675 N N . VAL A 1 591 ? -29.782 6.112 50.324 1.00 92.31 591 VAL A N 1
ATOM 4676 C CA . VAL A 1 591 ? -28.373 6.005 49.903 1.00 92.31 591 VAL A CA 1
ATOM 4677 C C . VAL A 1 591 ? -28.167 4.783 49.004 1.00 92.31 591 VAL A C 1
ATOM 4679 O O . VAL A 1 591 ? -27.630 4.927 47.910 1.00 92.31 591 VAL A O 1
ATOM 4682 N N . LEU A 1 592 ? -28.670 3.610 49.401 1.00 92.19 592 LEU A N 1
ATOM 4683 C CA . LEU A 1 592 ? -28.598 2.390 48.586 1.00 92.19 592 LEU A CA 1
ATOM 4684 C C . LEU A 1 592 ? -29.384 2.511 47.268 1.00 92.19 592 LEU A C 1
ATOM 4686 O O . LEU A 1 592 ? -28.979 1.929 46.266 1.00 92.19 592 LEU A O 1
ATOM 4690 N N . GLN A 1 593 ? -30.474 3.284 47.243 1.00 93.88 593 GLN A N 1
ATOM 4691 C CA . GLN A 1 593 ? -31.238 3.594 46.035 1.00 93.88 593 GLN A CA 1
ATOM 4692 C C . GLN A 1 593 ? -30.403 4.466 45.090 1.00 93.88 593 GLN A C 1
ATOM 4694 O O . GLN A 1 593 ? -30.242 4.114 43.931 1.00 93.88 593 GLN A O 1
ATOM 4699 N N . MET A 1 594 ? -29.785 5.540 45.593 1.00 92.88 594 MET A N 1
ATOM 4700 C CA . MET A 1 594 ? -28.900 6.407 44.804 1.00 92.88 594 MET A CA 1
ATOM 4701 C C . MET A 1 594 ? -27.650 5.669 44.299 1.00 92.88 594 MET A C 1
ATOM 4703 O O . MET A 1 594 ? -27.197 5.918 43.182 1.00 92.88 594 MET A O 1
ATOM 4707 N N . GLU A 1 595 ? -27.091 4.749 45.089 1.00 93.19 595 GLU A N 1
ATOM 4708 C CA . GLU A 1 595 ? -25.994 3.876 44.659 1.00 93.19 595 GLU A CA 1
ATOM 4709 C C . GLU A 1 595 ? -26.443 2.891 43.572 1.00 93.19 595 GLU A C 1
ATOM 4711 O O . GLU A 1 595 ? -25.733 2.722 42.579 1.00 93.19 595 GLU A O 1
ATOM 4716 N N . LEU A 1 596 ? -27.627 2.288 43.717 1.00 93.25 596 LEU A N 1
ATOM 4717 C CA . LEU A 1 596 ? -28.227 1.403 42.718 1.00 93.25 596 LEU A CA 1
ATOM 4718 C C . LEU A 1 596 ? -28.525 2.150 41.411 1.00 93.25 596 LEU A C 1
ATOM 4720 O O . LEU A 1 596 ? -28.153 1.665 40.346 1.00 93.25 596 LEU A O 1
ATOM 4724 N N . ASP A 1 597 ? -29.137 3.331 41.484 1.00 94.31 597 ASP A N 1
ATOM 4725 C CA . ASP A 1 597 ? -29.482 4.164 40.330 1.00 94.31 597 ASP A CA 1
ATOM 4726 C C . ASP A 1 597 ? -28.212 4.650 39.604 1.00 94.31 597 ASP A C 1
ATOM 4728 O O . ASP A 1 597 ? -28.150 4.614 38.372 1.00 94.31 597 ASP A O 1
ATOM 4732 N N . ARG A 1 598 ? -27.148 5.005 40.346 1.00 95.31 598 ARG A N 1
ATOM 4733 C CA . ARG A 1 598 ? -25.820 5.304 39.776 1.00 95.31 598 ARG A CA 1
ATOM 4734 C C . ARG A 1 598 ? -25.240 4.092 39.044 1.00 95.31 598 ARG A C 1
ATOM 4736 O O . ARG A 1 598 ? -24.799 4.230 37.906 1.00 95.31 598 ARG A O 1
ATOM 4743 N N . VAL A 1 599 ? -25.253 2.910 39.663 1.00 94.06 599 VAL A N 1
ATOM 4744 C CA . VAL A 1 599 ? -24.721 1.678 39.052 1.00 94.06 599 VAL A CA 1
ATOM 4745 C C . VAL A 1 599 ? -25.553 1.248 37.837 1.00 94.06 599 VAL A C 1
ATOM 4747 O O . VAL A 1 599 ? -24.983 0.786 36.850 1.00 94.06 599 VAL A O 1
ATOM 4750 N N . GLN A 1 600 ? -26.872 1.460 37.842 1.00 94.62 600 GLN A N 1
ATOM 4751 C CA . GLN A 1 600 ? -27.723 1.247 36.666 1.00 94.62 600 GLN A CA 1
ATOM 4752 C C . GLN A 1 600 ? -27.405 2.243 35.543 1.00 94.62 600 GLN A C 1
ATOM 4754 O O . GLN A 1 600 ? -27.283 1.832 34.390 1.00 94.62 600 GLN A O 1
ATOM 4759 N N . ALA A 1 601 ? -27.203 3.528 35.852 1.00 94.38 601 ALA A N 1
ATOM 4760 C CA . ALA A 1 601 ? -26.782 4.523 34.864 1.00 94.38 601 ALA A CA 1
ATOM 4761 C C . ALA A 1 601 ? -25.405 4.184 34.260 1.00 94.38 601 ALA A C 1
ATOM 4763 O O . ALA A 1 601 ? -25.231 4.247 33.042 1.00 94.38 601 ALA A O 1
ATOM 4764 N N . GLU A 1 602 ? -24.451 3.742 35.085 1.00 94.19 602 GLU A N 1
ATOM 4765 C CA . GLU A 1 602 ? -23.138 3.250 34.649 1.00 94.19 602 GLU A CA 1
ATOM 4766 C C . GLU A 1 602 ? -23.264 1.983 33.785 1.00 94.19 602 GLU A C 1
ATOM 4768 O O . GLU A 1 602 ? -22.635 1.897 32.731 1.00 94.19 602 GLU A O 1
ATOM 4773 N N . GLN A 1 603 ? -24.143 1.039 34.136 1.00 95.25 603 GLN A N 1
ATOM 4774 C CA . GLN A 1 603 ? -24.427 -0.149 33.322 1.00 95.25 603 GLN A CA 1
ATOM 4775 C C . GLN A 1 603 ? -25.068 0.205 31.967 1.00 95.25 603 GLN A C 1
ATOM 4777 O O . GLN A 1 603 ? -24.695 -0.365 30.937 1.00 95.25 603 GLN A O 1
ATOM 4782 N N . VAL A 1 604 ? -26.014 1.148 31.926 1.00 97.00 604 VAL A N 1
ATOM 4783 C CA . VAL A 1 604 ? -26.643 1.626 30.679 1.00 97.00 604 VAL A CA 1
ATOM 4784 C C . VAL A 1 604 ? -25.618 2.348 29.798 1.00 97.00 604 VAL A C 1
ATOM 4786 O O . VAL A 1 604 ? -25.556 2.101 28.593 1.00 97.00 604 VAL A O 1
ATOM 4789 N N . MET A 1 605 ? -24.757 3.174 30.394 1.00 96.19 605 MET A N 1
ATOM 4790 C CA . MET A 1 605 ? -23.664 3.866 29.708 1.00 96.19 605 MET A CA 1
ATOM 4791 C C . MET A 1 605 ? -22.646 2.873 29.121 1.00 96.19 605 MET A C 1
ATOM 4793 O O . MET A 1 605 ? -22.359 2.927 27.922 1.00 96.19 605 MET A O 1
ATOM 4797 N N . LEU A 1 606 ? -22.182 1.900 29.912 1.00 94.88 606 LEU A N 1
ATOM 4798 C CA . LEU A 1 606 ? -21.241 0.865 29.471 1.00 94.88 606 LEU A CA 1
ATOM 4799 C C . LEU A 1 606 ? -21.843 -0.056 28.403 1.00 94.88 606 LEU A C 1
ATOM 4801 O O . LEU A 1 606 ? -21.176 -0.368 27.418 1.00 94.88 606 LEU A O 1
ATOM 4805 N N . THR A 1 607 ? -23.109 -0.466 28.529 1.00 96.38 607 THR A N 1
ATOM 4806 C CA . THR A 1 607 ? -23.766 -1.296 27.499 1.00 96.38 607 THR A CA 1
ATOM 4807 C C . THR A 1 607 ? -24.028 -0.525 26.203 1.00 96.38 607 THR A C 1
ATOM 4809 O O . THR A 1 607 ? -23.945 -1.113 25.122 1.00 96.38 607 THR A O 1
ATOM 4812 N N . ALA A 1 608 ? -24.259 0.791 26.265 1.00 96.31 608 ALA A N 1
ATOM 4813 C CA . ALA A 1 608 ? -24.293 1.651 25.082 1.00 96.31 608 ALA A CA 1
ATOM 4814 C C . ALA A 1 608 ? -22.904 1.796 24.428 1.00 96.31 608 ALA A C 1
ATOM 4816 O O . ALA A 1 608 ? -22.804 1.737 23.201 1.00 96.31 608 ALA A O 1
ATOM 4817 N N . GLN A 1 609 ? -21.829 1.922 25.215 1.00 93.62 609 GLN A N 1
ATOM 4818 C CA . GLN A 1 609 ? -20.453 1.914 24.700 1.00 93.62 609 GLN A CA 1
ATOM 4819 C C . GLN A 1 609 ? -20.086 0.567 24.059 1.00 93.62 609 GLN A C 1
ATOM 4821 O O . GLN A 1 609 ? -19.571 0.553 22.945 1.00 93.62 609 GLN A O 1
ATOM 4826 N N . CYS A 1 610 ? -20.425 -0.561 24.691 1.00 94.94 610 CYS A N 1
ATOM 4827 C CA . CYS A 1 610 ? -20.195 -1.894 24.125 1.00 94.94 610 CYS A CA 1
ATOM 4828 C C . CYS A 1 610 ? -20.906 -2.073 22.775 1.00 94.94 610 CYS A C 1
ATOM 4830 O O . CYS A 1 610 ? -20.302 -2.583 21.838 1.00 94.94 610 CYS A O 1
ATOM 4832 N N . LYS A 1 611 ? -22.152 -1.593 22.634 1.00 96.88 611 LYS A N 1
ATOM 4833 C CA . LYS A 1 611 ? -22.874 -1.612 21.349 1.00 96.88 611 LYS A CA 1
ATOM 4834 C C . LYS A 1 611 ? -22.184 -0.769 20.272 1.00 96.88 611 LYS A C 1
ATOM 4836 O O . LYS A 1 611 ? -22.024 -1.253 19.157 1.00 96.88 611 LYS A O 1
ATOM 4841 N N . LYS A 1 612 ? -21.721 0.445 20.604 1.00 96.38 612 LYS A N 1
ATOM 4842 C CA . LYS A 1 612 ? -20.935 1.277 19.671 1.00 96.38 612 LYS A CA 1
ATOM 4843 C C . LYS A 1 612 ? -19.665 0.557 19.216 1.00 96.38 612 LYS A C 1
ATOM 4845 O O . LYS A 1 612 ? -19.456 0.414 18.017 1.00 96.38 612 LYS A O 1
ATOM 4850 N N . LEU A 1 613 ? -18.890 0.015 20.156 1.00 94.31 613 LEU A N 1
ATOM 4851 C CA . LEU A 1 613 ? -17.672 -0.744 19.861 1.00 94.31 613 LEU A CA 1
ATOM 4852 C C . LEU A 1 613 ? -17.956 -2.016 19.042 1.00 94.31 613 LEU A C 1
ATOM 4854 O O . LEU A 1 613 ? -17.165 -2.361 18.168 1.00 94.31 613 LEU A O 1
ATOM 4858 N N . GLU A 1 614 ? -19.082 -2.703 19.257 1.00 96.62 614 GLU A N 1
ATOM 4859 C CA . GLU A 1 614 ? -19.505 -3.820 18.402 1.00 96.62 614 GLU A CA 1
ATOM 4860 C C . GLU A 1 614 ? -19.829 -3.381 16.970 1.00 96.62 614 GLU A C 1
ATOM 4862 O O . GLU A 1 614 ? -19.418 -4.058 16.027 1.00 96.62 614 GLU A O 1
ATOM 4867 N N . ASP A 1 615 ? -20.554 -2.278 16.781 1.00 96.38 615 ASP A N 1
ATOM 4868 C CA . ASP A 1 615 ? -20.936 -1.796 15.449 1.00 96.38 615 ASP A CA 1
ATOM 4869 C C . ASP A 1 615 ? -19.759 -1.160 14.694 1.00 96.38 615 ASP A C 1
ATOM 4871 O O . ASP A 1 615 ? -19.613 -1.377 13.487 1.00 96.38 615 ASP A O 1
ATOM 4875 N N . GLU A 1 616 ? -18.846 -0.495 15.405 1.00 96.19 616 GLU A N 1
ATOM 4876 C CA . GLU A 1 616 ? -17.530 -0.086 14.906 1.00 96.19 616 GLU A CA 1
ATOM 4877 C C . GLU A 1 616 ? -16.695 -1.311 14.507 1.00 96.19 616 GLU A C 1
ATOM 4879 O O . GLU A 1 616 ? -16.172 -1.361 13.391 1.00 96.19 616 GLU A O 1
ATOM 4884 N N . ARG A 1 617 ? -16.647 -2.366 15.335 1.00 95.56 617 ARG A N 1
ATOM 4885 C CA . ARG A 1 617 ? -15.976 -3.628 14.977 1.00 95.56 617 ARG A CA 1
ATOM 4886 C C . ARG A 1 617 ? -16.620 -4.277 13.750 1.00 95.56 617 ARG A C 1
ATOM 4888 O O . ARG A 1 617 ? -15.901 -4.709 12.855 1.00 95.56 617 ARG A O 1
ATOM 4895 N N . ARG A 1 618 ? -17.954 -4.288 13.635 1.00 97.06 618 ARG A N 1
ATOM 4896 C CA . ARG A 1 618 ? -18.686 -4.759 12.438 1.00 97.06 618 ARG A CA 1
ATOM 4897 C C . ARG A 1 618 ? -18.426 -3.882 11.211 1.00 97.06 618 ARG A C 1
ATOM 4899 O O . ARG A 1 618 ? -18.506 -4.379 10.086 1.00 97.06 618 ARG A O 1
ATOM 4906 N N . ALA A 1 619 ? -18.152 -2.588 11.372 1.00 96.12 619 ALA A N 1
ATOM 4907 C CA . ALA A 1 619 ? -17.724 -1.711 10.283 1.00 96.12 619 ALA A CA 1
ATOM 4908 C C . ALA A 1 619 ? -16.286 -2.035 9.844 1.00 96.12 619 ALA A C 1
ATOM 4910 O O . ALA A 1 619 ? -16.054 -2.241 8.653 1.00 96.12 619 ALA A O 1
ATOM 4911 N N . GLN A 1 620 ? -15.355 -2.206 10.787 1.00 95.12 620 GLN A N 1
ATOM 4912 C CA . GLN A 1 620 ? -13.964 -2.558 10.482 1.00 95.12 620 GLN A CA 1
ATOM 4913 C C . GLN A 1 620 ? -13.800 -4.000 9.966 1.00 95.12 620 GLN A C 1
ATOM 4915 O O . GLN A 1 620 ? -12.975 -4.271 9.099 1.00 95.12 620 GLN A O 1
ATOM 4920 N N . GLU A 1 621 ? -14.639 -4.944 10.397 1.00 97.12 621 GLU A N 1
ATOM 4921 C CA . GLU A 1 621 ? -14.716 -6.277 9.786 1.00 97.12 621 GLU A CA 1
ATOM 4922 C C . GLU A 1 621 ? -15.185 -6.212 8.321 1.00 97.12 621 GLU A C 1
ATOM 4924 O O . GLU A 1 621 ? -14.773 -7.048 7.513 1.00 97.12 621 GLU A O 1
ATOM 4929 N N . ARG A 1 622 ? -16.037 -5.240 7.961 1.00 96.75 622 ARG A N 1
ATOM 4930 C CA . ARG A 1 622 ? -16.484 -5.013 6.575 1.00 96.75 622 ARG A CA 1
ATOM 4931 C C . ARG A 1 622 ? -15.408 -4.319 5.739 1.00 96.75 622 ARG A C 1
ATOM 4933 O O . ARG A 1 622 ? -15.132 -4.804 4.644 1.00 96.75 622 ARG A O 1
ATOM 4940 N N . SER A 1 623 ? -14.752 -3.274 6.254 1.00 96.44 623 SER A N 1
ATOM 4941 C CA . SER A 1 623 ? -13.625 -2.624 5.564 1.00 96.44 623 SER A CA 1
ATOM 4942 C C . SER A 1 623 ? -12.476 -3.612 5.332 1.00 96.44 623 SER A C 1
ATOM 4944 O O . SER A 1 623 ? -12.010 -3.747 4.203 1.00 96.44 623 SER A O 1
ATOM 4946 N N . ARG A 1 624 ? -12.107 -4.420 6.338 1.00 96.69 624 ARG A N 1
ATOM 4947 C CA . ARG A 1 624 ? -11.081 -5.468 6.206 1.00 96.69 624 ARG A CA 1
ATOM 4948 C C . ARG A 1 624 ? -11.449 -6.523 5.161 1.00 96.69 624 ARG A C 1
ATOM 4950 O O . ARG A 1 624 ? -10.578 -6.962 4.418 1.00 96.69 624 ARG A O 1
ATOM 4957 N N . LYS A 1 625 ? -12.721 -6.935 5.070 1.00 97.19 625 LYS A N 1
ATOM 4958 C CA . LYS A 1 625 ? -13.187 -7.874 4.029 1.00 97.19 625 LYS A CA 1
ATOM 4959 C C . LYS A 1 625 ? -13.119 -7.260 2.625 1.00 97.19 625 LYS A C 1
ATOM 4961 O O . LYS A 1 625 ? -12.724 -7.964 1.701 1.00 97.19 625 LYS A O 1
ATOM 4966 N N . ALA A 1 626 ? -13.442 -5.974 2.474 1.00 97.00 626 ALA A N 1
ATOM 4967 C CA . ALA A 1 626 ? -13.304 -5.257 1.205 1.00 97.00 626 ALA A CA 1
ATOM 4968 C C . ALA A 1 626 ? -11.830 -5.097 0.789 1.00 97.00 626 ALA A C 1
ATOM 4970 O O . ALA A 1 626 ? -11.480 -5.432 -0.338 1.00 97.00 626 ALA A O 1
ATOM 4971 N N . LEU A 1 627 ? -10.952 -4.698 1.716 1.00 96.12 627 LEU A N 1
ATOM 4972 C CA . LEU A 1 627 ? -9.510 -4.576 1.475 1.00 96.12 627 LEU A CA 1
ATOM 4973 C C . LEU A 1 627 ? -8.865 -5.923 1.111 1.00 96.12 627 LEU A C 1
ATOM 4975 O O . LEU A 1 627 ? -8.064 -5.976 0.188 1.00 96.12 627 LEU A O 1
ATOM 4979 N N . ILE A 1 628 ? -9.257 -7.029 1.757 1.00 97.81 628 ILE A N 1
ATOM 4980 C CA . ILE A 1 628 ? -8.788 -8.381 1.390 1.00 97.81 628 ILE A CA 1
ATOM 4981 C C . ILE A 1 628 ? -9.288 -8.799 -0.007 1.00 97.81 628 ILE A C 1
ATOM 4983 O O . ILE A 1 628 ? -8.596 -9.539 -0.705 1.00 97.81 628 ILE A O 1
ATOM 4987 N N . ALA A 1 629 ? -10.472 -8.350 -0.435 1.00 97.44 629 ALA A N 1
ATOM 4988 C CA . ALA A 1 629 ? -10.955 -8.595 -1.794 1.00 97.44 629 ALA A CA 1
ATOM 4989 C C . ALA A 1 629 ? -10.158 -7.783 -2.830 1.00 97.44 629 ALA A C 1
ATOM 4991 O O . ALA A 1 629 ? -9.691 -8.358 -3.809 1.00 97.44 629 ALA A O 1
ATOM 4992 N N . GLN A 1 630 ? -9.926 -6.492 -2.567 1.00 96.19 630 GLN A N 1
ATOM 4993 C CA . GLN A 1 630 ? -9.100 -5.619 -3.409 1.00 96.19 630 GLN A CA 1
ATOM 4994 C C . GLN A 1 630 ? -7.648 -6.101 -3.493 1.00 96.19 630 GLN A C 1
ATOM 4996 O O . GLN A 1 630 ? -7.081 -6.119 -4.579 1.00 96.19 630 GLN A O 1
ATOM 5001 N N . GLN A 1 631 ? -7.061 -6.558 -2.381 1.00 97.25 631 GLN A N 1
ATOM 5002 C CA . GLN A 1 631 ? -5.721 -7.145 -2.374 1.00 97.25 631 GLN A CA 1
ATOM 5003 C C . GLN A 1 631 ? -5.647 -8.340 -3.330 1.00 97.25 631 GLN A C 1
ATOM 5005 O O . GLN A 1 631 ? -4.787 -8.361 -4.195 1.00 97.25 631 GLN A O 1
ATOM 5010 N N . ARG A 1 632 ? -6.599 -9.280 -3.255 1.00 97.38 632 ARG A N 1
ATOM 5011 C CA . ARG A 1 632 ? -6.647 -10.448 -4.155 1.00 97.38 632 ARG A CA 1
ATOM 5012 C C . ARG A 1 632 ? -6.850 -10.080 -5.625 1.00 97.38 632 ARG A C 1
ATOM 5014 O O . ARG A 1 632 ? -6.384 -10.805 -6.498 1.00 97.38 632 ARG A O 1
ATOM 5021 N N . GLU A 1 633 ? -7.569 -8.996 -5.900 1.00 97.50 633 GLU A N 1
ATOM 5022 C CA . GLU A 1 633 ? -7.741 -8.470 -7.255 1.00 97.50 633 GLU A CA 1
ATOM 5023 C C . GLU A 1 633 ? -6.430 -7.867 -7.786 1.00 97.50 633 GLU A C 1
ATOM 5025 O O . GLU A 1 633 ? -6.035 -8.164 -8.911 1.00 97.50 633 GLU A O 1
ATOM 5030 N N . VAL A 1 634 ? -5.706 -7.110 -6.955 1.00 97.06 634 VAL A N 1
ATOM 5031 C CA . VAL A 1 634 ? -4.371 -6.579 -7.276 1.00 97.06 634 VAL A CA 1
ATOM 5032 C C . VAL A 1 634 ? -3.339 -7.704 -7.419 1.00 97.06 634 VAL A C 1
ATOM 5034 O O . VAL A 1 634 ? -2.600 -7.705 -8.397 1.00 97.06 634 VAL A O 1
ATOM 5037 N N . ASP A 1 635 ? -3.327 -8.702 -6.532 1.00 97.31 635 ASP A N 1
ATOM 5038 C CA . ASP A 1 635 ? -2.455 -9.884 -6.623 1.00 97.31 635 ASP A CA 1
ATOM 5039 C C . ASP A 1 635 ? -2.687 -10.642 -7.948 1.00 97.31 635 ASP A C 1
ATOM 5041 O O . ASP A 1 635 ? -1.740 -11.069 -8.611 1.00 97.31 635 ASP A O 1
ATOM 5045 N N . ALA A 1 636 ? -3.949 -10.770 -8.380 1.00 97.06 636 ALA A N 1
ATOM 5046 C CA . ALA A 1 636 ? -4.303 -11.385 -9.659 1.00 97.06 636 ALA A CA 1
ATOM 5047 C C . ALA A 1 636 ? -3.875 -10.533 -10.870 1.00 97.06 636 ALA A C 1
ATOM 5049 O O . ALA A 1 636 ? -3.404 -11.085 -11.866 1.00 97.06 636 ALA A O 1
ATOM 5050 N N . GLN A 1 637 ? -3.992 -9.202 -10.787 1.00 97.56 637 GLN A N 1
ATOM 5051 C CA . GLN A 1 637 ? -3.478 -8.286 -11.813 1.00 97.56 637 GLN A CA 1
ATOM 5052 C C . GLN A 1 637 ? -1.946 -8.345 -11.899 1.00 97.56 637 GLN A C 1
ATOM 5054 O O . GLN A 1 637 ? -1.408 -8.398 -13.004 1.00 97.56 637 GLN A O 1
ATOM 5059 N N . ILE A 1 638 ? -1.239 -8.400 -10.764 1.00 97.25 638 ILE A N 1
ATOM 5060 C CA . ILE A 1 638 ? 0.221 -8.569 -10.705 1.00 97.25 638 ILE A CA 1
ATOM 5061 C C . ILE A 1 638 ? 0.622 -9.865 -11.411 1.00 97.25 638 ILE A C 1
ATOM 5063 O O . ILE A 1 638 ? 1.408 -9.801 -12.352 1.00 97.25 638 ILE A O 1
ATOM 5067 N N . ALA A 1 639 ? 0.014 -11.003 -11.064 1.00 96.56 639 ALA A N 1
ATOM 5068 C CA . ALA A 1 639 ? 0.299 -12.284 -11.717 1.00 96.56 639 ALA A CA 1
ATOM 5069 C C . ALA A 1 639 ? 0.006 -12.266 -13.236 1.00 96.56 639 ALA A C 1
ATOM 5071 O O . ALA A 1 639 ? 0.741 -12.861 -14.028 1.00 96.56 639 ALA A O 1
ATOM 5072 N N . GLU A 1 640 ? -1.037 -11.551 -13.679 1.00 96.69 640 GLU A N 1
ATOM 5073 C CA . GLU A 1 640 ? -1.321 -11.366 -15.109 1.00 96.69 640 GLU A CA 1
ATOM 5074 C C . GLU A 1 640 ? -0.262 -10.483 -15.801 1.00 96.69 640 GLU A C 1
ATOM 5076 O O . GLU A 1 640 ? 0.141 -10.755 -16.936 1.00 96.69 640 GLU A O 1
ATOM 5081 N N . HIS A 1 641 ? 0.226 -9.436 -15.132 1.00 96.31 641 HIS A N 1
ATOM 5082 C CA . HIS A 1 641 ? 1.303 -8.580 -15.633 1.00 96.31 641 HIS A CA 1
ATOM 5083 C C . HIS A 1 641 ? 2.669 -9.280 -15.638 1.00 96.31 641 HIS A C 1
ATOM 5085 O O . HIS A 1 641 ? 3.425 -9.101 -16.592 1.00 96.31 641 HIS A O 1
ATOM 5091 N N . GLU A 1 642 ? 2.971 -10.119 -14.649 1.00 96.88 642 GLU A N 1
ATOM 5092 C CA . GLU A 1 642 ? 4.157 -10.981 -14.624 1.00 96.88 642 GLU A CA 1
ATOM 5093 C C . GLU A 1 642 ? 4.140 -11.957 -15.806 1.00 96.88 642 GLU A C 1
ATOM 5095 O O . GLU A 1 642 ? 5.078 -11.958 -16.603 1.00 96.88 642 GLU A O 1
ATOM 5100 N N . LEU A 1 643 ? 3.032 -12.675 -16.025 1.00 96.88 643 LEU A N 1
ATOM 5101 C CA . LEU A 1 643 ? 2.870 -13.584 -17.167 1.00 96.88 643 LEU A CA 1
ATOM 5102 C C . LEU A 1 643 ? 2.997 -12.860 -18.524 1.00 96.88 643 LEU A C 1
ATOM 5104 O O . LEU A 1 643 ? 3.621 -13.373 -19.459 1.00 96.88 643 LEU A O 1
ATOM 5108 N N . ARG A 1 644 ? 2.446 -11.641 -18.645 1.00 96.56 644 ARG A N 1
ATOM 5109 C CA . ARG A 1 644 ? 2.650 -10.779 -19.827 1.00 96.56 644 ARG A CA 1
ATOM 5110 C C . ARG A 1 644 ? 4.123 -10.412 -20.009 1.00 96.56 644 ARG A C 1
ATOM 5112 O O . ARG A 1 644 ? 4.627 -10.497 -21.128 1.00 96.56 644 ARG A O 1
ATOM 5119 N N . ASN A 1 645 ? 4.815 -10.028 -18.937 1.00 95.31 645 ASN A N 1
ATOM 5120 C CA . ASN A 1 645 ? 6.226 -9.647 -18.973 1.00 95.31 645 ASN A CA 1
ATOM 5121 C C . ASN A 1 645 ? 7.128 -10.833 -19.345 1.00 95.31 645 ASN A C 1
ATOM 5123 O O . ASN A 1 645 ? 8.005 -10.673 -20.194 1.00 95.31 645 ASN A O 1
ATOM 5127 N N . GLU A 1 646 ? 6.876 -12.029 -18.807 1.00 97.62 646 GLU A N 1
ATOM 5128 C CA . GLU A 1 646 ? 7.563 -13.262 -19.209 1.00 97.62 646 GLU A CA 1
ATOM 5129 C C . GLU A 1 646 ? 7.331 -13.575 -20.692 1.00 97.62 646 GLU A C 1
ATOM 5131 O O . GLU A 1 646 ? 8.288 -13.795 -21.438 1.00 97.62 646 GLU A O 1
ATOM 5136 N N . SER A 1 647 ? 6.079 -13.519 -21.161 1.00 96.31 647 SER A N 1
ATOM 5137 C CA . SER A 1 647 ? 5.740 -13.720 -22.577 1.00 96.31 647 SER A CA 1
ATOM 5138 C C . SER A 1 647 ? 6.453 -12.709 -23.489 1.00 96.31 647 SER A C 1
ATOM 5140 O O . SER A 1 647 ? 7.010 -13.084 -24.524 1.00 96.31 647 SER A O 1
ATOM 5142 N N . CYS A 1 648 ? 6.502 -11.432 -23.098 1.00 95.00 648 CYS A N 1
ATOM 5143 C CA . CYS A 1 648 ? 7.235 -10.387 -23.814 1.00 95.00 648 CYS A CA 1
ATOM 5144 C C . CYS A 1 648 ? 8.755 -10.618 -23.795 1.00 95.00 648 CYS A C 1
ATOM 5146 O O . CYS A 1 648 ? 9.407 -10.453 -24.827 1.00 95.00 648 CYS A O 1
ATOM 5148 N N . ALA A 1 649 ? 9.329 -11.060 -22.673 1.00 96.75 649 ALA A N 1
ATOM 5149 C CA . ALA A 1 649 ? 10.748 -11.399 -22.567 1.00 96.75 649 ALA A CA 1
ATOM 5150 C C . ALA A 1 649 ? 11.114 -12.620 -23.431 1.00 96.75 649 ALA A C 1
ATOM 5152 O O . ALA A 1 649 ? 12.151 -12.620 -24.101 1.00 96.75 649 ALA A O 1
ATOM 5153 N N . HIS A 1 650 ? 10.246 -13.634 -23.492 1.00 97.38 650 HIS A N 1
ATOM 5154 C CA . HIS A 1 650 ? 10.392 -14.775 -24.396 1.00 97.38 650 HIS A CA 1
ATOM 5155 C C . HIS A 1 650 ? 10.303 -14.358 -25.872 1.00 97.38 650 HIS A C 1
ATOM 5157 O O . HIS A 1 650 ? 11.155 -14.768 -26.667 1.00 97.38 650 HIS A O 1
ATOM 5163 N N . ALA A 1 651 ? 9.343 -13.502 -26.235 1.00 96.12 651 ALA A N 1
ATOM 5164 C CA . ALA A 1 651 ? 9.212 -12.962 -27.589 1.00 96.12 651 ALA A CA 1
ATOM 5165 C C . ALA A 1 651 ? 10.433 -12.115 -27.996 1.00 96.12 651 ALA A C 1
ATOM 5167 O O . ALA A 1 651 ? 10.975 -12.302 -29.086 1.00 96.12 651 ALA A O 1
ATOM 5168 N N . LEU A 1 652 ? 10.933 -11.254 -27.102 1.00 96.25 652 LEU A N 1
ATOM 5169 C CA . LEU A 1 652 ? 12.158 -10.477 -27.308 1.00 96.25 652 LEU A CA 1
ATOM 5170 C C . LEU A 1 652 ? 13.378 -11.390 -27.496 1.00 96.25 652 LEU A C 1
ATOM 5172 O O . LEU A 1 652 ? 14.167 -11.187 -28.416 1.00 96.25 652 LEU A O 1
ATOM 5176 N N . LYS A 1 653 ? 13.518 -12.437 -26.674 1.00 97.69 653 LYS A N 1
ATOM 5177 C CA . LYS A 1 653 ? 14.618 -13.410 -26.773 1.00 97.69 653 LYS A CA 1
ATOM 5178 C C . LYS A 1 653 ? 14.571 -14.220 -28.074 1.00 97.69 653 LYS A C 1
ATOM 5180 O O . LYS A 1 653 ? 15.625 -14.551 -28.612 1.00 97.69 653 LYS A O 1
ATOM 5185 N N . ALA A 1 654 ? 13.380 -14.506 -28.602 1.00 97.56 654 ALA A N 1
ATOM 5186 C CA . ALA A 1 654 ? 13.214 -15.090 -29.933 1.00 97.56 654 ALA A CA 1
ATOM 5187 C C . ALA A 1 654 ? 13.572 -14.086 -31.046 1.00 97.56 654 ALA A C 1
ATOM 5189 O O . ALA A 1 654 ? 14.329 -14.423 -31.951 1.00 97.56 654 ALA A O 1
ATOM 5190 N N . ALA A 1 655 ? 13.112 -12.835 -30.953 1.00 95.69 655 ALA A N 1
ATOM 5191 C CA . ALA A 1 655 ? 13.432 -11.788 -31.926 1.00 95.69 655 ALA A CA 1
ATOM 5192 C C . ALA A 1 655 ? 14.940 -11.469 -31.990 1.00 95.69 655 ALA A C 1
ATOM 5194 O O . ALA A 1 655 ? 15.474 -11.255 -33.079 1.00 95.69 655 ALA A O 1
ATOM 5195 N N . LEU A 1 656 ? 15.640 -11.488 -30.850 1.00 96.88 656 LEU A N 1
ATOM 5196 C CA . LEU A 1 656 ? 17.096 -11.324 -30.784 1.00 96.88 656 LEU A CA 1
ATOM 5197 C C . LEU A 1 656 ? 17.834 -12.479 -31.473 1.00 96.88 656 LEU A C 1
ATOM 5199 O O . LEU A 1 656 ? 18.687 -12.212 -32.315 1.00 96.88 656 LEU A O 1
ATOM 5203 N N . LYS A 1 657 ? 17.445 -13.737 -31.224 1.00 97.69 657 LYS A N 1
ATOM 5204 C CA . LYS A 1 657 ? 17.995 -14.894 -31.954 1.00 97.69 657 LYS A CA 1
ATOM 5205 C C . LYS A 1 657 ? 17.755 -14.800 -33.458 1.00 97.69 657 LYS A C 1
ATOM 5207 O O . LYS A 1 657 ? 18.690 -14.948 -34.235 1.00 97.69 657 LYS A O 1
ATOM 5212 N N . ASN A 1 658 ? 16.532 -14.473 -33.876 1.00 97.38 658 ASN A N 1
ATOM 5213 C CA . ASN A 1 658 ? 16.209 -14.306 -35.294 1.00 97.38 658 ASN A CA 1
ATOM 5214 C C . ASN A 1 658 ? 17.059 -13.190 -35.934 1.00 97.38 658 ASN A C 1
ATOM 5216 O O . ASN A 1 658 ? 17.489 -13.320 -37.077 1.00 97.38 658 ASN A O 1
ATOM 5220 N N . LYS A 1 659 ? 17.347 -12.105 -35.200 1.00 97.31 659 LYS A N 1
ATOM 5221 C CA . LYS A 1 659 ? 18.266 -11.043 -35.637 1.00 97.31 659 LYS A CA 1
ATOM 5222 C C . LYS A 1 659 ? 19.711 -11.544 -35.750 1.00 97.31 659 LYS A C 1
ATOM 5224 O O . LYS A 1 659 ? 20.371 -11.216 -36.729 1.00 97.31 659 LYS A O 1
ATOM 5229 N N . GLU A 1 660 ? 20.203 -12.317 -34.785 1.00 95.56 660 GLU A N 1
ATOM 5230 C CA . GLU A 1 660 ? 21.542 -12.928 -34.820 1.00 95.56 660 GLU A CA 1
ATOM 5231 C C . GLU A 1 660 ? 21.686 -13.884 -36.017 1.00 95.56 660 GLU A C 1
ATOM 5233 O O . GLU A 1 660 ? 22.644 -13.778 -36.782 1.00 95.56 660 GLU A O 1
ATOM 5238 N N . GLU A 1 661 ? 20.694 -14.744 -36.253 1.00 96.12 661 GLU A N 1
ATOM 5239 C CA . GLU A 1 661 ? 20.634 -15.644 -37.410 1.00 96.12 661 GLU A CA 1
ATOM 5240 C C . GLU A 1 661 ? 20.594 -14.877 -38.742 1.00 96.12 661 GLU A C 1
ATOM 5242 O O . GLU A 1 661 ? 21.316 -15.233 -39.675 1.00 96.12 661 GLU A O 1
ATOM 5247 N N . LEU A 1 662 ? 19.814 -13.793 -38.836 1.00 95.62 662 LEU A N 1
ATOM 5248 C CA . LEU A 1 662 ? 19.759 -12.936 -40.027 1.00 95.62 662 LEU A CA 1
ATOM 5249 C C . LEU A 1 662 ? 21.065 -12.161 -40.269 1.00 95.62 662 LEU A C 1
ATOM 5251 O O . LEU A 1 662 ? 21.448 -11.980 -41.424 1.00 95.62 662 LEU A O 1
ATOM 5255 N N . LEU A 1 663 ? 21.775 -11.740 -39.218 1.00 95.50 663 LEU A N 1
ATOM 5256 C CA . LEU A 1 663 ? 23.103 -11.125 -39.342 1.00 95.50 663 LEU A CA 1
ATOM 5257 C C . LEU A 1 663 ? 24.139 -12.137 -39.852 1.00 95.50 663 LEU A C 1
ATOM 5259 O O . LEU A 1 663 ? 24.895 -11.828 -40.771 1.00 95.50 663 LEU A O 1
ATOM 5263 N N . ILE A 1 664 ? 24.119 -13.373 -39.342 1.00 97.50 664 ILE A N 1
ATOM 5264 C CA . ILE A 1 664 ? 24.976 -14.460 -39.841 1.00 97.50 664 ILE A CA 1
ATOM 5265 C C . ILE A 1 664 ? 24.657 -14.771 -41.314 1.00 97.50 664 ILE A C 1
ATOM 5267 O O . ILE A 1 664 ? 25.574 -14.928 -42.121 1.00 97.50 664 ILE A O 1
ATOM 5271 N N . GLN A 1 665 ? 23.377 -14.811 -41.700 1.00 95.62 665 GLN A N 1
ATOM 5272 C CA . GLN A 1 665 ? 22.966 -14.997 -43.099 1.00 95.62 665 GLN A CA 1
ATOM 5273 C C . GLN A 1 665 ? 23.422 -13.840 -44.001 1.00 95.62 665 GLN A C 1
ATOM 5275 O O . GLN A 1 665 ? 23.940 -14.093 -45.090 1.00 95.62 665 GLN A O 1
ATOM 5280 N N . HIS A 1 666 ? 23.286 -12.590 -43.549 1.00 96.00 666 HIS A N 1
ATOM 5281 C CA . HIS A 1 666 ? 23.792 -11.411 -44.254 1.00 96.00 666 HIS A CA 1
ATOM 5282 C C . HIS A 1 666 ? 25.308 -11.492 -44.472 1.00 96.00 666 HIS A C 1
ATOM 5284 O O . HIS A 1 666 ? 25.781 -11.267 -45.584 1.00 96.00 666 HIS A O 1
ATOM 5290 N N . ASP A 1 667 ? 26.078 -11.854 -43.446 1.00 95.75 667 ASP A N 1
ATOM 5291 C CA . ASP A 1 667 ? 27.537 -11.894 -43.541 1.00 95.75 667 ASP A CA 1
ATOM 5292 C C . ASP A 1 667 ? 28.029 -13.061 -44.413 1.00 95.75 667 ASP A C 1
ATOM 5294 O O . ASP A 1 667 ? 28.983 -12.898 -45.181 1.00 95.75 667 ASP A O 1
ATOM 5298 N N . LEU A 1 668 ? 27.331 -14.203 -44.402 1.00 95.00 668 LEU A N 1
ATOM 5299 C CA . LEU A 1 668 ? 27.543 -15.292 -45.364 1.00 95.00 668 LEU A CA 1
ATOM 5300 C C . LEU A 1 668 ? 27.268 -14.835 -46.807 1.00 95.00 668 LEU A C 1
ATOM 5302 O O . LEU A 1 668 ? 28.101 -15.062 -47.687 1.00 95.00 668 LEU A O 1
ATOM 5306 N N . GLN A 1 669 ? 26.158 -14.129 -47.051 1.00 95.19 669 GLN A N 1
ATOM 5307 C CA . GLN A 1 669 ? 25.848 -13.548 -48.364 1.00 95.19 669 GLN A CA 1
ATOM 5308 C C . GLN A 1 669 ? 26.874 -12.481 -48.775 1.00 95.19 669 GLN A C 1
ATOM 5310 O O . GLN A 1 669 ? 27.285 -12.434 -49.932 1.00 95.19 669 GLN A O 1
ATOM 5315 N N . ALA A 1 670 ? 27.356 -11.655 -47.845 1.00 95.56 670 ALA A N 1
ATOM 5316 C CA . ALA A 1 670 ? 28.384 -10.652 -48.110 1.00 95.56 670 ALA A CA 1
ATOM 5317 C C . ALA A 1 670 ? 29.739 -11.292 -48.469 1.00 95.56 670 ALA A C 1
ATOM 5319 O O . ALA A 1 670 ? 30.450 -10.777 -49.338 1.00 95.56 670 ALA A O 1
ATOM 5320 N N . LEU A 1 671 ? 30.092 -12.424 -47.850 1.00 95.19 671 LEU A N 1
ATOM 5321 C CA . LEU A 1 671 ? 31.258 -13.231 -48.223 1.00 95.19 671 LEU A CA 1
ATOM 5322 C C . LEU A 1 671 ? 31.085 -13.891 -49.598 1.00 95.19 671 LEU A C 1
ATOM 5324 O O . LEU A 1 671 ? 32.027 -13.886 -50.392 1.00 95.19 671 LEU A O 1
ATOM 5328 N N . GLU A 1 672 ? 29.894 -14.396 -49.925 1.00 94.06 672 GLU A N 1
ATOM 5329 C CA . GLU A 1 672 ? 29.602 -14.948 -51.253 1.00 94.06 672 GLU A CA 1
ATOM 5330 C C . GLU A 1 672 ? 29.638 -13.867 -52.346 1.00 94.06 672 GLU A C 1
ATOM 5332 O O . GLU A 1 672 ? 30.282 -14.060 -53.376 1.00 94.06 672 GLU A O 1
ATOM 5337 N N . VAL A 1 673 ? 29.069 -12.683 -52.099 1.00 95.62 673 VAL A N 1
ATOM 5338 C CA . VAL A 1 673 ? 29.147 -11.524 -53.006 1.00 95.62 673 VAL A CA 1
ATOM 5339 C C . VAL A 1 673 ? 30.591 -11.055 -53.207 1.00 95.62 673 VAL A C 1
ATOM 5341 O O . VAL A 1 673 ? 30.952 -10.700 -54.330 1.00 95.62 673 VAL A O 1
ATOM 5344 N N . ARG A 1 674 ? 31.443 -11.078 -52.169 1.00 96.06 674 ARG A N 1
ATOM 5345 C CA . ARG A 1 674 ? 32.892 -10.826 -52.322 1.00 96.06 674 ARG A CA 1
ATOM 5346 C C . ARG A 1 674 ? 33.535 -11.892 -53.208 1.00 96.06 674 ARG A C 1
ATOM 5348 O O . ARG A 1 674 ? 34.102 -11.544 -54.233 1.00 96.06 674 ARG A O 1
ATOM 5355 N N . ARG A 1 675 ? 33.338 -13.179 -52.907 1.00 96.56 675 ARG A N 1
ATOM 5356 C CA . ARG A 1 675 ? 33.871 -14.299 -53.704 1.00 96.56 675 ARG A CA 1
ATOM 5357 C C . ARG A 1 675 ? 33.445 -14.238 -55.177 1.00 96.56 675 ARG A C 1
ATOM 5359 O O . ARG A 1 675 ? 34.265 -14.482 -56.057 1.00 96.56 675 ARG A O 1
ATOM 5366 N N . LEU A 1 676 ? 32.182 -13.915 -55.457 1.00 95.25 676 LEU A N 1
ATOM 5367 C CA . LEU A 1 676 ? 31.662 -13.755 -56.819 1.00 95.25 676 LEU A CA 1
ATOM 5368 C C . LEU A 1 676 ? 32.256 -12.526 -57.521 1.00 95.25 676 LEU A C 1
ATOM 5370 O O . LEU A 1 676 ? 32.546 -12.592 -58.714 1.00 95.25 676 LEU A O 1
ATOM 5374 N N . ARG A 1 677 ? 32.490 -11.430 -56.790 1.00 96.31 677 ARG A N 1
ATOM 5375 C CA . ARG A 1 677 ? 33.177 -10.235 -57.300 1.00 96.31 677 ARG A CA 1
ATOM 5376 C C . ARG A 1 677 ? 34.648 -10.512 -57.611 1.00 96.31 677 ARG A C 1
ATOM 5378 O O . ARG A 1 677 ? 35.112 -10.115 -58.673 1.00 96.31 677 ARG A O 1
ATOM 5385 N N . ASP A 1 678 ? 35.355 -11.230 -56.746 1.00 95.88 678 ASP A N 1
ATOM 5386 C CA . ASP A 1 678 ? 36.762 -11.592 -56.947 1.00 95.88 678 ASP A CA 1
ATOM 5387 C C . ASP A 1 678 ? 36.917 -12.549 -58.144 1.00 95.88 678 ASP A C 1
ATOM 5389 O O . ASP A 1 678 ? 37.809 -12.377 -58.974 1.00 95.88 678 ASP A O 1
ATOM 5393 N N . LEU A 1 679 ? 35.986 -13.500 -58.305 1.00 95.69 679 LEU A N 1
ATOM 5394 C CA . LEU A 1 679 ? 35.882 -14.340 -59.505 1.00 95.69 679 LEU A CA 1
ATOM 5395 C C . LEU A 1 679 ? 35.581 -13.518 -60.768 1.00 95.69 679 LEU A C 1
ATOM 5397 O O . LEU A 1 679 ? 36.160 -13.791 -61.819 1.00 95.69 679 LEU A O 1
ATOM 5401 N N . LEU A 1 680 ? 34.704 -12.512 -60.685 1.00 95.81 680 LEU A N 1
ATOM 5402 C CA . LEU A 1 680 ? 34.402 -11.616 -61.805 1.00 95.81 680 LEU A CA 1
ATOM 5403 C C . LEU A 1 680 ? 35.616 -10.758 -62.190 1.00 95.81 680 LEU A C 1
ATOM 5405 O O . LEU A 1 680 ? 35.893 -10.623 -63.378 1.00 95.81 680 LEU A O 1
ATOM 5409 N N . HIS A 1 681 ? 36.362 -10.229 -61.216 1.00 95.06 681 HIS A N 1
ATOM 5410 C CA . HIS A 1 681 ? 37.608 -9.502 -61.465 1.00 95.06 681 HIS A CA 1
ATOM 5411 C C . HIS A 1 681 ? 38.664 -10.404 -62.109 1.00 95.06 681 HIS A C 1
ATOM 5413 O O . HIS A 1 681 ? 39.196 -10.039 -63.150 1.00 95.06 681 HIS A O 1
ATOM 5419 N N . ALA A 1 682 ? 38.874 -11.622 -61.599 1.00 95.81 682 ALA A N 1
ATOM 5420 C CA . ALA A 1 682 ? 39.792 -12.579 -62.217 1.00 95.81 682 ALA A CA 1
ATOM 5421 C C . ALA A 1 682 ? 39.414 -12.905 -63.677 1.00 95.81 682 ALA A C 1
ATOM 5423 O O . ALA A 1 682 ? 40.287 -12.967 -64.540 1.00 95.81 682 ALA A O 1
ATOM 5424 N N . ARG A 1 683 ? 38.116 -13.054 -63.991 1.00 94.62 683 ARG A N 1
ATOM 5425 C CA . ARG A 1 683 ? 37.652 -13.230 -65.382 1.00 94.62 683 ARG A CA 1
ATOM 5426 C C . ARG A 1 683 ? 37.797 -11.963 -66.229 1.00 94.62 683 ARG A C 1
ATOM 5428 O O . ARG A 1 683 ? 38.083 -12.079 -67.417 1.00 94.62 683 ARG A O 1
ATOM 5435 N N . ALA A 1 684 ? 37.627 -10.775 -65.654 1.00 94.69 684 ALA A N 1
ATOM 5436 C CA . ALA A 1 684 ? 37.871 -9.515 -66.353 1.00 94.69 684 ALA A CA 1
ATOM 5437 C C . ALA A 1 684 ? 39.363 -9.340 -66.687 1.00 94.69 684 ALA A C 1
ATOM 5439 O O . ALA A 1 684 ? 39.686 -9.002 -67.822 1.00 94.69 684 ALA A O 1
ATOM 5440 N N . ASP A 1 685 ? 40.263 -9.653 -65.754 1.00 95.31 685 ASP A N 1
ATOM 5441 C CA . ASP A 1 685 ? 41.714 -9.616 -65.963 1.00 95.31 685 ASP A CA 1
ATOM 5442 C C . ASP A 1 685 ? 42.170 -10.668 -66.991 1.00 95.31 685 ASP A C 1
ATOM 5444 O O . ASP A 1 685 ? 42.985 -10.367 -67.866 1.00 95.31 685 ASP A O 1
ATOM 5448 N N . GLU A 1 686 ? 41.602 -11.881 -66.959 1.00 94.38 686 GLU A N 1
ATOM 5449 C CA . GLU A 1 686 ? 41.801 -12.888 -68.011 1.00 94.38 686 GLU A CA 1
ATOM 5450 C C . GLU A 1 686 ? 41.380 -12.349 -69.388 1.00 94.38 686 GLU A C 1
ATOM 5452 O O . GLU A 1 686 ? 42.183 -12.396 -70.324 1.00 94.38 686 GLU A O 1
ATOM 5457 N N . VAL A 1 687 ? 40.165 -11.801 -69.518 1.00 95.06 687 VAL A N 1
ATOM 5458 C CA . VAL A 1 687 ? 39.657 -11.231 -70.780 1.00 95.06 687 VAL A CA 1
ATOM 5459 C C . VAL A 1 687 ? 40.539 -10.078 -71.253 1.00 95.06 687 VAL A C 1
ATOM 5461 O O . VAL A 1 687 ? 40.997 -10.111 -72.393 1.00 95.06 687 VAL A O 1
ATOM 5464 N N . LEU A 1 688 ? 40.882 -9.126 -70.383 1.00 93.00 688 LEU A N 1
ATOM 5465 C CA . LEU A 1 688 ? 41.786 -8.020 -70.709 1.00 93.00 688 LEU A CA 1
ATOM 5466 C C . LEU A 1 688 ? 43.174 -8.523 -71.136 1.00 93.00 688 LEU A C 1
ATOM 5468 O O . LEU A 1 688 ? 43.779 -7.953 -72.046 1.00 93.00 688 LEU A O 1
ATOM 5472 N N . SER A 1 689 ? 43.692 -9.600 -70.538 1.00 94.25 689 SER A N 1
ATOM 5473 C CA . SER A 1 689 ? 44.966 -10.203 -70.957 1.00 94.25 689 SER A CA 1
ATOM 5474 C C . SER A 1 689 ? 44.881 -10.841 -72.351 1.00 94.25 689 SER A C 1
ATOM 5476 O O . SER A 1 689 ? 45.821 -10.726 -73.144 1.00 94.25 689 SER A O 1
ATOM 5478 N N . LEU A 1 690 ? 43.741 -11.458 -72.683 1.00 93.44 690 LEU A N 1
ATOM 5479 C CA . LEU A 1 690 ? 43.471 -12.063 -73.987 1.00 93.44 690 LEU A CA 1
ATOM 5480 C C . LEU A 1 690 ? 43.241 -11.000 -75.067 1.00 93.44 690 LEU A C 1
ATOM 5482 O O . LEU A 1 690 ? 43.813 -11.120 -76.147 1.00 93.44 690 LEU A O 1
ATOM 5486 N N . GLU A 1 691 ? 42.496 -9.935 -74.769 1.00 92.38 691 GLU A N 1
ATOM 5487 C CA . GLU A 1 691 ? 42.297 -8.781 -75.655 1.00 92.38 691 GLU A CA 1
ATOM 5488 C C . GLU A 1 691 ? 43.616 -8.054 -75.936 1.00 92.38 691 GLU A C 1
ATOM 5490 O O . GLU A 1 691 ? 43.930 -7.769 -77.091 1.00 92.38 691 GLU A O 1
ATOM 5495 N N . ASN A 1 692 ? 44.452 -7.829 -74.914 1.00 93.44 692 ASN A N 1
ATOM 5496 C CA . ASN A 1 692 ? 45.795 -7.274 -75.107 1.00 93.44 692 ASN A CA 1
ATOM 5497 C C . ASN A 1 692 ? 46.673 -8.186 -75.980 1.00 93.44 692 ASN A C 1
ATOM 5499 O O . ASN A 1 692 ? 47.407 -7.695 -76.840 1.00 93.44 692 ASN A O 1
ATOM 5503 N N . ARG A 1 693 ? 46.596 -9.511 -75.797 1.00 92.06 693 ARG A N 1
ATOM 5504 C CA . ARG A 1 693 ? 47.358 -10.482 -76.598 1.00 92.06 693 ARG A CA 1
ATOM 5505 C C . ARG A 1 693 ? 46.868 -10.548 -78.047 1.00 92.06 693 ARG A C 1
ATOM 5507 O O . ARG A 1 693 ? 47.692 -10.584 -78.957 1.00 92.06 693 ARG A O 1
ATOM 5514 N N . ASP A 1 694 ? 45.560 -10.525 -78.273 1.00 93.81 694 ASP A N 1
ATOM 5515 C CA . ASP A 1 694 ? 44.949 -10.448 -79.603 1.00 93.81 694 ASP A CA 1
ATOM 5516 C C . ASP A 1 694 ? 45.283 -9.119 -80.300 1.00 93.81 694 ASP A C 1
ATOM 5518 O O . ASP A 1 694 ? 45.693 -9.126 -81.459 1.00 93.81 694 ASP A O 1
ATOM 5522 N N . PHE A 1 695 ? 45.238 -7.986 -79.593 1.00 93.50 695 PHE A N 1
ATOM 5523 C CA . PHE A 1 695 ? 45.669 -6.690 -80.122 1.00 93.50 695 PHE A CA 1
ATOM 5524 C C . PHE A 1 695 ? 47.157 -6.684 -80.513 1.00 93.50 695 PHE A C 1
ATOM 5526 O O . PHE A 1 695 ? 47.506 -6.232 -81.605 1.00 93.50 695 PHE A O 1
ATOM 5533 N N . GLN A 1 696 ? 48.036 -7.244 -79.673 1.00 92.12 696 GLN A N 1
ATOM 5534 C CA . GLN A 1 696 ? 49.461 -7.415 -79.991 1.00 92.12 696 GLN A CA 1
ATOM 5535 C C . GLN A 1 696 ? 49.670 -8.303 -81.228 1.00 92.12 696 GLN A C 1
ATOM 5537 O O . GLN A 1 696 ? 50.452 -7.948 -82.111 1.00 92.12 696 GLN A O 1
ATOM 5542 N N . LEU A 1 697 ? 48.945 -9.423 -81.334 1.00 92.81 697 LEU A N 1
ATOM 5543 C CA . LEU A 1 697 ? 49.003 -10.319 -82.493 1.00 92.81 697 LEU A CA 1
ATOM 5544 C C . LEU A 1 697 ? 48.468 -9.646 -83.765 1.00 92.81 697 LEU A C 1
ATOM 5546 O O . LEU A 1 697 ? 49.110 -9.735 -84.809 1.00 92.81 697 LEU A O 1
ATOM 5550 N N . LYS A 1 698 ? 47.346 -8.921 -83.690 1.00 93.56 698 LYS A N 1
ATOM 5551 C CA . LYS A 1 698 ? 46.785 -8.137 -84.802 1.00 93.56 698 LYS A CA 1
ATOM 5552 C C . LYS A 1 698 ? 47.771 -7.078 -85.283 1.00 93.56 698 LYS A C 1
ATOM 5554 O O . LYS A 1 698 ? 48.061 -7.035 -86.478 1.00 93.56 698 LYS A O 1
ATOM 5559 N N . LYS A 1 699 ? 48.351 -6.292 -84.370 1.00 92.00 699 LYS A N 1
ATOM 5560 C CA . LYS A 1 699 ? 49.366 -5.282 -84.696 1.00 92.00 699 LYS A CA 1
ATOM 5561 C C . LYS A 1 699 ? 50.607 -5.911 -85.339 1.00 92.00 699 LYS A C 1
ATOM 5563 O O . LYS A 1 699 ? 51.018 -5.459 -86.404 1.00 92.00 699 LYS A O 1
ATOM 5568 N N . SER A 1 700 ? 51.139 -6.991 -84.765 1.00 92.25 700 SER A N 1
ATOM 5569 C CA . SER A 1 700 ? 52.283 -7.719 -85.332 1.00 92.25 700 SER A CA 1
ATOM 5570 C C . SER A 1 700 ? 51.972 -8.294 -86.723 1.00 92.25 700 SER A C 1
ATOM 5572 O O . SER A 1 700 ? 52.799 -8.215 -87.629 1.00 92.25 700 SER A O 1
ATOM 5574 N N . MET A 1 701 ? 50.752 -8.793 -86.947 1.00 89.69 701 MET A N 1
ATOM 5575 C CA . MET A 1 701 ? 50.298 -9.258 -88.262 1.00 89.69 701 MET A CA 1
ATOM 5576 C C . MET A 1 701 ? 50.091 -8.117 -89.269 1.00 89.69 701 MET A C 1
ATOM 5578 O O . MET A 1 701 ? 50.290 -8.330 -90.465 1.00 89.69 701 MET A O 1
ATOM 5582 N N . GLU A 1 702 ? 49.716 -6.910 -88.838 1.00 92.25 702 GLU A N 1
ATOM 5583 C CA . GLU A 1 702 ? 49.718 -5.732 -89.713 1.00 92.25 702 GLU A CA 1
ATOM 5584 C C . GLU A 1 702 ? 51.134 -5.263 -90.054 1.00 92.25 702 GLU A C 1
ATOM 5586 O O . GLU A 1 702 ? 51.403 -4.951 -91.211 1.00 92.25 702 GLU A O 1
ATOM 5591 N N . GLU A 1 703 ? 52.042 -5.225 -89.080 1.00 89.25 703 GLU A N 1
ATOM 5592 C CA . GLU A 1 703 ? 53.459 -4.910 -89.295 1.00 89.25 703 GLU A CA 1
ATOM 5593 C C . GLU A 1 703 ? 54.068 -5.911 -90.285 1.00 89.25 703 GLU A C 1
ATOM 5595 O O . GLU A 1 703 ? 54.607 -5.501 -91.312 1.00 89.25 703 GLU A O 1
ATOM 5600 N N . ARG A 1 704 ? 53.819 -7.213 -90.100 1.00 91.06 704 ARG A N 1
ATOM 5601 C CA . ARG A 1 704 ? 54.237 -8.269 -91.033 1.00 91.06 704 ARG A CA 1
ATOM 5602 C C . ARG A 1 704 ? 53.617 -8.126 -92.428 1.00 91.06 704 ARG A C 1
ATOM 5604 O O . ARG A 1 704 ? 54.283 -8.402 -93.424 1.00 91.06 704 ARG A O 1
ATOM 5611 N N . LYS A 1 705 ? 52.366 -7.661 -92.538 1.00 91.94 705 LYS A N 1
ATOM 5612 C CA . LYS A 1 705 ? 51.738 -7.326 -93.833 1.00 91.94 705 LYS A CA 1
ATOM 5613 C C . LYS A 1 705 ? 52.389 -6.107 -94.492 1.00 91.94 705 LYS A C 1
ATOM 5615 O O . LYS A 1 705 ? 52.574 -6.133 -95.705 1.00 91.94 705 LYS A O 1
ATOM 5620 N N . ARG A 1 706 ? 52.753 -5.070 -93.726 1.00 91.06 706 ARG A N 1
ATOM 5621 C CA . ARG A 1 706 ? 53.464 -3.875 -94.224 1.00 91.06 706 ARG A CA 1
ATOM 5622 C C . ARG A 1 706 ? 54.882 -4.226 -94.690 1.00 91.06 706 ARG A C 1
ATOM 5624 O O . ARG A 1 706 ? 55.266 -3.808 -95.776 1.00 91.06 706 ARG A O 1
ATOM 5631 N N . GLU A 1 707 ? 55.608 -5.063 -93.945 1.00 89.88 707 GLU A N 1
ATOM 5632 C CA . GLU A 1 707 ? 56.901 -5.635 -94.362 1.00 89.88 707 GLU A CA 1
ATOM 5633 C C . GLU A 1 707 ? 56.777 -6.394 -95.693 1.00 89.88 707 GLU A C 1
ATOM 5635 O O . GLU A 1 707 ? 57.512 -6.123 -96.641 1.00 89.88 707 GLU A O 1
ATOM 5640 N N . ILE A 1 708 ? 55.812 -7.317 -95.800 1.00 90.50 708 ILE A N 1
ATOM 5641 C CA . ILE A 1 708 ? 55.581 -8.094 -97.028 1.00 90.50 708 ILE A CA 1
ATOM 5642 C C . ILE A 1 708 ? 55.173 -7.183 -98.196 1.00 90.50 708 ILE A C 1
ATOM 5644 O O . ILE A 1 708 ? 55.649 -7.391 -99.311 1.00 90.50 708 ILE A O 1
ATOM 5648 N N . ALA A 1 709 ? 54.340 -6.163 -97.967 1.00 92.62 709 ALA A N 1
ATOM 5649 C CA . ALA A 1 709 ? 53.966 -5.192 -98.994 1.00 92.62 709 ALA A CA 1
ATOM 5650 C C . ALA A 1 709 ? 55.187 -4.407 -99.504 1.00 92.62 709 ALA A C 1
ATOM 5652 O O . ALA A 1 709 ? 55.411 -4.368 -100.713 1.00 92.62 709 ALA A O 1
ATOM 5653 N N . ALA A 1 710 ? 56.029 -3.891 -98.603 1.00 91.94 710 ALA A N 1
ATOM 5654 C CA . ALA A 1 710 ? 57.265 -3.194 -98.958 1.00 91.94 710 ALA A CA 1
ATOM 5655 C C . ALA A 1 710 ? 58.254 -4.105 -99.714 1.00 91.94 710 ALA A C 1
ATOM 5657 O O . ALA A 1 710 ? 58.845 -3.686 -100.709 1.00 91.94 710 ALA A O 1
ATOM 5658 N N . HIS A 1 711 ? 58.391 -5.376 -99.318 1.00 89.38 711 HIS A N 1
ATOM 5659 C CA . HIS A 1 711 ? 59.188 -6.354 -100.066 1.00 89.38 711 HIS A CA 1
ATOM 5660 C C . HIS A 1 711 ? 58.612 -6.646 -101.462 1.00 89.38 711 HIS A C 1
ATOM 5662 O O . HIS A 1 711 ? 59.377 -6.751 -102.421 1.00 89.38 711 HIS A O 1
ATOM 5668 N N . GLN A 1 712 ? 57.287 -6.735 -101.613 1.00 91.75 712 GLN A N 1
ATOM 5669 C CA . GLN A 1 712 ? 56.655 -6.884 -102.928 1.00 91.75 712 GLN A CA 1
ATOM 5670 C C . GLN A 1 712 ? 56.817 -5.628 -103.796 1.00 91.75 712 GLN A C 1
ATOM 5672 O O . GLN A 1 712 ? 57.003 -5.745 -105.003 1.00 91.75 712 GLN A O 1
ATOM 5677 N N . GLU A 1 713 ? 56.753 -4.429 -103.220 1.00 90.25 713 GLU A N 1
ATOM 5678 C CA . GLU A 1 713 ? 56.991 -3.171 -103.938 1.00 90.25 713 GLU A CA 1
ATOM 5679 C C . GLU A 1 713 ? 58.449 -3.044 -104.387 1.00 90.25 713 GLU A C 1
ATOM 5681 O O . GLU A 1 713 ? 58.692 -2.720 -105.548 1.00 90.25 713 GLU A O 1
ATOM 5686 N N . LEU A 1 714 ? 59.409 -3.425 -103.537 1.00 91.19 714 LEU A N 1
ATOM 5687 C CA . LEU A 1 714 ? 60.822 -3.545 -103.904 1.00 91.19 714 LEU A CA 1
ATOM 5688 C C . LEU A 1 714 ? 61.019 -4.531 -105.070 1.00 91.19 714 LEU A C 1
ATOM 5690 O O . LEU A 1 714 ? 61.726 -4.221 -106.027 1.00 91.19 714 LEU A O 1
ATOM 5694 N N . GLN A 1 715 ? 60.358 -5.694 -105.034 1.00 91.12 715 GLN A N 1
ATOM 5695 C CA . GLN A 1 715 ? 60.404 -6.681 -106.121 1.00 91.12 715 GLN A CA 1
ATOM 5696 C C . GLN A 1 715 ? 59.741 -6.173 -107.411 1.00 91.12 715 GLN A C 1
ATOM 5698 O O . GLN A 1 715 ? 60.275 -6.398 -108.495 1.00 91.12 715 GLN A O 1
ATOM 5703 N N . ARG A 1 716 ? 58.620 -5.441 -107.328 1.00 92.56 716 ARG A N 1
ATOM 5704 C CA . ARG A 1 716 ? 57.988 -4.787 -108.492 1.00 92.56 716 ARG A CA 1
ATOM 5705 C C . ARG A 1 716 ? 58.897 -3.712 -109.092 1.00 92.56 716 ARG A C 1
ATOM 5707 O O . ARG A 1 716 ? 59.015 -3.645 -110.311 1.00 92.56 716 ARG A O 1
ATOM 5714 N N . ALA A 1 717 ? 59.560 -2.911 -108.258 1.00 89.81 717 ALA A N 1
ATOM 5715 C CA . ALA A 1 717 ? 60.512 -1.894 -108.697 1.00 89.81 717 ALA A CA 1
ATOM 5716 C C . ALA A 1 717 ? 61.753 -2.517 -109.361 1.00 89.81 717 ALA A C 1
ATOM 5718 O O . ALA A 1 717 ? 62.160 -2.059 -110.426 1.00 89.81 717 ALA A O 1
ATOM 5719 N N . ALA A 1 718 ? 62.300 -3.596 -108.791 1.00 87.75 718 ALA A N 1
ATOM 5720 C CA . ALA A 1 718 ? 63.404 -4.351 -109.384 1.00 87.75 718 ALA A CA 1
ATOM 5721 C C . ALA A 1 718 ? 63.008 -4.992 -110.726 1.00 87.75 718 ALA A C 1
ATOM 5723 O O . ALA A 1 718 ? 63.723 -4.835 -111.712 1.00 87.75 718 ALA A O 1
ATOM 5724 N N . ASN A 1 719 ? 61.837 -5.635 -110.800 1.00 89.44 719 ASN A N 1
ATOM 5725 C CA . ASN A 1 719 ? 61.315 -6.183 -112.054 1.00 89.44 719 ASN A CA 1
ATOM 5726 C C . ASN A 1 719 ? 61.151 -5.092 -113.116 1.00 89.44 719 ASN A C 1
ATOM 5728 O O . ASN A 1 719 ? 61.597 -5.285 -114.243 1.00 89.44 719 ASN A O 1
ATOM 5732 N N . LYS A 1 720 ? 60.590 -3.927 -112.758 1.00 93.00 720 LYS A N 1
ATOM 5733 C CA . LYS A 1 720 ? 60.489 -2.796 -113.686 1.00 93.00 720 LYS A CA 1
ATOM 5734 C C . LYS A 1 720 ? 61.870 -2.328 -114.159 1.00 93.00 720 LYS A C 1
ATOM 5736 O O . LYS A 1 720 ? 62.043 -2.131 -115.354 1.00 93.00 720 LYS A O 1
ATOM 5741 N N . ALA A 1 721 ? 62.853 -2.205 -113.266 1.00 90.12 721 ALA A N 1
ATOM 5742 C CA . ALA A 1 721 ? 64.215 -1.835 -113.649 1.00 90.12 721 ALA A CA 1
ATOM 5743 C C . ALA A 1 721 ? 64.824 -2.837 -114.650 1.00 90.12 721 ALA A C 1
ATOM 5745 O O . ALA A 1 721 ? 65.385 -2.417 -115.658 1.00 90.12 721 ALA A O 1
ATOM 5746 N N . PHE A 1 722 ? 64.630 -4.146 -114.448 1.00 90.69 722 PHE A N 1
ATOM 5747 C CA . PHE A 1 722 ? 65.049 -5.168 -115.417 1.00 90.69 722 PHE A CA 1
ATOM 5748 C C . PHE A 1 722 ? 64.266 -5.107 -116.743 1.00 90.69 722 PHE A C 1
ATOM 5750 O O . PHE A 1 722 ? 64.822 -5.412 -117.799 1.00 90.69 722 PHE A O 1
ATOM 5757 N N . GLU A 1 723 ? 62.992 -4.704 -116.736 1.00 90.62 723 GLU A N 1
ATOM 5758 C CA . GLU A 1 723 ? 62.224 -4.481 -117.968 1.00 90.62 723 GLU A CA 1
ATOM 5759 C C . GLU A 1 723 ? 62.668 -3.222 -118.725 1.00 90.62 723 GLU A C 1
ATOM 5761 O O . GLU A 1 723 ? 62.770 -3.273 -119.954 1.00 90.62 723 GLU A O 1
ATOM 5766 N N . ASP A 1 724 ? 62.991 -2.141 -118.012 1.00 90.25 724 ASP A N 1
ATOM 5767 C CA . ASP A 1 724 ? 63.561 -0.905 -118.559 1.00 90.25 724 ASP A CA 1
ATOM 5768 C C . ASP A 1 724 ? 64.977 -1.168 -119.128 1.00 90.25 724 ASP A C 1
ATOM 5770 O O . ASP A 1 724 ? 65.292 -0.724 -120.235 1.00 90.25 724 ASP A O 1
ATOM 5774 N N . GLU A 1 725 ? 65.808 -1.975 -118.453 1.00 88.56 725 GLU A N 1
ATOM 5775 C CA . GLU A 1 725 ? 67.099 -2.461 -118.972 1.00 88.56 725 GLU A CA 1
ATOM 5776 C C . GLU A 1 725 ? 66.930 -3.349 -120.214 1.00 88.56 725 GLU A C 1
ATOM 5778 O O . GLU A 1 725 ? 67.598 -3.127 -121.226 1.00 88.56 725 GLU A O 1
ATOM 5783 N N . ARG A 1 726 ? 66.001 -4.316 -120.195 1.00 90.25 726 ARG A N 1
ATOM 5784 C CA . ARG A 1 726 ? 65.673 -5.155 -121.364 1.00 90.25 726 ARG A CA 1
ATOM 5785 C C . ARG A 1 726 ? 65.206 -4.299 -122.543 1.00 90.25 726 ARG A C 1
ATOM 5787 O O . ARG A 1 726 ? 65.602 -4.557 -123.683 1.00 90.25 726 ARG A O 1
ATOM 5794 N N . HIS A 1 727 ? 64.380 -3.284 -122.292 1.00 90.12 727 HIS A N 1
ATOM 5795 C CA . HIS A 1 727 ? 63.925 -2.359 -123.326 1.00 90.12 727 HIS A CA 1
ATOM 5796 C C . HIS A 1 727 ? 65.090 -1.529 -123.875 1.00 90.12 727 HIS A C 1
ATOM 5798 O O . HIS A 1 727 ? 65.274 -1.480 -125.091 1.00 90.12 727 HIS A O 1
ATOM 5804 N N . ARG A 1 728 ? 65.948 -0.981 -123.007 1.00 93.00 728 ARG A N 1
ATOM 5805 C CA . ARG A 1 728 ? 67.175 -0.280 -123.407 1.00 93.00 728 ARG A CA 1
ATOM 5806 C C . ARG A 1 728 ? 68.085 -1.154 -124.272 1.00 93.00 728 ARG A C 1
ATOM 5808 O O . ARG A 1 728 ? 68.511 -0.701 -125.328 1.00 93.00 728 ARG A O 1
ATOM 5815 N N . VAL A 1 729 ? 68.353 -2.400 -123.878 1.00 88.81 729 VAL A N 1
ATOM 5816 C CA . VAL A 1 729 ? 69.160 -3.343 -124.677 1.00 88.81 729 VAL A CA 1
ATOM 5817 C C . VAL A 1 729 ? 68.491 -3.640 -126.024 1.00 88.81 729 VAL A C 1
ATOM 5819 O O . VAL A 1 729 ? 69.179 -3.738 -127.037 1.00 88.81 729 VAL A O 1
ATOM 5822 N N . SER A 1 730 ? 67.157 -3.704 -126.071 1.00 90.31 730 SER A N 1
ATOM 5823 C CA . SER A 1 730 ? 66.400 -3.862 -127.323 1.00 90.31 730 SER A CA 1
ATOM 5824 C C . SER A 1 730 ? 66.524 -2.636 -128.241 1.00 90.31 730 SER A C 1
ATOM 5826 O O . SER A 1 730 ? 66.662 -2.792 -129.454 1.00 90.31 730 SER A O 1
ATOM 5828 N N . VAL A 1 731 ? 66.542 -1.420 -127.683 1.00 90.62 731 VAL A N 1
ATOM 5829 C CA . VAL A 1 731 ? 66.797 -0.174 -128.430 1.00 90.62 731 VAL A CA 1
ATOM 5830 C C . VAL A 1 731 ? 68.252 -0.112 -128.906 1.00 90.62 731 VAL A C 1
ATOM 5832 O O . VAL A 1 731 ? 68.491 0.133 -130.083 1.00 90.62 731 VAL A O 1
ATOM 5835 N N . GLU A 1 732 ? 69.229 -0.425 -128.050 1.00 89.25 732 GLU A N 1
ATOM 5836 C CA . GLU A 1 732 ? 70.650 -0.484 -128.426 1.00 89.25 732 GLU A CA 1
ATOM 5837 C C . GLU A 1 732 ? 70.950 -1.577 -129.477 1.00 89.25 732 GLU A C 1
ATOM 5839 O O . GLU A 1 732 ? 71.903 -1.445 -130.253 1.00 89.25 732 GLU A O 1
ATOM 5844 N N . LEU A 1 733 ? 70.151 -2.650 -129.525 1.00 87.94 733 LEU A N 1
ATOM 5845 C CA . LEU A 1 733 ? 70.175 -3.657 -130.588 1.00 87.94 733 LEU A CA 1
ATOM 5846 C C . LEU A 1 733 ? 69.580 -3.101 -131.889 1.00 87.94 733 LEU A C 1
ATOM 5848 O O . LEU A 1 733 ? 70.237 -3.174 -132.926 1.00 87.94 733 LEU A O 1
ATOM 5852 N N . ALA A 1 734 ? 68.394 -2.488 -131.836 1.00 88.38 734 ALA A N 1
ATOM 5853 C CA . ALA A 1 734 ? 67.749 -1.871 -132.998 1.00 88.38 734 ALA A CA 1
ATOM 5854 C C . ALA A 1 734 ? 68.603 -0.743 -133.613 1.00 88.38 734 ALA A C 1
ATOM 5856 O O . ALA A 1 734 ? 68.693 -0.624 -134.837 1.00 88.38 734 ALA A O 1
ATOM 5857 N N . ASP A 1 735 ? 69.304 0.040 -132.789 1.00 88.12 735 ASP A N 1
ATOM 5858 C CA . ASP A 1 735 ? 70.251 1.055 -133.249 1.00 88.12 735 ASP A CA 1
ATOM 5859 C C . ASP A 1 735 ? 71.478 0.436 -133.924 1.00 88.12 735 ASP A C 1
ATOM 5861 O O . ASP A 1 735 ? 71.892 0.911 -134.989 1.00 88.12 735 ASP A O 1
ATOM 5865 N N . ARG A 1 736 ? 72.037 -0.648 -133.360 1.00 85.69 736 ARG A N 1
ATOM 5866 C CA . ARG A 1 736 ? 73.126 -1.413 -133.992 1.00 85.69 736 ARG A CA 1
ATOM 5867 C C . ARG A 1 736 ? 72.678 -2.032 -135.314 1.00 85.69 736 ARG A C 1
ATOM 5869 O O . ARG A 1 736 ? 73.406 -1.897 -136.294 1.00 85.69 736 ARG A O 1
ATOM 5876 N N . GLU A 1 737 ? 71.480 -2.608 -135.393 1.00 86.00 737 GLU A N 1
ATOM 5877 C CA . GLU A 1 737 ? 70.890 -3.061 -136.657 1.00 86.00 737 GLU A CA 1
ATOM 5878 C C . GLU A 1 737 ? 70.728 -1.909 -137.653 1.00 86.00 737 GLU A C 1
ATOM 5880 O O . GLU A 1 737 ? 71.135 -2.043 -138.807 1.00 86.00 737 GLU A O 1
ATOM 5885 N N . SER A 1 738 ? 70.207 -0.751 -137.230 1.00 84.81 738 SER A N 1
ATOM 5886 C CA . SER A 1 738 ? 70.093 0.424 -138.105 1.00 84.81 738 SER A CA 1
ATOM 5887 C C . SER A 1 738 ? 71.464 0.858 -138.628 1.00 84.81 738 SER A C 1
ATOM 5889 O O . SER A 1 738 ? 71.587 1.261 -139.784 1.00 84.81 738 SER A O 1
ATOM 5891 N N . ARG A 1 739 ? 72.511 0.740 -137.803 1.00 87.31 739 ARG A N 1
ATOM 5892 C CA . ARG A 1 739 ? 73.892 1.089 -138.146 1.00 87.31 739 ARG A CA 1
ATOM 5893 C C . ARG A 1 739 ? 74.531 0.059 -139.079 1.00 87.31 739 ARG A C 1
ATOM 5895 O O . ARG A 1 739 ? 75.242 0.469 -139.990 1.00 87.31 739 ARG A O 1
ATOM 5902 N N . VAL A 1 740 ? 74.216 -1.231 -138.935 1.00 83.25 740 VAL A N 1
ATOM 5903 C CA . VAL A 1 740 ? 74.574 -2.282 -139.906 1.00 83.25 740 VAL A CA 1
ATOM 5904 C C . VAL A 1 740 ? 73.871 -2.040 -141.242 1.00 83.25 740 VAL A C 1
ATOM 5906 O O . VAL A 1 740 ? 74.550 -1.990 -142.262 1.00 83.25 740 VAL A O 1
ATOM 5909 N N . ARG A 1 741 ? 72.559 -1.765 -141.256 1.00 83.06 741 ARG A N 1
ATOM 5910 C CA . ARG A 1 741 ? 71.808 -1.427 -142.483 1.00 83.06 741 ARG A CA 1
ATOM 5911 C C . ARG A 1 741 ? 72.367 -0.166 -143.161 1.00 83.06 741 ARG A C 1
ATOM 5913 O O . ARG A 1 741 ? 72.560 -0.154 -144.373 1.00 83.06 741 ARG A O 1
ATOM 5920 N N . LYS A 1 742 ? 72.721 0.873 -142.389 1.00 83.38 742 LYS A N 1
ATOM 5921 C CA . LYS A 1 742 ? 73.408 2.087 -142.884 1.00 83.38 742 LYS A CA 1
ATOM 5922 C C . LYS A 1 742 ? 74.810 1.789 -143.438 1.00 83.38 742 LYS A C 1
ATOM 5924 O O . LYS A 1 742 ? 75.215 2.426 -144.405 1.00 83.38 742 LYS A O 1
ATOM 5929 N N . LEU A 1 743 ? 75.548 0.835 -142.863 1.00 78.56 743 LEU A N 1
ATOM 5930 C CA . LEU A 1 743 ? 76.855 0.398 -143.372 1.00 78.56 743 LEU A CA 1
ATOM 5931 C C . LEU A 1 743 ? 76.733 -0.472 -144.630 1.00 78.56 743 LEU A C 1
ATOM 5933 O O . LEU A 1 743 ? 77.521 -0.281 -145.549 1.00 78.56 743 LEU A O 1
ATOM 5937 N N . GLN A 1 744 ? 75.724 -1.342 -144.725 1.00 74.44 744 GLN A N 1
ATOM 5938 C CA . GLN A 1 744 ? 75.390 -2.076 -145.952 1.00 74.44 744 GLN A CA 1
ATOM 5939 C C . GLN A 1 744 ? 75.015 -1.104 -147.077 1.00 74.44 744 GLN A C 1
ATOM 5941 O O . GLN A 1 744 ? 75.611 -1.164 -148.147 1.00 74.44 744 GLN A O 1
ATOM 5946 N N . ALA A 1 745 ? 74.141 -0.128 -146.809 1.00 72.56 745 ALA A N 1
ATOM 5947 C CA . ALA A 1 745 ? 73.807 0.925 -147.769 1.00 72.56 745 ALA A CA 1
ATOM 5948 C C . ALA A 1 745 ? 75.038 1.768 -148.172 1.00 72.56 745 ALA A C 1
ATOM 5950 O O . ALA A 1 745 ? 75.180 2.134 -149.340 1.00 72.56 745 ALA A O 1
ATOM 5951 N N . LYS A 1 746 ? 75.976 2.034 -147.245 1.00 69.81 746 LYS A N 1
ATOM 5952 C CA . LYS A 1 746 ? 77.255 2.694 -147.569 1.00 69.81 746 LYS A CA 1
ATOM 5953 C C . LYS A 1 746 ? 78.182 1.823 -148.415 1.00 69.81 746 LYS A C 1
ATOM 5955 O O . LYS A 1 746 ? 78.845 2.350 -149.298 1.00 69.81 746 LYS A O 1
ATOM 5960 N N . PHE A 1 747 ? 78.222 0.515 -148.176 1.00 67.75 747 PHE A N 1
ATOM 5961 C CA . PHE A 1 747 ? 78.997 -0.424 -148.986 1.00 67.75 747 PHE A CA 1
ATOM 5962 C C . PHE A 1 747 ? 78.418 -0.526 -150.404 1.00 67.75 747 PHE A C 1
ATOM 5964 O O . PHE A 1 747 ? 79.145 -0.369 -151.378 1.00 67.75 747 PHE A O 1
ATOM 5971 N N . GLU A 1 748 ? 77.095 -0.659 -150.536 1.00 64.19 748 GLU A N 1
ATOM 5972 C CA . GLU A 1 748 ? 76.420 -0.656 -151.837 1.00 64.19 748 GLU A CA 1
ATOM 5973 C C . GLU A 1 748 ? 76.604 0.647 -152.620 1.00 64.19 748 GLU A C 1
ATOM 5975 O O . GLU A 1 748 ? 76.775 0.594 -153.834 1.00 64.19 748 GLU A O 1
ATOM 5980 N N . THR A 1 749 ? 76.576 1.809 -151.961 1.00 56.56 749 THR A N 1
ATOM 5981 C CA . THR A 1 749 ? 76.784 3.107 -152.630 1.00 56.56 749 THR A CA 1
ATOM 5982 C C . THR A 1 749 ? 78.251 3.354 -152.986 1.00 56.56 749 THR A C 1
ATOM 5984 O O . THR A 1 749 ? 78.520 3.818 -154.093 1.00 56.56 749 THR A O 1
ATOM 5987 N N . LEU A 1 750 ? 79.208 2.949 -152.141 1.00 53.38 750 LEU A N 1
ATOM 5988 C CA . LEU A 1 750 ? 80.641 2.963 -152.481 1.00 53.38 750 LEU A CA 1
ATOM 5989 C C . LEU A 1 750 ? 80.988 2.008 -153.636 1.00 53.38 750 LEU A C 1
ATOM 5991 O O . LEU A 1 750 ? 81.892 2.301 -154.411 1.00 53.38 750 LEU A O 1
ATOM 5995 N N . CYS A 1 751 ? 80.245 0.913 -153.812 1.00 48.19 751 CYS A N 1
ATOM 5996 C CA . CYS A 1 751 ? 80.356 0.045 -154.990 1.00 48.19 751 CYS A CA 1
ATOM 5997 C C . CYS A 1 751 ? 79.604 0.562 -156.235 1.00 48.19 751 CYS A C 1
ATOM 5999 O O . CYS A 1 751 ? 79.680 -0.084 -157.279 1.00 48.19 751 CYS A O 1
ATOM 6001 N N . LYS A 1 752 ? 78.862 1.680 -156.151 1.00 47.38 752 LYS A N 1
ATOM 6002 C CA . LYS A 1 752 ? 77.986 2.182 -157.233 1.00 47.38 752 LYS A CA 1
ATOM 6003 C C . LYS A 1 752 ? 78.279 3.615 -157.702 1.00 47.38 752 LYS A C 1
ATOM 6005 O O . LYS A 1 752 ? 77.734 4.003 -158.731 1.00 47.38 752 LYS A O 1
ATOM 6010 N N . MET A 1 753 ? 79.132 4.391 -157.024 1.00 41.38 753 MET A N 1
ATOM 6011 C CA . MET A 1 753 ? 79.522 5.735 -157.484 1.00 41.38 753 MET A CA 1
ATOM 6012 C C . MET A 1 753 ? 81.025 6.010 -157.399 1.00 41.38 753 MET A C 1
ATOM 6014 O O . MET A 1 753 ? 81.586 6.215 -156.327 1.00 41.38 753 MET A O 1
ATOM 6018 N N . GLY A 1 754 ? 81.638 6.119 -158.579 1.00 32.72 754 GLY A N 1
ATOM 6019 C CA . GLY A 1 754 ? 82.957 6.707 -158.791 1.00 32.72 754 GLY A CA 1
ATOM 6020 C C . GLY A 1 754 ? 82.965 7.590 -160.041 1.00 32.72 754 GLY A C 1
ATOM 6021 O O . GLY A 1 754 ? 83.502 7.172 -161.061 1.00 32.72 754 GLY A O 1
ATOM 6022 N N . ALA A 1 755 ? 82.351 8.781 -159.972 1.00 34.47 755 ALA A N 1
ATOM 6023 C CA . ALA A 1 755 ? 82.472 9.848 -160.978 1.00 34.47 755 ALA A CA 1
ATOM 6024 C C . ALA A 1 755 ? 82.004 11.230 -160.447 1.00 34.47 755 ALA A C 1
ATOM 6026 O O . ALA A 1 755 ? 80.891 11.351 -159.955 1.00 34.47 755 ALA A O 1
ATOM 6027 N N . TYR A 1 756 ? 82.880 12.237 -160.573 1.00 35.12 756 TYR A N 1
ATOM 6028 C CA . TYR A 1 756 ? 82.666 13.686 -160.809 1.00 35.12 756 TYR A CA 1
ATOM 6029 C C . TYR A 1 756 ? 81.427 14.478 -160.282 1.00 35.12 756 TYR A C 1
ATOM 6031 O O . TYR A 1 756 ? 80.351 14.400 -160.859 1.00 35.12 756 TYR A O 1
ATOM 6039 N N . ALA A 1 757 ? 81.708 15.384 -159.321 1.00 36.94 757 ALA A N 1
ATOM 6040 C CA . ALA A 1 757 ? 81.734 16.873 -159.445 1.00 36.94 757 ALA A CA 1
ATOM 6041 C C . ALA A 1 757 ? 80.485 17.819 -159.342 1.00 36.94 757 ALA A C 1
ATOM 6043 O O . ALA A 1 757 ? 79.394 17.505 -159.798 1.00 36.94 757 ALA A O 1
ATOM 6044 N N . ASP A 1 758 ? 80.797 19.020 -158.798 1.00 34.88 758 ASP A N 1
ATOM 6045 C CA . ASP A 1 758 ? 80.268 20.414 -158.920 1.00 34.88 758 ASP A CA 1
ATOM 6046 C C . ASP A 1 758 ? 78.908 20.947 -158.360 1.00 34.88 758 ASP A C 1
ATOM 6048 O O . ASP A 1 758 ? 77.840 20.699 -158.907 1.00 34.88 758 ASP A O 1
ATOM 6052 N N . ASP A 1 759 ? 79.040 21.765 -157.289 1.00 40.50 759 ASP A N 1
ATOM 6053 C CA . ASP A 1 759 ? 78.731 23.222 -157.082 1.00 40.50 759 ASP A CA 1
ATOM 6054 C C . ASP A 1 759 ? 77.318 23.899 -157.194 1.00 40.50 759 ASP A C 1
ATOM 6056 O O . ASP A 1 759 ? 76.494 23.529 -158.027 1.00 40.50 759 ASP A O 1
ATOM 6060 N N . GLY A 1 760 ? 77.092 24.970 -156.382 1.00 41.16 760 GLY A N 1
ATOM 6061 C CA . GLY A 1 760 ? 76.092 26.063 -156.598 1.00 41.16 760 GLY A CA 1
ATOM 6062 C C . GLY A 1 760 ? 75.144 26.560 -155.448 1.00 41.16 760 GLY A C 1
ATOM 6063 O O . GLY A 1 760 ? 74.136 25.906 -155.204 1.00 41.16 760 GLY A O 1
ATOM 6064 N N . ASP A 1 761 ? 75.413 27.760 -154.866 1.00 42.91 761 ASP A N 1
ATOM 6065 C CA . ASP A 1 761 ? 74.517 28.925 -154.485 1.00 42.91 761 ASP A CA 1
ATOM 6066 C C . ASP A 1 761 ? 73.217 28.815 -153.593 1.00 42.91 761 ASP A C 1
ATOM 6068 O O . ASP A 1 761 ? 72.630 27.743 -153.490 1.00 42.91 761 ASP A O 1
ATOM 6072 N N . ASP A 1 762 ? 72.626 29.847 -152.910 1.00 44.25 762 ASP A N 1
ATOM 6073 C CA . ASP A 1 762 ? 72.918 31.289 -152.557 1.00 44.25 762 ASP A CA 1
ATOM 6074 C C . ASP A 1 762 ? 71.933 31.878 -151.446 1.00 44.25 762 ASP A C 1
ATOM 6076 O O . ASP A 1 762 ? 70.939 31.231 -151.110 1.00 44.25 762 ASP A O 1
ATOM 6080 N N . ALA A 1 763 ? 72.186 33.115 -150.933 1.00 40.50 763 ALA A N 1
ATOM 6081 C CA . ALA A 1 763 ? 71.347 34.123 -150.192 1.00 40.50 763 ALA A CA 1
ATOM 6082 C C . ALA A 1 763 ? 70.993 33.915 -148.682 1.00 40.50 763 ALA A C 1
ATOM 6084 O O . ALA A 1 763 ? 70.822 32.785 -148.242 1.00 40.50 763 ALA A O 1
ATOM 6085 N N . GLY A 1 764 ? 70.819 34.910 -147.767 1.00 44.19 764 GLY A N 1
ATOM 6086 C CA . GLY A 1 764 ? 70.871 36.409 -147.678 1.00 44.19 764 GLY A CA 1
ATOM 6087 C C . GLY A 1 764 ? 70.690 36.849 -146.174 1.00 44.19 764 GLY A C 1
ATOM 6088 O O . GLY A 1 764 ? 70.613 35.959 -145.332 1.00 44.19 764 GLY A O 1
ATOM 6089 N N . GLU A 1 765 ? 70.598 38.097 -145.649 1.00 40.91 765 GLU A N 1
ATOM 6090 C CA . GLU A 1 765 ? 70.600 39.511 -146.128 1.00 40.91 765 GLU A CA 1
ATOM 6091 C C . GLU A 1 765 ? 71.221 40.499 -145.048 1.00 40.91 765 GLU A C 1
ATOM 6093 O O . GLU A 1 765 ? 72.234 40.127 -144.456 1.00 40.91 765 GLU A O 1
ATOM 6098 N N . VAL A 1 766 ? 70.759 41.763 -144.817 1.00 41.34 766 VAL A N 1
ATOM 6099 C CA . VAL A 1 766 ? 71.643 42.918 -144.412 1.00 41.34 766 VAL A CA 1
ATOM 6100 C C . VAL A 1 766 ? 71.109 43.946 -143.345 1.00 41.34 766 VAL A C 1
ATOM 6102 O O . VAL A 1 766 ? 69.936 43.981 -142.991 1.00 41.34 766 VAL A O 1
ATOM 6105 N N . GLY A 1 767 ? 71.993 44.836 -142.824 1.00 43.59 767 GLY A N 1
ATOM 6106 C CA . GLY A 1 767 ? 71.695 46.090 -142.070 1.00 43.59 767 GLY A CA 1
ATOM 6107 C C . GLY A 1 767 ? 72.683 47.266 -142.363 1.00 43.59 767 GLY A C 1
ATOM 6108 O O . GLY A 1 767 ? 73.654 47.049 -143.088 1.00 43.59 767 GLY A O 1
ATOM 6109 N N . LYS A 1 768 ? 72.459 48.513 -141.859 1.00 37.72 768 LYS A N 1
ATOM 6110 C CA . LYS A 1 768 ? 73.324 49.731 -142.084 1.00 37.72 768 LYS A CA 1
ATOM 6111 C C . LYS A 1 768 ? 73.078 50.940 -141.125 1.00 37.72 768 LYS A C 1
ATOM 6113 O O . LYS A 1 768 ? 72.206 50.867 -140.267 1.00 37.72 768 LYS A O 1
ATOM 6118 N N . GLU A 1 769 ? 73.861 52.037 -141.235 1.00 38.22 769 GLU A N 1
ATOM 6119 C CA . GLU A 1 769 ? 74.068 53.074 -140.180 1.00 38.22 769 GLU A CA 1
ATOM 6120 C C . GLU A 1 769 ? 73.749 54.575 -140.499 1.00 38.22 769 GLU A C 1
ATOM 6122 O O . GLU A 1 769 ? 74.020 55.056 -141.592 1.00 38.22 769 GLU A O 1
ATOM 6127 N N . ARG A 1 770 ? 73.316 55.314 -139.446 1.00 42.41 770 ARG A N 1
ATOM 6128 C CA . ARG A 1 770 ? 73.620 56.719 -138.993 1.00 42.41 770 ARG A CA 1
ATOM 6129 C C . ARG A 1 770 ? 73.546 57.967 -139.922 1.00 42.41 770 ARG A C 1
ATOM 6131 O O . ARG A 1 770 ? 74.213 58.058 -140.940 1.00 42.41 770 ARG A O 1
ATOM 6138 N N . SER A 1 771 ? 72.922 59.050 -139.410 1.00 38.94 771 SER A N 1
ATOM 6139 C CA . SER A 1 771 ? 73.211 60.468 -139.762 1.00 38.94 771 SER A CA 1
ATOM 6140 C C . SER A 1 771 ? 72.761 61.466 -138.661 1.00 38.94 771 SER A C 1
ATOM 6142 O O . SER A 1 771 ? 71.971 61.115 -137.783 1.00 38.94 771 SER A O 1
ATOM 6144 N N . GLN A 1 772 ? 73.278 62.705 -138.664 1.00 43.34 772 GLN A N 1
ATOM 6145 C CA . GLN A 1 772 ? 73.333 63.594 -137.482 1.00 43.34 772 GLN A CA 1
ATOM 6146 C C . GLN A 1 772 ? 72.101 64.495 -137.232 1.00 43.34 772 GLN A C 1
ATOM 6148 O O . GLN A 1 772 ? 71.919 64.965 -136.108 1.00 43.34 772 GLN A O 1
ATOM 6153 N N . ALA A 1 773 ? 71.200 64.682 -138.207 1.00 53.09 773 ALA A N 1
ATOM 6154 C CA . ALA A 1 773 ? 69.950 65.446 -138.011 1.00 53.09 773 ALA A CA 1
ATOM 6155 C C . ALA A 1 773 ? 69.015 64.834 -136.937 1.00 53.09 773 ALA A C 1
ATOM 6157 O O . ALA A 1 773 ? 68.213 65.531 -136.314 1.00 53.09 773 ALA A O 1
ATOM 6158 N N . TYR A 1 774 ? 69.176 63.532 -136.683 1.00 54.41 774 TYR A N 1
ATOM 6159 C CA . TYR A 1 774 ? 68.439 62.728 -135.707 1.00 54.41 774 TYR A CA 1
ATOM 6160 C C . TYR A 1 774 ? 68.388 63.340 -134.296 1.00 54.41 774 TYR A C 1
ATOM 6162 O O . TYR A 1 774 ? 67.352 63.282 -133.636 1.00 54.41 774 TYR A O 1
ATOM 6170 N N . PHE A 1 775 ? 69.477 63.958 -133.826 1.00 57.12 775 PHE A N 1
ATOM 6171 C CA . PHE A 1 775 ? 69.570 64.427 -132.439 1.00 57.12 775 PHE A CA 1
ATOM 6172 C C . PHE A 1 775 ? 68.711 65.661 -132.137 1.00 57.12 775 PHE A C 1
ATOM 6174 O O . PHE A 1 775 ? 68.220 65.787 -131.018 1.00 57.12 775 PHE A O 1
ATOM 6181 N N . VAL A 1 776 ? 68.481 66.540 -133.119 1.00 58.31 776 VAL A N 1
ATOM 6182 C CA . VAL A 1 776 ? 67.667 67.756 -132.926 1.00 58.31 776 VAL A CA 1
ATOM 6183 C C . VAL A 1 776 ? 66.178 67.406 -132.892 1.00 58.31 776 VAL A C 1
ATOM 6185 O O . VAL A 1 776 ? 65.458 67.845 -131.998 1.00 58.31 776 VAL A O 1
ATOM 6188 N N . ILE A 1 777 ? 65.727 66.541 -133.806 1.00 57.03 777 ILE A N 1
ATOM 6189 C CA . ILE A 1 777 ? 64.330 66.080 -133.861 1.00 57.03 777 ILE A CA 1
ATOM 6190 C C . ILE A 1 777 ? 63.995 65.243 -132.616 1.00 57.03 777 ILE A C 1
ATOM 6192 O O . ILE A 1 777 ? 62.977 65.480 -131.967 1.00 57.03 777 ILE A O 1
ATOM 6196 N N . ARG A 1 778 ? 64.897 64.342 -132.200 1.00 58.50 778 ARG A N 1
ATOM 6197 C CA . ARG A 1 778 ? 64.710 63.510 -131.000 1.00 58.50 778 ARG A CA 1
ATOM 6198 C C . ARG A 1 778 ? 64.730 64.309 -129.690 1.00 58.50 778 ARG A C 1
ATOM 6200 O O . ARG A 1 778 ? 64.145 63.865 -128.707 1.00 58.50 778 ARG A O 1
ATOM 6207 N N . ALA A 1 779 ? 65.374 65.479 -129.661 1.00 60.66 779 ALA A N 1
ATOM 6208 C CA . ALA A 1 779 ? 65.319 66.399 -128.523 1.00 60.66 779 ALA A CA 1
ATOM 6209 C C . ALA A 1 779 ? 63.987 67.170 -128.446 1.00 60.66 779 ALA A C 1
ATOM 6211 O O . ALA A 1 779 ? 63.529 67.471 -127.346 1.00 60.66 779 ALA A O 1
ATOM 6212 N N . ALA A 1 780 ? 63.350 67.455 -129.588 1.00 64.31 780 ALA A N 1
ATOM 6213 C CA . ALA A 1 780 ? 62.004 68.025 -129.628 1.00 64.31 780 ALA A CA 1
ATOM 6214 C C . ALA A 1 780 ? 60.941 66.986 -129.232 1.00 64.31 780 ALA A C 1
ATOM 6216 O O . ALA A 1 780 ? 60.146 67.248 -128.334 1.00 64.31 780 ALA A O 1
ATOM 6217 N N . GLN A 1 781 ? 60.989 65.783 -129.820 1.00 62.03 781 GLN A N 1
ATOM 6218 C CA . GLN A 1 781 ? 60.053 64.692 -129.511 1.00 62.03 781 GLN A CA 1
ATOM 6219 C C . GLN A 1 781 ? 60.085 64.316 -128.027 1.00 62.03 781 GLN A C 1
ATOM 6221 O O . GLN A 1 781 ? 59.038 64.315 -127.388 1.00 62.03 781 GLN A O 1
ATOM 6226 N N . ARG A 1 782 ? 61.275 64.162 -127.428 1.00 60.59 782 ARG A N 1
ATOM 6227 C CA . ARG A 1 782 ? 61.409 63.909 -125.981 1.00 60.59 782 ARG A CA 1
ATOM 6228 C C . ARG A 1 782 ? 60.811 64.982 -125.081 1.00 60.59 782 ARG A C 1
ATOM 6230 O O . ARG A 1 782 ? 60.517 64.700 -123.927 1.00 60.59 782 ARG A O 1
ATOM 6237 N N . ARG A 1 783 ? 60.639 66.206 -125.580 1.00 66.62 783 ARG A N 1
ATOM 6238 C CA . ARG A 1 783 ? 60.037 67.309 -124.826 1.00 66.62 783 ARG A CA 1
ATOM 6239 C C . ARG A 1 783 ? 58.507 67.252 -124.839 1.00 66.62 783 ARG A C 1
ATOM 6241 O O . ARG A 1 783 ? 57.894 67.694 -123.878 1.00 66.62 783 ARG A O 1
ATOM 6248 N N . GLU A 1 784 ? 57.918 66.675 -125.885 1.00 70.00 784 GLU A N 1
ATOM 6249 C CA . GLU A 1 784 ? 56.484 66.374 -125.979 1.00 70.00 784 GLU A CA 1
ATOM 6250 C C . GLU A 1 784 ? 56.143 65.036 -125.292 1.00 70.00 784 GLU A C 1
ATOM 6252 O O . GLU A 1 784 ? 55.119 64.929 -124.622 1.00 70.00 784 GLU A O 1
ATOM 6257 N N . GLU A 1 785 ? 57.030 64.037 -125.386 1.00 67.38 785 GLU A N 1
ATOM 6258 C CA . GLU A 1 785 ? 56.955 62.770 -124.639 1.00 67.38 785 GLU A CA 1
ATOM 6259 C C . GLU A 1 785 ? 56.971 63.035 -123.125 1.00 67.38 785 GLU A C 1
ATOM 6261 O O . GLU A 1 785 ? 56.023 62.653 -122.448 1.00 67.38 785 GLU A O 1
ATOM 6266 N N . LEU A 1 786 ? 57.948 63.799 -122.610 1.00 68.19 786 LEU A N 1
ATOM 6267 C CA . LEU A 1 786 ? 57.996 64.208 -121.194 1.00 68.19 786 LEU A CA 1
ATOM 6268 C C . LEU A 1 786 ? 56.776 65.029 -120.745 1.00 68.19 786 LEU A C 1
ATOM 6270 O O . LEU A 1 786 ? 56.473 65.062 -119.555 1.00 68.19 786 LEU A O 1
ATOM 6274 N N . GLN A 1 787 ? 56.077 65.701 -121.666 1.00 67.12 787 GLN A N 1
ATOM 6275 C CA . GLN A 1 787 ? 54.867 66.450 -121.331 1.00 67.12 787 GLN A CA 1
ATOM 6276 C C . GLN A 1 787 ? 53.628 65.542 -121.278 1.00 67.12 787 GLN A C 1
ATOM 6278 O O . GLN A 1 787 ? 52.822 65.705 -120.368 1.00 67.12 787 GLN A O 1
ATOM 6283 N N . ARG A 1 788 ? 53.527 64.517 -122.141 1.00 72.31 788 ARG A N 1
ATOM 6284 C CA . ARG A 1 788 ? 52.519 63.447 -121.991 1.00 72.31 788 ARG A CA 1
ATOM 6285 C C . ARG A 1 788 ? 52.777 62.564 -120.773 1.00 72.31 788 ARG A C 1
ATOM 6287 O O . ARG A 1 788 ? 51.829 62.204 -120.086 1.00 72.31 788 ARG A O 1
ATOM 6294 N N . GLU A 1 789 ? 54.037 62.252 -120.471 1.00 74.56 789 GLU A N 1
ATOM 6295 C CA . GLU A 1 789 ? 54.418 61.596 -119.214 1.00 74.56 789 GLU A CA 1
ATOM 6296 C C . GLU A 1 789 ? 54.046 62.474 -118.007 1.00 74.56 789 GLU A C 1
ATOM 6298 O O . GLU A 1 789 ? 53.597 61.946 -116.995 1.00 74.56 789 GLU A O 1
ATOM 6303 N N . GLY A 1 790 ? 54.155 63.803 -118.135 1.00 73.31 790 GLY A N 1
ATOM 6304 C CA . GLY A 1 790 ? 53.648 64.780 -117.170 1.00 73.31 790 GLY A CA 1
ATOM 6305 C C . GLY A 1 790 ? 52.131 64.702 -116.972 1.00 73.31 790 GLY A C 1
ATOM 6306 O O . GLY A 1 790 ? 51.689 64.492 -115.847 1.00 73.31 790 GLY A O 1
ATOM 6307 N N . ASP A 1 791 ? 51.340 64.791 -118.045 1.00 74.75 791 ASP A N 1
ATOM 6308 C CA . ASP A 1 791 ? 49.871 64.684 -117.983 1.00 74.75 791 ASP A CA 1
ATOM 6309 C C . ASP A 1 791 ? 49.417 63.321 -117.413 1.00 74.75 791 ASP A C 1
ATOM 6311 O O . ASP A 1 791 ? 48.509 63.249 -116.582 1.00 74.75 791 ASP A O 1
ATOM 6315 N N . GLU A 1 792 ? 50.088 62.227 -117.795 1.00 77.94 792 GLU A N 1
ATOM 6316 C CA . GLU A 1 792 ? 49.862 60.897 -117.222 1.00 77.94 792 GLU A CA 1
ATOM 6317 C C . GLU A 1 792 ? 50.226 60.818 -115.732 1.00 77.94 792 GLU A C 1
ATOM 6319 O O . GLU A 1 792 ? 49.564 60.101 -114.977 1.00 77.94 792 GLU A O 1
ATOM 6324 N N . LEU A 1 793 ? 51.295 61.493 -115.299 1.00 76.69 793 LEU A N 1
ATOM 6325 C CA . LEU A 1 793 ? 51.673 61.577 -113.889 1.00 76.69 793 LEU A CA 1
ATOM 6326 C C . LEU A 1 793 ? 50.676 62.432 -113.102 1.00 76.69 793 LEU A C 1
ATOM 6328 O O . LEU A 1 793 ? 50.327 62.040 -111.993 1.00 76.69 793 LEU A O 1
ATOM 6332 N N . ASP A 1 794 ? 50.140 63.506 -113.679 1.00 76.69 794 ASP A N 1
ATOM 6333 C CA . ASP A 1 794 ? 49.085 64.324 -113.074 1.00 76.69 794 ASP A CA 1
ATOM 6334 C C . ASP A 1 794 ? 47.764 63.550 -112.921 1.00 76.69 794 ASP A C 1
ATOM 6336 O O . ASP A 1 794 ? 47.110 63.651 -111.880 1.00 76.69 794 ASP A O 1
ATOM 6340 N N . ASP A 1 795 ? 47.373 62.708 -113.884 1.00 80.44 795 ASP A N 1
ATOM 6341 C CA . ASP A 1 795 ? 46.214 61.817 -113.709 1.00 80.44 795 ASP A CA 1
ATOM 6342 C C . ASP A 1 795 ? 46.486 60.683 -112.703 1.00 80.44 795 ASP A C 1
ATOM 6344 O O . ASP A 1 795 ? 45.609 60.357 -111.895 1.00 80.44 795 ASP A O 1
ATOM 6348 N N . LYS A 1 796 ? 47.714 60.147 -112.642 1.00 82.25 796 LYS A N 1
ATOM 6349 C CA . LYS A 1 796 ? 48.136 59.222 -111.568 1.00 82.25 796 LYS A CA 1
ATOM 6350 C C . LYS A 1 796 ? 48.130 59.914 -110.196 1.00 82.25 796 LYS A C 1
ATOM 6352 O O . LYS A 1 796 ? 47.708 59.297 -109.220 1.00 82.25 796 LYS A O 1
ATOM 6357 N N . ILE A 1 797 ? 48.488 61.199 -110.117 1.00 78.12 797 ILE A N 1
ATOM 6358 C CA . ILE A 1 797 ? 48.376 62.035 -108.912 1.00 78.12 797 ILE A CA 1
ATOM 6359 C C . ILE A 1 797 ? 46.904 62.261 -108.551 1.00 78.12 797 ILE A C 1
ATOM 6361 O O . ILE A 1 797 ? 46.544 62.079 -107.394 1.00 78.12 797 ILE A O 1
ATOM 6365 N N . ARG A 1 798 ? 46.009 62.556 -109.503 1.00 80.19 798 ARG A N 1
ATOM 6366 C CA . ARG A 1 798 ? 44.559 62.697 -109.239 1.00 80.19 798 ARG A CA 1
ATOM 6367 C C . ARG A 1 798 ? 43.908 61.398 -108.758 1.00 80.19 798 ARG A C 1
ATOM 6369 O O . ARG A 1 798 ? 42.941 61.457 -107.995 1.00 80.19 798 ARG A O 1
ATOM 6376 N N . ILE A 1 799 ? 44.403 60.238 -109.191 1.00 81.00 799 ILE A N 1
ATOM 6377 C CA . ILE A 1 799 ? 44.006 58.929 -108.648 1.00 81.00 799 ILE A CA 1
ATOM 6378 C C . ILE A 1 799 ? 44.565 58.777 -107.228 1.00 81.00 799 ILE A C 1
ATOM 6380 O O . ILE A 1 799 ? 43.782 58.612 -106.295 1.00 81.00 799 ILE A O 1
ATOM 6384 N N . ALA A 1 800 ? 45.870 58.979 -107.028 1.00 79.12 800 ALA A N 1
ATOM 6385 C CA . ALA A 1 800 ? 46.499 58.919 -105.709 1.00 79.12 800 ALA A CA 1
ATOM 6386 C C . ALA A 1 800 ? 45.885 59.908 -104.697 1.00 79.12 800 ALA A C 1
ATOM 6388 O O . ALA A 1 800 ? 45.775 59.590 -103.520 1.00 79.12 800 ALA A O 1
ATOM 6389 N N . GLU A 1 801 ? 45.408 61.081 -105.119 1.00 79.12 801 GLU A N 1
ATOM 6390 C CA . GLU A 1 801 ? 44.672 62.021 -104.271 1.00 79.12 801 GLU A CA 1
ATOM 6391 C C . GLU A 1 801 ? 43.268 61.530 -103.900 1.00 79.12 801 GLU A C 1
ATOM 6393 O O . GLU A 1 801 ? 42.776 61.861 -102.817 1.00 79.12 801 GLU A O 1
ATOM 6398 N N . LYS A 1 802 ? 42.579 60.805 -104.792 1.00 80.81 802 LYS A N 1
ATOM 6399 C CA . LYS A 1 802 ? 41.297 60.155 -104.474 1.00 80.81 802 LYS A CA 1
ATOM 6400 C C . LYS A 1 802 ? 41.531 59.015 -103.492 1.00 80.81 802 LYS A C 1
ATOM 6402 O O . LYS A 1 802 ? 40.795 58.924 -102.512 1.00 80.81 802 LYS A O 1
ATOM 6407 N N . ASP A 1 803 ? 42.591 58.241 -103.691 1.00 79.50 803 ASP A N 1
ATOM 6408 C CA . ASP A 1 803 ? 42.982 57.148 -102.804 1.00 79.50 803 ASP A CA 1
ATOM 6409 C C . ASP A 1 803 ? 43.446 57.678 -101.444 1.00 79.50 803 ASP A C 1
ATOM 6411 O O . ASP A 1 803 ? 42.987 57.191 -100.421 1.00 79.50 803 ASP A O 1
ATOM 6415 N N . VAL A 1 804 ? 44.232 58.757 -101.383 1.00 78.81 804 VAL A N 1
ATOM 6416 C CA . VAL A 1 804 ? 44.587 59.453 -100.131 1.00 78.81 804 VAL A CA 1
ATOM 6417 C C . VAL A 1 804 ? 43.347 60.038 -99.448 1.00 78.81 804 VAL A C 1
ATOM 6419 O O . VAL A 1 804 ? 43.244 59.977 -98.224 1.00 78.81 804 VAL A O 1
ATOM 6422 N N . ARG A 1 805 ? 42.364 60.559 -100.194 1.00 79.50 805 ARG A N 1
ATOM 6423 C CA . ARG A 1 805 ? 41.077 61.007 -99.626 1.00 79.50 805 ARG A CA 1
ATOM 6424 C C . ARG A 1 805 ? 40.240 59.838 -99.092 1.00 79.50 805 ARG A C 1
ATOM 6426 O O . ARG A 1 805 ? 39.645 59.976 -98.023 1.00 79.50 805 ARG A O 1
ATOM 6433 N N . ALA A 1 806 ? 40.228 58.694 -99.774 1.00 78.56 806 ALA A N 1
ATOM 6434 C CA . ALA A 1 806 ? 39.575 57.472 -99.313 1.00 78.56 806 ALA A CA 1
ATOM 6435 C C . ALA A 1 806 ? 40.271 56.907 -98.064 1.00 78.56 806 ALA A C 1
ATOM 6437 O O . ALA A 1 806 ? 39.614 56.718 -97.043 1.00 78.56 806 ALA A O 1
ATOM 6438 N N . LEU A 1 807 ? 41.598 56.759 -98.104 1.00 78.31 807 LEU A N 1
ATOM 6439 C CA . LEU A 1 807 ? 42.452 56.312 -97.002 1.00 78.31 807 LEU A CA 1
ATOM 6440 C C . LEU A 1 807 ? 42.328 57.221 -95.778 1.00 78.31 807 LEU A C 1
ATOM 6442 O O . LEU A 1 807 ? 42.211 56.724 -94.663 1.00 78.31 807 LEU A O 1
ATOM 6446 N N . LYS A 1 808 ? 42.275 58.547 -95.960 1.00 79.38 808 LYS A N 1
ATOM 6447 C CA . LYS A 1 808 ? 42.045 59.502 -94.865 1.00 79.38 808 LYS A CA 1
ATOM 6448 C C . LYS A 1 808 ? 40.639 59.371 -94.271 1.00 79.38 808 LYS A C 1
ATOM 6450 O O . LYS A 1 808 ? 40.480 59.521 -93.063 1.00 79.38 808 LYS A O 1
ATOM 6455 N N . LYS A 1 809 ? 39.627 59.038 -95.083 1.00 79.12 809 LYS A N 1
ATOM 6456 C CA . LYS A 1 809 ? 38.262 58.764 -94.603 1.00 79.12 809 LYS A CA 1
ATOM 6457 C C . LYS A 1 809 ? 38.167 57.421 -93.868 1.00 79.12 809 LYS A C 1
ATOM 6459 O O . LYS A 1 809 ? 37.511 57.356 -92.831 1.00 79.12 809 LYS A O 1
ATOM 6464 N N . THR A 1 810 ? 38.850 56.374 -94.339 1.00 77.12 810 THR A N 1
ATOM 6465 C CA . THR A 1 810 ? 38.943 55.097 -93.610 1.00 77.12 810 THR A CA 1
ATOM 6466 C C . THR A 1 810 ? 39.775 55.227 -92.341 1.00 77.12 810 THR A C 1
ATOM 6468 O O . THR A 1 810 ? 39.397 54.634 -91.339 1.00 77.12 810 THR A O 1
ATOM 6471 N N . LEU A 1 811 ? 40.849 56.029 -92.349 1.00 78.94 811 LEU A N 1
ATOM 6472 C CA . LEU A 1 811 ? 41.670 56.318 -91.172 1.00 78.94 811 LEU A CA 1
ATOM 6473 C C . LEU A 1 811 ? 40.842 57.035 -90.106 1.00 78.94 811 LEU A C 1
ATOM 6475 O O . LEU A 1 811 ? 40.782 56.543 -88.990 1.00 78.94 811 LEU A O 1
ATOM 6479 N N . ALA A 1 812 ? 40.126 58.108 -90.457 1.00 78.19 812 ALA A N 1
ATOM 6480 C CA . ALA A 1 812 ? 39.253 58.817 -89.519 1.00 78.19 812 ALA A CA 1
ATOM 6481 C C . ALA A 1 812 ? 38.185 57.889 -88.904 1.00 78.19 812 ALA A C 1
ATOM 6483 O O . ALA A 1 812 ? 37.982 57.896 -87.694 1.00 78.19 812 ALA A O 1
ATOM 6484 N N . HIS A 1 813 ? 37.564 57.019 -89.708 1.00 77.81 813 HIS A N 1
ATOM 6485 C CA . HIS A 1 813 ? 36.601 56.021 -89.223 1.00 77.81 813 HIS A CA 1
ATOM 6486 C C . HIS A 1 813 ? 37.258 54.920 -88.355 1.00 77.81 813 HIS A C 1
ATOM 6488 O O . HIS A 1 813 ? 36.625 54.365 -87.454 1.00 77.81 813 HIS A O 1
ATOM 6494 N N . LEU A 1 814 ? 38.538 54.603 -88.589 1.00 76.50 814 LEU A N 1
ATOM 6495 C CA . LEU A 1 814 ? 39.349 53.720 -87.742 1.00 76.50 814 LEU A CA 1
ATOM 6496 C C . LEU A 1 814 ? 39.764 54.400 -86.433 1.00 76.50 814 LEU A C 1
ATOM 6498 O O . LEU A 1 814 ? 39.762 53.748 -85.396 1.00 76.50 814 LEU A O 1
ATOM 6502 N N . GLU A 1 815 ? 40.110 55.683 -86.455 1.00 78.94 815 GLU A N 1
ATOM 6503 C CA . GLU A 1 815 ? 40.463 56.485 -85.280 1.00 78.94 815 GLU A CA 1
ATOM 6504 C C . GLU A 1 815 ? 39.239 56.724 -84.391 1.00 78.94 815 GLU A C 1
ATOM 6506 O O . GLU A 1 815 ? 39.322 56.542 -83.178 1.00 78.94 815 GLU A O 1
ATOM 6511 N N . GLU A 1 816 ? 38.083 57.027 -84.982 1.00 77.94 816 GLU A N 1
ATOM 6512 C CA . GLU A 1 816 ? 36.807 57.175 -84.281 1.00 77.94 816 GLU A CA 1
ATOM 6513 C C . GLU A 1 816 ? 36.367 55.854 -83.630 1.00 77.94 816 GLU A C 1
ATOM 6515 O O . GLU A 1 816 ? 36.097 55.823 -82.425 1.00 77.94 816 GLU A O 1
ATOM 6520 N N . ARG A 1 817 ? 36.404 54.726 -84.362 1.00 68.88 817 ARG A N 1
ATOM 6521 C CA . ARG A 1 817 ? 36.103 53.411 -83.764 1.00 68.88 817 ARG A CA 1
ATOM 6522 C C . ARG A 1 817 ? 37.166 52.942 -82.766 1.00 68.88 817 ARG A C 1
ATOM 6524 O O . ARG A 1 817 ? 36.786 52.348 -81.765 1.00 68.88 817 ARG A O 1
ATOM 6531 N N . ASN A 1 818 ? 38.455 53.242 -82.948 1.00 73.81 818 ASN A N 1
ATOM 6532 C CA . ASN A 1 818 ? 39.477 52.971 -81.923 1.00 73.81 818 ASN A CA 1
ATOM 6533 C C . ASN A 1 818 ? 39.309 53.866 -80.685 1.00 73.81 818 ASN A C 1
ATOM 6535 O O . ASN A 1 818 ? 39.589 53.423 -79.575 1.00 73.81 818 ASN A O 1
ATOM 6539 N N . SER A 1 819 ? 38.835 55.103 -80.843 1.00 76.12 819 SER A N 1
ATOM 6540 C CA . SER A 1 819 ? 38.490 55.997 -79.733 1.00 76.12 819 SER A CA 1
ATOM 6541 C C . SER A 1 819 ? 37.303 55.442 -78.942 1.00 76.12 819 SER A C 1
ATOM 6543 O O . SER A 1 819 ? 37.386 55.323 -77.720 1.00 76.12 819 SER A O 1
ATOM 6545 N N . ALA A 1 820 ? 36.244 54.994 -79.627 1.00 70.38 820 ALA A N 1
ATOM 6546 C CA . ALA A 1 820 ? 35.118 54.298 -79.003 1.00 70.38 820 ALA A CA 1
ATOM 6547 C C . ALA A 1 820 ? 35.557 53.004 -78.288 1.00 70.38 820 ALA A C 1
ATOM 6549 O O . ALA A 1 820 ? 35.245 52.818 -77.115 1.00 70.38 820 ALA A O 1
ATOM 6550 N N . TYR A 1 821 ? 36.361 52.162 -78.948 1.00 68.25 821 TYR A N 1
ATOM 6551 C CA . TYR A 1 821 ? 36.833 50.884 -78.400 1.00 68.25 821 TYR A CA 1
ATOM 6552 C C . TYR A 1 821 ? 37.830 51.054 -77.237 1.00 68.25 821 TYR A C 1
ATOM 6554 O O . TYR A 1 821 ? 37.891 50.224 -76.337 1.00 68.25 821 TYR A O 1
ATOM 6562 N N . ARG A 1 822 ? 38.590 52.158 -77.186 1.00 73.62 822 ARG A N 1
ATOM 6563 C CA . ARG A 1 822 ? 39.400 52.529 -76.007 1.00 73.62 822 ARG A CA 1
ATOM 6564 C C . ARG A 1 822 ? 38.533 53.036 -74.853 1.00 73.62 822 ARG A C 1
ATOM 6566 O O . ARG A 1 822 ? 38.837 52.738 -73.698 1.00 73.62 822 ARG A O 1
ATOM 6573 N N . LYS A 1 823 ? 37.451 53.765 -75.146 1.00 67.56 823 LYS A N 1
ATOM 6574 C CA . LYS A 1 823 ? 36.487 54.234 -74.137 1.00 67.56 823 LYS A CA 1
ATOM 6575 C C . LYS A 1 823 ? 35.698 53.082 -73.509 1.00 67.56 823 LYS A C 1
ATOM 6577 O O . LYS A 1 823 ? 35.507 53.108 -72.301 1.00 67.56 823 LYS A O 1
ATOM 6582 N N . SER A 1 824 ? 35.338 52.034 -74.256 1.00 65.50 824 SER A N 1
ATOM 6583 C CA . SER A 1 824 ? 34.662 50.850 -73.689 1.00 65.50 824 SER A CA 1
ATOM 6584 C C . SER A 1 824 ? 35.511 50.054 -72.682 1.00 65.50 824 SER A C 1
ATOM 6586 O O . SER A 1 824 ? 34.950 49.315 -71.879 1.00 65.50 824 SER A O 1
ATOM 6588 N N . PHE A 1 825 ? 36.839 50.234 -72.655 1.00 59.50 825 PHE A N 1
ATOM 6589 C CA . PHE A 1 825 ? 37.703 49.678 -71.600 1.00 59.50 825 PHE A CA 1
ATOM 6590 C C . PHE A 1 825 ? 37.830 50.569 -70.347 1.00 59.50 825 PHE A C 1
ATOM 6592 O O . PHE A 1 825 ? 38.360 50.114 -69.334 1.00 59.50 825 PHE A O 1
ATOM 6599 N N . HIS A 1 826 ? 37.341 51.815 -70.364 1.00 56.78 826 HIS A N 1
ATOM 6600 C CA . HIS A 1 826 ? 37.392 52.719 -69.207 1.00 56.78 826 HIS A CA 1
ATOM 6601 C C . HIS A 1 826 ? 36.160 52.521 -68.311 1.00 56.78 826 HIS A C 1
ATOM 6603 O O . HIS A 1 826 ? 35.178 53.254 -68.393 1.00 56.78 826 HIS A O 1
ATOM 6609 N N . ARG A 1 827 ? 36.214 51.499 -67.449 1.00 58.44 827 ARG A N 1
ATOM 6610 C CA . ARG A 1 827 ? 35.103 51.065 -66.579 1.00 58.44 827 ARG A CA 1
ATOM 6611 C C . ARG A 1 827 ? 35.186 51.624 -65.145 1.00 58.44 827 ARG A C 1
ATOM 6613 O O . ARG A 1 827 ? 34.923 50.905 -64.187 1.00 58.44 827 ARG A O 1
ATOM 6620 N N . ALA A 1 828 ? 35.577 52.887 -64.993 1.00 53.12 828 ALA A N 1
ATOM 6621 C CA . ALA A 1 828 ? 35.578 53.583 -63.705 1.00 53.12 828 ALA A CA 1
ATOM 6622 C C . ALA A 1 828 ? 35.345 55.088 -63.900 1.00 53.12 828 ALA A C 1
ATOM 6624 O O . ALA A 1 828 ? 36.109 55.743 -64.608 1.00 53.12 828 ALA A O 1
ATOM 6625 N N . ASP A 1 829 ? 34.314 55.623 -63.246 1.00 56.19 829 ASP A N 1
ATOM 6626 C CA . ASP A 1 829 ? 34.150 57.060 -63.026 1.00 56.19 829 ASP A CA 1
ATOM 6627 C C . ASP A 1 829 ? 34.671 57.382 -61.619 1.00 56.19 829 ASP A C 1
ATOM 6629 O O . ASP A 1 829 ? 34.199 56.819 -60.630 1.00 56.19 829 ASP A O 1
ATOM 6633 N N . LEU A 1 830 ? 35.669 58.262 -61.531 1.00 58.03 830 LEU A N 1
ATOM 6634 C CA . LEU A 1 830 ? 36.362 58.596 -60.283 1.00 58.03 830 LEU A CA 1
ATOM 6635 C C . LEU A 1 830 ? 35.518 59.452 -59.318 1.00 58.03 830 LEU A C 1
ATOM 6637 O O . LEU A 1 830 ? 35.973 59.715 -58.207 1.00 58.03 830 LEU A O 1
ATOM 6641 N N . ALA A 1 831 ? 34.308 59.866 -59.714 1.00 60.75 831 ALA A N 1
ATOM 6642 C CA . ALA A 1 831 ? 33.362 60.603 -58.870 1.00 60.75 831 ALA A CA 1
ATOM 6643 C C . ALA A 1 831 ? 32.036 59.855 -58.587 1.00 60.75 831 ALA A C 1
ATOM 6645 O O . ALA A 1 831 ? 31.165 60.400 -57.905 1.00 60.75 831 ALA A O 1
ATOM 6646 N N . GLY A 1 832 ? 31.863 58.628 -59.098 1.00 72.12 832 GLY A N 1
ATOM 6647 C CA . GLY A 1 832 ? 30.608 57.870 -58.986 1.00 72.12 832 GLY A CA 1
ATOM 6648 C C . GLY A 1 832 ? 30.300 57.313 -57.586 1.00 72.12 832 GLY A C 1
ATOM 6649 O O . GLY A 1 832 ? 31.187 57.197 -56.737 1.00 72.12 832 GLY A O 1
ATOM 6650 N N . ASP A 1 833 ? 29.040 56.909 -57.369 1.00 65.94 833 ASP A N 1
ATOM 6651 C CA . ASP A 1 833 ? 28.508 56.370 -56.102 1.00 65.94 833 ASP A CA 1
ATOM 6652 C C . ASP A 1 833 ? 29.431 55.360 -55.405 1.00 65.94 833 ASP A C 1
ATOM 6654 O O . ASP A 1 833 ? 29.594 55.401 -54.187 1.00 65.94 833 ASP A O 1
ATOM 6658 N N . ASP A 1 834 ? 30.036 54.440 -56.160 1.00 63.34 834 ASP A N 1
ATOM 6659 C CA . ASP A 1 834 ? 30.836 53.350 -55.596 1.00 63.34 834 ASP A CA 1
ATOM 6660 C C . ASP A 1 834 ? 32.139 53.844 -54.942 1.00 63.34 834 ASP A C 1
ATOM 6662 O O . ASP A 1 834 ? 32.601 53.243 -53.971 1.00 63.34 834 ASP A O 1
ATOM 6666 N N . ALA A 1 835 ? 32.685 54.985 -55.380 1.00 73.06 835 ALA A N 1
ATOM 6667 C CA . ALA A 1 835 ? 33.809 55.639 -54.704 1.00 73.06 835 ALA A CA 1
ATOM 6668 C C . ALA A 1 835 ? 33.382 56.264 -53.361 1.00 73.06 835 ALA A C 1
ATOM 6670 O O . ALA A 1 835 ? 34.131 56.225 -52.384 1.00 73.06 835 ALA A O 1
ATOM 6671 N N . GLN A 1 836 ? 32.153 56.786 -53.280 1.00 74.94 836 GLN A N 1
ATOM 6672 C CA . GLN A 1 836 ? 31.588 57.324 -52.036 1.00 74.94 836 GLN A CA 1
ATOM 6673 C C . GLN A 1 836 ? 31.227 56.194 -51.056 1.00 74.94 836 GLN A C 1
ATOM 6675 O O . GLN A 1 836 ? 31.506 56.296 -49.860 1.00 74.94 836 GLN A O 1
ATOM 6680 N N . ARG A 1 837 ? 30.692 55.072 -51.565 1.00 75.25 837 ARG A N 1
ATOM 6681 C CA . ARG A 1 837 ? 30.446 53.843 -50.787 1.00 75.25 837 ARG A CA 1
ATOM 6682 C C . ARG A 1 837 ? 31.739 53.271 -50.205 1.00 75.25 837 ARG A C 1
ATOM 6684 O O . ARG A 1 837 ? 31.740 52.883 -49.041 1.00 75.25 837 ARG A O 1
ATOM 6691 N N . LEU A 1 838 ? 32.840 53.270 -50.964 1.00 79.50 838 LEU A N 1
ATOM 6692 C CA . LEU A 1 838 ? 34.146 52.822 -50.469 1.00 79.50 838 LEU A CA 1
ATOM 6693 C C . LEU A 1 838 ? 34.596 53.639 -49.244 1.00 79.50 838 LEU A C 1
ATOM 6695 O O . LEU A 1 838 ? 34.923 53.061 -48.211 1.00 79.50 838 LEU A O 1
ATOM 6699 N N . ALA A 1 839 ? 34.525 54.973 -49.314 1.00 80.44 839 ALA A N 1
ATOM 6700 C CA . ALA A 1 839 ? 34.893 55.853 -48.200 1.00 80.44 839 ALA A CA 1
ATOM 6701 C C . ALA A 1 839 ? 33.983 55.687 -46.960 1.00 80.44 839 ALA A C 1
ATOM 6703 O O . ALA A 1 839 ? 34.455 55.759 -45.819 1.00 80.44 839 ALA A O 1
ATOM 6704 N N . ALA A 1 840 ? 32.688 55.420 -47.162 1.00 82.94 840 ALA A N 1
ATOM 6705 C CA . ALA A 1 840 ? 31.756 55.106 -46.076 1.00 82.94 840 ALA A CA 1
ATOM 6706 C C . ALA A 1 840 ? 32.085 53.760 -45.394 1.00 82.94 840 ALA A C 1
ATOM 6708 O O . ALA A 1 840 ? 32.069 53.661 -44.167 1.00 82.94 840 ALA A O 1
ATOM 6709 N N . LEU A 1 841 ? 32.458 52.738 -46.170 1.00 81.69 841 LEU A N 1
ATOM 6710 C CA . LEU A 1 841 ? 32.859 51.432 -45.636 1.00 81.69 841 LEU A CA 1
ATOM 6711 C C . LEU A 1 841 ? 34.218 51.493 -44.917 1.00 81.69 841 LEU A C 1
ATOM 6713 O O . LEU A 1 841 ? 34.363 50.920 -43.839 1.00 81.69 841 LEU A O 1
ATOM 6717 N N . GLU A 1 842 ? 35.194 52.244 -45.438 1.00 85.00 842 GLU A N 1
ATOM 6718 C CA . GLU A 1 842 ? 36.487 52.457 -44.767 1.00 85.00 842 GLU A CA 1
ATOM 6719 C C . GLU A 1 842 ? 36.365 53.196 -43.425 1.00 85.00 842 GLU A C 1
ATOM 6721 O O . GLU A 1 842 ? 37.182 52.985 -42.523 1.00 85.00 842 GLU A O 1
ATOM 6726 N N . THR A 1 843 ? 35.375 54.080 -43.277 1.00 86.88 843 THR A N 1
ATOM 6727 C CA . THR A 1 843 ? 35.126 54.790 -42.012 1.00 86.88 843 THR A CA 1
ATOM 6728 C C . THR A 1 843 ? 34.365 53.920 -41.010 1.00 86.88 843 THR A C 1
ATOM 6730 O O . THR A 1 843 ? 34.736 53.906 -39.835 1.00 86.88 843 THR A O 1
ATOM 6733 N N . GLN A 1 844 ? 33.402 53.106 -41.461 1.00 82.69 844 GLN A N 1
ATOM 6734 C CA . GLN A 1 844 ? 32.769 52.080 -40.620 1.00 82.69 844 GLN A CA 1
ATOM 6735 C C . GLN A 1 844 ? 33.769 51.020 -40.130 1.00 82.69 844 GLN A C 1
ATOM 6737 O O . GLN A 1 844 ? 33.750 50.672 -38.949 1.00 82.69 844 GLN A O 1
ATOM 6742 N N . ALA A 1 845 ? 34.684 50.554 -40.988 1.00 84.44 845 ALA A N 1
ATOM 6743 C CA . ALA A 1 845 ? 35.708 49.574 -40.617 1.00 84.44 845 ALA A CA 1
ATOM 6744 C C . ALA A 1 845 ? 36.592 50.066 -39.456 1.00 84.44 845 ALA A C 1
ATOM 6746 O O . ALA A 1 845 ? 36.773 49.351 -38.472 1.00 84.44 845 ALA A O 1
ATOM 6747 N N . LYS A 1 846 ? 37.058 51.321 -39.511 1.00 90.94 846 LYS A N 1
ATOM 6748 C CA . LYS A 1 846 ? 37.869 51.935 -38.442 1.00 90.94 846 LYS A CA 1
ATOM 6749 C C . LYS A 1 846 ? 37.099 52.057 -37.120 1.00 90.94 846 LYS A C 1
ATOM 6751 O O . LYS A 1 846 ? 37.652 51.773 -36.061 1.00 90.94 846 LYS A O 1
ATOM 6756 N N . MET A 1 847 ? 35.809 52.409 -37.166 1.00 87.75 847 MET A N 1
ATOM 6757 C CA . MET A 1 847 ? 34.956 52.424 -35.966 1.00 87.75 847 MET A CA 1
ATOM 6758 C C . MET A 1 847 ? 34.755 51.020 -35.366 1.00 87.75 847 MET A C 1
ATOM 6760 O O . MET A 1 847 ? 34.723 50.867 -34.140 1.00 87.75 847 MET A O 1
ATOM 6764 N N . ALA A 1 848 ? 34.655 49.984 -36.204 1.00 83.44 848 ALA A N 1
ATOM 6765 C CA . ALA A 1 848 ? 34.588 48.598 -35.745 1.00 83.44 848 ALA A CA 1
ATOM 6766 C C . ALA A 1 848 ? 35.900 48.157 -35.064 1.00 83.44 848 ALA A C 1
ATOM 6768 O O . ALA A 1 848 ? 35.857 47.591 -33.971 1.00 83.44 848 ALA A O 1
ATOM 6769 N N . GLU A 1 849 ? 37.065 48.483 -35.635 1.00 86.62 849 GLU A N 1
ATOM 6770 C CA . GLU A 1 849 ? 38.369 48.195 -35.016 1.00 86.62 849 GLU A CA 1
ATOM 6771 C C . GLU A 1 849 ? 38.527 48.885 -33.647 1.00 86.62 849 GLU A C 1
ATOM 6773 O O . GLU A 1 849 ? 38.874 48.227 -32.662 1.00 86.62 849 GLU A O 1
ATOM 6778 N N . ASP A 1 850 ? 38.187 50.174 -33.537 1.00 89.69 850 ASP A N 1
ATOM 6779 C CA . ASP A 1 850 ? 38.258 50.929 -32.275 1.00 89.69 850 ASP A CA 1
ATOM 6780 C C . ASP A 1 850 ? 37.354 50.353 -31.168 1.00 89.69 850 ASP A C 1
ATOM 6782 O O . ASP A 1 850 ? 37.712 50.377 -29.984 1.00 89.69 850 ASP A O 1
ATOM 6786 N N . THR A 1 851 ? 36.172 49.832 -31.516 1.00 88.31 851 THR A N 1
ATOM 6787 C CA . THR A 1 851 ? 35.283 49.178 -30.535 1.00 88.31 851 THR A CA 1
ATOM 6788 C C . THR A 1 851 ? 35.779 47.783 -30.150 1.00 88.31 851 THR A C 1
ATOM 6790 O O . THR A 1 851 ? 35.722 47.426 -28.969 1.00 88.31 851 THR A O 1
ATOM 6793 N N . PHE A 1 852 ? 36.354 47.029 -31.091 1.00 87.94 852 PHE A N 1
ATOM 6794 C CA . PHE A 1 852 ? 36.999 45.744 -30.814 1.00 87.94 852 PHE A CA 1
ATOM 6795 C C . PHE A 1 852 ? 38.200 45.893 -29.866 1.00 87.94 852 PHE A C 1
ATOM 6797 O O . PHE A 1 852 ? 38.307 45.149 -28.889 1.00 87.94 852 PHE A O 1
ATOM 6804 N N . PHE A 1 853 ? 39.067 46.892 -30.076 1.00 91.50 853 PHE A N 1
ATOM 6805 C CA . PHE A 1 853 ? 40.199 47.159 -29.180 1.00 91.50 853 PHE A CA 1
ATOM 6806 C C . PHE A 1 853 ? 39.765 47.533 -27.753 1.00 91.50 853 PHE A C 1
ATOM 6808 O O . PHE A 1 853 ? 40.420 47.113 -26.795 1.00 91.50 853 PHE A O 1
ATOM 6815 N N . LYS A 1 854 ? 38.648 48.259 -27.588 1.00 91.25 854 LYS A N 1
ATOM 6816 C CA . LYS A 1 854 ? 38.064 48.553 -26.264 1.00 91.25 854 LYS A CA 1
ATOM 6817 C C . LYS A 1 854 ? 37.586 47.275 -25.572 1.00 91.25 854 LYS A C 1
ATOM 6819 O O . LYS A 1 854 ? 38.095 46.958 -24.497 1.00 91.25 854 LYS A O 1
ATOM 6824 N N . LYS A 1 855 ? 36.733 46.476 -26.229 1.00 86.88 855 LYS A N 1
ATOM 6825 C CA . LYS A 1 855 ? 36.234 45.209 -25.661 1.00 86.88 855 LYS A CA 1
ATOM 6826 C C . LYS A 1 855 ? 37.353 44.214 -25.348 1.00 86.88 855 LYS A C 1
ATOM 6828 O O . LYS A 1 855 ? 37.309 43.551 -24.318 1.00 86.88 855 LYS A O 1
ATOM 6833 N N . LYS A 1 856 ? 38.403 44.146 -26.173 1.00 90.06 856 LYS A N 1
ATOM 6834 C CA . LYS A 1 856 ? 39.580 43.300 -25.908 1.00 90.06 856 LYS A CA 1
ATOM 6835 C C . LYS A 1 856 ? 40.357 43.735 -24.656 1.00 90.06 856 LYS A C 1
ATOM 6837 O O . LYS A 1 856 ? 40.898 42.888 -23.950 1.00 90.06 856 LYS A O 1
ATOM 6842 N N . LYS A 1 857 ? 40.405 45.039 -24.363 1.00 93.19 857 LYS A N 1
ATOM 6843 C CA . LYS A 1 857 ? 41.025 45.580 -23.142 1.00 93.19 857 LYS A CA 1
ATOM 6844 C C . LYS A 1 857 ? 40.156 45.354 -21.897 1.00 93.19 857 LYS A C 1
ATOM 6846 O O . LYS A 1 857 ? 40.696 45.152 -20.814 1.00 93.19 857 LYS A O 1
ATOM 6851 N N . GLU A 1 858 ? 38.835 45.383 -22.051 1.00 88.25 858 GLU A N 1
ATOM 6852 C CA . GLU A 1 858 ? 37.873 45.058 -20.990 1.00 88.25 858 GLU A CA 1
ATOM 6853 C C . GLU A 1 858 ? 37.920 43.564 -20.638 1.00 88.25 858 GLU A C 1
ATOM 6855 O O . GLU A 1 858 ? 38.046 43.229 -19.462 1.00 88.25 858 GLU A O 1
ATOM 6860 N N . LEU A 1 859 ? 37.946 42.679 -21.644 1.00 87.12 859 LEU A N 1
ATOM 6861 C CA . LEU A 1 859 ? 38.115 41.231 -21.470 1.00 87.12 859 LEU A CA 1
ATOM 6862 C C . LEU A 1 859 ? 39.368 40.908 -20.643 1.00 87.12 859 LEU A C 1
ATOM 6864 O O . LEU A 1 859 ? 39.261 40.275 -19.599 1.00 87.12 859 LEU A O 1
ATOM 6868 N N . ALA A 1 860 ? 40.531 41.432 -21.045 1.00 88.88 860 ALA A N 1
ATOM 6869 C CA . ALA A 1 860 ? 41.804 41.194 -20.358 1.00 88.88 860 ALA A CA 1
ATOM 6870 C C . ALA A 1 860 ? 41.842 41.715 -18.906 1.00 88.88 860 ALA A C 1
ATOM 6872 O O . ALA A 1 860 ? 42.672 41.276 -18.110 1.00 88.88 860 ALA A O 1
ATOM 6873 N N . ARG A 1 861 ? 40.955 42.654 -18.542 1.00 93.62 861 ARG A N 1
ATOM 6874 C CA . ARG A 1 861 ? 40.763 43.078 -17.149 1.00 93.62 861 ARG A CA 1
ATOM 6875 C C . ARG A 1 861 ? 39.895 42.080 -16.382 1.00 93.62 861 ARG A C 1
ATOM 6877 O O . ARG A 1 861 ? 40.281 41.682 -15.291 1.00 93.62 861 ARG A O 1
ATOM 6884 N N . VAL A 1 862 ? 38.764 41.661 -16.950 1.00 89.81 862 VAL A N 1
ATOM 6885 C CA . VAL A 1 862 ? 37.869 40.676 -16.317 1.00 89.81 862 VAL A CA 1
ATOM 6886 C C . VAL A 1 862 ? 38.576 39.329 -16.136 1.00 89.81 862 VAL A C 1
ATOM 6888 O O . VAL A 1 862 ? 38.444 38.714 -15.086 1.00 89.81 862 VAL A O 1
ATOM 6891 N N . GLU A 1 863 ? 39.394 38.904 -17.102 1.00 89.00 863 GLU A N 1
ATOM 6892 C CA . GLU A 1 863 ? 40.264 37.727 -16.975 1.00 89.00 863 GLU A CA 1
ATOM 6893 C C . GLU A 1 863 ? 41.212 37.851 -15.770 1.00 89.00 863 GLU A C 1
ATOM 6895 O O . GLU A 1 863 ? 41.317 36.920 -14.973 1.00 89.00 863 GLU A O 1
ATOM 6900 N N . LEU A 1 864 ? 41.852 39.014 -15.582 1.00 93.81 864 LEU A N 1
ATOM 6901 C CA . LEU A 1 864 ? 42.721 39.265 -14.430 1.00 93.81 864 LEU A CA 1
ATOM 6902 C C . LEU A 1 864 ? 41.940 39.199 -13.107 1.00 93.81 864 LEU A C 1
ATOM 6904 O O . LEU A 1 864 ? 42.356 38.475 -12.202 1.00 93.81 864 LEU A O 1
ATOM 6908 N N . ASP A 1 865 ? 40.804 39.895 -13.024 1.00 92.19 865 ASP A N 1
ATOM 6909 C CA . ASP A 1 865 ? 39.947 39.955 -11.831 1.00 92.19 865 ASP A CA 1
ATOM 6910 C C . ASP A 1 865 ? 39.384 38.554 -11.464 1.00 92.19 865 ASP A C 1
ATOM 6912 O O . ASP A 1 865 ? 39.317 38.183 -10.291 1.00 92.19 865 ASP A O 1
ATOM 6916 N N . VAL A 1 866 ? 39.077 37.706 -12.456 1.00 90.00 866 VAL A N 1
ATOM 6917 C CA . VAL A 1 866 ? 38.710 36.290 -12.243 1.00 90.00 866 VAL A CA 1
ATOM 6918 C C . VAL A 1 866 ? 39.906 35.463 -11.753 1.00 90.00 866 VAL A C 1
ATOM 6920 O O . VAL A 1 866 ? 39.752 34.622 -10.861 1.00 90.00 866 VAL A O 1
ATOM 6923 N N . THR A 1 867 ? 41.117 35.680 -12.283 1.00 92.12 867 THR A N 1
ATOM 6924 C CA . THR A 1 867 ? 42.305 34.945 -11.805 1.00 92.12 867 THR A CA 1
ATOM 6925 C C . THR A 1 867 ? 42.723 35.313 -10.382 1.00 92.12 867 THR A C 1
ATOM 6927 O O . THR A 1 867 ? 43.303 34.460 -9.709 1.00 92.12 867 THR A O 1
ATOM 6930 N N . SER A 1 868 ? 42.437 36.524 -9.893 1.00 93.62 868 SER A N 1
ATOM 6931 C CA . SER A 1 868 ? 42.720 36.909 -8.503 1.00 93.62 868 SER A CA 1
ATOM 6932 C C . SER A 1 868 ? 41.682 36.344 -7.528 1.00 93.62 868 SER A C 1
ATOM 6934 O O . SER A 1 868 ? 42.067 35.717 -6.540 1.00 93.62 868 SER A O 1
ATOM 6936 N N . GLU A 1 869 ? 40.384 36.452 -7.818 1.00 89.69 869 GLU A N 1
ATOM 6937 C CA . GLU A 1 869 ? 39.348 35.897 -6.932 1.00 89.69 869 GLU A CA 1
ATOM 6938 C C . GLU A 1 869 ? 39.352 34.352 -6.912 1.00 89.69 869 GLU A C 1
ATOM 6940 O O . GLU A 1 869 ? 39.131 33.751 -5.863 1.00 89.69 869 GLU A O 1
ATOM 6945 N N . THR A 1 870 ? 39.733 33.673 -8.004 1.00 89.94 870 THR A N 1
ATOM 6946 C CA . THR A 1 870 ? 39.946 32.204 -7.983 1.00 89.94 870 THR A CA 1
ATOM 6947 C C . THR A 1 870 ? 41.207 31.759 -7.230 1.00 89.94 870 THR A C 1
ATOM 6949 O O . THR A 1 870 ? 41.285 30.603 -6.813 1.00 89.94 870 THR A O 1
ATOM 6952 N N . GLN A 1 871 ? 42.191 32.640 -7.016 1.00 91.31 871 GLN A N 1
ATOM 6953 C CA . GLN A 1 871 ? 43.297 32.381 -6.081 1.00 91.31 871 GLN A CA 1
ATOM 6954 C C . GLN A 1 871 ? 42.826 32.569 -4.635 1.00 91.31 871 GLN A C 1
ATOM 6956 O O . GLN A 1 871 ? 43.003 31.671 -3.813 1.00 91.31 871 GLN A O 1
ATOM 6961 N N . ARG A 1 872 ? 42.129 33.675 -4.359 1.00 92.44 872 ARG A N 1
ATOM 6962 C CA . ARG A 1 872 ? 41.550 33.995 -3.048 1.00 92.44 872 ARG A CA 1
ATOM 6963 C C . ARG A 1 872 ? 40.571 32.927 -2.547 1.00 92.44 872 ARG A C 1
ATOM 6965 O O . ARG A 1 872 ? 40.588 32.593 -1.366 1.00 92.44 872 ARG A O 1
ATOM 6972 N N . LEU A 1 873 ? 39.761 32.347 -3.438 1.00 90.31 873 LEU A N 1
ATOM 6973 C CA . LEU A 1 873 ? 38.866 31.233 -3.110 1.00 90.31 873 LEU A CA 1
ATOM 6974 C C . LEU A 1 873 ? 39.649 30.041 -2.534 1.00 90.31 873 LEU A C 1
ATOM 6976 O O . LEU A 1 873 ? 39.312 29.553 -1.461 1.00 90.31 873 LEU A O 1
ATOM 6980 N N . ARG A 1 874 ? 40.747 29.637 -3.188 1.00 91.69 874 ARG A N 1
ATOM 6981 C CA . ARG A 1 874 ? 41.600 28.514 -2.752 1.00 91.69 874 ARG A CA 1
ATOM 6982 C C . ARG A 1 874 ? 42.287 28.783 -1.412 1.00 91.69 874 ARG A C 1
ATOM 6984 O O . ARG A 1 874 ? 42.462 27.868 -0.607 1.00 91.69 874 ARG A O 1
ATOM 6991 N N . GLU A 1 875 ? 42.670 30.032 -1.149 1.00 91.44 875 GLU A N 1
ATOM 6992 C CA . GLU A 1 875 ? 43.195 30.444 0.160 1.00 91.44 875 GLU A CA 1
ATOM 6993 C C . GLU A 1 875 ? 42.139 30.280 1.267 1.00 91.44 875 GLU A C 1
ATOM 6995 O O . GLU A 1 875 ? 42.456 29.782 2.345 1.00 91.44 875 GLU A O 1
ATOM 7000 N N . VAL A 1 876 ? 40.873 30.616 0.997 1.00 91.25 876 VAL A N 1
ATOM 7001 C CA . VAL A 1 876 ? 39.759 30.407 1.942 1.00 91.25 876 VAL A CA 1
ATOM 7002 C C . VAL A 1 876 ? 39.412 28.919 2.097 1.00 91.25 876 VAL A C 1
ATOM 7004 O O . VAL A 1 876 ? 39.183 28.461 3.215 1.00 91.25 876 VAL A O 1
ATOM 7007 N N . GLU A 1 877 ? 39.423 28.135 1.017 1.00 88.56 877 GLU A N 1
ATOM 7008 C CA . GLU A 1 877 ? 39.175 26.684 1.056 1.00 88.56 877 GLU A CA 1
ATOM 7009 C C . GLU A 1 877 ? 40.233 25.943 1.887 1.00 88.56 877 GLU A C 1
ATOM 7011 O O . GLU A 1 877 ? 39.892 25.137 2.754 1.00 88.56 877 GLU A O 1
ATOM 7016 N N . THR A 1 878 ? 41.515 26.265 1.702 1.00 91.50 878 THR A N 1
ATOM 7017 C CA . THR A 1 878 ? 42.600 25.671 2.504 1.00 91.50 878 THR A CA 1
ATOM 7018 C C . THR A 1 878 ? 42.543 26.086 3.978 1.00 91.50 878 THR A C 1
ATOM 7020 O O . THR A 1 878 ? 42.817 25.260 4.851 1.00 91.50 878 THR A O 1
ATOM 7023 N N . GLN A 1 879 ? 42.113 27.316 4.288 1.00 90.62 879 GLN A N 1
ATOM 7024 C CA . GLN A 1 879 ? 41.848 27.749 5.668 1.00 90.62 879 GLN A CA 1
ATOM 7025 C C . GLN A 1 879 ? 40.661 26.999 6.296 1.00 90.62 879 GLN A C 1
ATOM 7027 O O . GLN A 1 879 ? 40.768 26.553 7.441 1.00 90.62 879 GLN A O 1
ATOM 7032 N N . ARG A 1 880 ? 39.563 26.801 5.550 1.00 91.00 880 ARG A N 1
ATOM 7033 C CA . ARG A 1 880 ? 38.403 25.992 5.972 1.00 91.00 880 ARG A CA 1
ATOM 7034 C C . ARG A 1 880 ? 38.826 24.567 6.318 1.00 91.00 880 ARG A C 1
ATOM 7036 O O . ARG A 1 880 ? 38.443 24.056 7.368 1.00 91.00 880 ARG A O 1
ATOM 7043 N N . ASP A 1 881 ? 39.609 23.929 5.455 1.00 89.19 881 ASP A N 1
ATOM 7044 C CA . ASP A 1 881 ? 39.976 22.521 5.627 1.00 89.19 881 ASP A CA 1
ATOM 7045 C C . ASP A 1 881 ? 40.975 22.321 6.775 1.00 89.19 881 ASP A C 1
ATOM 7047 O O . ASP A 1 881 ? 40.847 21.360 7.536 1.00 89.19 881 ASP A O 1
ATOM 7051 N N . PHE A 1 882 ? 41.884 23.278 6.998 1.00 91.81 882 PHE A N 1
ATOM 7052 C CA . PHE A 1 882 ? 42.722 23.314 8.200 1.00 91.81 882 PHE A CA 1
ATOM 7053 C C . PHE A 1 882 ? 41.895 23.505 9.483 1.00 91.81 882 PHE A C 1
ATOM 7055 O O . PHE A 1 882 ? 42.085 22.774 10.456 1.00 91.81 882 PHE A O 1
ATOM 7062 N N . ALA A 1 883 ? 40.934 24.436 9.488 1.00 87.12 883 ALA A N 1
ATOM 7063 C CA . ALA A 1 883 ? 40.042 24.649 10.629 1.00 87.12 883 ALA A CA 1
ATOM 7064 C C . ALA A 1 883 ? 39.190 23.403 10.936 1.00 87.12 883 ALA A C 1
ATOM 7066 O O . ALA A 1 883 ? 39.056 23.022 12.099 1.00 87.12 883 ALA A O 1
ATOM 7067 N N . ARG A 1 884 ? 38.680 22.721 9.901 1.00 91.50 884 ARG A N 1
ATOM 7068 C CA 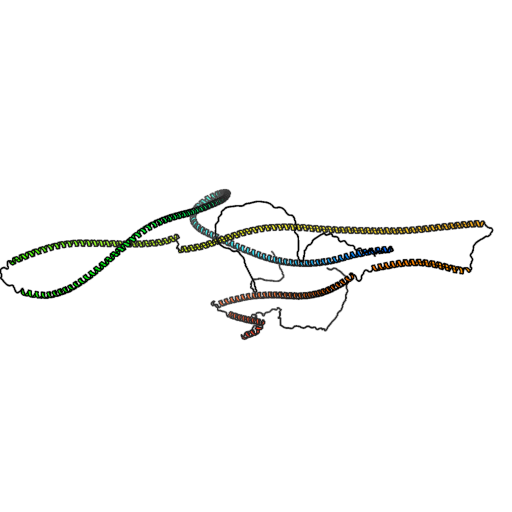. ARG A 1 884 ? 37.918 21.471 10.033 1.00 91.50 884 ARG A CA 1
ATOM 7069 C C . ARG A 1 884 ? 38.772 20.327 10.584 1.00 91.50 884 ARG A C 1
ATOM 7071 O O . ARG A 1 884 ? 38.309 19.606 11.463 1.00 91.50 884 ARG A O 1
ATOM 7078 N N . ALA A 1 885 ? 40.015 20.183 10.121 1.00 88.31 885 ALA A N 1
ATOM 7079 C CA . ALA A 1 885 ? 40.945 19.196 10.669 1.00 88.31 885 ALA A CA 1
ATOM 7080 C C . ALA A 1 885 ? 41.196 19.438 12.169 1.00 88.31 885 ALA A C 1
ATOM 7082 O O . ALA A 1 885 ? 41.076 18.508 12.967 1.00 88.31 885 ALA A O 1
ATOM 7083 N N . ASN A 1 886 ? 41.444 20.690 12.567 1.00 91.25 886 ASN A N 1
ATOM 7084 C CA . ASN A 1 886 ? 41.625 21.055 13.974 1.00 91.25 886 ASN A CA 1
ATOM 7085 C C . ASN A 1 886 ? 40.366 20.779 14.815 1.00 91.25 886 ASN A C 1
ATOM 7087 O O . ASN A 1 886 ? 40.492 20.251 15.916 1.00 91.25 886 ASN A O 1
ATOM 7091 N N . ALA A 1 887 ? 39.164 21.062 14.297 1.00 88.50 887 ALA A N 1
ATOM 7092 C CA . ALA A 1 887 ? 37.908 20.732 14.977 1.00 88.50 887 ALA A CA 1
ATOM 7093 C C . ALA A 1 887 ? 37.800 19.223 15.262 1.00 88.50 887 ALA A C 1
ATOM 7095 O O . ALA A 1 887 ? 37.644 18.838 16.417 1.00 88.50 887 ALA A O 1
ATOM 7096 N N . THR A 1 888 ? 38.029 18.365 14.260 1.00 89.12 888 THR A N 1
ATOM 7097 C CA . THR A 1 888 ? 37.986 16.900 14.458 1.00 89.12 888 THR A CA 1
ATOM 7098 C C . THR A 1 888 ? 39.061 16.372 15.420 1.00 89.12 888 THR A C 1
ATOM 7100 O O . THR A 1 888 ? 38.845 15.373 16.106 1.00 89.12 888 THR A O 1
ATOM 7103 N N . GLN A 1 889 ? 40.212 17.048 15.529 1.00 89.19 889 GLN A N 1
ATOM 7104 C CA . GLN A 1 889 ? 41.234 16.717 16.531 1.00 89.19 889 GLN A CA 1
ATOM 7105 C C . GLN A 1 889 ? 40.808 17.126 17.950 1.00 89.19 889 GLN A C 1
ATOM 7107 O O . GLN A 1 889 ? 41.063 16.383 18.897 1.00 89.19 889 GLN A O 1
ATOM 7112 N N . LEU A 1 890 ? 40.135 18.271 18.102 1.00 87.06 890 LEU A N 1
ATOM 7113 C CA . LEU A 1 890 ? 39.594 18.736 19.383 1.00 87.06 890 LEU A CA 1
ATOM 7114 C C . LEU A 1 890 ? 38.412 17.873 19.850 1.00 87.06 890 LEU A C 1
ATOM 7116 O O . LEU A 1 890 ? 38.368 17.504 21.020 1.00 87.06 890 LEU A O 1
ATOM 7120 N N . GLU A 1 891 ? 37.516 17.479 18.943 1.00 88.25 891 GLU A N 1
ATOM 7121 C CA . GLU A 1 891 ? 36.438 16.509 19.198 1.00 88.25 891 GLU A CA 1
ATOM 7122 C C . GLU A 1 891 ? 37.006 15.154 19.655 1.00 88.25 891 GLU A C 1
ATOM 7124 O O . GLU A 1 891 ? 36.564 14.594 20.660 1.00 88.25 891 GLU A O 1
ATOM 7129 N N . GLY A 1 892 ? 38.042 14.652 18.972 1.00 88.31 892 GLY A N 1
ATOM 7130 C CA . GLY A 1 892 ? 38.738 13.422 19.357 1.00 88.31 892 GLY A CA 1
ATOM 7131 C C . GLY A 1 892 ? 39.414 13.503 20.730 1.00 88.31 892 GLY A C 1
ATOM 7132 O O . GLY A 1 892 ? 39.368 12.532 21.489 1.00 88.31 892 GLY A O 1
ATOM 7133 N N . ALA A 1 893 ? 39.998 14.657 21.072 1.00 87.31 893 ALA A N 1
ATOM 7134 C CA . ALA A 1 893 ? 40.596 14.907 22.383 1.00 87.31 893 ALA A CA 1
ATOM 7135 C C . ALA A 1 893 ? 39.537 15.013 23.495 1.00 87.31 893 ALA A C 1
ATOM 7137 O O . ALA A 1 893 ? 39.711 14.420 24.559 1.00 87.31 893 ALA A O 1
ATOM 7138 N N . LEU A 1 894 ? 38.416 15.696 23.244 1.00 86.56 894 LEU A N 1
ATOM 7139 C CA . LEU A 1 894 ? 37.287 15.795 24.176 1.00 86.56 894 LEU A CA 1
ATOM 7140 C C . LEU A 1 894 ? 36.700 14.405 24.467 1.00 86.56 894 LEU A C 1
ATOM 7142 O O . LEU A 1 894 ? 36.609 14.005 25.626 1.00 86.56 894 LEU A O 1
ATOM 7146 N N . ALA A 1 895 ? 36.463 13.600 23.427 1.00 89.00 895 ALA A N 1
ATOM 7147 C CA . ALA A 1 895 ? 36.010 12.216 23.569 1.00 89.00 895 ALA A CA 1
ATOM 7148 C C . ALA A 1 895 ? 37.040 11.283 24.248 1.00 89.00 895 ALA A C 1
ATOM 7150 O O . ALA A 1 895 ? 36.681 10.190 24.694 1.00 89.00 895 ALA A O 1
ATOM 7151 N N . GLN A 1 896 ? 38.323 11.657 24.328 1.00 87.94 896 GLN A N 1
ATOM 7152 C CA . GLN A 1 896 ? 39.292 10.974 25.191 1.00 87.94 896 GLN A CA 1
ATOM 7153 C C . GLN A 1 896 ? 39.137 11.419 26.652 1.00 87.94 896 GLN A C 1
ATOM 7155 O O . GLN A 1 896 ? 39.045 10.560 27.530 1.00 87.94 896 GLN A O 1
ATOM 7160 N N . VAL A 1 897 ? 39.050 12.728 26.910 1.00 87.88 897 VAL A N 1
ATOM 7161 C CA . VAL A 1 897 ? 38.873 13.290 28.261 1.00 87.88 897 VAL A CA 1
ATOM 7162 C C . VAL A 1 897 ? 37.600 12.761 28.928 1.00 87.88 897 VAL A C 1
ATOM 7164 O O . VAL A 1 897 ? 37.659 12.359 30.088 1.00 87.88 897 VAL A O 1
ATOM 7167 N N . ASP A 1 898 ? 36.482 12.651 28.207 1.00 86.88 898 ASP A N 1
ATOM 7168 C CA . ASP A 1 898 ? 35.237 12.094 28.757 1.00 86.88 898 ASP A CA 1
ATOM 7169 C C . ASP A 1 898 ? 35.392 10.635 29.209 1.00 86.88 898 ASP A C 1
ATOM 7171 O O . ASP A 1 898 ? 34.911 10.257 30.280 1.00 86.88 898 ASP A O 1
ATOM 7175 N N . ARG A 1 899 ? 36.125 9.811 28.446 1.00 89.19 899 ARG A N 1
ATOM 7176 C CA . ARG A 1 899 ? 36.443 8.428 28.847 1.00 89.19 899 ARG A CA 1
ATOM 7177 C C . ARG A 1 899 ? 37.334 8.409 30.085 1.00 89.19 899 ARG A C 1
ATOM 7179 O O . ARG A 1 899 ? 37.088 7.626 31.000 1.00 89.19 899 ARG A O 1
ATOM 7186 N N . GLU A 1 900 ? 38.343 9.276 30.150 1.00 87.19 900 GLU A N 1
ATOM 7187 C CA . GLU A 1 900 ? 39.208 9.398 31.328 1.00 87.19 900 GLU A CA 1
ATOM 7188 C C . GLU A 1 900 ? 38.383 9.787 32.571 1.00 87.19 900 GLU A C 1
ATOM 7190 O O . GLU A 1 900 ? 38.443 9.079 33.583 1.00 87.19 900 GLU A O 1
ATOM 7195 N N . VAL A 1 901 ? 37.505 10.793 32.465 1.00 86.19 901 VAL A N 1
ATOM 7196 C CA . VAL A 1 901 ? 36.559 11.209 33.520 1.00 86.19 901 VAL A CA 1
ATOM 7197 C C . VAL A 1 901 ? 35.622 10.069 33.936 1.00 86.19 901 VAL A C 1
ATOM 7199 O O . VAL A 1 901 ? 35.434 9.850 35.135 1.00 86.19 901 VAL A O 1
ATOM 7202 N N . GLN A 1 902 ? 35.068 9.301 32.994 1.00 87.38 902 GLN A N 1
ATOM 7203 C CA . GLN A 1 902 ? 34.251 8.120 33.304 1.00 87.38 902 GLN A CA 1
ATOM 7204 C C . GLN A 1 902 ? 35.050 7.063 34.085 1.00 87.38 902 GLN A C 1
ATOM 7206 O O . GLN A 1 902 ? 34.556 6.539 35.089 1.00 87.38 902 GLN A O 1
ATOM 7211 N N . THR A 1 903 ? 36.304 6.782 33.702 1.00 88.94 903 THR A N 1
ATOM 7212 C CA . THR A 1 903 ? 37.137 5.824 34.451 1.00 88.94 903 THR A CA 1
ATOM 7213 C C . THR A 1 903 ? 37.492 6.318 35.854 1.00 88.94 903 THR A C 1
ATOM 7215 O O . THR A 1 903 ? 37.505 5.508 36.783 1.00 88.94 903 THR A O 1
ATOM 7218 N N . GLU A 1 904 ? 37.725 7.619 36.054 1.00 83.31 904 GLU A N 1
ATOM 7219 C CA . GLU A 1 904 ? 37.968 8.185 37.387 1.00 83.31 904 GLU A CA 1
ATOM 7220 C C . GLU A 1 904 ? 36.700 8.202 38.252 1.00 83.31 904 GLU A C 1
ATOM 7222 O O . GLU A 1 904 ? 36.765 7.803 39.415 1.00 83.31 904 GLU A O 1
ATOM 7227 N N . ARG A 1 905 ? 35.521 8.516 37.693 1.00 83.81 905 ARG A N 1
ATOM 7228 C CA . ARG A 1 905 ? 34.228 8.348 38.394 1.00 83.81 905 ARG A CA 1
ATOM 7229 C C . ARG A 1 905 ? 34.024 6.894 38.846 1.00 83.81 905 ARG A C 1
ATOM 7231 O O . ARG A 1 905 ? 33.661 6.648 39.998 1.00 83.81 905 ARG A O 1
ATOM 7238 N N . ALA A 1 906 ? 34.331 5.920 37.985 1.00 82.88 906 ALA A N 1
ATOM 7239 C CA . ALA A 1 906 ? 34.234 4.496 38.313 1.00 82.88 906 ALA A CA 1
ATOM 7240 C C . ALA A 1 906 ? 35.260 4.042 39.377 1.00 82.88 906 ALA A C 1
ATOM 7242 O O . ALA A 1 906 ? 34.947 3.183 40.209 1.00 82.88 906 ALA A O 1
ATOM 7243 N N . LYS A 1 907 ? 36.472 4.616 39.396 1.00 84.00 907 LYS A N 1
ATOM 7244 C CA . LYS A 1 907 ? 37.466 4.401 40.467 1.00 84.00 907 LYS A CA 1
ATOM 7245 C C . LYS A 1 907 ? 36.990 5.018 41.785 1.00 84.00 907 LYS A C 1
ATOM 7247 O O . LYS A 1 907 ? 37.004 4.331 42.807 1.00 84.00 907 LYS A O 1
ATOM 7252 N N . TRP A 1 908 ? 36.499 6.257 41.760 1.00 77.19 908 TRP A N 1
ATOM 7253 C CA . TRP A 1 908 ? 35.974 6.965 42.930 1.00 77.19 908 TRP A CA 1
ATOM 7254 C C . TRP A 1 908 ? 34.812 6.203 43.579 1.00 77.19 908 TRP A C 1
ATOM 7256 O O . TRP A 1 908 ? 34.868 5.909 44.771 1.00 77.19 908 TRP A O 1
ATOM 7266 N N . GLY A 1 909 ? 33.831 5.735 42.798 1.00 79.81 909 GLY A N 1
ATOM 7267 C CA . GLY A 1 909 ? 32.726 4.912 43.311 1.00 79.81 909 GLY A CA 1
ATOM 7268 C C . GLY A 1 909 ? 33.175 3.593 43.966 1.00 79.81 909 GLY A C 1
ATOM 7269 O O . GLY A 1 909 ? 32.567 3.144 44.942 1.00 79.81 909 GLY A O 1
ATOM 7270 N N . LYS A 1 910 ? 34.274 2.984 43.494 1.00 83.06 910 LYS A N 1
ATOM 7271 C CA . LYS A 1 910 ? 34.899 1.811 44.141 1.00 83.06 910 LYS A CA 1
ATOM 7272 C C . LYS A 1 910 ? 35.605 2.184 45.453 1.00 83.06 910 LYS A C 1
ATOM 7274 O O . LYS A 1 910 ? 35.548 1.408 46.407 1.00 83.06 910 LYS A O 1
ATOM 7279 N N . VAL A 1 911 ? 36.228 3.364 45.530 1.00 78.88 911 VAL A N 1
ATOM 7280 C CA . VAL A 1 911 ? 36.841 3.893 46.763 1.00 78.88 911 VAL A CA 1
ATOM 7281 C C . VAL A 1 911 ? 35.776 4.242 47.806 1.00 78.88 911 VAL A C 1
ATOM 7283 O O . VAL A 1 911 ? 35.913 3.808 48.946 1.00 78.88 911 VAL A O 1
ATOM 7286 N N . VAL A 1 912 ? 34.684 4.915 47.429 1.00 78.00 912 VAL A N 1
ATOM 7287 C CA . VAL A 1 912 ? 33.567 5.246 48.338 1.00 78.00 912 VAL A CA 1
ATOM 7288 C C . VAL A 1 912 ? 32.942 3.980 48.927 1.00 78.00 912 VAL A C 1
ATOM 7290 O O . VAL A 1 912 ? 32.888 3.842 50.147 1.00 78.00 912 VAL A O 1
ATOM 7293 N N . LYS A 1 913 ? 32.595 2.982 48.100 1.00 81.06 913 LYS A N 1
ATOM 7294 C CA . LYS A 1 913 ? 32.059 1.692 48.588 1.00 81.06 913 LYS A CA 1
ATOM 7295 C C . LYS A 1 913 ? 33.028 0.949 49.523 1.00 81.06 913 LYS A C 1
ATOM 7297 O O . LYS A 1 913 ? 32.589 0.228 50.422 1.00 81.06 913 LYS A O 1
ATOM 7302 N N . LYS A 1 914 ? 34.344 1.126 49.345 1.00 79.06 914 LYS A N 1
ATOM 7303 C CA . LYS A 1 914 ? 35.373 0.596 50.255 1.00 79.06 914 LYS A CA 1
ATOM 7304 C C . LYS A 1 914 ? 35.436 1.391 51.565 1.00 79.06 914 LYS A C 1
ATOM 7306 O O . LYS A 1 914 ? 35.482 0.767 52.623 1.00 79.06 914 LYS A O 1
ATOM 7311 N N . LEU A 1 915 ? 35.383 2.723 51.505 1.00 72.25 915 LEU A N 1
ATOM 7312 C CA . LEU A 1 915 ? 35.359 3.609 52.670 1.00 72.25 915 LEU A CA 1
ATOM 7313 C C . LEU A 1 915 ? 34.120 3.345 53.533 1.00 72.25 915 LEU A C 1
ATOM 7315 O O . LEU A 1 915 ? 34.263 3.093 54.724 1.00 72.25 915 LEU A O 1
ATOM 7319 N N . GLU A 1 916 ? 32.927 3.280 52.937 1.00 75.12 916 GLU A N 1
ATOM 7320 C CA . GLU A 1 916 ? 31.695 2.907 53.642 1.00 75.12 916 GLU A CA 1
ATOM 7321 C C . GLU A 1 916 ? 31.804 1.541 54.325 1.00 75.12 916 GLU A C 1
ATOM 7323 O O . GLU A 1 916 ? 31.329 1.376 55.449 1.00 75.12 916 GLU A O 1
ATOM 7328 N N . ARG A 1 917 ? 32.403 0.542 53.655 1.00 77.75 917 ARG A N 1
ATOM 7329 C CA . ARG A 1 917 ? 32.610 -0.784 54.250 1.00 77.75 917 ARG A CA 1
ATOM 7330 C C . ARG A 1 917 ? 33.520 -0.680 55.470 1.00 77.75 917 ARG A C 1
ATOM 7332 O O . ARG A 1 917 ? 33.149 -1.188 56.521 1.00 77.75 917 ARG A O 1
ATOM 7339 N N . GLN A 1 918 ? 34.641 0.029 55.358 1.00 74.38 918 GLN A N 1
ATOM 7340 C CA . GLN A 1 918 ? 35.557 0.245 56.479 1.00 74.38 918 GLN A CA 1
ATOM 7341 C C . GLN A 1 918 ? 34.902 1.066 57.605 1.00 74.38 918 GLN A C 1
ATOM 7343 O O . GLN A 1 918 ? 35.111 0.757 58.771 1.00 74.38 918 GLN A O 1
ATOM 7348 N N . MET A 1 919 ? 34.041 2.042 57.297 1.00 66.12 919 MET A N 1
ATOM 7349 C CA . MET A 1 919 ? 33.247 2.777 58.292 1.00 66.12 919 MET A CA 1
ATOM 7350 C C . MET A 1 919 ? 32.199 1.890 58.976 1.00 66.12 919 MET A C 1
ATOM 7352 O O . MET A 1 919 ? 32.005 2.010 60.184 1.00 66.12 919 MET A O 1
ATOM 7356 N N . ARG A 1 920 ? 31.533 0.989 58.242 1.00 69.00 920 ARG A N 1
ATOM 7357 C CA . ARG A 1 920 ? 30.590 0.006 58.805 1.00 69.00 920 ARG A CA 1
ATOM 7358 C C . ARG A 1 920 ? 31.312 -0.999 59.705 1.00 69.00 920 ARG A C 1
ATOM 7360 O O . ARG A 1 920 ? 30.868 -1.217 60.828 1.00 69.00 920 ARG A O 1
ATOM 7367 N N . GLU A 1 921 ? 32.458 -1.512 59.267 1.00 70.00 921 GLU A N 1
ATOM 7368 C CA . GLU A 1 921 ? 33.338 -2.383 60.056 1.00 70.00 921 GLU A CA 1
ATOM 7369 C C . GLU A 1 921 ? 33.846 -1.668 61.320 1.00 70.00 921 GLU A C 1
ATOM 7371 O O . GLU A 1 921 ? 33.777 -2.234 62.406 1.00 70.00 921 GLU A O 1
ATOM 7376 N N . HIS A 1 922 ? 34.261 -0.400 61.229 1.00 62.94 922 HIS A N 1
ATOM 7377 C CA . HIS A 1 922 ? 34.741 0.380 62.378 1.00 62.94 922 HIS A CA 1
ATOM 7378 C C . HIS A 1 922 ? 33.618 0.783 63.351 1.00 62.94 922 HIS A C 1
ATOM 7380 O O . HIS A 1 922 ? 33.853 0.840 64.559 1.00 62.94 922 HIS A O 1
ATOM 7386 N N . LYS A 1 923 ? 32.391 1.024 62.862 1.00 60.84 923 LYS A N 1
ATOM 7387 C CA . LYS A 1 923 ? 31.198 1.205 63.710 1.00 60.84 923 LYS A CA 1
ATOM 7388 C C . LYS A 1 923 ? 30.853 -0.087 64.455 1.00 60.84 923 LYS A C 1
ATOM 7390 O O . LYS A 1 923 ? 30.653 -0.047 65.664 1.00 60.84 923 LYS A O 1
ATOM 7395 N N . GLN A 1 924 ? 30.857 -1.231 63.768 1.00 60.09 924 GLN A N 1
ATOM 7396 C CA . GLN A 1 924 ? 30.655 -2.543 64.395 1.00 60.09 924 GLN A CA 1
ATOM 7397 C C . GLN A 1 924 ? 31.747 -2.849 65.431 1.00 60.09 924 GLN A C 1
ATOM 7399 O O . GLN A 1 924 ? 31.431 -3.290 66.535 1.00 60.09 924 GLN A O 1
ATOM 7404 N N . PHE A 1 925 ? 33.013 -2.547 65.124 1.00 59.00 925 PHE A N 1
ATOM 7405 C CA . PHE A 1 925 ? 34.116 -2.741 66.065 1.00 59.00 925 PHE A CA 1
ATOM 7406 C C . PHE A 1 925 ? 33.962 -1.860 67.311 1.00 59.00 925 PHE A C 1
ATOM 7408 O O . PHE A 1 925 ? 34.098 -2.370 68.420 1.00 59.00 925 PHE A O 1
ATOM 7415 N N . ALA A 1 926 ? 33.601 -0.581 67.151 1.00 55.22 926 ALA A N 1
ATOM 7416 C CA . ALA A 1 926 ? 33.348 0.332 68.268 1.00 55.22 926 ALA A CA 1
ATOM 7417 C C . ALA A 1 926 ? 32.220 -0.172 69.189 1.00 55.22 926 ALA A C 1
ATOM 7419 O O . ALA A 1 926 ? 32.438 -0.300 70.392 1.00 55.22 926 ALA A O 1
ATOM 7420 N N . VAL A 1 927 ? 31.071 -0.560 68.617 1.00 54.56 927 VAL A N 1
ATOM 7421 C CA . VAL A 1 927 ? 29.933 -1.146 69.357 1.00 54.56 927 VAL A CA 1
ATOM 7422 C C . VAL A 1 927 ? 30.327 -2.442 70.081 1.00 54.56 927 VAL A C 1
ATOM 7424 O O . VAL A 1 927 ? 29.854 -2.703 71.184 1.00 54.56 927 VAL A O 1
ATOM 7427 N N . SER A 1 928 ? 31.228 -3.248 69.507 1.00 51.38 928 SER A N 1
ATOM 7428 C CA . SER A 1 928 ? 31.712 -4.485 70.142 1.00 51.38 928 SER A CA 1
ATOM 7429 C C . SER A 1 928 ? 32.792 -4.281 71.218 1.00 51.38 928 SER A C 1
ATOM 7431 O O . SER A 1 928 ? 32.960 -5.141 72.081 1.00 51.38 928 SER A O 1
ATOM 7433 N N . ALA A 1 929 ? 33.535 -3.169 71.171 1.00 51.38 929 ALA A N 1
ATOM 7434 C CA . ALA A 1 929 ? 34.698 -2.916 72.027 1.00 51.38 929 ALA A CA 1
ATOM 7435 C C . ALA A 1 929 ? 34.372 -2.104 73.293 1.00 51.38 929 ALA A C 1
ATOM 7437 O O . ALA A 1 929 ? 35.137 -2.141 74.258 1.00 51.38 929 ALA A O 1
ATOM 7438 N N . GLY A 1 930 ? 33.245 -1.390 73.309 1.00 50.97 930 GLY A N 1
ATOM 7439 C CA . GLY A 1 930 ? 32.739 -0.687 74.483 1.00 50.97 930 GLY A CA 1
ATOM 7440 C C . GLY A 1 930 ? 31.219 -0.647 74.462 1.00 50.97 930 GLY A C 1
ATOM 7441 O O . GLY A 1 930 ? 30.641 0.114 73.696 1.00 50.97 930 GLY A O 1
ATOM 7442 N N . GLY A 1 931 ? 30.581 -1.459 75.309 1.00 50.75 931 GLY A N 1
ATOM 7443 C CA . GLY A 1 931 ? 29.126 -1.466 75.460 1.00 50.75 931 GLY A CA 1
ATOM 7444 C C . GLY A 1 931 ? 28.637 -0.145 76.049 1.00 50.75 931 GLY A C 1
ATOM 7445 O O . GLY A 1 931 ? 28.727 0.060 77.259 1.00 50.75 931 GLY A O 1
ATOM 7446 N N . PHE A 1 932 ? 28.157 0.740 75.181 1.00 45.75 932 PHE A N 1
ATOM 7447 C CA . PHE A 1 932 ? 27.580 2.037 75.511 1.00 45.75 932 PHE A CA 1
ATOM 7448 C C . PHE A 1 932 ? 26.443 2.334 74.528 1.00 45.75 932 PHE A C 1
ATOM 7450 O O . PHE A 1 932 ? 26.505 1.906 73.374 1.00 45.75 932 PHE A O 1
ATOM 7457 N N . ASP A 1 933 ? 25.397 3.007 75.003 1.00 45.41 933 ASP A N 1
ATOM 7458 C CA . ASP A 1 933 ? 24.115 3.079 74.297 1.00 45.41 933 ASP A CA 1
ATOM 7459 C C . ASP A 1 933 ? 24.120 3.966 73.038 1.00 45.41 933 ASP A C 1
ATOM 7461 O O . ASP A 1 933 ? 24.978 4.831 72.846 1.00 45.41 933 ASP A O 1
ATOM 7465 N N . ASP A 1 934 ? 23.123 3.722 72.183 1.00 50.34 934 ASP A N 1
ATOM 7466 C CA . ASP A 1 934 ? 22.902 4.352 70.875 1.00 50.34 934 ASP A CA 1
ATOM 7467 C C . ASP A 1 934 ? 22.407 5.806 71.005 1.00 50.34 934 ASP A C 1
ATOM 7469 O O . ASP A 1 934 ? 21.246 6.121 70.745 1.00 50.34 934 ASP A O 1
ATOM 7473 N N . ASP A 1 935 ? 23.298 6.699 71.443 1.00 46.50 935 ASP A N 1
ATOM 7474 C CA . ASP A 1 935 ? 23.088 8.149 71.426 1.00 46.50 935 ASP A CA 1
ATOM 7475 C C . ASP A 1 935 ? 24.235 8.849 70.669 1.00 46.50 935 ASP A C 1
ATOM 7477 O O . ASP A 1 935 ? 25.425 8.652 70.940 1.00 46.50 935 ASP A O 1
ATOM 7481 N N . GLY A 1 936 ? 23.875 9.644 69.657 1.00 55.78 936 GLY A N 1
ATOM 7482 C CA . GLY A 1 936 ? 24.669 9.902 68.442 1.00 55.78 936 GLY A CA 1
ATOM 7483 C C . GLY A 1 936 ? 25.884 10.832 68.568 1.00 55.78 936 GLY A C 1
ATOM 7484 O O . GLY A 1 936 ? 26.248 11.493 67.595 1.00 55.78 936 GLY A O 1
ATOM 7485 N N . THR A 1 937 ? 26.505 10.919 69.746 1.00 51.56 937 THR A N 1
ATOM 7486 C CA . THR A 1 937 ? 27.486 11.967 70.098 1.00 51.56 937 THR A CA 1
ATOM 7487 C C . THR A 1 937 ? 28.940 11.463 70.193 1.00 51.56 937 THR A C 1
ATOM 7489 O O . THR A 1 937 ? 29.874 12.262 70.279 1.00 51.56 937 THR A O 1
ATOM 7492 N N . TRP A 1 938 ? 29.186 10.149 70.118 1.00 48.97 938 TRP A N 1
ATOM 7493 C CA . TRP A 1 938 ? 30.543 9.582 70.178 1.00 48.97 938 TRP A CA 1
ATOM 7494 C C . TRP A 1 938 ? 31.246 9.530 68.813 1.00 48.97 938 TRP A C 1
ATOM 7496 O O . TRP A 1 938 ? 31.006 8.636 68.002 1.00 48.97 938 TRP A O 1
ATOM 7506 N N . ARG A 1 939 ? 32.190 10.455 68.593 1.00 55.91 939 ARG A N 1
ATOM 7507 C CA . ARG A 1 939 ? 33.184 10.385 67.505 1.00 55.91 939 ARG A CA 1
ATOM 7508 C C . ARG A 1 939 ? 34.470 9.730 68.010 1.00 55.91 939 ARG A C 1
ATOM 7510 O O . ARG A 1 939 ? 34.958 10.088 69.083 1.00 55.91 939 ARG A O 1
ATOM 7517 N N . THR A 1 940 ? 35.047 8.795 67.254 1.00 59.78 940 THR A N 1
ATOM 7518 C CA . THR A 1 940 ? 36.346 8.198 67.622 1.00 59.78 940 THR A CA 1
ATOM 7519 C C . THR A 1 940 ? 37.493 9.186 67.389 1.00 59.78 940 THR A C 1
ATOM 7521 O O . THR A 1 940 ? 37.357 10.164 66.648 1.00 59.78 940 THR A O 1
ATOM 7524 N N . LYS A 1 941 ? 38.661 8.937 67.998 1.00 62.97 941 LYS A N 1
ATOM 7525 C CA . LYS A 1 941 ? 39.846 9.787 67.787 1.00 62.97 941 LYS A CA 1
ATOM 7526 C C . LYS A 1 941 ? 40.299 9.792 66.325 1.00 62.97 941 LYS A C 1
ATOM 7528 O O . LYS A 1 941 ? 40.737 10.831 65.843 1.00 62.97 941 LYS A O 1
ATOM 7533 N N . GLU A 1 942 ? 40.160 8.670 65.622 1.00 62.25 942 GLU A N 1
ATOM 7534 C CA . GLU A 1 942 ? 40.433 8.571 64.187 1.00 62.25 942 GLU A CA 1
ATOM 7535 C C . GLU A 1 942 ? 39.431 9.385 63.366 1.00 62.25 942 GLU A C 1
ATOM 7537 O O . GLU A 1 942 ? 39.844 10.038 62.418 1.00 62.25 942 GLU A O 1
ATOM 7542 N N . GLN A 1 943 ? 38.144 9.399 63.735 1.00 62.25 943 GLN A N 1
ATOM 7543 C CA . GLN A 1 943 ? 37.124 10.188 63.032 1.00 62.25 943 GLN A CA 1
ATOM 7544 C C . GLN A 1 943 ? 37.385 11.690 63.160 1.00 62.25 943 GLN A C 1
ATOM 7546 O O . GLN A 1 943 ? 37.472 12.369 62.144 1.00 62.25 943 GLN A O 1
ATOM 7551 N N . VAL A 1 944 ? 37.626 12.199 64.374 1.00 68.06 944 VAL A N 1
ATOM 7552 C CA . VAL A 1 944 ? 37.958 13.625 64.572 1.00 68.06 944 VAL A CA 1
ATOM 7553 C C . VAL A 1 944 ? 39.279 13.994 63.879 1.00 68.06 944 VAL A C 1
ATOM 7555 O O . VAL A 1 944 ? 39.423 15.103 63.370 1.00 68.06 944 VAL A O 1
ATOM 7558 N N . MET A 1 945 ? 40.243 13.068 63.810 1.00 69.06 945 MET A N 1
ATOM 7559 C CA . MET A 1 945 ? 41.482 13.269 63.050 1.00 69.06 945 MET A CA 1
ATOM 7560 C C . MET A 1 945 ? 41.245 13.267 61.531 1.00 69.06 945 MET A C 1
ATOM 7562 O O . MET A 1 945 ? 41.855 14.076 60.837 1.00 69.06 945 MET A O 1
ATOM 7566 N N . LEU A 1 946 ? 40.373 12.397 61.014 1.00 66.75 946 LEU A N 1
ATOM 7567 C CA . LEU A 1 946 ? 39.988 12.356 59.602 1.00 66.75 946 LEU A CA 1
ATOM 7568 C C . LEU A 1 946 ? 39.255 13.635 59.198 1.00 66.75 946 LEU A C 1
ATOM 7570 O O . LEU A 1 946 ? 39.668 14.261 58.233 1.00 66.75 946 LEU A O 1
ATOM 7574 N N . GLU A 1 947 ? 38.273 14.087 59.976 1.00 69.62 947 GLU A N 1
ATOM 7575 C CA . GLU A 1 947 ? 37.556 15.348 59.730 1.00 69.62 947 GLU A CA 1
ATOM 7576 C C . GLU A 1 947 ? 38.500 16.565 59.798 1.00 69.62 947 GLU A C 1
ATOM 7578 O O . GLU A 1 947 ? 38.392 17.491 58.997 1.00 69.62 947 GLU A O 1
ATOM 7583 N N . ALA A 1 948 ? 39.482 16.561 60.707 1.00 69.88 948 ALA A N 1
ATOM 7584 C CA . ALA A 1 948 ? 40.503 17.610 60.776 1.00 69.88 948 ALA A CA 1
ATOM 7585 C C . ALA A 1 948 ? 41.505 17.570 59.604 1.00 69.88 948 ALA A C 1
ATOM 7587 O O . ALA A 1 948 ? 42.039 18.613 59.220 1.00 69.88 948 ALA A O 1
ATOM 7588 N N . LEU A 1 949 ? 41.773 16.392 59.029 1.00 71.44 949 LEU A N 1
ATOM 7589 C CA . LEU A 1 949 ? 42.563 16.244 57.803 1.00 71.44 949 LEU A CA 1
ATOM 7590 C C . LEU A 1 949 ? 41.751 16.656 56.569 1.00 71.44 949 LEU A C 1
ATOM 7592 O O . LEU A 1 949 ? 42.266 17.391 55.737 1.00 71.44 949 LEU A O 1
ATOM 7596 N N . GLU A 1 950 ? 40.478 16.278 56.496 1.00 70.75 950 GLU A N 1
ATOM 7597 C CA . GLU A 1 950 ? 39.537 16.642 55.436 1.00 70.75 950 GLU A CA 1
ATOM 7598 C C . GLU A 1 950 ? 39.326 18.162 55.379 1.00 70.75 950 GLU A C 1
ATOM 7600 O O . GLU A 1 950 ? 39.540 18.772 54.335 1.00 70.75 950 GLU A O 1
ATOM 7605 N N . LEU A 1 951 ? 39.066 18.824 56.514 1.00 74.44 951 LEU A N 1
ATOM 7606 C CA . LEU A 1 951 ? 39.020 20.292 56.603 1.00 74.44 951 LEU A CA 1
ATOM 7607 C C . LEU A 1 951 ? 40.352 20.957 56.206 1.00 74.44 951 LEU A C 1
ATOM 7609 O O . LEU A 1 951 ? 40.364 22.073 55.675 1.00 74.44 951 LEU A O 1
ATOM 7613 N N . LYS A 1 952 ? 41.486 20.285 56.429 1.00 75.88 952 LYS A N 1
ATOM 7614 C CA . LYS A 1 952 ? 42.809 20.770 56.015 1.00 75.88 952 LYS A CA 1
ATOM 7615 C C . LYS A 1 952 ? 43.051 20.594 54.511 1.00 75.88 952 LYS A C 1
ATOM 7617 O O . LYS A 1 952 ? 43.652 21.471 53.895 1.00 75.88 952 LYS A O 1
ATOM 7622 N N . GLU A 1 953 ? 42.575 19.511 53.907 1.00 73.62 953 GLU A N 1
ATOM 7623 C CA . GLU A 1 953 ? 42.637 19.312 52.457 1.00 73.62 953 GLU A CA 1
ATOM 7624 C C . GLU A 1 953 ? 41.645 20.219 51.718 1.00 73.62 953 GLU A C 1
ATOM 7626 O O . GLU A 1 953 ? 42.034 20.815 50.717 1.00 73.62 953 GLU A O 1
ATOM 7631 N N . ILE A 1 954 ? 40.440 20.439 52.259 1.00 75.19 954 ILE A N 1
ATOM 7632 C CA . ILE A 1 954 ? 39.441 21.390 51.740 1.00 75.19 954 ILE A CA 1
ATOM 7633 C C . ILE A 1 954 ? 39.961 22.832 51.808 1.00 75.19 954 ILE A C 1
ATOM 7635 O O . ILE A 1 954 ? 39.875 23.572 50.829 1.00 75.19 954 ILE A O 1
ATOM 7639 N N . SER A 1 955 ? 40.545 23.256 52.933 1.00 74.56 955 SER A N 1
ATOM 7640 C CA . SER A 1 955 ? 41.140 24.601 53.019 1.00 74.56 955 SER A CA 1
ATOM 7641 C C . SER A 1 955 ? 42.342 24.756 52.081 1.00 74.56 955 SER A C 1
ATOM 7643 O O . SER A 1 955 ? 42.467 25.789 51.423 1.00 74.56 955 SER A O 1
ATOM 7645 N N . ALA A 1 956 ? 43.173 23.722 51.920 1.00 77.19 956 ALA A N 1
ATOM 7646 C CA . ALA A 1 956 ? 44.249 23.727 50.932 1.00 77.19 956 ALA A CA 1
ATOM 7647 C C . ALA A 1 956 ? 43.731 23.725 49.477 1.00 77.19 956 ALA A C 1
ATOM 7649 O O . ALA A 1 956 ? 44.355 24.355 48.623 1.00 77.19 956 ALA A O 1
ATOM 7650 N N . SER A 1 957 ? 42.607 23.063 49.172 1.00 77.00 957 SER A N 1
ATOM 7651 C CA . SER A 1 957 ? 42.062 23.009 47.807 1.00 77.00 957 SER A CA 1
ATOM 7652 C C . SER A 1 957 ? 41.393 24.319 47.432 1.00 77.00 957 SER A C 1
ATOM 7654 O O . SER A 1 957 ? 41.650 24.823 46.345 1.00 77.00 957 SER A O 1
ATOM 7656 N N . LEU A 1 958 ? 40.634 24.919 48.354 1.00 79.50 958 LEU A N 1
ATOM 7657 C CA . LEU A 1 958 ? 40.058 26.254 48.186 1.00 79.50 958 LEU A CA 1
ATOM 7658 C C . LEU A 1 958 ? 41.153 27.309 47.981 1.00 79.50 958 LEU A C 1
ATOM 7660 O O . LEU A 1 958 ? 41.060 28.114 47.054 1.00 79.50 958 LEU A O 1
ATOM 7664 N N . LEU A 1 959 ? 42.226 27.271 48.782 1.00 80.56 959 LEU A N 1
ATOM 7665 C CA . LEU A 1 959 ? 43.389 28.143 48.587 1.00 80.56 959 LEU A CA 1
ATOM 7666 C C . LEU A 1 959 ? 44.083 27.892 47.237 1.00 80.56 959 LEU A C 1
ATOM 7668 O O . LEU A 1 959 ? 44.499 28.853 46.597 1.00 80.56 959 LEU A O 1
ATOM 7672 N N . TYR A 1 960 ? 44.180 26.640 46.774 1.00 82.25 960 TYR A N 1
ATOM 7673 C CA . TYR A 1 960 ? 44.738 26.321 45.455 1.00 82.25 960 TYR A CA 1
ATOM 7674 C C . TYR A 1 960 ? 43.864 26.859 44.309 1.00 82.25 960 TYR A C 1
ATOM 7676 O O . TYR A 1 960 ? 44.392 27.499 43.403 1.00 82.25 960 TYR A O 1
ATOM 7684 N N . THR A 1 961 ? 42.538 26.690 44.365 1.00 79.81 961 THR A N 1
ATOM 7685 C CA . THR A 1 961 ? 41.614 27.224 43.344 1.00 79.81 961 THR A CA 1
ATOM 7686 C C . THR A 1 961 ? 41.554 28.751 43.350 1.00 79.81 961 THR A C 1
ATOM 7688 O O . THR A 1 961 ? 41.513 29.361 42.286 1.00 79.81 961 THR A O 1
ATOM 7691 N N . LEU A 1 962 ? 41.642 29.390 44.523 1.00 78.50 962 LEU A N 1
ATOM 7692 C CA . LEU A 1 962 ? 41.817 30.844 44.638 1.00 78.50 962 LEU A CA 1
ATOM 7693 C C . LEU A 1 962 ? 43.146 31.293 44.003 1.00 78.50 962 LEU A C 1
ATOM 7695 O O . LEU A 1 962 ? 43.190 32.300 43.300 1.00 78.50 962 LEU A O 1
ATOM 7699 N N . GLY A 1 963 ? 44.210 30.503 44.173 1.00 78.12 963 GLY A N 1
ATOM 7700 C CA . GLY A 1 963 ? 45.479 30.682 43.468 1.00 78.12 963 GLY A CA 1
ATOM 7701 C C . GLY A 1 963 ? 45.378 30.506 41.948 1.00 78.12 963 GLY A C 1
ATOM 7702 O O . GLY A 1 963 ? 46.063 31.213 41.217 1.00 78.12 963 GLY A O 1
ATOM 7703 N N . GLN A 1 964 ? 44.523 29.612 41.443 1.00 78.81 964 GLN A N 1
ATOM 7704 C CA . GLN A 1 964 ? 44.268 29.484 40.002 1.00 78.81 964 GLN A CA 1
ATOM 7705 C C . GLN A 1 964 ? 43.491 30.691 39.458 1.00 78.81 964 GLN A C 1
ATOM 7707 O O . GLN A 1 964 ? 43.948 31.287 38.484 1.00 78.81 964 GLN A O 1
ATOM 7712 N N . LEU A 1 965 ? 42.433 31.143 40.145 1.00 76.50 965 LEU A N 1
ATOM 7713 C CA . LEU A 1 965 ? 41.733 32.389 39.797 1.00 76.50 965 LEU A CA 1
ATOM 7714 C C . LEU A 1 965 ? 42.689 33.593 39.745 1.00 76.50 965 LEU A C 1
ATOM 7716 O O . LEU A 1 965 ? 42.605 34.394 38.824 1.00 76.50 965 LEU A O 1
ATOM 7720 N N . ALA A 1 966 ? 43.638 33.702 40.677 1.00 75.56 966 ALA A N 1
ATOM 7721 C CA . ALA A 1 966 ? 44.650 34.763 40.665 1.00 75.56 966 ALA A CA 1
ATOM 7722 C C . ALA A 1 966 ? 45.633 34.701 39.475 1.00 75.56 966 ALA A C 1
ATOM 7724 O O . ALA A 1 966 ? 46.225 35.720 39.125 1.00 75.56 966 ALA A O 1
ATOM 7725 N N . ASN A 1 967 ? 45.819 33.532 38.848 1.00 76.06 967 ASN A N 1
ATOM 7726 C CA . ASN A 1 967 ? 46.623 33.396 37.627 1.00 76.06 967 ASN A CA 1
ATOM 7727 C C . ASN A 1 967 ? 45.818 33.729 36.358 1.00 76.06 967 ASN A C 1
ATOM 7729 O O . ASN A 1 967 ? 46.393 34.221 35.389 1.00 76.06 967 ASN A O 1
ATOM 7733 N N . GLU A 1 968 ? 44.509 33.468 36.357 1.00 78.38 968 GLU A N 1
ATOM 7734 C CA . GLU A 1 968 ? 43.600 33.795 35.245 1.00 78.38 968 GLU A CA 1
ATOM 7735 C C . GLU A 1 968 ? 43.163 35.271 35.269 1.00 78.38 968 GLU A C 1
ATOM 7737 O O . GLU A 1 968 ? 42.998 35.887 34.216 1.00 78.38 968 GLU A O 1
ATOM 7742 N N . PHE A 1 969 ? 43.062 35.863 36.463 1.00 78.19 969 PHE A N 1
ATOM 7743 C CA . PHE A 1 969 ? 42.668 37.251 36.705 1.00 78.19 969 PHE A CA 1
ATOM 7744 C C . PHE A 1 969 ? 43.739 37.975 37.550 1.00 78.19 969 PHE A C 1
ATOM 7746 O O . PHE A 1 969 ? 43.602 38.079 38.772 1.00 78.19 969 PHE A O 1
ATOM 7753 N N . PRO A 1 970 ? 44.809 38.519 36.934 1.00 76.94 970 PRO A N 1
ATOM 7754 C CA . PRO A 1 970 ? 45.925 39.129 37.670 1.00 76.94 970 PRO A CA 1
ATOM 7755 C C . PRO A 1 970 ? 45.528 40.293 38.592 1.00 76.94 970 PRO A C 1
ATOM 7757 O O . PRO A 1 970 ? 46.190 40.535 39.597 1.00 76.94 970 PRO A O 1
ATOM 7760 N N . GLU A 1 971 ? 44.430 40.990 38.285 1.00 78.06 971 GLU A N 1
ATOM 7761 C CA . GLU A 1 971 ? 43.917 42.140 39.048 1.00 78.06 971 GLU A CA 1
ATOM 7762 C C . GLU A 1 971 ? 43.507 41.791 40.491 1.00 78.06 971 GLU A C 1
ATOM 7764 O O . GLU A 1 971 ? 43.570 42.649 41.371 1.00 78.06 971 GLU A O 1
ATOM 7769 N N . ILE A 1 972 ? 43.134 40.532 40.758 1.00 78.06 972 ILE A N 1
ATOM 7770 C CA . ILE A 1 972 ? 42.833 40.037 42.114 1.00 78.06 972 ILE A CA 1
ATOM 7771 C C . ILE A 1 972 ? 44.024 39.329 42.777 1.00 78.06 972 ILE A C 1
ATOM 7773 O O . ILE A 1 972 ? 43.929 38.974 43.952 1.00 78.06 972 ILE A O 1
ATOM 7777 N N . GLY A 1 973 ? 45.144 39.145 42.068 1.00 77.00 973 GLY A N 1
ATOM 7778 C CA . GLY A 1 973 ? 46.297 38.377 42.542 1.00 77.00 973 GLY A CA 1
ATOM 7779 C C . GLY A 1 973 ? 46.970 38.978 43.775 1.00 77.00 973 GLY A C 1
ATOM 7780 O O . GLY A 1 973 ? 46.989 38.342 44.831 1.00 77.00 973 GLY A O 1
ATOM 7781 N N . ASP A 1 974 ? 47.474 40.210 43.668 1.00 77.12 974 ASP A N 1
ATOM 7782 C CA . ASP A 1 974 ? 48.156 40.884 44.782 1.00 77.12 974 ASP A CA 1
ATOM 7783 C C . ASP A 1 974 ? 47.225 41.112 45.999 1.00 77.12 974 ASP A C 1
ATOM 7785 O O . ASP A 1 974 ? 47.631 40.764 47.113 1.00 77.12 974 ASP A O 1
ATOM 7789 N N . PRO A 1 975 ? 45.965 41.594 45.849 1.00 78.56 975 PRO A N 1
ATOM 7790 C CA . PRO A 1 975 ? 45.038 41.736 46.977 1.00 78.56 975 PRO A CA 1
ATOM 7791 C C . PRO A 1 975 ? 44.732 40.413 47.692 1.00 78.56 975 PRO A C 1
ATOM 7793 O O . PRO A 1 975 ? 44.716 40.370 48.924 1.00 78.56 975 PRO A O 1
ATOM 7796 N N . LEU A 1 976 ? 44.524 39.324 46.941 1.00 78.00 976 LEU A N 1
ATOM 7797 C CA . LEU A 1 976 ? 44.304 37.993 47.510 1.00 78.00 976 LEU A CA 1
ATOM 7798 C C . LEU A 1 976 ? 45.546 37.507 48.263 1.00 78.00 976 LEU A C 1
ATOM 7800 O O . LEU A 1 976 ? 45.430 36.991 49.374 1.00 78.00 976 LEU A O 1
ATOM 7804 N N . GLN A 1 977 ? 46.733 37.665 47.674 1.00 75.94 977 GLN A N 1
ATOM 7805 C CA . GLN A 1 977 ? 47.975 37.184 48.272 1.00 75.94 977 GLN A CA 1
ATOM 7806 C C . GLN A 1 977 ? 48.325 37.966 49.550 1.00 75.94 977 GLN A C 1
ATOM 7808 O O . GLN A 1 977 ? 48.764 37.353 50.525 1.00 75.94 977 GLN A O 1
ATOM 7813 N N . MET A 1 978 ? 48.031 39.272 49.599 1.00 78.75 978 MET A N 1
ATOM 7814 C CA . MET A 1 978 ? 48.092 40.072 50.827 1.00 78.75 978 MET A CA 1
ATOM 7815 C C . MET A 1 978 ? 47.091 39.583 51.884 1.00 78.75 978 MET A C 1
ATOM 7817 O O . MET A 1 978 ? 47.508 39.249 52.990 1.00 78.75 978 MET A O 1
ATOM 7821 N N . ALA A 1 979 ? 45.801 39.466 51.553 1.00 77.56 979 ALA A N 1
ATOM 7822 C CA . ALA A 1 979 ? 44.768 39.059 52.513 1.00 77.56 979 ALA A CA 1
ATOM 7823 C C . ALA A 1 979 ? 45.006 37.647 53.089 1.00 77.56 979 ALA A C 1
ATOM 7825 O O . ALA A 1 979 ? 44.823 37.412 54.284 1.00 77.56 979 ALA A O 1
ATOM 7826 N N . VAL A 1 980 ? 45.472 36.703 52.264 1.00 77.75 980 VAL A N 1
ATOM 7827 C CA . VAL A 1 980 ? 45.841 35.348 52.708 1.00 77.75 980 VAL A CA 1
ATOM 7828 C C . VAL A 1 980 ? 47.057 35.379 53.648 1.00 77.75 980 VAL A C 1
ATOM 7830 O O . VAL A 1 980 ? 47.069 34.654 54.647 1.00 77.75 980 VAL A O 1
ATOM 7833 N N . HIS A 1 981 ? 48.039 36.248 53.385 1.00 77.31 981 HIS A N 1
ATOM 7834 C CA . HIS A 1 981 ? 49.223 36.419 54.232 1.00 77.31 981 HIS A CA 1
ATOM 7835 C C . HIS A 1 981 ? 48.915 37.162 55.550 1.00 77.31 981 HIS A C 1
ATOM 7837 O O . HIS A 1 981 ? 49.515 36.843 56.578 1.00 77.31 981 HIS A O 1
ATOM 7843 N N . GLU A 1 982 ? 47.975 38.112 55.572 1.00 78.38 982 GLU A N 1
ATOM 7844 C CA . GLU A 1 982 ? 47.523 38.787 56.804 1.00 78.38 982 GLU A CA 1
ATOM 7845 C C . GLU A 1 982 ? 46.842 37.817 57.784 1.00 78.38 982 GLU A C 1
ATOM 7847 O O . GLU A 1 982 ? 47.027 37.926 58.995 1.00 78.38 982 GLU A O 1
ATOM 7852 N N . VAL A 1 983 ? 46.126 36.811 57.267 1.00 76.56 983 VAL A N 1
ATOM 7853 C CA . VAL A 1 983 ? 45.518 35.725 58.064 1.00 76.56 983 VAL A CA 1
ATOM 7854 C C . VAL A 1 983 ? 46.527 34.592 58.368 1.00 76.56 983 VAL A C 1
ATOM 7856 O O . VAL A 1 983 ? 46.202 33.617 59.043 1.00 76.56 983 VAL A O 1
ATOM 7859 N N . GLY A 1 984 ? 47.783 34.713 57.920 1.00 73.75 984 GLY A N 1
ATOM 7860 C CA . GLY A 1 984 ? 48.855 33.751 58.205 1.00 73.75 984 GLY A CA 1
ATOM 7861 C C . GLY A 1 984 ? 48.748 32.423 57.445 1.00 73.75 984 GLY A C 1
ATOM 7862 O O . GLY A 1 984 ? 49.355 31.431 57.852 1.00 73.75 984 GLY A O 1
ATOM 7863 N N . MET A 1 985 ? 47.982 32.387 56.352 1.00 74.62 985 MET A N 1
ATOM 7864 C CA . MET A 1 985 ? 47.871 31.234 55.456 1.00 74.62 985 MET A CA 1
ATOM 7865 C C . MET A 1 985 ? 48.773 31.407 54.220 1.00 74.62 985 MET A C 1
ATOM 7867 O O . MET A 1 985 ? 49.332 32.473 53.975 1.00 74.62 985 MET A O 1
ATOM 7871 N N . HIS A 1 986 ? 48.945 30.342 53.431 1.00 76.19 986 HIS A N 1
ATOM 7872 C CA . HIS A 1 986 ? 49.754 30.356 52.208 1.00 76.19 986 HIS A CA 1
ATOM 7873 C C . HIS A 1 986 ? 49.030 29.580 51.105 1.00 76.19 986 HIS A C 1
ATOM 7875 O O . HIS A 1 986 ? 48.648 28.429 51.308 1.00 76.19 986 HIS A O 1
ATOM 7881 N N . ILE A 1 987 ? 48.881 30.190 49.926 1.00 78.00 987 ILE A N 1
ATOM 7882 C CA . ILE A 1 987 ? 48.335 29.542 48.721 1.00 78.00 987 ILE A CA 1
ATOM 7883 C C . ILE A 1 987 ? 49.255 28.374 48.317 1.00 78.00 987 ILE A C 1
ATOM 7885 O O . ILE A 1 987 ? 50.437 28.624 48.061 1.00 78.00 987 ILE A O 1
ATOM 7889 N N . PRO A 1 988 ? 48.793 27.111 48.262 1.00 71.81 988 PRO A N 1
ATOM 7890 C CA . PRO A 1 988 ? 49.633 26.001 47.822 1.00 71.81 988 PRO A CA 1
ATOM 7891 C C . PRO A 1 988 ? 50.082 26.176 46.366 1.00 71.81 988 PRO A C 1
ATOM 7893 O O . PRO A 1 988 ? 49.284 26.515 45.501 1.00 71.81 988 PRO A O 1
ATOM 7896 N N . ALA A 1 989 ? 51.350 25.885 46.063 1.00 66.50 989 ALA A N 1
ATOM 7897 C CA . ALA A 1 989 ? 51.867 25.916 44.686 1.00 66.50 989 ALA A CA 1
ATOM 7898 C C . ALA A 1 989 ? 51.562 24.629 43.881 1.00 66.50 989 ALA A C 1
ATOM 7900 O O . ALA A 1 989 ? 51.948 24.505 42.720 1.00 66.50 989 ALA A O 1
ATOM 7901 N N . VAL A 1 990 ? 50.921 23.640 44.511 1.00 63.91 990 VAL A N 1
ATOM 7902 C CA . VAL A 1 990 ? 50.650 22.291 43.989 1.00 63.91 990 VAL A CA 1
ATOM 7903 C C . VAL A 1 990 ? 49.266 21.868 44.504 1.00 63.91 990 VAL A C 1
ATOM 7905 O O . VAL A 1 990 ? 48.986 22.139 45.675 1.00 63.91 990 VAL A O 1
ATOM 7908 N N . PRO A 1 991 ? 48.409 21.213 43.695 1.00 61.59 991 PRO A N 1
ATOM 7909 C CA . PRO A 1 991 ? 47.086 20.788 44.149 1.00 61.59 991 PRO A CA 1
ATOM 7910 C C . PRO A 1 991 ? 47.174 19.776 45.312 1.00 61.59 991 PRO A C 1
ATOM 7912 O O . PRO A 1 991 ? 48.058 18.907 45.292 1.00 61.59 991 PRO A O 1
ATOM 7915 N N . PRO A 1 992 ? 46.266 19.843 46.309 1.00 60.94 992 PRO A N 1
ATOM 7916 C CA . PRO A 1 992 ? 46.183 18.853 47.386 1.00 60.94 992 PRO A CA 1
ATOM 7917 C C . PRO A 1 992 ? 45.832 17.449 46.877 1.00 60.94 992 PRO A C 1
ATOM 7919 O O . PRO A 1 992 ? 45.481 17.256 45.714 1.00 60.94 992 PRO A O 1
ATOM 7922 N N . GLY A 1 993 ? 45.981 16.443 47.741 1.00 60.03 993 GLY A N 1
ATOM 7923 C CA . GLY A 1 993 ? 45.833 15.029 47.378 1.00 60.03 993 GLY A CA 1
ATOM 7924 C C . GLY A 1 993 ? 47.022 14.440 46.601 1.00 60.03 993 GLY A C 1
ATOM 7925 O O . GLY A 1 993 ? 47.123 13.222 46.460 1.00 60.03 993 GLY A O 1
ATOM 7926 N N . ARG A 1 994 ? 47.983 15.255 46.134 1.00 48.47 994 ARG A N 1
ATOM 7927 C CA . ARG A 1 994 ? 49.126 14.789 45.323 1.00 48.47 994 ARG A CA 1
ATOM 7928 C C . ARG A 1 994 ? 50.404 14.484 46.122 1.00 48.47 994 ARG A C 1
ATOM 7930 O O . ARG A 1 994 ? 51.510 14.819 45.696 1.00 48.47 994 ARG A O 1
ATOM 7937 N N . THR A 1 995 ? 50.268 13.797 47.258 1.00 40.47 995 THR A N 1
ATOM 7938 C CA . THR A 1 995 ? 51.396 13.363 48.107 1.00 40.47 995 THR A CA 1
ATOM 7939 C C . THR A 1 995 ? 51.388 11.863 48.432 1.00 40.47 995 THR A C 1
ATOM 7941 O O . THR A 1 995 ? 50.355 11.278 48.720 1.00 40.47 995 THR A O 1
ATOM 7944 N N . ALA A 1 996 ? 52.592 11.274 48.461 1.00 42.00 996 ALA A N 1
ATOM 7945 C CA . ALA A 1 996 ? 52.964 9.987 49.078 1.00 42.00 996 ALA A CA 1
ATOM 7946 C C . ALA A 1 996 ? 52.676 8.629 48.381 1.00 42.00 996 ALA A C 1
ATOM 7948 O O . ALA A 1 996 ? 53.213 7.637 48.864 1.00 42.00 996 ALA A O 1
ATOM 7949 N N . ALA A 1 997 ? 51.966 8.534 47.245 1.00 37.09 997 ALA A N 1
ATOM 7950 C CA . ALA A 1 997 ? 51.613 7.224 46.641 1.00 37.09 997 ALA A CA 1
ATOM 7951 C C . ALA A 1 997 ? 52.053 6.977 45.172 1.00 37.09 997 ALA A C 1
ATOM 7953 O O . ALA A 1 997 ? 51.429 6.188 44.470 1.00 37.09 997 ALA A O 1
ATOM 7954 N N . ALA A 1 998 ? 53.125 7.621 44.686 1.00 37.59 998 ALA A N 1
ATOM 7955 C CA . ALA A 1 998 ? 53.649 7.399 43.324 1.00 37.59 998 ALA A CA 1
ATOM 7956 C C . ALA A 1 998 ? 55.180 7.591 43.218 1.00 37.59 998 ALA A C 1
ATOM 7958 O O . ALA A 1 998 ? 55.668 8.540 42.601 1.00 37.59 998 ALA A O 1
ATOM 7959 N N . ARG A 1 999 ? 55.957 6.699 43.850 1.00 39.59 999 ARG A N 1
ATOM 7960 C CA . ARG A 1 999 ? 57.421 6.583 43.665 1.00 39.59 999 ARG A CA 1
ATOM 7961 C C . ARG A 1 999 ? 57.876 5.119 43.638 1.00 39.59 999 ARG A C 1
ATOM 7963 O O . ARG A 1 999 ? 58.581 4.665 44.532 1.00 39.59 999 ARG A O 1
ATOM 7970 N N . ALA A 1 1000 ? 57.483 4.414 42.584 1.00 34.88 1000 ALA A N 1
ATOM 7971 C CA . ALA A 1 1000 ? 58.123 3.188 42.120 1.00 34.88 1000 ALA A CA 1
ATOM 7972 C C . ALA A 1 1000 ? 58.014 3.149 40.586 1.00 34.88 1000 ALA A C 1
ATOM 7974 O O . ALA A 1 1000 ? 56.929 3.389 40.071 1.00 34.88 1000 ALA A O 1
ATOM 7975 N N . ASP A 1 1001 ? 59.155 2.925 39.930 1.00 32.47 1001 ASP A N 1
ATOM 7976 C CA . ASP A 1 1001 ? 59.413 2.413 38.572 1.00 32.47 1001 ASP A CA 1
ATOM 7977 C C . ASP A 1 1001 ? 58.598 2.876 37.339 1.00 32.47 1001 ASP A C 1
ATOM 7979 O O . ASP A 1 1001 ? 57.381 3.012 37.348 1.00 32.47 1001 ASP A O 1
ATOM 7983 N N . GLY A 1 1002 ? 59.282 2.939 36.182 1.00 31.25 1002 GLY A N 1
ATOM 7984 C CA . GLY A 1 1002 ? 58.728 2.158 35.062 1.00 31.25 1002 GLY A CA 1
ATOM 7985 C C . GLY A 1 1002 ? 58.678 2.690 33.625 1.00 31.25 1002 GLY A C 1
ATOM 7986 O O . GLY A 1 1002 ? 58.126 1.968 32.815 1.00 31.25 1002 GLY A O 1
ATOM 7987 N N . ALA A 1 1003 ? 59.285 3.831 33.268 1.00 34.56 1003 ALA A N 1
ATOM 7988 C CA . ALA A 1 1003 ? 59.515 4.275 31.869 1.00 34.56 1003 ALA A CA 1
ATOM 7989 C C . ALA A 1 1003 ? 58.291 4.553 30.943 1.00 34.56 1003 ALA A C 1
ATOM 7991 O O . ALA A 1 1003 ? 57.311 3.824 30.887 1.00 34.56 1003 ALA A O 1
ATOM 7992 N N . GLY A 1 1004 ? 58.395 5.615 30.129 1.00 30.30 1004 GLY A N 1
ATOM 7993 C CA . GLY A 1 1004 ? 57.403 5.985 29.105 1.00 30.30 1004 GLY A CA 1
ATOM 7994 C C . GLY A 1 1004 ? 57.417 7.490 28.801 1.00 30.30 1004 GLY A C 1
ATOM 7995 O O . GLY A 1 1004 ? 57.220 8.306 29.695 1.00 30.30 1004 GLY A O 1
ATOM 7996 N N . LEU A 1 1005 ? 57.696 7.869 27.552 1.00 34.53 1005 LEU A N 1
ATOM 7997 C CA . LEU A 1 1005 ? 57.751 9.255 27.045 1.00 34.53 1005 LEU A CA 1
ATOM 7998 C C . LEU A 1 1005 ? 56.665 9.452 25.960 1.00 34.53 1005 LEU A C 1
ATOM 8000 O O . LEU A 1 1005 ? 56.195 8.435 25.451 1.00 34.53 1005 LEU A O 1
ATOM 8004 N N . PRO A 1 1006 ? 56.309 10.689 25.526 1.00 44.94 1006 PRO A N 1
ATOM 8005 C CA . PRO A 1 1006 ? 56.909 11.999 25.826 1.00 44.94 1006 PRO A CA 1
ATOM 8006 C C . PRO A 1 1006 ? 55.906 13.078 26.320 1.00 44.94 1006 PRO A C 1
ATOM 8008 O O . PRO A 1 1006 ? 54.745 12.811 26.604 1.00 44.94 1006 PRO A O 1
ATOM 8011 N N . ARG A 1 1007 ? 56.383 14.328 26.439 1.00 34.41 1007 ARG A N 1
ATOM 8012 C CA . ARG A 1 1007 ? 55.614 15.526 26.841 1.00 34.41 1007 ARG A CA 1
ATOM 8013 C C . ARG A 1 1007 ? 55.061 16.304 25.631 1.00 34.41 1007 ARG A C 1
ATOM 8015 O O . ARG A 1 1007 ? 55.788 16.409 24.643 1.00 34.41 1007 ARG A O 1
ATOM 8022 N N . PRO A 1 1008 ? 53.958 17.060 25.779 1.00 32.75 1008 PRO A N 1
ATOM 8023 C CA . PRO A 1 1008 ? 53.836 18.407 25.221 1.00 32.75 1008 PRO A CA 1
ATOM 8024 C C . PRO A 1 1008 ? 54.479 19.446 26.168 1.00 32.75 1008 PRO A C 1
ATOM 8026 O O . PRO A 1 1008 ? 54.480 19.272 27.387 1.00 32.75 1008 PRO A O 1
ATOM 8029 N N . MET A 1 1009 ? 55.038 20.537 25.634 1.00 31.42 1009 MET A N 1
ATOM 8030 C CA . MET A 1 1009 ? 55.600 21.641 26.431 1.00 31.42 1009 MET A CA 1
ATOM 8031 C C . MET A 1 1009 ? 54.904 22.962 26.110 1.00 31.42 1009 MET A C 1
ATOM 8033 O O . MET A 1 1009 ? 54.680 23.284 24.949 1.00 31.42 1009 MET A O 1
ATOM 8037 N N . SER A 1 1010 ? 54.620 23.715 27.174 1.00 32.94 1010 SER A N 1
ATOM 8038 C CA . SER A 1 1010 ? 54.023 25.055 27.185 1.00 32.94 1010 SER A CA 1
ATOM 8039 C C . SER A 1 1010 ? 54.548 25.995 26.095 1.00 32.94 1010 SER A C 1
ATOM 8041 O O . SER A 1 1010 ? 55.759 26.115 25.897 1.00 32.94 1010 SER A O 1
ATOM 8043 N N . ALA A 1 1011 ? 53.637 26.774 25.508 1.00 32.00 1011 ALA A N 1
ATOM 8044 C CA . ALA A 1 1011 ? 53.983 28.028 24.847 1.00 32.00 1011 ALA A CA 1
ATOM 8045 C C . ALA A 1 1011 ? 54.627 29.018 25.841 1.00 32.00 1011 ALA A C 1
ATOM 8047 O O . ALA A 1 1011 ? 54.517 28.860 27.064 1.00 32.00 1011 ALA A O 1
ATOM 8048 N N . ARG A 1 1012 ? 55.268 30.073 25.327 1.00 31.75 1012 ARG A N 1
ATOM 8049 C CA . ARG A 1 1012 ? 55.647 31.244 26.127 1.00 31.75 1012 ARG A CA 1
ATOM 8050 C C . ARG A 1 1012 ? 55.431 32.535 25.336 1.00 31.75 1012 ARG A C 1
ATOM 8052 O O . ARG A 1 1012 ? 55.599 32.560 24.123 1.00 31.75 1012 ARG A O 1
ATOM 8059 N N . SER A 1 1013 ? 55.016 33.557 26.072 1.00 31.98 1013 SER A N 1
ATOM 8060 C CA . SER A 1 1013 ? 54.595 34.899 25.655 1.00 31.98 1013 SER A CA 1
ATOM 8061 C C . SER A 1 1013 ? 55.606 35.710 24.836 1.00 31.98 1013 SER A C 1
ATOM 8063 O O . SER A 1 1013 ? 56.804 35.607 25.091 1.00 31.98 1013 SER A O 1
ATOM 8065 N N . ASP A 1 1014 ? 55.063 36.674 24.078 1.00 31.12 1014 ASP A N 1
ATOM 8066 C CA . ASP A 1 1014 ? 55.668 37.965 23.697 1.00 31.12 1014 ASP A CA 1
ATOM 8067 C C . ASP A 1 1014 ? 56.885 37.960 22.735 1.00 31.12 1014 ASP A C 1
ATOM 8069 O O . ASP A 1 1014 ? 57.747 37.093 22.786 1.00 31.12 1014 ASP A O 1
ATOM 8073 N N . LYS A 1 1015 ? 57.050 38.942 21.829 1.00 29.86 1015 LYS A N 1
ATOM 8074 C CA . LYS A 1 1015 ? 56.344 40.233 21.650 1.00 29.86 1015 LYS A CA 1
ATOM 8075 C C . LYS A 1 1015 ? 56.378 40.706 20.177 1.00 29.86 1015 LYS A C 1
ATOM 8077 O O . LYS A 1 1015 ? 56.881 40.003 19.308 1.00 29.86 1015 LYS A O 1
ATOM 8082 N N . SER A 1 1016 ? 55.840 41.907 19.942 1.00 30.62 1016 SER A N 1
ATOM 8083 C CA . SER A 1 1016 ? 56.013 42.796 18.769 1.00 30.62 1016 SER A CA 1
ATOM 8084 C C . SER A 1 1016 ? 57.364 42.659 18.025 1.00 30.62 1016 SER A C 1
ATOM 8086 O O . SER A 1 1016 ? 58.390 42.427 18.654 1.00 30.62 1016 SER A O 1
ATOM 8088 N N . ASP A 1 1017 ? 57.456 42.889 16.708 1.00 29.61 1017 ASP A N 1
ATOM 8089 C CA . ASP A 1 1017 ? 56.970 44.124 16.064 1.00 29.61 1017 ASP A CA 1
ATOM 8090 C C . ASP A 1 1017 ? 56.653 44.027 14.548 1.00 29.61 1017 ASP A C 1
ATOM 8092 O O . ASP A 1 1017 ? 56.749 42.970 13.924 1.00 29.61 1017 ASP A O 1
ATOM 8096 N N . ARG A 1 1018 ? 56.234 45.153 13.953 1.00 30.56 1018 ARG A N 1
ATOM 8097 C CA . ARG A 1 1018 ? 55.663 45.284 12.603 1.00 30.56 1018 ARG A CA 1
ATOM 8098 C C . ARG A 1 1018 ? 56.579 46.086 11.656 1.00 30.56 1018 ARG A C 1
ATOM 8100 O O . ARG A 1 1018 ? 57.107 47.123 12.036 1.00 30.56 1018 ARG A O 1
ATOM 8107 N N . SER A 1 1019 ? 56.556 45.722 10.364 1.00 28.23 1019 SER A N 1
ATOM 8108 C CA . SER A 1 1019 ? 56.904 46.566 9.191 1.00 28.23 1019 SER A CA 1
ATOM 8109 C C . SER A 1 1019 ? 58.350 46.561 8.630 1.00 28.23 1019 SER A C 1
ATOM 8111 O O . SER A 1 1019 ? 59.305 46.128 9.255 1.00 28.23 1019 SER A O 1
ATOM 8113 N N . VAL A 1 1020 ? 58.444 47.123 7.411 1.00 29.55 1020 VAL A N 1
ATOM 8114 C CA . VAL A 1 1020 ? 59.619 47.540 6.604 1.00 29.55 1020 VAL A CA 1
ATOM 8115 C C . VAL A 1 1020 ? 60.463 46.465 5.880 1.00 29.55 1020 VAL A C 1
ATOM 8117 O O . VAL A 1 1020 ? 61.482 45.995 6.359 1.00 29.55 1020 VAL A O 1
ATOM 8120 N N . ARG A 1 1021 ? 60.041 46.195 4.631 1.00 29.02 1021 ARG A N 1
ATOM 8121 C CA . ARG A 1 1021 ? 60.772 46.299 3.333 1.00 29.02 1021 ARG A CA 1
ATOM 8122 C C . ARG A 1 1021 ? 62.322 46.254 3.255 1.00 29.02 1021 ARG A C 1
ATOM 8124 O O . ARG A 1 1021 ? 63.037 46.786 4.088 1.00 29.02 1021 ARG A O 1
ATOM 8131 N N . SER A 1 1022 ? 62.768 45.915 2.032 1.00 28.08 1022 SER A N 1
ATOM 8132 C CA . SER A 1 1022 ? 64.133 45.972 1.451 1.00 28.08 1022 SER A CA 1
ATOM 8133 C C . SER A 1 1022 ? 65.029 44.791 1.861 1.00 28.08 1022 SER A C 1
ATOM 8135 O O . SER A 1 1022 ? 65.122 44.465 3.032 1.00 28.08 1022 SER A O 1
ATOM 8137 N N . ALA A 1 1023 ? 65.504 43.939 0.944 1.00 29.06 1023 ALA A N 1
ATOM 8138 C CA . ALA A 1 1023 ? 66.324 44.132 -0.266 1.00 29.06 1023 ALA A CA 1
ATOM 8139 C C . ALA A 1 1023 ? 67.827 44.237 0.055 1.00 29.06 1023 ALA A C 1
ATOM 8141 O O . ALA A 1 1023 ? 68.289 45.218 0.625 1.00 29.06 1023 ALA A O 1
ATOM 8142 N N . GLY A 1 1024 ? 68.581 43.218 -0.363 1.00 28.62 1024 GLY A N 1
ATOM 8143 C CA . GLY A 1 1024 ? 70.027 43.114 -0.182 1.00 28.62 1024 GLY A CA 1
ATOM 8144 C C . GLY A 1 1024 ? 70.544 41.836 -0.838 1.00 28.62 1024 GLY A C 1
ATOM 8145 O O . GLY A 1 1024 ? 70.169 40.737 -0.440 1.00 28.62 1024 GLY A O 1
ATOM 8146 N N . SER A 1 1025 ? 71.352 41.980 -1.887 1.00 31.19 1025 SER A N 1
ATOM 8147 C CA . SER A 1 1025 ? 72.011 40.865 -2.568 1.00 31.19 1025 SER A CA 1
ATOM 8148 C C . SER A 1 1025 ? 73.390 40.576 -1.960 1.00 31.19 1025 SER A C 1
ATOM 8150 O O . SER A 1 1025 ? 73.911 41.361 -1.171 1.00 31.19 1025 SER A O 1
ATOM 8152 N N . ASN A 1 1026 ? 74.013 39.500 -2.450 1.00 29.94 1026 ASN A N 1
ATOM 8153 C CA . ASN A 1 1026 ? 75.365 39.013 -2.144 1.00 29.94 1026 ASN A CA 1
ATOM 8154 C C . ASN A 1 1026 ? 75.477 38.218 -0.819 1.00 29.94 1026 ASN A C 1
ATOM 8156 O O . ASN A 1 1026 ? 74.919 38.605 0.196 1.00 29.94 1026 ASN A O 1
ATOM 8160 N N . GLY A 1 1027 ? 76.228 37.114 -0.744 1.00 30.05 1027 GLY A N 1
ATOM 8161 C CA . GLY A 1 1027 ? 76.809 36.323 -1.837 1.00 30.05 1027 GLY A CA 1
ATOM 8162 C C . GLY A 1 1027 ? 78.208 35.779 -1.550 1.00 30.05 1027 GLY A C 1
ATOM 8163 O O . GLY A 1 1027 ? 79.124 36.551 -1.278 1.00 30.05 1027 GLY A O 1
ATOM 8164 N N . SER A 1 1028 ? 78.387 34.471 -1.791 1.00 31.61 1028 SER A N 1
ATOM 8165 C CA . SER A 1 1028 ? 79.678 33.746 -1.829 1.00 31.61 1028 SER A CA 1
ATOM 8166 C C . SER A 1 1028 ? 80.447 33.697 -0.477 1.00 31.61 1028 SER A C 1
ATOM 8168 O O . SER A 1 1028 ? 80.103 34.404 0.459 1.00 31.61 1028 SER A O 1
ATOM 8170 N N . TYR A 1 1029 ? 81.422 32.805 -0.236 1.00 32.06 1029 TYR A N 1
ATOM 8171 C CA . TYR A 1 1029 ? 82.361 32.149 -1.159 1.00 32.06 1029 TYR A CA 1
ATOM 8172 C C . TYR A 1 1029 ? 82.799 30.728 -0.739 1.00 32.06 1029 TYR A C 1
ATOM 8174 O O . TYR A 1 1029 ? 83.114 30.527 0.426 1.00 32.06 1029 TYR A O 1
ATOM 8182 N N . ARG A 1 1030 ? 83.043 29.870 -1.759 1.00 30.91 1030 ARG A N 1
ATOM 8183 C CA . ARG A 1 1030 ? 84.066 28.780 -1.818 1.00 30.91 1030 ARG A CA 1
ATOM 8184 C C . ARG A 1 1030 ? 83.872 27.560 -0.884 1.00 30.91 1030 ARG A C 1
ATOM 8186 O O . ARG A 1 1030 ? 83.254 27.677 0.158 1.00 30.91 1030 ARG A O 1
ATOM 8193 N N . SER A 1 1031 ? 84.399 26.354 -1.155 1.00 31.47 1031 SER A N 1
ATOM 8194 C CA . SER A 1 1031 ? 85.008 25.664 -2.335 1.00 31.47 1031 SER A CA 1
ATOM 8195 C C . SER A 1 1031 ? 85.300 24.198 -1.910 1.00 31.47 1031 SER A C 1
ATOM 8197 O O . SER A 1 1031 ? 85.469 23.994 -0.713 1.00 31.47 1031 SER A O 1
ATOM 8199 N N . ASN A 1 1032 ? 85.430 23.123 -2.704 1.00 31.14 1032 ASN A N 1
ATOM 8200 C CA . ASN A 1 1032 ? 85.621 22.820 -4.144 1.00 31.14 1032 ASN A CA 1
ATOM 8201 C C . ASN A 1 1032 ? 84.503 21.829 -4.607 1.00 31.14 1032 ASN A C 1
ATOM 8203 O O . ASN A 1 1032 ? 83.748 21.367 -3.761 1.00 31.14 1032 ASN A O 1
ATOM 8207 N N . GLY A 1 1033 ? 84.243 21.469 -5.876 1.00 32.53 1033 GLY A N 1
ATOM 8208 C CA . GLY A 1 1033 ? 85.124 21.176 -7.024 1.00 32.53 1033 GLY A CA 1
ATOM 8209 C C . GLY A 1 1033 ? 85.578 19.699 -6.991 1.00 32.53 1033 GLY A C 1
ATOM 8210 O O . GLY A 1 1033 ? 85.944 19.227 -5.923 1.00 32.53 1033 GLY A O 1
ATOM 8211 N N . SER A 1 1034 ? 85.617 18.912 -8.076 1.00 34.66 1034 SER A N 1
ATOM 8212 C CA . SER A 1 1034 ? 85.279 19.099 -9.513 1.00 34.66 1034 SER A CA 1
ATOM 8213 C C . SER A 1 1034 ? 85.322 17.694 -10.193 1.00 34.66 1034 SER A C 1
ATOM 8215 O O . SER A 1 1034 ? 85.912 16.804 -9.590 1.00 34.66 1034 SER A O 1
ATOM 8217 N N . THR A 1 1035 ? 84.814 17.313 -11.381 1.00 33.56 1035 THR A N 1
ATOM 8218 C CA . THR A 1 1035 ? 84.100 17.883 -12.569 1.00 33.56 1035 THR A CA 1
ATOM 8219 C C . THR A 1 1035 ? 83.433 16.673 -13.304 1.00 33.56 1035 THR A C 1
ATOM 8221 O O . THR A 1 1035 ? 83.762 15.544 -12.958 1.00 33.56 1035 THR A O 1
ATOM 8224 N N . GLY A 1 1036 ? 82.582 16.736 -14.343 1.00 30.55 1036 GLY A N 1
ATOM 8225 C CA . GLY A 1 1036 ? 81.938 17.834 -15.087 1.00 30.55 1036 GLY A CA 1
ATOM 8226 C C . GLY A 1 1036 ? 81.520 17.430 -16.526 1.00 30.55 1036 GLY A C 1
ATOM 8227 O O . GLY A 1 1036 ? 81.980 16.414 -17.023 1.00 30.55 1036 GLY A O 1
ATOM 8228 N N . SER A 1 1037 ? 80.738 18.297 -17.195 1.00 34.34 1037 SER A N 1
ATOM 8229 C CA . SER A 1 1037 ? 80.487 18.402 -18.661 1.00 34.34 1037 SER A CA 1
ATOM 8230 C C . SER A 1 1037 ? 79.867 17.225 -19.456 1.00 34.34 1037 SER A C 1
ATOM 8232 O O . SER A 1 1037 ? 80.292 16.083 -19.343 1.00 34.34 1037 SER A O 1
ATOM 8234 N N . GLY A 1 1038 ? 78.950 17.536 -20.392 1.00 31.92 1038 GLY A N 1
ATOM 8235 C CA . GLY A 1 1038 ? 78.584 16.625 -21.494 1.00 31.92 1038 GLY A CA 1
ATOM 8236 C C . GLY A 1 1038 ? 77.187 16.823 -22.106 1.00 31.92 1038 GLY A C 1
ATOM 8237 O O . GLY A 1 1038 ? 76.241 16.161 -21.700 1.00 31.92 1038 GLY A O 1
ATOM 8238 N N . VAL A 1 1039 ? 77.047 17.676 -23.130 1.00 33.41 1039 VAL A N 1
ATOM 8239 C CA . VAL A 1 1039 ? 75.796 17.829 -23.912 1.00 33.41 1039 VAL A CA 1
ATOM 8240 C C . VAL A 1 1039 ? 75.964 17.224 -25.309 1.00 33.41 1039 VAL A C 1
ATOM 8242 O O . VAL A 1 1039 ? 76.884 17.653 -26.007 1.00 33.41 1039 VAL A O 1
ATOM 8245 N N . ARG A 1 1040 ? 75.045 16.338 -25.750 1.00 31.53 1040 ARG A N 1
ATOM 8246 C CA . ARG A 1 1040 ? 74.415 16.329 -27.103 1.00 31.53 1040 ARG A CA 1
ATOM 8247 C C . ARG A 1 1040 ? 73.522 15.106 -27.393 1.00 31.53 1040 ARG A C 1
ATOM 8249 O O . ARG A 1 1040 ? 73.957 13.969 -27.299 1.00 31.53 1040 ARG A O 1
ATOM 8256 N N . VAL A 1 1041 ? 72.302 15.407 -27.846 1.00 33.22 1041 VAL A N 1
ATOM 8257 C CA . VAL A 1 1041 ? 71.600 14.869 -29.036 1.00 33.22 1041 VAL A CA 1
ATOM 8258 C C . VAL A 1 1041 ? 72.173 13.598 -29.700 1.00 33.22 1041 VAL A C 1
ATOM 8260 O O . VAL A 1 1041 ? 73.223 13.690 -30.331 1.00 33.22 1041 VAL A O 1
ATOM 8263 N N . ALA A 1 1042 ? 71.395 12.500 -29.719 1.00 29.91 1042 ALA A N 1
ATOM 8264 C CA . ALA A 1 1042 ? 70.958 11.776 -30.938 1.00 29.91 1042 ALA A CA 1
ATOM 8265 C C . ALA A 1 1042 ? 70.152 10.486 -30.622 1.00 29.91 1042 ALA A C 1
ATOM 8267 O O . ALA A 1 1042 ? 70.396 9.815 -29.626 1.00 29.91 1042 ALA A O 1
ATOM 8268 N N . ALA A 1 1043 ? 69.224 10.126 -31.516 1.00 34.53 1043 ALA A N 1
ATOM 8269 C CA . ALA A 1 1043 ? 68.673 8.767 -31.700 1.00 34.53 1043 ALA A CA 1
ATOM 8270 C C . ALA A 1 1043 ? 69.448 8.076 -32.873 1.00 34.53 1043 ALA A C 1
ATOM 8272 O O . ALA A 1 1043 ? 70.343 8.748 -33.397 1.00 34.53 1043 ALA A O 1
ATOM 8273 N N . PRO A 1 1044 ? 69.145 6.848 -33.390 1.00 51.03 1044 PRO A N 1
ATOM 8274 C CA . PRO A 1 1044 ? 67.954 5.992 -33.198 1.00 51.03 1044 PRO A CA 1
ATOM 8275 C C . PRO A 1 1044 ? 68.234 4.444 -33.234 1.00 51.03 1044 PRO A C 1
ATOM 8277 O O . PRO A 1 1044 ? 69.360 4.009 -33.036 1.00 51.03 1044 PRO A O 1
ATOM 8280 N N . ILE A 1 1045 ? 67.203 3.642 -33.581 1.00 32.16 1045 ILE A N 1
ATOM 8281 C CA . ILE A 1 1045 ? 67.231 2.293 -34.227 1.00 32.16 1045 ILE A CA 1
ATOM 8282 C C . ILE A 1 1045 ? 67.224 1.001 -33.351 1.00 32.16 1045 ILE A C 1
ATOM 8284 O O . ILE A 1 1045 ? 68.237 0.503 -32.882 1.00 32.16 1045 ILE A O 1
ATOM 8288 N N . SER A 1 1046 ? 66.019 0.405 -33.291 1.00 31.62 1046 SER A N 1
ATOM 8289 C CA . SER A 1 1046 ? 65.617 -1.026 -33.354 1.00 31.62 1046 SER A CA 1
ATOM 8290 C C . SER A 1 1046 ? 66.346 -2.159 -32.590 1.00 31.62 1046 SER A C 1
ATOM 8292 O O . SER A 1 1046 ? 67.454 -2.548 -32.958 1.00 31.62 1046 SER A O 1
ATOM 8294 N N . LYS A 1 1047 ? 65.588 -2.879 -31.742 1.00 35.72 1047 LYS A N 1
ATOM 8295 C CA . LYS A 1 1047 ? 65.057 -4.270 -31.917 1.00 35.72 1047 LYS A CA 1
ATOM 8296 C C . LYS A 1 1047 ? 64.538 -4.755 -30.548 1.00 35.72 1047 LYS A C 1
ATOM 8298 O O . LYS A 1 1047 ? 65.256 -4.666 -29.568 1.00 35.72 1047 LYS A O 1
ATOM 8303 N N . VAL A 1 1048 ? 63.254 -5.077 -30.375 1.00 36.06 1048 VAL A N 1
ATOM 8304 C CA . VAL A 1 1048 ? 62.578 -6.331 -30.779 1.00 36.06 1048 VAL A CA 1
ATOM 8305 C C . VAL A 1 1048 ? 63.232 -7.585 -30.187 1.00 36.06 1048 VAL A C 1
ATOM 8307 O O . VAL A 1 1048 ? 64.091 -8.190 -30.821 1.00 36.06 1048 VAL A O 1
ATOM 8310 N N . GLN A 1 1049 ? 62.710 -8.028 -29.039 1.00 34.50 1049 GLN A N 1
ATOM 8311 C CA . GLN A 1 1049 ? 62.332 -9.430 -28.824 1.00 34.50 1049 GLN A CA 1
ATOM 8312 C C . GLN A 1 1049 ? 61.244 -9.527 -27.736 1.00 34.50 1049 GLN A C 1
ATOM 8314 O O . GLN A 1 1049 ? 61.165 -8.663 -26.868 1.00 34.50 1049 GLN A O 1
ATOM 8319 N N . LEU A 1 1050 ? 60.370 -10.535 -27.835 1.00 40.41 1050 LEU A N 1
ATOM 8320 C CA . LEU A 1 1050 ? 59.316 -10.821 -26.849 1.00 40.41 1050 LEU A CA 1
ATOM 8321 C C . LEU A 1 1050 ? 59.896 -11.583 -25.648 1.00 40.41 1050 LEU A C 1
ATOM 8323 O O . LEU A 1 1050 ? 60.803 -12.395 -25.834 1.00 40.41 1050 LEU A O 1
ATOM 8327 N N . GLY A 1 1051 ? 59.348 -11.367 -24.447 1.00 41.78 1051 GLY A N 1
ATOM 8328 C CA . GLY A 1 1051 ? 59.878 -11.956 -23.211 1.00 41.78 1051 GLY A CA 1
ATOM 8329 C C . GLY A 1 1051 ? 58.951 -11.860 -21.996 1.00 41.78 1051 GLY A C 1
ATOM 8330 O O . GLY A 1 1051 ? 59.452 -11.568 -20.915 1.00 41.78 1051 GLY A O 1
ATOM 8331 N N . PHE A 1 1052 ? 57.658 -12.161 -22.202 1.00 40.16 1052 PHE A N 1
ATOM 8332 C CA . PHE A 1 1052 ? 56.513 -11.930 -21.296 1.00 40.16 1052 PHE A CA 1
ATOM 8333 C C . PHE A 1 1052 ? 56.117 -10.457 -21.099 1.00 40.16 1052 PHE A C 1
ATOM 8335 O O . PHE A 1 1052 ? 57.008 -9.582 -21.110 1.00 40.16 1052 PHE A O 1
#